Protein AF-0000000074764595 (afdb_homodimer)

pLDDT: mean 91.8, std 10.58, range [41.44, 98.88]

Solvent-accessible surface area (backbone atoms only — not comparable to full-atom values): 68930 Å² total; per-residue (Å²): 126,53,41,44,31,28,37,23,25,19,20,37,46,30,34,30,71,32,44,57,63,18,48,51,47,51,53,49,45,42,41,54,34,48,75,70,57,24,27,33,39,40,48,17,72,24,35,45,38,17,71,46,36,57,57,48,64,66,15,62,45,53,46,53,52,42,52,53,50,48,44,52,49,46,69,33,75,63,46,45,83,28,41,36,36,41,18,34,64,44,73,56,94,90,38,39,24,52,24,38,39,33,33,46,64,42,33,70,65,39,37,34,48,40,59,51,71,54,46,55,64,78,40,56,42,64,65,60,31,51,56,53,86,50,83,58,37,69,45,79,39,76,54,56,69,76,47,22,71,72,46,73,42,60,60,35,43,30,31,42,55,31,40,30,37,76,77,49,72,49,78,84,68,54,77,76,54,65,66,85,69,81,67,57,41,76,46,76,36,42,19,46,20,37,39,27,22,62,50,54,61,38,47,32,44,17,35,34,27,52,60,86,36,35,41,37,71,44,64,66,49,56,86,67,52,68,44,74,42,63,41,37,39,47,52,56,59,40,52,61,63,44,63,44,66,71,53,53,57,54,58,71,69,46,82,72,59,48,70,42,81,42,100,46,56,55,34,77,53,64,55,64,78,32,82,85,64,63,58,51,57,75,46,81,88,83,79,75,53,73,46,52,42,55,44,31,46,38,14,39,36,49,49,44,49,41,60,59,68,66,35,28,35,37,22,32,72,30,66,36,42,53,47,34,46,49,44,51,50,24,52,48,38,28,32,42,52,50,24,54,44,34,72,68,64,36,63,67,57,34,53,42,51,24,50,33,60,72,42,54,96,80,63,79,65,68,60,80,43,38,37,62,50,24,41,62,26,31,34,33,32,33,79,35,44,93,35,49,54,70,64,31,55,50,47,27,52,51,49,31,60,73,43,25,34,43,70,45,76,50,70,49,49,64,39,55,48,37,50,52,50,51,48,22,70,72,70,75,52,74,78,33,46,51,96,73,71,26,51,71,67,33,27,50,46,58,31,45,52,54,36,29,47,46,24,52,49,50,51,50,46,22,46,40,46,33,55,77,71,75,39,76,61,36,35,44,37,42,16,41,48,36,24,49,39,60,53,50,36,71,67,58,80,66,13,54,44,54,35,66,36,14,61,39,31,18,35,45,67,70,57,50,53,50,28,46,60,46,42,24,62,78,68,69,37,71,72,44,56,60,37,71,72,51,79,64,56,80,51,60,54,78,66,51,99,87,41,72,73,42,52,44,69,75,67,72,47,48,72,69,56,41,51,50,51,35,38,37,37,52,68,65,26,30,36,74,49,50,43,41,58,51,41,49,65,76,37,54,90,76,48,53,63,67,57,48,47,51,51,49,52,50,50,52,31,38,33,29,75,31,28,58,49,45,60,48,44,43,54,27,34,68,73,42,84,45,39,64,47,41,54,62,50,38,44,60,51,44,49,46,63,53,71,41,61,58,52,51,51,51,46,54,54,50,46,55,51,52,52,50,50,51,55,51,46,68,71,58,117,126,54,39,45,31,28,38,24,25,20,20,36,47,30,32,29,70,32,45,56,62,18,47,52,48,51,52,49,44,41,41,52,33,48,74,72,55,24,28,36,37,39,48,17,72,24,36,45,39,18,73,49,35,56,58,48,63,68,15,62,45,53,45,53,52,42,52,53,52,50,45,52,49,47,69,33,76,63,45,46,83,29,40,34,38,41,17,34,64,45,74,57,93,91,39,41,26,52,24,37,39,32,33,47,66,42,32,70,64,36,36,36,48,40,58,54,71,54,47,55,64,78,39,55,41,66,64,58,31,50,56,52,85,52,85,56,37,68,45,80,38,75,53,56,69,75,46,22,72,71,45,73,41,60,62,35,44,29,31,40,56,32,40,30,38,74,76,50,73,49,76,84,69,55,75,77,57,64,70,85,66,84,70,60,43,76,45,77,38,41,20,46,19,37,40,27,22,61,50,54,61,37,47,32,44,17,35,34,28,52,58,87,35,35,43,36,72,45,64,67,49,57,84,68,53,68,45,74,43,64,42,37,40,48,52,56,61,40,53,61,63,43,64,45,67,72,53,53,56,52,61,71,70,46,82,71,59,48,69,40,80,41,99,47,58,56,34,77,53,64,54,62,78,32,81,84,64,66,60,50,57,76,47,81,88,84,78,76,53,72,47,53,43,56,43,32,46,39,12,38,34,48,50,44,49,41,60,58,69,66,36,29,35,38,24,33,73,30,67,36,43,54,46,33,47,50,46,50,50,25,51,46,38,28,31,44,51,52,24,55,43,34,74,70,64,36,65,66,57,34,53,42,52,24,50,35,60,71,42,55,94,80,68,74,64,66,61,81,43,36,38,64,49,24,41,62,27,30,34,34,32,34,79,34,44,93,34,50,54,70,65,30,53,50,48,28,52,50,49,30,60,72,44,25,33,43,70,45,74,48,70,49,48,64,40,53,47,37,48,52,49,50,49,21,70,72,70,74,52,76,80,33,44,52,93,73,71,26,50,72,64,32,26,50,46,58,30,44,50,56,37,28,48,47,24,52,50,49,52,51,47,23,47,40,46,34,53,76,71,74,39,75,61,36,36,43,38,42,16,41,48,34,26,49,39,59,54,49,36,71,67,58,80,67,12,53,46,54,34,66,37,13,61,38,31,18,35,44,68,68,56,50,53,51,28,45,59,47,41,24,63,77,68,68,37,71,72,45,55,59,38,71,72,50,80,65,56,80,52,62,54,77,67,51,98,86,40,69,73,42,53,43,69,75,68,73,48,48,71,69,54,43,51,51,52,34,41,37,38,52,67,67,25,29,36,73,49,51,41,41,58,51,42,49,65,75,37,52,90,77,47,54,63,66,56,46,46,52,51,48,52,51,49,53,31,38,33,30,76,30,28,58,50,44,60,48,44,44,53,26,33,69,73,42,85,44,38,63,47,41,54,62,51,37,44,61,51,44,49,47,62,54,71,41,62,57,52,52,51,50,45,53,54,51,44,54,52,53,52,49,50,51,54,50,48,68,72,58,118

Organism: Mortierella alpina (NCBI:txid64518)

Nearest PDB structures (foldseek):
  6ofc-assembly1_A-2  TM=4.102E-01  e=1.455E-29  Mycobacterium tuberculosis CDC1551
  6ofc-assembly1_C-2  TM=3.995E-01  e=6.019E-30  Mycobacterium tuberculosis CDC1551
  3dla-assembly1_D  TM=4.030E-01  e=1.167E-29  Mycobacterium tuberculosis
  3seq-assembly1_D  TM=4.053E-01  e=5.177E-29  Mycobacterium tuberculosis
  3dla-assembly1_B  TM=4.111E-01  e=5.254E-28  Mycobacterium tuberculosis

Foldseek 3Di:
DFFKFKAKEKAFQAAAQPQVVLLVQVLVLLQVCVVVPHQEYEAAFQSRRFDPNPCCLVPPVQQVSSLVSVLVCLQDPSQARHWYWDWHWDAAPNFIFTWIWIDYNSATQETEGAADADPAFQGNCVVRHDHDPDELDWDWGADDPSSCVRHVDGIHIYYAAWEDEPQDIGHDHDDVRPPDCLQWDKDWAYHYAEDRPAQEGIQTFTFIDGRRFTLWTDGGQALDRMGMIMWMAGNVSRVVRNPPPVNVVVVVPDPDHHYGYDHHDSRPVPVVPPPVDDTGDTDDDDDDDLLVCLLRRLLSHVLRCLLVVLFQAAEEAQQLALLSLLVLSSVLSNLVSLLVCVVVVDPVSQQSLCSSLQHDPVNPDHDNDSLVSQQRHAEYEHEDELLGDPNSVVLRVLSCVVSNHHYYYDYCHVVLVVVQVVVCVVPVDGQDAVVVPGDPVSNVVLLLSQFQVLLVVRQVCQACVCVVVVGDGGHWYEARDAQLCVQLLVDHQNGNRQTQEYAHNQPAPVSSLVSLVVCVPVVVPVSSVSNSPDADAPSSHHDDPVDDHHSCVVLVHDSVVSVLVLCCCQVVVDDLQRSLVVCCVVCVPPDQSVVSLVVSLSSLLSSQQSLLSLVSRHRYNHDHRRGCNCPRGNPDDNHDPSPVVVRSVVSVVVSVVVVVVVVVVVVPD/DFFKFKAKEKAFQAAAQPQVVLLVQVLVLLQVCVVVPHQEYEAAFQSRRFDPNPCCLVPPVQQVSSLVSVLVLLQDPSQARHWYWDWHWDAAPNFIFTWIWIDYNSATQETEGAADADPAFQGNVVVRHDHDPDELDWDWGADDPSSCVRHVDGIHIYYAAWEDEPQDIGHDHDDVRPPDPPQWDKDWAYHYAEDRDAQEGIQTWTFIDGRRFTLWTDGGQALDRMGMIMWMAGNVSRVVRNPPPVNVVVVVPDPDHHYGYDHHDSRPVVVVPPPVDDTGDTDDDDDDDLLVCLLRRLLSHVLRCLLVVLFQAAEEAQQLALLSLLVLSSVLSNLVSLLVCVVVVPPVSQQSLCSSLQHDPPNPDHDNDSLVSQQRHAEYEHEDELLGDPNSVVLRVLSCVVSNHHYYYDYCHVVLVVVQVVVCVVPVDGQDAVVVPGDPVSNVVQLLSSFQVLLVVRQVCQACVCVVVVGDGGHWYEARDAQLCVQLLVDHQNGSRQTQEYAHNQPAPVSSLVSLVVCVPVVVPVSSVSNSPDADAPSSHHDDPPDDHHSCVVLVHDSVVSVLVLCCCQVVVDDLQRSLVVVCVVCVPPDQSVVSLVVSLSSLLSSQQSLLSLVSRHSYNHDHRRGCNCPRGNPDDNHDPSPVVVRSVVSVVVSVVVVVVVVVVVVPD

Sequence (1338 aa):
MGHLITVATCSLNQWALDFKGNLGRTLESIRIAKERGATLRIGPELEITGYGCADHFLEGDTYLHSWEVLGQILSSKEAEGMLLDVGMPVMHKNVKYNCRIIILNAKILLIRPKMFMANDGNYRELRWFTPWGKPRVTEEHYLPRMIQKITGQTTVPIGDAVISTHDSCIGVEMCEELFTPNSGGIYLYANQQGCDGDRLYYDGCALILVNGEIVAQGSQFSIGDVEVVTATIDLEDVRSFRSACSRGVQASTSASFRRIEANFGLSDGRMEDNPAIRPARTKAPFYHTPEEEISLGPACWLWDYLRRSKTSGFFLPLSGGIDSCATATIVASMCRLVVKSCAKNDEQTIADARQVAGETAESGYIPTDPREFASRIFHTCYMGTSNSSPETRGRAKELAEAIGSYHVDLNMDTVVSALQMLFTLVTGKTPAFRAHGGSNVENLALQNVQARLRMVLAYIFAQLLPWVRGRPGSLLVLGSANVDECLRGYFTKYDCSSADINPIGGISKTDLRRFIAYAQLAFGMPILERFLDATPTAELEPITETYVQADEVDMGMTYDELTEFGRLRKVYKCGPYSMFTKLVHLWSDKLEVADIAIKVKRFFFYYSINRHKMTTLTPAYHAESYSPDDNRFDLRPFLYNASWSWQFDKIDRTVLVIEKEQRESKKHPMGHLITVATCSLNQWALDFKGNLGRTLESIRIAKERGATLRIGPELEITGYGCADHFLEGDTYLHSWEVLGQILSSKEAEGMLLDVGMPVMHKNVKYNCRIIILNAKILLIRPKMFMANDGNYRELRWFTPWGKPRVTEEHYLPRMIQKITGQTTVPIGDAVISTHDSCIGVEMCEELFTPNSGGIYLYANQQGCDGDRLYYDGCALILVNGEIVAQGSQFSIGDVEVVTATIDLEDVRSFRSACSRGVQASTSASFRRIEANFGLSDGRMEDNPAIRPARTKAPFYHTPEEEISLGPACWLWDYLRRSKTSGFFLPLSGGIDSCATATIVASMCRLVVKSCAKNDEQTIADARQVAGETAESGYIPTDPREFASRIFHTCYMGTSNSSPETRGRAKELAEAIGSYHVDLNMDTVVSALQMLFTLVTGKTPAFRAHGGSNVENLALQNVQARLRMVLAYIFAQLLPWVRGRPGSLLVLGSANVDECLRGYFTKYDCSSADINPIGGISKTDLRRFIAYAQLAFGMPILERFLDATPTAELEPITETYVQADEVDMGMTYDELTEFGRLRKVYKCGPYSMFTKLVHLWSDKLEVADIAIKVKRFFFYYSINRHKMTTLTPAYHAESYSPDDNRFDLRPFLYNASWSWQFDKIDRTVLVIEKEQRESKKHP

Structure (mmCIF, N/CA/C/O backbone):
data_AF-0000000074764595-model_v1
#
loop_
_entity.id
_entity.type
_entity.pdbx_description
1 polymer 'Glutamine-dependent NAD(+) synthetase'
#
loop_
_atom_site.group_PDB
_atom_site.id
_atom_site.type_symbol
_atom_site.label_atom_id
_atom_site.label_alt_id
_atom_site.label_comp_id
_atom_site.label_asym_id
_atom_site.label_entity_id
_atom_site.label_seq_id
_atom_site.pdbx_PDB_ins_code
_atom_site.Cartn_x
_atom_site.Cartn_y
_atom_site.Cartn_z
_atom_site.occupancy
_atom_site.B_iso_or_equiv
_atom_site.auth_seq_id
_atom_site.auth_comp_id
_atom_site.auth_asym_id
_atom_site.auth_atom_id
_atom_site.pdbx_PDB_model_num
ATOM 1 N N . MET A 1 1 ? 39.25 -42.625 -1.092 1 45.94 1 MET A N 1
ATOM 2 C CA . MET A 1 1 ? 38.094 -41.875 -0.608 1 45.94 1 MET A CA 1
ATOM 3 C C . MET A 1 1 ? 37.281 -41.344 -1.772 1 45.94 1 MET A C 1
ATOM 5 O O . MET A 1 1 ? 37.812 -40.969 -2.811 1 45.94 1 MET A O 1
ATOM 9 N N . GLY A 1 2 ? 36.094 -41.75 -1.912 1 58.91 2 GLY A N 1
ATOM 10 C CA . GLY A 1 2 ? 35.219 -41.375 -3.02 1 58.91 2 GLY A CA 1
ATOM 11 C C . GLY A 1 2 ? 35.156 -39.875 -3.209 1 58.91 2 GLY A C 1
ATOM 12 O O . GLY A 1 2 ? 34.969 -39.125 -2.24 1 58.91 2 GLY A O 1
ATOM 13 N N . HIS A 1 3 ? 35.625 -39.375 -4.426 1 79 3 HIS A N 1
ATOM 14 C CA . HIS A 1 3 ? 35.844 -37.938 -4.582 1 79 3 HIS A CA 1
ATOM 15 C C . HIS A 1 3 ? 34.75 -37.312 -5.461 1 79 3 HIS A C 1
ATOM 17 O O . HIS A 1 3 ? 34.688 -36.062 -5.594 1 79 3 HIS A O 1
ATOM 23 N N . LEU A 1 4 ? 33.844 -38.25 -6.012 1 86.56 4 LEU A N 1
ATOM 24 C CA . LEU A 1 4 ? 32.812 -37.656 -6.844 1 86.56 4 LEU A CA 1
ATOM 25 C C . LEU A 1 4 ? 31.469 -37.625 -6.109 1 86.56 4 LEU A C 1
ATOM 27 O O . LEU A 1 4 ? 31.062 -38.625 -5.523 1 86.56 4 LEU A O 1
ATOM 31 N N . ILE A 1 5 ? 30.797 -36.531 -6.145 1 91.31 5 ILE A N 1
ATOM 32 C CA . ILE A 1 5 ? 29.484 -36.375 -5.543 1 91.31 5 ILE A CA 1
ATOM 33 C C . ILE A 1 5 ? 28.531 -35.719 -6.531 1 91.31 5 ILE A C 1
ATOM 35 O O . ILE A 1 5 ? 28.953 -34.938 -7.391 1 91.31 5 ILE A O 1
ATOM 39 N N . THR A 1 6 ? 27.312 -36.125 -6.504 1 94.31 6 THR A N 1
ATOM 40 C CA . THR A 1 6 ? 26.266 -35.406 -7.238 1 94.31 6 THR A CA 1
ATOM 41 C C . THR A 1 6 ? 25.391 -34.594 -6.281 1 94.31 6 THR A C 1
ATOM 43 O O . THR A 1 6 ? 24.875 -35.125 -5.305 1 94.31 6 THR A O 1
ATOM 46 N N . VAL A 1 7 ? 25.281 -33.312 -6.535 1 95.81 7 VAL A N 1
ATOM 47 C CA . VAL A 1 7 ? 24.484 -32.406 -5.699 1 95.81 7 VAL A CA 1
ATOM 48 C C . VAL A 1 7 ? 23.344 -31.828 -6.516 1 95.81 7 VAL A C 1
ATOM 50 O O . VAL A 1 7 ? 23.391 -31.812 -7.75 1 95.81 7 VAL A O 1
ATOM 53 N N . ALA A 1 8 ? 22.297 -31.484 -5.789 1 97.56 8 ALA A N 1
ATOM 54 C CA . ALA A 1 8 ? 21.125 -30.938 -6.453 1 97.56 8 ALA A CA 1
ATOM 55 C C . ALA A 1 8 ? 20.672 -29.641 -5.801 1 97.56 8 ALA A C 1
ATOM 57 O O . ALA A 1 8 ? 20.734 -29.5 -4.578 1 97.56 8 ALA A O 1
ATOM 58 N N . THR A 1 9 ? 20.297 -28.688 -6.613 1 97.38 9 THR A N 1
ATOM 59 C CA . THR A 1 9 ? 19.562 -27.5 -6.227 1 97.38 9 THR A CA 1
ATOM 60 C C . THR A 1 9 ? 18.297 -27.344 -7.066 1 97.38 9 THR A C 1
ATOM 62 O O . THR A 1 9 ? 18.047 -28.125 -7.984 1 97.38 9 THR A O 1
ATOM 65 N N . CYS A 1 10 ? 17.453 -26.453 -6.629 1 97.12 10 CYS A N 1
ATOM 66 C CA . CYS A 1 10 ? 16.203 -26.422 -7.359 1 97.12 10 CYS A CA 1
ATOM 67 C C . CYS A 1 10 ? 15.578 -25.031 -7.336 1 97.12 10 CYS A C 1
ATOM 69 O O . CYS A 1 10 ? 15.977 -24.188 -6.535 1 97.12 10 CYS A O 1
ATOM 71 N N . SER A 1 11 ? 14.734 -24.734 -8.266 1 96.94 11 SER A N 1
ATOM 72 C CA . SER A 1 11 ? 13.773 -23.625 -8.297 1 96.94 11 SER A CA 1
ATOM 73 C C . SER A 1 11 ? 12.336 -24.141 -8.211 1 96.94 11 SER A C 1
ATOM 75 O O . SER A 1 11 ? 11.914 -24.969 -9.031 1 96.94 11 SER A O 1
ATOM 77 N N . LEU A 1 12 ? 11.688 -23.688 -7.223 1 97.69 12 LEU A N 1
ATOM 78 C CA . LEU A 1 12 ? 10.328 -24.156 -6.996 1 97.69 12 LEU A CA 1
ATOM 79 C C . LEU A 1 12 ? 9.336 -23 -7.059 1 97.69 12 LEU A C 1
ATOM 81 O O . LEU A 1 12 ? 9.609 -21.906 -6.535 1 97.69 12 LEU A O 1
ATOM 85 N N . ASN A 1 13 ? 8.211 -23.172 -7.773 1 97 13 ASN A N 1
ATOM 86 C CA . ASN A 1 13 ? 7.152 -22.172 -7.844 1 97 13 ASN A CA 1
ATOM 87 C C . ASN A 1 13 ? 6.238 -22.234 -6.621 1 97 13 ASN A C 1
ATOM 89 O O . ASN A 1 13 ? 5.039 -22.484 -6.75 1 97 13 ASN A O 1
ATOM 93 N N . GLN A 1 14 ? 6.879 -21.984 -5.465 1 96.62 14 GLN A N 1
ATOM 94 C CA . GLN A 1 14 ? 6.152 -22 -4.195 1 96.62 14 GLN A CA 1
ATOM 95 C C . GLN A 1 14 ? 5.203 -20.812 -4.086 1 96.62 14 GLN A C 1
ATOM 97 O O . GLN A 1 14 ? 5.477 -19.75 -4.625 1 96.62 14 GLN A O 1
ATOM 102 N N . TRP A 1 15 ? 4.055 -21.078 -3.484 1 95.5 15 TRP A N 1
ATOM 103 C CA . TRP A 1 15 ? 2.99 -20.078 -3.35 1 95.5 15 TRP A CA 1
ATOM 104 C C . TRP A 1 15 ? 2.699 -19.797 -1.882 1 95.5 15 TRP A C 1
ATOM 106 O O . TRP A 1 15 ? 2.531 -20.719 -1.081 1 95.5 15 TRP A O 1
ATOM 116 N N . ALA A 1 16 ? 2.594 -18.562 -1.499 1 96.44 16 ALA A N 1
ATOM 117 C CA . ALA A 1 16 ? 2.41 -18.156 -0.107 1 96.44 16 ALA A CA 1
ATOM 118 C C . ALA A 1 16 ? 1.222 -18.875 0.52 1 96.44 16 ALA A C 1
ATOM 120 O O . ALA A 1 16 ? 0.106 -18.828 -0.003 1 96.44 16 ALA A O 1
ATOM 121 N N . LEU A 1 17 ? 1.437 -19.625 1.592 1 96.94 17 LEU A N 1
ATOM 122 C CA . LEU A 1 17 ? 0.463 -20.266 2.467 1 96.94 17 LEU A CA 1
ATOM 123 C C . LEU A 1 17 ? -0.167 -21.469 1.783 1 96.94 17 LEU A C 1
ATOM 125 O O . LEU A 1 17 ? -1.103 -22.078 2.316 1 96.94 17 LEU A O 1
ATOM 129 N N . ASP A 1 18 ? 0.275 -21.797 0.583 1 96.81 18 ASP A N 1
ATOM 130 C CA . ASP A 1 18 ? -0.221 -22.984 -0.104 1 96.81 18 ASP A CA 1
ATOM 131 C C . ASP A 1 18 ? 0.521 -24.234 0.36 1 96.81 18 ASP A C 1
ATOM 133 O O . ASP A 1 18 ? 1.188 -24.906 -0.437 1 96.81 18 ASP A O 1
ATOM 137 N N . PHE A 1 19 ? 0.267 -24.594 1.596 1 98.44 19 PHE A N 1
ATOM 138 C CA . PHE A 1 19 ? 1.038 -25.641 2.258 1 98.44 19 PHE A CA 1
ATOM 139 C C . PHE A 1 19 ? 0.932 -26.953 1.495 1 98.44 19 PHE A C 1
ATOM 141 O O . PHE A 1 19 ? 1.932 -27.641 1.305 1 98.44 19 PHE A O 1
ATOM 148 N N . LYS A 1 20 ? -0.231 -27.297 1.019 1 98.12 20 LYS A N 1
ATOM 149 C CA . LYS A 1 20 ? -0.423 -28.547 0.289 1 98.12 20 LYS A CA 1
ATOM 150 C C . LYS A 1 20 ? 0.357 -28.547 -1.022 1 98.12 20 LYS A C 1
ATOM 152 O O . LYS A 1 20 ? 1.081 -29.5 -1.323 1 98.12 20 LYS A O 1
ATOM 157 N N . GLY A 1 21 ? 0.148 -27.469 -1.832 1 97.06 21 GLY A N 1
ATOM 158 C CA . GLY A 1 21 ? 0.884 -27.359 -3.082 1 97.06 21 GLY A CA 1
ATOM 159 C C . GLY A 1 21 ? 2.387 -27.281 -2.887 1 97.06 21 GLY A C 1
ATOM 160 O O . GLY A 1 21 ? 3.146 -27.906 -3.639 1 97.06 21 GLY A O 1
ATOM 161 N N . ASN A 1 22 ? 2.861 -26.531 -1.879 1 97.94 22 ASN A N 1
ATOM 162 C CA . ASN A 1 22 ? 4.285 -26.391 -1.591 1 97.94 22 ASN A CA 1
ATOM 163 C C . ASN A 1 22 ? 4.914 -27.719 -1.21 1 97.94 22 ASN A C 1
ATOM 165 O O . ASN A 1 22 ? 6.027 -28.031 -1.629 1 97.94 22 ASN A O 1
ATOM 169 N N . LEU A 1 23 ? 4.172 -28.516 -0.412 1 98.5 23 LEU A N 1
ATOM 170 C CA . LEU A 1 23 ? 4.645 -29.844 -0.043 1 98.5 23 LEU A CA 1
ATOM 171 C C . LEU A 1 23 ? 4.824 -30.719 -1.279 1 98.5 23 LEU A C 1
ATOM 173 O O . LEU A 1 23 ? 5.867 -31.359 -1.446 1 98.5 23 LEU A O 1
ATOM 177 N N . GLY A 1 24 ? 3.787 -30.703 -2.111 1 97.94 24 GLY A N 1
ATOM 178 C CA . GLY A 1 24 ? 3.863 -31.516 -3.32 1 97.94 24 GLY A CA 1
ATOM 179 C C . GLY A 1 24 ? 5.062 -31.172 -4.184 1 97.94 24 GLY A C 1
ATOM 180 O O . GLY A 1 24 ? 5.77 -32.062 -4.648 1 97.94 24 GLY A O 1
ATOM 181 N N . ARG A 1 25 ? 5.336 -29.938 -4.43 1 97.75 25 ARG A N 1
ATOM 182 C CA . ARG A 1 25 ? 6.449 -29.5 -5.266 1 97.75 25 ARG A CA 1
ATOM 183 C C . ARG A 1 25 ? 7.789 -29.812 -4.605 1 97.75 25 ARG A C 1
ATOM 185 O O . ARG A 1 25 ? 8.758 -30.156 -5.281 1 97.75 25 ARG A O 1
ATOM 192 N N . THR A 1 26 ? 7.863 -29.625 -3.262 1 98.31 26 THR A N 1
ATOM 193 C CA . THR A 1 26 ? 9.078 -29.969 -2.527 1 98.31 26 THR A CA 1
ATOM 194 C C . THR A 1 26 ? 9.398 -31.453 -2.65 1 98.31 26 THR A C 1
ATOM 196 O O . THR A 1 26 ? 10.531 -31.828 -2.977 1 98.31 26 THR A O 1
ATOM 199 N N . LEU A 1 27 ? 8.422 -32.312 -2.449 1 98.38 27 LEU A N 1
ATOM 200 C CA . LEU A 1 27 ? 8.625 -33.781 -2.539 1 98.38 27 LEU A CA 1
ATOM 201 C C . LEU A 1 27 ? 9 -34.188 -3.961 1 98.38 27 LEU A C 1
ATOM 203 O O . LEU A 1 27 ? 9.836 -35.062 -4.156 1 98.38 27 LEU A O 1
ATOM 207 N N . GLU A 1 28 ? 8.359 -33.531 -4.902 1 97.75 28 GLU A N 1
ATOM 208 C CA . GLU A 1 28 ? 8.711 -33.781 -6.293 1 97.75 28 GLU A CA 1
ATOM 209 C C . GLU A 1 28 ? 10.164 -33.438 -6.574 1 97.75 28 GLU A C 1
ATOM 211 O O . GLU A 1 28 ? 10.867 -34.188 -7.273 1 97.75 28 GLU A O 1
ATOM 216 N N . SER A 1 29 ? 10.641 -32.344 -6.105 1 98.38 29 SER A N 1
ATOM 217 C CA . SER A 1 29 ? 12.031 -31.938 -6.309 1 98.38 29 SER A CA 1
ATOM 218 C C . SER A 1 29 ? 12.984 -32.938 -5.648 1 98.38 29 SER A C 1
ATOM 220 O O . SER A 1 29 ? 14.062 -33.219 -6.18 1 98.38 29 SER A O 1
ATOM 222 N N . ILE A 1 30 ? 12.641 -33.438 -4.492 1 98.12 30 ILE A N 1
ATOM 223 C CA . ILE A 1 30 ? 13.453 -34.438 -3.799 1 98.12 30 ILE A CA 1
ATOM 224 C C . ILE A 1 30 ? 13.5 -35.719 -4.617 1 98.12 30 ILE A C 1
ATOM 226 O O . ILE A 1 30 ? 14.57 -36.312 -4.797 1 98.12 30 ILE A O 1
ATOM 230 N N . ARG A 1 31 ? 12.367 -36.125 -5.105 1 97.94 31 ARG A N 1
ATOM 231 C CA . ARG A 1 31 ? 12.289 -37.344 -5.922 1 97.94 31 ARG A CA 1
ATOM 232 C C . ARG A 1 31 ? 13.188 -37.219 -7.148 1 97.94 31 ARG A C 1
ATOM 234 O O . ARG A 1 31 ? 13.961 -38.125 -7.445 1 97.94 31 ARG A O 1
ATOM 241 N N . ILE A 1 32 ? 13.078 -36.125 -7.887 1 97.62 32 ILE A N 1
ATOM 242 C CA . ILE A 1 32 ? 13.867 -35.906 -9.094 1 97.62 32 ILE A CA 1
ATOM 243 C C . ILE A 1 32 ? 15.352 -35.906 -8.75 1 97.62 32 ILE A C 1
ATOM 245 O O . ILE A 1 32 ? 16.156 -36.5 -9.469 1 97.62 32 ILE A O 1
ATOM 249 N N . ALA A 1 33 ? 15.734 -35.156 -7.695 1 97.75 33 ALA A N 1
ATOM 250 C CA . ALA A 1 33 ? 17.125 -35.125 -7.258 1 97.75 33 ALA A CA 1
ATOM 251 C C . ALA A 1 33 ? 17.656 -36.531 -6.988 1 97.75 33 ALA A C 1
ATOM 253 O O . ALA A 1 33 ? 18.766 -36.875 -7.398 1 97.75 33 ALA A O 1
ATOM 254 N N . LYS A 1 34 ? 16.922 -37.312 -6.312 1 95.62 34 LYS A N 1
ATOM 255 C CA . LYS A 1 34 ? 17.297 -38.688 -5.988 1 95.62 34 LYS A CA 1
ATOM 256 C C . LYS A 1 34 ? 17.453 -39.531 -7.254 1 95.62 34 LYS A C 1
ATOM 258 O O . LYS A 1 34 ? 18.422 -40.281 -7.391 1 95.62 34 LYS A O 1
ATOM 263 N N . GLU A 1 35 ? 16.5 -39.375 -8.117 1 96.31 35 GLU A N 1
ATOM 264 C CA . GLU A 1 35 ? 16.547 -40.125 -9.383 1 96.31 35 GLU A CA 1
ATOM 265 C C . GLU A 1 35 ? 17.797 -39.781 -10.18 1 96.31 35 GLU A C 1
ATOM 267 O O . GLU A 1 35 ? 18.328 -40.625 -10.906 1 96.31 35 GLU A O 1
ATOM 272 N N . ARG A 1 36 ? 18.297 -38.562 -10 1 95.75 36 ARG A N 1
ATOM 273 C CA . ARG A 1 36 ? 19.469 -38.125 -10.75 1 95.75 36 ARG A CA 1
ATOM 274 C C . ARG A 1 36 ? 20.75 -38.406 -9.977 1 95.75 36 ARG A C 1
ATOM 276 O O . ARG A 1 36 ? 21.828 -37.938 -10.359 1 95.75 36 ARG A O 1
ATOM 283 N N . GLY A 1 37 ? 20.578 -39.031 -8.844 1 93.19 37 GLY A N 1
ATOM 284 C CA . GLY A 1 37 ? 21.734 -39.562 -8.117 1 93.19 37 GLY A CA 1
ATOM 285 C C . GLY A 1 37 ? 22.297 -38.562 -7.109 1 93.19 37 GLY A C 1
ATOM 286 O O . GLY A 1 37 ? 23.406 -38.75 -6.598 1 93.19 37 GLY A O 1
ATOM 287 N N . ALA A 1 38 ? 21.578 -37.531 -6.809 1 95.62 38 ALA A N 1
ATOM 288 C CA . ALA A 1 38 ? 22.078 -36.531 -5.871 1 95.62 38 ALA A CA 1
ATOM 289 C C . ALA A 1 38 ? 22.062 -37.062 -4.438 1 95.62 38 ALA A C 1
ATOM 291 O O . ALA A 1 38 ? 21.141 -37.812 -4.059 1 95.62 38 ALA A O 1
ATOM 292 N N . THR A 1 39 ? 23.062 -36.656 -3.68 1 95.38 39 THR A N 1
ATOM 293 C CA . THR A 1 39 ? 23.125 -37.031 -2.271 1 95.38 39 THR A CA 1
ATOM 294 C C . THR A 1 39 ? 22.891 -35.812 -1.376 1 95.38 39 THR A C 1
ATOM 296 O O . THR A 1 39 ? 22.781 -35.938 -0.156 1 95.38 39 THR A O 1
ATOM 299 N N . LEU A 1 40 ? 22.797 -34.625 -1.931 1 96.25 40 LEU A N 1
ATOM 300 C CA . LEU A 1 40 ? 22.469 -33.375 -1.259 1 96.25 40 LEU A CA 1
ATOM 301 C C . LEU A 1 40 ? 21.484 -32.562 -2.096 1 96.25 40 LEU A C 1
ATOM 303 O O . LEU A 1 40 ? 21.719 -32.344 -3.293 1 96.25 40 LEU A O 1
ATOM 307 N N . ARG A 1 41 ? 20.453 -32.156 -1.487 1 97.56 41 ARG A N 1
ATOM 308 C CA . ARG A 1 41 ? 19.516 -31.25 -2.145 1 97.56 41 ARG A CA 1
ATOM 309 C C . ARG A 1 41 ? 19.266 -30.016 -1.289 1 97.56 41 ARG A C 1
ATOM 311 O O . ARG A 1 41 ? 18.906 -30.125 -0.113 1 97.56 41 ARG A O 1
ATOM 318 N N . ILE A 1 42 ? 19.422 -28.859 -1.84 1 97.25 42 ILE A N 1
ATOM 319 C CA . ILE A 1 42 ? 19.047 -27.641 -1.153 1 97.25 42 ILE A CA 1
ATOM 320 C C . ILE A 1 42 ? 17.812 -27.016 -1.816 1 97.25 42 ILE A C 1
ATOM 322 O O . ILE A 1 42 ? 17.688 -27.062 -3.041 1 97.25 42 ILE A O 1
ATOM 326 N N . GLY A 1 43 ? 16.875 -26.641 -1.017 1 97.38 43 GLY A N 1
ATOM 327 C CA . GLY A 1 43 ? 15.672 -26 -1.514 1 97.38 43 GLY A CA 1
ATOM 328 C C . GLY A 1 43 ? 15.656 -24.5 -1.259 1 97.38 43 GLY A C 1
ATOM 329 O O . GLY A 1 43 ? 16.578 -23.953 -0.652 1 97.38 43 GLY A O 1
ATOM 330 N N . PRO A 1 44 ? 14.625 -23.812 -1.749 1 96.31 44 PRO A N 1
ATOM 331 C CA . PRO A 1 44 ? 14.547 -22.359 -1.609 1 96.31 44 PRO A CA 1
ATOM 332 C C . PRO A 1 44 ? 14.281 -21.922 -0.172 1 96.31 44 PRO A C 1
ATOM 334 O O . PRO A 1 44 ? 13.82 -22.719 0.646 1 96.31 44 PRO A O 1
ATOM 337 N N . GLU A 1 45 ? 14.625 -20.625 0.043 1 95.81 45 GLU A N 1
ATOM 338 C CA . GLU A 1 45 ? 14.305 -19.984 1.315 1 95.81 45 GLU A CA 1
ATOM 339 C C . GLU A 1 45 ? 12.805 -20.016 1.583 1 95.81 45 GLU A C 1
ATOM 341 O O . GLU A 1 45 ? 12.008 -19.672 0.713 1 95.81 45 GLU A O 1
ATOM 346 N N . LEU A 1 46 ? 12.445 -20.562 2.766 1 97.56 46 LEU A N 1
ATOM 347 C CA . LEU A 1 46 ? 11.062 -20.594 3.217 1 97.56 46 LEU A CA 1
ATOM 348 C C . LEU A 1 46 ? 10.195 -21.391 2.24 1 97.56 46 LEU A C 1
ATOM 350 O O . LEU A 1 46 ? 9.039 -21.016 1.996 1 97.56 46 LEU A O 1
ATOM 354 N N . GLU A 1 47 ? 10.719 -22.422 1.667 1 97.5 47 GLU A N 1
ATOM 355 C CA . GLU A 1 47 ? 10.023 -23.172 0.626 1 97.5 47 GLU A CA 1
ATOM 356 C C . GLU A 1 47 ? 8.758 -23.828 1.175 1 97.5 47 GLU A C 1
ATOM 358 O O . GLU A 1 47 ? 7.824 -24.109 0.422 1 97.5 47 GLU A O 1
ATOM 363 N N . ILE A 1 48 ? 8.664 -24.031 2.523 1 98.38 48 ILE A N 1
ATOM 364 C CA . ILE A 1 48 ? 7.5 -24.703 3.088 1 98.38 48 ILE A CA 1
ATOM 365 C C . ILE A 1 48 ? 6.305 -23.75 3.082 1 98.38 48 ILE A C 1
ATOM 367 O O . ILE A 1 48 ? 5.188 -24.156 2.752 1 98.38 48 ILE A O 1
ATOM 371 N N . THR A 1 49 ? 6.492 -22.5 3.396 1 97.75 49 THR A N 1
ATOM 372 C CA . THR A 1 49 ? 5.395 -21.547 3.51 1 97.75 49 THR A CA 1
ATOM 373 C C . THR A 1 49 ? 5.273 -20.719 2.238 1 97.75 49 THR A C 1
ATOM 375 O O . THR A 1 49 ? 4.215 -20.141 1.964 1 97.75 49 THR A O 1
ATOM 378 N N . GLY A 1 50 ? 6.262 -20.656 1.416 1 96.56 50 GLY A N 1
ATOM 379 C CA . GLY A 1 50 ? 6.426 -19.547 0.477 1 96.56 50 GLY A CA 1
ATOM 380 C C . GLY A 1 50 ? 7.066 -18.328 1.101 1 96.56 50 GLY A C 1
ATOM 381 O O . GLY A 1 50 ? 6.855 -18.047 2.281 1 96.56 50 GLY A O 1
ATOM 382 N N . TYR A 1 51 ? 7.789 -17.594 0.352 1 95.62 51 TYR A N 1
ATOM 383 C CA . TYR A 1 51 ? 8.539 -16.469 0.87 1 95.62 51 TYR A CA 1
ATOM 384 C C . TYR A 1 51 ? 7.617 -15.297 1.182 1 95.62 51 TYR A C 1
ATOM 386 O O . TYR A 1 51 ? 7.824 -14.578 2.162 1 95.62 51 TYR A O 1
ATOM 394 N N . GLY A 1 52 ? 6.559 -15.094 0.366 1 94.62 52 GLY A N 1
ATOM 395 C CA . GLY A 1 52 ? 5.77 -13.867 0.39 1 94.62 52 GLY A CA 1
ATOM 396 C C . GLY A 1 52 ? 4.574 -13.945 1.319 1 94.62 52 GLY A C 1
ATOM 397 O O . GLY A 1 52 ? 3.486 -13.469 0.985 1 94.62 52 GLY A O 1
ATOM 398 N N . CYS A 1 53 ? 4.723 -14.516 2.543 1 96.5 53 CYS A N 1
ATOM 399 C CA . CYS A 1 53 ? 3.6 -14.664 3.463 1 96.5 53 CYS A CA 1
ATOM 400 C C . CYS A 1 53 ? 3.314 -13.352 4.188 1 96.5 53 CYS A C 1
ATOM 402 O O . CYS A 1 53 ? 2.23 -13.164 4.742 1 96.5 53 CYS A O 1
ATOM 404 N N . ALA A 1 54 ? 4.266 -12.469 4.227 1 94.25 54 ALA A N 1
ATOM 405 C CA . ALA A 1 54 ? 4.121 -11.148 4.836 1 94.25 54 ALA A CA 1
ATOM 406 C C . ALA A 1 54 ? 3.627 -11.258 6.273 1 94.25 54 ALA A C 1
ATOM 408 O O . ALA A 1 54 ? 4.195 -12 7.078 1 94.25 54 ALA A O 1
ATOM 409 N N . ASP A 1 55 ? 2.6 -10.539 6.727 1 94.56 55 ASP A N 1
ATOM 410 C CA . ASP A 1 55 ? 2.184 -10.469 8.125 1 94.56 55 ASP A CA 1
ATOM 411 C C . ASP A 1 55 ? 1.623 -11.805 8.594 1 94.56 55 ASP A C 1
ATOM 413 O O . ASP A 1 55 ? 1.404 -12.008 9.789 1 94.56 55 ASP A O 1
ATOM 417 N N . HIS A 1 56 ? 1.412 -12.742 7.75 1 97.06 56 HIS A N 1
ATOM 418 C CA . HIS A 1 56 ? 1.013 -14.07 8.188 1 97.06 56 HIS A CA 1
ATOM 419 C C . HIS A 1 56 ? 2.115 -14.734 9.008 1 97.06 56 HIS A C 1
ATOM 421 O O . HIS A 1 56 ? 1.86 -15.695 9.742 1 97.06 56 HIS A O 1
ATOM 427 N N . PHE A 1 57 ? 3.324 -14.281 8.891 1 97.44 57 PHE A N 1
ATOM 428 C CA . PHE A 1 57 ? 4.434 -14.805 9.68 1 97.44 57 PHE A CA 1
ATOM 429 C C . PHE A 1 57 ? 4.258 -14.461 11.156 1 97.44 57 PHE A C 1
ATOM 431 O O . PHE A 1 57 ? 4.945 -15.016 12.008 1 97.44 57 PHE A O 1
ATOM 438 N N . LEU A 1 58 ? 3.375 -13.555 11.445 1 95.31 58 LEU A N 1
ATOM 439 C CA . LEU A 1 58 ? 3.111 -13.195 12.836 1 95.31 58 LEU A CA 1
ATOM 440 C C . LEU A 1 58 ? 2.107 -14.156 13.461 1 95.31 58 LEU A C 1
ATOM 442 O O . LEU A 1 58 ? 1.907 -14.148 14.68 1 95.31 58 LEU A O 1
ATOM 446 N N . GLU A 1 59 ? 1.533 -15.016 12.672 1 96.44 59 GLU A N 1
ATOM 447 C CA . GLU A 1 59 ? 0.457 -15.891 13.125 1 96.44 59 GLU A CA 1
ATOM 448 C C . GLU A 1 59 ? 0.999 -17.25 13.562 1 96.44 59 GLU A C 1
ATOM 450 O O . GLU A 1 59 ? 1.817 -17.859 12.867 1 96.44 59 GLU A O 1
ATOM 455 N N . GLY A 1 60 ? 0.48 -17.75 14.641 1 94.94 60 GLY A N 1
ATOM 456 C CA . GLY A 1 60 ? 0.871 -19.062 15.117 1 94.94 60 GLY A CA 1
ATOM 457 C C . GLY A 1 60 ? 0.511 -20.188 14.148 1 94.94 60 GLY A C 1
ATOM 458 O O . GLY A 1 60 ? 1.219 -21.188 14.055 1 94.94 60 GLY A O 1
ATOM 459 N N . ASP A 1 61 ? -0.544 -20.047 13.367 1 97.69 61 ASP A N 1
ATOM 460 C CA . ASP A 1 61 ? -0.99 -21.016 12.375 1 97.69 61 ASP A CA 1
ATOM 461 C C . ASP A 1 61 ? 0.122 -21.328 11.375 1 97.69 61 ASP A C 1
ATOM 463 O O . ASP A 1 61 ? 0.318 -22.484 11.008 1 97.69 61 ASP A O 1
ATOM 467 N N . THR A 1 62 ? 0.792 -20.281 10.977 1 98.19 62 THR A N 1
ATOM 468 C CA . THR A 1 62 ? 1.827 -20.453 9.961 1 98.19 62 THR A CA 1
ATOM 469 C C . THR A 1 62 ? 2.93 -21.375 10.453 1 98.19 62 THR A C 1
ATOM 471 O O . THR A 1 62 ? 3.41 -22.234 9.711 1 98.19 62 THR A O 1
ATOM 474 N N . TYR A 1 63 ? 3.289 -21.281 11.719 1 97.94 63 TYR A N 1
ATOM 475 C CA . TYR A 1 63 ? 4.32 -22.125 12.312 1 97.94 63 TYR A CA 1
ATOM 476 C C . TYR A 1 63 ? 3.809 -23.547 12.539 1 97.94 63 TYR A C 1
ATOM 478 O O . TYR A 1 63 ? 4.516 -24.516 12.266 1 97.94 63 TYR A O 1
ATOM 486 N N . LEU A 1 64 ? 2.619 -23.609 12.977 1 97.94 64 LEU A N 1
ATOM 487 C CA . LEU A 1 64 ? 2.006 -24.922 13.18 1 97.94 64 LEU A CA 1
ATOM 488 C C . LEU A 1 64 ? 1.98 -25.719 11.883 1 97.94 64 LEU A C 1
ATOM 490 O O . LEU A 1 64 ? 2.439 -26.859 11.836 1 97.94 64 LEU A O 1
ATOM 494 N N . HIS A 1 65 ? 1.454 -25.141 10.828 1 98.69 65 HIS A N 1
ATOM 495 C CA . HIS A 1 65 ? 1.337 -25.812 9.547 1 98.69 65 HIS A CA 1
ATOM 496 C C . HIS A 1 65 ? 2.711 -26.125 8.961 1 98.69 65 HIS A C 1
ATOM 498 O O . HIS A 1 65 ? 2.883 -27.141 8.273 1 98.69 65 HIS A O 1
ATOM 504 N N . SER A 1 66 ? 3.682 -25.234 9.211 1 98.81 66 SER A N 1
ATOM 505 C CA . SER A 1 66 ? 5.043 -25.484 8.75 1 98.81 66 SER A CA 1
ATOM 506 C C . SER A 1 66 ? 5.602 -26.766 9.359 1 98.81 66 SER A C 1
ATOM 508 O O . SER A 1 66 ? 6.191 -27.594 8.656 1 98.81 66 SER A O 1
ATOM 510 N N . TRP A 1 67 ? 5.422 -26.922 10.648 1 98.69 67 TRP A N 1
ATOM 511 C CA . TRP A 1 67 ? 5.895 -28.125 11.32 1 98.69 67 TRP A CA 1
ATOM 512 C C . TRP A 1 67 ? 5.156 -29.359 10.805 1 98.69 67 TRP A C 1
ATOM 514 O O . TRP A 1 67 ? 5.75 -30.438 10.648 1 98.69 67 TRP A O 1
ATOM 524 N N . GLU A 1 68 ? 3.867 -29.234 10.555 1 98.56 68 GLU A N 1
ATOM 525 C CA . GLU A 1 68 ? 3.088 -30.344 10.023 1 98.56 68 GLU A CA 1
ATOM 526 C C . GLU A 1 68 ? 3.609 -30.781 8.656 1 98.56 68 GLU A C 1
ATOM 528 O O . GLU A 1 68 ? 3.732 -31.969 8.383 1 98.56 68 GLU A O 1
ATOM 533 N N . VAL A 1 69 ? 3.875 -29.797 7.828 1 98.75 69 VAL A N 1
ATOM 534 C CA . VAL A 1 69 ? 4.414 -30.094 6.5 1 98.75 69 VAL A CA 1
ATOM 535 C C . VAL A 1 69 ? 5.781 -30.75 6.629 1 98.75 69 VAL A C 1
ATOM 537 O O . VAL A 1 69 ? 6.07 -31.734 5.934 1 98.75 69 VAL A O 1
ATOM 540 N N . LEU A 1 70 ? 6.637 -30.172 7.508 1 98.75 70 LEU A N 1
ATOM 541 C CA . LEU A 1 70 ? 7.941 -30.797 7.723 1 98.75 70 LEU A CA 1
ATOM 542 C C . LEU A 1 70 ? 7.789 -32.25 8.164 1 98.75 70 LEU A C 1
ATOM 544 O O . LEU A 1 70 ? 8.57 -33.094 7.758 1 98.75 70 LEU A O 1
ATOM 548 N N . GLY A 1 71 ? 6.859 -32.5 9.078 1 98.62 71 GLY A N 1
ATOM 549 C CA . GLY A 1 71 ? 6.582 -33.844 9.5 1 98.62 71 GLY A CA 1
ATOM 550 C C . GLY A 1 71 ? 6.309 -34.812 8.344 1 98.62 71 GLY A C 1
ATOM 551 O O . GLY A 1 71 ? 6.789 -35.938 8.328 1 98.62 71 GLY A O 1
ATOM 552 N N . GLN A 1 72 ? 5.547 -34.312 7.383 1 98.31 72 GLN A N 1
ATOM 553 C CA . GLN A 1 72 ? 5.258 -35.125 6.203 1 98.31 72 GLN A CA 1
ATOM 554 C C . GLN A 1 72 ? 6.52 -35.375 5.387 1 98.31 72 GLN A C 1
ATOM 556 O O . GLN A 1 72 ? 6.715 -36.469 4.855 1 98.31 72 GLN A O 1
ATOM 561 N N . ILE A 1 73 ? 7.387 -34.375 5.246 1 98.38 73 ILE A N 1
ATOM 562 C CA . ILE A 1 73 ? 8.641 -34.531 4.512 1 98.38 73 ILE A CA 1
ATOM 563 C C . ILE A 1 73 ? 9.523 -35.562 5.219 1 98.38 73 ILE A C 1
ATOM 565 O O . ILE A 1 73 ? 10.062 -36.469 4.582 1 98.38 73 ILE A O 1
ATOM 569 N N . LEU A 1 74 ? 9.617 -35.438 6.547 1 98.06 74 LEU A N 1
ATOM 570 C CA . LEU A 1 74 ? 10.445 -36.344 7.355 1 98.06 74 LEU A CA 1
ATOM 571 C C . LEU A 1 74 ? 9.969 -37.781 7.219 1 98.06 74 LEU A C 1
ATOM 573 O O . LEU A 1 74 ? 10.781 -38.719 7.254 1 98.06 74 LEU A O 1
ATOM 577 N N . SER A 1 75 ? 8.695 -37.969 7.016 1 97.06 75 SER A N 1
ATOM 578 C CA . SER A 1 75 ? 8.102 -39.281 6.996 1 97.06 75 SER A CA 1
ATOM 579 C C . SER A 1 75 ? 8.078 -39.875 5.586 1 97.06 75 SER A C 1
ATOM 581 O O . SER A 1 75 ? 7.672 -41 5.383 1 97.06 75 SER A O 1
ATOM 583 N N . SER A 1 76 ? 8.492 -39.125 4.66 1 96.31 76 SER A N 1
ATOM 584 C CA . SER A 1 76 ? 8.406 -39.562 3.268 1 96.31 76 SER A CA 1
ATOM 585 C C . SER A 1 76 ? 9.562 -40.5 2.895 1 96.31 76 SER A C 1
ATOM 587 O O . SER A 1 76 ? 10.703 -40.25 3.297 1 96.31 76 SER A O 1
ATOM 589 N N . LYS A 1 77 ? 9.289 -41.438 2.051 1 94.06 77 LYS A N 1
ATOM 590 C CA . LYS A 1 77 ? 10.328 -42.344 1.556 1 94.06 77 LYS A CA 1
ATOM 591 C C . LYS A 1 77 ? 11.281 -41.625 0.612 1 94.06 77 LYS A C 1
ATOM 593 O O . LYS A 1 77 ? 12.469 -41.969 0.547 1 94.06 77 LYS A O 1
ATOM 598 N N . GLU A 1 78 ? 10.727 -40.656 -0.04 1 92 78 GLU A N 1
ATOM 599 C CA . GLU A 1 78 ? 11.523 -39.906 -0.988 1 92 78 GLU A CA 1
ATOM 600 C C . GLU A 1 78 ? 12.672 -39.188 -0.289 1 92 78 GLU A C 1
ATOM 602 O O . GLU A 1 78 ? 13.727 -38.938 -0.89 1 92 78 GLU A O 1
ATOM 607 N N . ALA A 1 79 ? 12.539 -38.906 0.963 1 92.38 79 ALA A N 1
ATOM 608 C CA . ALA A 1 79 ? 13.5 -38.062 1.683 1 92.38 79 ALA A CA 1
ATOM 609 C C . ALA A 1 79 ? 14.609 -38.906 2.297 1 92.38 79 ALA A C 1
ATOM 611 O O . ALA A 1 79 ? 15.555 -38.375 2.887 1 92.38 79 ALA A O 1
ATOM 612 N N . GLU A 1 80 ? 14.586 -40.156 2.059 1 93.38 80 GLU A N 1
ATOM 613 C CA . GLU A 1 80 ? 15.586 -41.031 2.648 1 93.38 80 GLU A CA 1
ATOM 614 C C . GLU A 1 80 ? 16.844 -41.094 1.795 1 93.38 80 GLU A C 1
ATOM 616 O O . GLU A 1 80 ? 16.781 -40.906 0.574 1 93.38 80 GLU A O 1
ATOM 621 N N . GLY A 1 81 ? 17.938 -41.25 2.455 1 93 81 GLY A N 1
ATOM 622 C CA . GLY A 1 81 ? 19.203 -41.5 1.774 1 93 81 GLY A CA 1
ATOM 623 C C . GLY A 1 81 ? 19.797 -40.25 1.16 1 93 81 GLY A C 1
ATOM 624 O O . GLY A 1 81 ? 20.609 -40.312 0.233 1 93 81 GLY A O 1
ATOM 625 N N . MET A 1 82 ? 19.406 -39.156 1.548 1 95.12 82 MET A N 1
ATOM 626 C CA . MET A 1 82 ? 19.875 -37.875 1.022 1 95.12 82 MET A CA 1
ATOM 627 C C . MET A 1 82 ? 19.859 -36.812 2.105 1 95.12 82 MET A C 1
ATOM 629 O O . MET A 1 82 ? 18.953 -36.781 2.939 1 95.12 82 MET A O 1
ATOM 633 N N . LEU A 1 83 ? 20.906 -35.969 2.137 1 96.38 83 LEU A N 1
ATOM 634 C CA . LEU A 1 83 ? 20.891 -34.812 2.992 1 96.38 83 LEU A CA 1
ATOM 635 C C . LEU A 1 83 ? 20.016 -33.688 2.398 1 96.38 83 LEU A C 1
ATOM 637 O O . LEU A 1 83 ? 20.188 -33.344 1.232 1 96.38 83 LEU A O 1
ATOM 641 N N . LEU A 1 84 ? 19.078 -33.25 3.195 1 97.62 84 LEU A N 1
ATOM 642 C CA . LEU A 1 84 ? 18.141 -32.25 2.695 1 97.62 84 LEU A CA 1
ATOM 643 C C . LEU A 1 84 ? 18.25 -30.953 3.475 1 97.62 84 LEU A C 1
ATOM 645 O O . LEU A 1 84 ? 18.375 -30.969 4.703 1 97.62 84 LEU A O 1
ATOM 649 N N . ASP A 1 85 ? 18.312 -29.859 2.781 1 97.62 85 ASP A N 1
ATOM 650 C CA . ASP A 1 85 ? 18.203 -28.5 3.303 1 97.62 85 ASP A CA 1
ATOM 651 C C . ASP A 1 85 ? 16.875 -27.859 2.926 1 97.62 85 ASP A C 1
ATOM 653 O O . ASP A 1 85 ? 16.641 -27.547 1.759 1 97.62 85 ASP A O 1
ATOM 657 N N . VAL A 1 86 ? 16 -27.719 3.908 1 97.88 86 VAL A N 1
ATOM 658 C CA . VAL A 1 86 ? 14.648 -27.203 3.674 1 97.88 86 VAL A CA 1
ATOM 659 C C . VAL A 1 86 ? 14.438 -25.922 4.477 1 97.88 86 VAL A C 1
ATOM 661 O O . VAL A 1 86 ? 15.023 -25.75 5.551 1 97.88 86 VAL A O 1
ATOM 664 N N . GLY A 1 87 ? 13.625 -25 3.904 1 97.81 87 GLY A N 1
ATOM 665 C CA . GLY A 1 87 ? 13.43 -23.719 4.566 1 97.81 87 GLY A CA 1
ATOM 666 C C . GLY A 1 87 ? 12.047 -23.578 5.18 1 97.81 87 GLY A C 1
ATOM 667 O O . GLY A 1 87 ? 11.047 -23.938 4.562 1 97.81 87 GLY A O 1
ATOM 668 N N . MET A 1 88 ? 12.008 -23 6.406 1 98.44 88 MET A N 1
ATOM 669 C CA . MET A 1 88 ? 10.742 -22.703 7.062 1 98.44 88 MET A CA 1
ATOM 670 C C . MET A 1 88 ? 10.945 -21.734 8.219 1 98.44 88 MET A C 1
ATOM 672 O O . MET A 1 88 ? 12.07 -21.547 8.68 1 98.44 88 MET A O 1
ATOM 676 N N . PRO A 1 89 ? 9.852 -21.062 8.719 1 98.31 89 PRO A N 1
ATOM 677 C CA . PRO A 1 89 ? 9.961 -20.25 9.938 1 98.31 89 PRO A CA 1
ATOM 678 C C . PRO A 1 89 ? 9.938 -21.094 11.203 1 98.31 89 PRO A C 1
ATOM 680 O O . PRO A 1 89 ? 9.25 -22.125 11.258 1 98.31 89 PRO A O 1
ATOM 683 N N . VAL A 1 90 ? 10.711 -20.656 12.172 1 98.56 90 VAL A N 1
ATOM 684 C CA . VAL A 1 90 ? 10.758 -21.359 13.453 1 98.56 90 VAL A CA 1
ATOM 685 C C . VAL A 1 90 ? 10.695 -20.344 14.594 1 98.56 90 VAL A C 1
ATOM 687 O O . VAL A 1 90 ? 11.328 -19.281 14.531 1 98.56 90 VAL A O 1
ATOM 690 N N . MET A 1 91 ? 9.875 -20.641 15.516 1 97.06 91 MET A N 1
ATOM 691 C CA . MET A 1 91 ? 9.844 -19.859 16.75 1 97.06 91 MET A CA 1
ATOM 692 C C . MET A 1 91 ? 10.688 -20.5 17.828 1 97.06 91 MET A C 1
ATOM 694 O O . MET A 1 91 ? 10.484 -21.672 18.172 1 97.06 91 MET A O 1
ATOM 698 N N . HIS A 1 92 ? 11.688 -19.812 18.312 1 96.25 92 HIS A N 1
ATOM 699 C CA . HIS A 1 92 ? 12.555 -20.266 19.391 1 96.25 92 HIS A CA 1
ATOM 700 C C . HIS A 1 92 ? 12.562 -19.281 20.562 1 96.25 92 HIS A C 1
ATOM 702 O O . HIS A 1 92 ? 12.93 -18.125 20.391 1 96.25 92 HIS A O 1
ATOM 708 N N . LYS A 1 93 ? 12.094 -19.672 21.719 1 93.62 93 LYS A N 1
ATOM 709 C CA . LYS A 1 93 ? 11.992 -18.828 22.906 1 93.62 93 LYS A CA 1
ATOM 710 C C . LYS A 1 93 ? 11.203 -17.547 22.609 1 93.62 93 LYS A C 1
ATOM 712 O O . LYS A 1 93 ? 11.672 -16.453 22.906 1 93.62 93 LYS A O 1
ATOM 717 N N . ASN A 1 94 ? 10.164 -17.719 21.922 1 89.69 94 ASN A N 1
ATOM 718 C CA . ASN A 1 94 ? 9.18 -16.688 21.609 1 89.69 94 ASN A CA 1
ATOM 719 C C . ASN A 1 94 ? 9.734 -15.664 20.625 1 89.69 94 ASN A C 1
ATOM 721 O O . ASN A 1 94 ? 9.219 -14.547 20.516 1 89.69 94 ASN A O 1
ATOM 725 N N . VAL A 1 95 ? 10.859 -16.047 19.938 1 93.81 95 VAL A N 1
ATOM 726 C CA . VAL A 1 95 ? 11.438 -15.227 18.891 1 93.81 95 VAL A CA 1
ATOM 727 C C . VAL A 1 95 ? 11.281 -15.922 17.531 1 93.81 95 VAL A C 1
ATOM 729 O O . VAL A 1 95 ? 11.508 -17.125 17.422 1 93.81 95 VAL A O 1
ATOM 732 N N . LYS A 1 96 ? 10.82 -15.227 16.578 1 96.94 96 LYS A N 1
ATOM 733 C CA . LYS A 1 96 ? 10.562 -15.781 15.258 1 96.94 96 LYS A CA 1
ATOM 734 C C . LYS A 1 96 ? 11.789 -15.656 14.359 1 96.94 96 LYS A C 1
ATOM 736 O O . LYS A 1 96 ? 12.359 -14.578 14.227 1 96.94 96 LYS A O 1
ATOM 741 N N . TYR A 1 97 ? 12.172 -16.766 13.742 1 97.62 97 TYR A N 1
ATOM 742 C CA . TYR A 1 97 ? 13.367 -16.797 12.898 1 97.62 97 TYR A CA 1
ATOM 743 C C . TYR A 1 97 ? 13.039 -17.359 11.516 1 97.62 97 TYR A C 1
ATOM 745 O O . TYR A 1 97 ? 12.156 -18.219 11.383 1 97.62 97 TYR A O 1
ATOM 753 N N . ASN A 1 98 ? 13.664 -16.828 10.484 1 97.25 98 ASN A N 1
ATOM 754 C CA . ASN A 1 98 ? 13.789 -17.469 9.172 1 97.25 98 ASN A CA 1
ATOM 755 C C . ASN A 1 98 ? 14.875 -18.531 9.18 1 97.25 98 ASN A C 1
ATOM 757 O O . ASN A 1 98 ? 16.062 -18.219 9.32 1 97.25 98 ASN A O 1
ATOM 761 N N . CYS A 1 99 ? 14.453 -19.781 8.945 1 97.94 99 CYS A N 1
ATOM 762 C CA . CYS A 1 99 ? 15.43 -20.812 9.25 1 97.94 99 CYS A CA 1
ATOM 763 C C . CYS A 1 99 ? 15.578 -21.781 8.086 1 97.94 99 CYS A C 1
ATOM 765 O O . CYS A 1 99 ? 14.688 -21.891 7.242 1 97.94 99 CYS A O 1
ATOM 767 N N . ARG A 1 100 ? 16.766 -22.406 8.078 1 97.62 100 ARG A N 1
ATOM 768 C CA . ARG A 1 100 ? 17 -23.641 7.336 1 97.62 100 ARG A CA 1
ATOM 769 C C . ARG A 1 100 ? 16.984 -24.844 8.258 1 97.62 100 ARG A C 1
ATOM 771 O O . ARG A 1 100 ? 17.5 -24.797 9.375 1 97.62 100 ARG A O 1
ATOM 778 N N . ILE A 1 101 ? 16.312 -25.875 7.812 1 98.25 101 ILE A N 1
ATOM 779 C CA . ILE A 1 101 ? 16.281 -27.141 8.539 1 98.25 101 ILE A CA 1
ATOM 780 C C . ILE A 1 101 ? 17.062 -28.203 7.777 1 98.25 101 ILE A C 1
ATOM 782 O O . ILE A 1 101 ? 16.688 -28.594 6.672 1 98.25 101 ILE A O 1
ATOM 786 N N . ILE A 1 102 ? 18.156 -28.703 8.367 1 97.94 102 ILE A N 1
ATOM 787 C CA . ILE A 1 102 ? 18.969 -29.75 7.754 1 97.94 102 ILE A CA 1
ATOM 788 C C . ILE A 1 102 ? 18.5 -31.109 8.266 1 97.94 102 ILE A C 1
ATOM 790 O O . ILE A 1 102 ? 18.547 -31.375 9.469 1 97.94 102 ILE A O 1
ATOM 794 N N . ILE A 1 103 ? 18.109 -31.969 7.359 1 97.62 103 ILE A N 1
ATOM 795 C CA . ILE A 1 103 ? 17.531 -33.25 7.766 1 97.62 103 ILE A CA 1
ATOM 796 C C . ILE A 1 103 ? 18.25 -34.375 7.062 1 97.62 103 ILE A C 1
ATOM 798 O O . ILE A 1 103 ? 18.781 -34.219 5.961 1 97.62 103 ILE A O 1
ATOM 802 N N . LEU A 1 104 ? 18.328 -35.531 7.676 1 97 104 LEU A N 1
ATOM 803 C CA . LEU A 1 104 ? 18.906 -36.75 7.141 1 97 104 LEU A CA 1
ATOM 804 C C . LEU A 1 104 ? 18.203 -37.969 7.723 1 97 104 LEU A C 1
ATOM 806 O O . LEU A 1 104 ? 18.203 -38.188 8.938 1 97 104 LEU A O 1
ATOM 810 N N . ASN A 1 105 ? 17.609 -38.719 6.91 1 95.12 105 ASN A N 1
ATOM 811 C CA . ASN A 1 105 ? 17 -40 7.285 1 95.12 105 ASN A CA 1
ATOM 812 C C . ASN A 1 105 ? 16.078 -39.844 8.484 1 95.12 105 ASN A C 1
ATOM 814 O O . ASN A 1 105 ? 16.234 -40.531 9.492 1 95.12 105 ASN A O 1
ATOM 818 N N . ALA A 1 106 ? 15.156 -38.938 8.383 1 95.19 106 ALA A N 1
ATOM 819 C CA . ALA A 1 106 ? 14.055 -38.719 9.305 1 95.19 106 ALA A CA 1
ATOM 820 C C . ALA A 1 106 ? 14.539 -38.094 10.602 1 95.19 106 ALA A C 1
ATOM 822 O O . ALA A 1 106 ? 13.844 -38.125 11.625 1 95.19 106 ALA A O 1
ATOM 823 N N . LYS A 1 107 ? 15.734 -37.562 10.602 1 97.25 107 LYS A N 1
ATOM 824 C CA . LYS A 1 107 ? 16.266 -36.844 11.734 1 97.25 107 LYS A CA 1
ATOM 825 C C . LYS A 1 107 ? 16.562 -35.375 11.359 1 97.25 107 LYS A C 1
ATOM 827 O O . LYS A 1 107 ? 16.969 -35.094 10.227 1 97.25 107 LYS A O 1
ATOM 832 N N . ILE A 1 108 ? 16.359 -34.531 12.266 1 98.31 108 ILE A N 1
ATOM 833 C CA . ILE A 1 108 ? 16.766 -33.125 12.117 1 98.31 108 ILE A CA 1
ATOM 834 C C . ILE A 1 108 ? 18.156 -32.938 12.727 1 98.31 108 ILE A C 1
ATOM 836 O O . ILE A 1 108 ? 18.359 -33.188 13.914 1 98.31 108 ILE A O 1
ATOM 840 N N . LEU A 1 109 ? 19.094 -32.469 11.906 1 97.81 109 LEU A N 1
ATOM 841 C CA . LEU A 1 109 ? 20.469 -32.344 12.367 1 97.81 109 LEU A CA 1
ATOM 842 C C . LEU A 1 109 ? 20.719 -30.938 12.922 1 97.81 109 LEU A C 1
ATOM 844 O O . LEU A 1 109 ? 21.469 -30.781 13.891 1 97.81 109 LEU A O 1
ATOM 848 N N . LEU A 1 110 ? 20.109 -29.969 12.297 1 97.81 110 LEU A N 1
ATOM 849 C CA . LEU A 1 110 ? 20.406 -28.578 12.633 1 97.81 110 LEU A CA 1
ATOM 850 C C . LEU A 1 110 ? 19.297 -27.656 12.164 1 97.81 110 LEU A C 1
ATOM 852 O O . LEU A 1 110 ? 18.766 -27.812 11.062 1 97.81 110 LEU A O 1
ATOM 856 N N . ILE A 1 111 ? 18.859 -26.781 13.062 1 98.25 111 ILE A N 1
ATOM 857 C CA . ILE A 1 111 ? 18.078 -25.609 12.688 1 98.25 111 ILE A CA 1
ATOM 858 C C . ILE A 1 111 ? 18.984 -24.391 12.578 1 98.25 111 ILE A C 1
ATOM 860 O O . ILE A 1 111 ? 19.547 -23.938 13.578 1 98.25 111 ILE A O 1
ATOM 864 N N . ARG A 1 112 ? 19.156 -23.859 11.422 1 97.44 112 ARG A N 1
ATOM 865 C CA . ARG A 1 112 ? 20.062 -22.734 11.172 1 97.44 112 ARG A CA 1
ATOM 866 C C . ARG A 1 112 ? 19.297 -21.453 10.875 1 97.44 112 ARG A C 1
ATOM 868 O O . ARG A 1 112 ? 18.875 -21.234 9.734 1 97.44 112 ARG A O 1
ATOM 875 N N . PRO A 1 113 ? 19.172 -20.547 11.875 1 96.56 113 PRO A N 1
ATOM 876 C CA . PRO A 1 113 ? 18.469 -19.281 11.641 1 96.56 113 PRO A CA 1
ATOM 877 C C . PRO A 1 113 ? 19.281 -18.297 10.812 1 96.56 113 PRO A C 1
ATOM 879 O O . PRO A 1 113 ? 20.5 -18.281 10.891 1 96.56 113 PRO A O 1
ATOM 882 N N . LYS A 1 114 ? 18.594 -17.531 10.023 1 93.31 114 LYS A N 1
ATOM 883 C CA . LYS A 1 114 ? 19.219 -16.469 9.219 1 93.31 114 LYS A CA 1
ATOM 884 C C . LYS A 1 114 ? 19.844 -15.406 10.102 1 93.31 114 LYS A C 1
ATOM 886 O O . LYS A 1 114 ? 19.266 -15 11.109 1 93.31 114 LYS A O 1
ATOM 891 N N . MET A 1 115 ? 20.953 -14.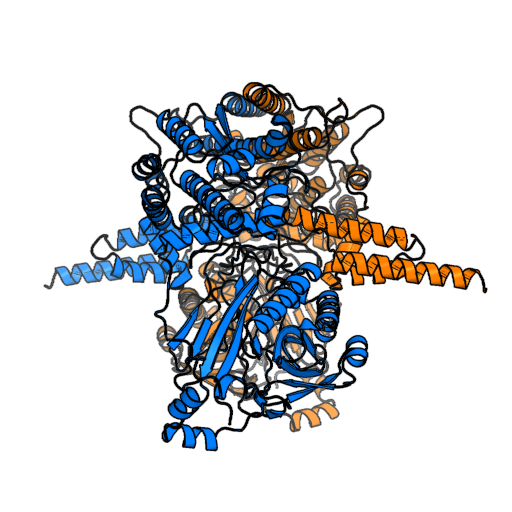844 9.672 1 91.25 115 MET A N 1
ATOM 892 C CA . MET A 1 115 ? 21.688 -13.906 10.516 1 91.25 115 MET A CA 1
ATOM 893 C C . MET A 1 115 ? 21.641 -12.492 9.938 1 91.25 115 MET A C 1
ATOM 895 O O . MET A 1 115 ? 21.859 -11.516 10.664 1 91.25 115 MET A O 1
ATOM 899 N N . PHE A 1 116 ? 21.406 -12.328 8.68 1 86.88 116 PHE A N 1
ATOM 900 C CA . PHE A 1 116 ? 21.281 -11.031 8.023 1 86.88 116 PHE A CA 1
ATOM 901 C C . PHE A 1 116 ? 19.969 -10.93 7.254 1 86.88 116 PHE A C 1
ATOM 903 O O . PHE A 1 116 ? 19.75 -11.664 6.289 1 86.88 116 PHE A O 1
ATOM 910 N N . MET A 1 117 ? 19.203 -9.969 7.621 1 89.31 117 MET A N 1
ATOM 911 C CA . MET A 1 117 ? 17.844 -9.883 7.086 1 89.31 117 MET A CA 1
ATOM 912 C C . MET A 1 117 ? 17.781 -8.906 5.918 1 89.31 117 MET A C 1
ATOM 914 O O . MET A 1 117 ? 18.438 -7.859 5.941 1 89.31 117 MET A O 1
ATOM 918 N N . ALA A 1 118 ? 17.078 -9.305 4.863 1 87.62 118 ALA A N 1
ATOM 919 C CA . ALA A 1 118 ? 16.766 -8.367 3.785 1 87.62 118 ALA A CA 1
ATOM 920 C C . ALA A 1 118 ? 15.703 -7.367 4.219 1 87.62 118 ALA A C 1
ATOM 922 O O . ALA A 1 118 ? 14.594 -7.758 4.605 1 87.62 118 ALA A O 1
ATOM 923 N N . ASN A 1 119 ? 15.961 -6.09 4.184 1 88 119 ASN A N 1
ATOM 924 C CA . ASN A 1 119 ? 15.023 -5.094 4.684 1 88 119 ASN A CA 1
ATOM 925 C C . ASN A 1 119 ? 15.047 -3.824 3.834 1 88 119 ASN A C 1
ATOM 927 O O . ASN A 1 119 ? 14.742 -2.736 4.328 1 88 119 ASN A O 1
ATOM 931 N N . ASP A 1 120 ? 15.352 -3.92 2.578 1 83.94 120 ASP A N 1
ATOM 932 C CA . ASP A 1 120 ? 15.359 -2.783 1.661 1 83.94 120 ASP A CA 1
ATOM 933 C C . ASP A 1 120 ? 14.477 -3.055 0.444 1 83.94 120 ASP A C 1
ATOM 935 O O . ASP A 1 120 ? 14.078 -4.195 0.206 1 83.94 120 ASP A O 1
ATOM 939 N N . GLY A 1 121 ? 14.148 -1.992 -0.216 1 87.12 121 GLY A N 1
ATOM 940 C CA . GLY A 1 121 ? 13.32 -2.15 -1.401 1 87.12 121 GLY A CA 1
ATOM 941 C C . GLY A 1 121 ? 11.977 -2.791 -1.109 1 87.12 121 GLY A C 1
ATOM 942 O O . GLY A 1 121 ? 11.203 -2.277 -0.305 1 87.12 121 GLY A O 1
ATOM 943 N N . ASN A 1 122 ? 11.828 -4.012 -1.664 1 88.25 122 ASN A N 1
ATOM 944 C CA . ASN A 1 122 ? 10.555 -4.715 -1.515 1 88.25 122 ASN A CA 1
ATOM 945 C C . ASN A 1 122 ? 10.57 -5.641 -0.303 1 88.25 122 ASN A C 1
ATOM 947 O O . ASN A 1 122 ? 9.539 -6.219 0.051 1 88.25 122 ASN A O 1
ATOM 951 N N . TYR A 1 123 ? 11.672 -5.758 0.385 1 88.81 123 TYR A N 1
ATOM 952 C CA . TYR A 1 123 ? 11.844 -6.762 1.433 1 88.81 123 TYR A CA 1
ATOM 953 C C . TYR A 1 123 ? 11.672 -6.137 2.812 1 88.81 123 TYR A C 1
ATOM 955 O O . TYR A 1 123 ? 12.039 -4.977 3.025 1 88.81 123 TYR A O 1
ATOM 963 N N . ARG A 1 124 ? 11.102 -6.848 3.742 1 91.44 124 ARG A N 1
ATOM 964 C CA . ARG A 1 124 ? 10.805 -6.371 5.09 1 91.44 124 ARG A CA 1
ATOM 965 C C . ARG A 1 124 ? 10.93 -7.5 6.109 1 91.44 124 ARG A C 1
ATOM 967 O O . ARG A 1 124 ? 10.086 -7.633 7 1 91.44 124 ARG A O 1
ATOM 974 N N . GLU A 1 125 ? 11.914 -8.25 6.027 1 93.25 125 GLU A N 1
ATOM 975 C CA . GLU A 1 125 ? 12.055 -9.438 6.875 1 93.25 125 GLU A CA 1
ATOM 976 C C . GLU A 1 125 ? 12.109 -9.055 8.352 1 93.25 125 GLU A C 1
ATOM 978 O O . GLU A 1 125 ? 11.625 -9.797 9.203 1 93.25 125 GLU A O 1
ATOM 983 N N . LEU A 1 126 ? 12.633 -7.832 8.664 1 92.5 126 LEU A N 1
ATOM 984 C CA . LEU A 1 126 ? 12.773 -7.418 10.055 1 92.5 126 LEU A CA 1
ATOM 985 C C . LEU A 1 126 ? 11.414 -7.125 10.68 1 92.5 126 LEU A C 1
ATOM 987 O O . LEU A 1 126 ? 11.297 -7.023 11.898 1 92.5 126 LEU A O 1
ATOM 991 N N . ARG A 1 127 ? 10.484 -6.973 9.891 1 92.06 127 ARG A N 1
ATOM 992 C CA . ARG A 1 127 ? 9.125 -6.785 10.398 1 92.06 127 ARG A CA 1
ATOM 993 C C . ARG A 1 127 ? 8.609 -8.055 11.07 1 92.06 127 ARG A C 1
ATOM 995 O O . ARG A 1 127 ? 7.84 -7.992 12.023 1 92.06 127 ARG A O 1
ATOM 1002 N N . TRP A 1 128 ? 9.102 -9.203 10.625 1 94.69 128 TRP A N 1
ATOM 1003 C CA . TRP A 1 128 ? 8.508 -10.461 11.07 1 94.69 128 TRP A CA 1
ATOM 1004 C C . TRP A 1 128 ? 9.531 -11.312 11.812 1 94.69 128 TRP A C 1
ATOM 1006 O O . TRP A 1 128 ? 9.18 -12.086 12.703 1 94.69 128 TRP A O 1
ATOM 1016 N N . PHE A 1 129 ? 10.789 -11.195 11.328 1 95.56 129 PHE A N 1
ATOM 1017 C CA . PHE A 1 129 ? 11.812 -12.094 11.852 1 95.56 129 PHE A CA 1
ATOM 1018 C C . PHE A 1 129 ? 12.898 -11.305 12.578 1 95.56 129 PHE A C 1
ATOM 1020 O O . PHE A 1 129 ? 13.055 -10.102 12.359 1 95.56 129 PHE A O 1
ATOM 1027 N N . THR A 1 130 ? 13.562 -11.969 13.414 1 92.88 130 THR A N 1
ATOM 1028 C CA . THR A 1 130 ? 14.734 -11.438 14.117 1 92.88 130 THR A CA 1
ATOM 1029 C C . THR A 1 130 ? 16 -12.164 13.68 1 92.88 130 THR A C 1
ATOM 1031 O O . THR A 1 130 ? 16 -13.391 13.539 1 92.88 130 THR A O 1
ATOM 1034 N N . PRO A 1 131 ? 17.047 -11.445 13.375 1 92.25 131 PRO A N 1
ATOM 1035 C CA . PRO A 1 131 ? 18.312 -12.117 13.055 1 92.25 131 PRO A CA 1
ATOM 1036 C C . PRO A 1 131 ? 18.906 -12.836 14.258 1 92.25 131 PRO A C 1
ATOM 1038 O O . PRO A 1 131 ? 18.828 -12.344 15.383 1 92.25 131 PRO A O 1
ATOM 1041 N N . TRP A 1 132 ? 19.453 -14.023 13.961 1 92.75 132 TRP A N 1
ATOM 1042 C CA . TRP A 1 132 ? 20.219 -14.688 15.016 1 92.75 132 TRP A CA 1
ATOM 1043 C C . TRP A 1 132 ? 21.453 -13.867 15.391 1 92.75 132 TRP A C 1
ATOM 1045 O O . TRP A 1 132 ? 22.359 -13.68 14.578 1 92.75 132 TRP A O 1
ATOM 1055 N N . GLY A 1 133 ? 21.516 -13.391 16.609 1 88.38 133 GLY A N 1
ATOM 1056 C CA . GLY A 1 133 ? 22.531 -12.43 17.016 1 88.38 133 GLY A CA 1
ATOM 1057 C C . GLY A 1 133 ? 23.703 -13.07 17.719 1 88.38 133 GLY A C 1
ATOM 1058 O O . GLY A 1 133 ? 24.578 -12.375 18.25 1 88.38 133 GLY A O 1
ATOM 1059 N N . LYS A 1 134 ? 23.781 -14.414 17.688 1 90.94 134 LYS A N 1
ATOM 1060 C CA . LYS A 1 134 ? 24.844 -15.117 18.375 1 90.94 134 LYS A CA 1
ATOM 1061 C C . LYS A 1 134 ? 25.719 -15.891 17.406 1 90.94 134 LYS A C 1
ATOM 1063 O O . LYS A 1 134 ? 25.578 -17.109 17.25 1 90.94 134 LYS A O 1
ATOM 1068 N N . PRO A 1 135 ? 26.75 -15.195 16.875 1 88.31 135 PRO A N 1
ATOM 1069 C CA . PRO A 1 135 ? 27.625 -15.875 15.914 1 88.31 135 PRO A CA 1
ATOM 1070 C C . PRO A 1 135 ? 28.344 -17.078 16.516 1 88.31 135 PRO A C 1
ATOM 1072 O O . PRO A 1 135 ? 28.844 -17 17.641 1 88.31 135 PRO A O 1
ATOM 1075 N N . ARG A 1 136 ? 28.344 -18.188 15.906 1 90.94 136 ARG A N 1
ATOM 1076 C CA . ARG A 1 136 ? 29.078 -19.406 16.219 1 90.94 136 ARG A CA 1
ATOM 1077 C C . ARG A 1 136 ? 28.547 -20.047 17.5 1 90.94 136 ARG A C 1
ATOM 1079 O O . ARG A 1 136 ? 29.266 -20.812 18.172 1 90.94 136 ARG A O 1
ATOM 1086 N N . VAL A 1 137 ? 27.328 -19.719 17.859 1 93.69 137 VAL A N 1
ATOM 1087 C CA . VAL A 1 137 ? 26.719 -20.25 19.062 1 93.69 137 VAL A CA 1
ATOM 1088 C C . VAL A 1 137 ? 25.453 -21.031 18.703 1 93.69 137 VAL A C 1
ATOM 1090 O O . VAL A 1 137 ? 24.688 -20.609 17.844 1 93.69 137 VAL A O 1
ATOM 1093 N N . THR A 1 138 ? 25.359 -22.219 19.281 1 95.25 138 THR A N 1
ATOM 1094 C CA . THR A 1 138 ? 24.141 -23 19.141 1 95.25 138 THR A CA 1
ATOM 1095 C C . THR A 1 138 ? 23.422 -23.141 20.484 1 95.25 138 THR A C 1
ATOM 1097 O O . THR A 1 138 ? 24.031 -23 21.531 1 95.25 138 THR A O 1
ATOM 1100 N N . GLU A 1 139 ? 22.172 -23.234 20.453 1 96.5 139 GLU A N 1
ATOM 1101 C CA . GLU A 1 139 ? 21.297 -23.562 21.578 1 96.5 139 GLU A CA 1
ATOM 1102 C C . GLU A 1 139 ? 20.469 -24.812 21.297 1 96.5 139 GLU A C 1
ATOM 1104 O O . GLU A 1 139 ? 20.516 -25.359 20.188 1 96.5 139 GLU A O 1
ATOM 1109 N N . GLU A 1 140 ? 19.844 -25.25 22.312 1 96.81 140 GLU A N 1
ATOM 1110 C CA . GLU A 1 140 ? 18.953 -26.391 22.141 1 96.81 140 GLU A CA 1
ATOM 1111 C C . GLU A 1 140 ? 17.516 -25.938 21.875 1 96.81 140 GLU A C 1
ATOM 1113 O O . GLU A 1 140 ? 17 -25.062 22.562 1 96.81 140 GLU A O 1
ATOM 1118 N N . HIS A 1 141 ? 16.969 -26.438 20.891 1 97.5 141 HIS A N 1
ATOM 1119 C CA . HIS A 1 141 ? 15.578 -26.172 20.547 1 97.5 141 HIS A CA 1
ATOM 1120 C C . HIS A 1 141 ? 14.703 -27.391 20.812 1 97.5 141 HIS A C 1
ATOM 1122 O O . HIS A 1 141 ? 14.969 -28.469 20.297 1 97.5 141 HIS A O 1
ATOM 1128 N N . TYR A 1 142 ? 13.688 -27.234 21.594 1 97.62 142 TYR A N 1
ATOM 1129 C CA . TYR A 1 142 ? 12.742 -28.312 21.859 1 97.62 142 TYR A CA 1
ATOM 1130 C C . TYR A 1 142 ? 11.773 -28.484 20.688 1 97.62 142 TYR A C 1
ATOM 1132 O O . TYR A 1 142 ? 11.086 -27.547 20.297 1 97.62 142 TYR A O 1
ATOM 1140 N N . LEU A 1 143 ? 11.734 -29.656 20.188 1 98.12 143 LEU A N 1
ATOM 1141 C CA . LEU A 1 143 ? 10.875 -29.953 19.047 1 98.12 143 LEU A CA 1
ATOM 1142 C C . LEU A 1 143 ? 9.43 -30.141 19.5 1 98.12 143 LEU A C 1
ATOM 1144 O O . LEU A 1 143 ? 9.172 -30.609 20.609 1 98.12 143 LEU A O 1
ATOM 1148 N N . PRO A 1 144 ? 8.453 -29.75 18.594 1 96.62 144 PRO A N 1
ATOM 1149 C CA . PRO A 1 144 ? 7.059 -30.078 18.906 1 96.62 144 PRO A CA 1
ATOM 1150 C C . PRO A 1 144 ? 6.816 -31.578 19.062 1 96.62 144 PRO A C 1
ATOM 1152 O O . PRO A 1 144 ? 7.504 -32.375 18.422 1 96.62 144 PRO A O 1
ATOM 1155 N N . ARG A 1 145 ? 5.773 -31.969 19.766 1 96.94 145 ARG A N 1
ATOM 1156 C CA . ARG A 1 145 ? 5.469 -33.375 20.062 1 96.94 145 ARG A CA 1
ATOM 1157 C C . ARG A 1 145 ? 5.281 -34.156 18.781 1 96.94 145 ARG A C 1
ATOM 1159 O O . ARG A 1 145 ? 5.723 -35.312 18.703 1 96.94 145 ARG A O 1
ATOM 1166 N N . MET A 1 146 ? 4.621 -33.594 17.828 1 97 146 MET A N 1
ATOM 1167 C CA . MET A 1 146 ? 4.352 -34.312 16.578 1 97 146 MET A CA 1
ATOM 1168 C C . MET A 1 146 ? 5.648 -34.656 15.859 1 97 146 MET A C 1
ATOM 1170 O O . MET A 1 146 ? 5.75 -35.719 15.219 1 97 146 MET A O 1
ATOM 1174 N N . ILE A 1 147 ? 6.652 -33.844 15.984 1 98.19 147 ILE A N 1
ATOM 1175 C CA . ILE A 1 147 ? 7.938 -34.094 15.328 1 98.19 147 ILE A CA 1
ATOM 1176 C C . ILE A 1 147 ? 8.758 -35.062 16.156 1 98.19 147 ILE A C 1
ATOM 1178 O O . ILE A 1 147 ? 9.469 -35.906 15.602 1 98.19 147 ILE A O 1
ATOM 1182 N N . GLN A 1 148 ? 8.656 -34.938 17.484 1 98.06 148 GLN A N 1
ATOM 1183 C CA . GLN A 1 148 ? 9.328 -35.906 18.359 1 98.06 148 GLN A CA 1
ATOM 1184 C C . GLN A 1 148 ? 8.883 -37.312 18.062 1 98.06 148 GLN A C 1
ATOM 1186 O O . GLN A 1 148 ? 9.703 -38.25 18.062 1 98.06 148 GLN A O 1
ATOM 1191 N N . LYS A 1 149 ? 7.648 -37.469 17.828 1 97.62 149 LYS A N 1
ATOM 1192 C CA . LYS A 1 149 ? 7.094 -38.781 17.531 1 97.62 149 LYS A CA 1
ATOM 1193 C C . LYS A 1 149 ? 7.688 -39.375 16.25 1 97.62 149 LYS A C 1
ATOM 1195 O O . LYS A 1 149 ? 7.887 -40.562 16.141 1 97.62 149 LYS A O 1
ATOM 1200 N N . ILE A 1 150 ? 7.957 -38.531 15.32 1 97.62 150 ILE A N 1
ATOM 1201 C CA . ILE A 1 150 ? 8.461 -38.969 14.023 1 97.62 150 ILE A CA 1
ATOM 1202 C C . ILE A 1 150 ? 9.961 -39.219 14.109 1 97.62 150 ILE A C 1
ATOM 1204 O O . ILE A 1 150 ? 10.445 -40.25 13.609 1 97.62 150 ILE A O 1
ATOM 1208 N N . THR A 1 151 ? 10.727 -38.406 14.789 1 97.12 151 THR A N 1
ATOM 1209 C CA . THR A 1 151 ? 12.188 -38.406 14.727 1 97.12 151 THR A CA 1
ATOM 1210 C C . THR A 1 151 ? 12.766 -39.156 15.922 1 97.12 151 THR A C 1
ATOM 1212 O O . THR A 1 151 ? 13.914 -39.625 15.875 1 97.12 151 THR A O 1
ATOM 1215 N N . GLY A 1 152 ? 12.031 -39.219 17.016 1 97.31 152 GLY A N 1
ATOM 1216 C CA . GLY A 1 152 ? 12.562 -39.75 18.266 1 97.31 152 GLY A CA 1
ATOM 1217 C C . GLY A 1 152 ? 13.484 -38.781 18.984 1 97.31 152 GLY A C 1
ATOM 1218 O O . GLY A 1 152 ? 14.133 -39.125 19.969 1 97.31 152 GLY A O 1
ATOM 1219 N N . GLN A 1 153 ? 13.586 -37.562 18.469 1 97.5 153 GLN A N 1
ATOM 1220 C CA . GLN A 1 153 ? 14.422 -36.531 19.047 1 97.5 153 GLN A CA 1
ATOM 1221 C C . GLN A 1 153 ? 13.594 -35.594 19.922 1 97.5 153 GLN A C 1
ATOM 1223 O O . GLN A 1 153 ? 12.461 -35.25 19.578 1 97.5 153 GLN A O 1
ATOM 1228 N N . THR A 1 154 ? 14.164 -35.219 21.016 1 97.62 154 THR A N 1
ATOM 1229 C CA . THR A 1 154 ? 13.5 -34.25 21.875 1 97.62 154 THR A CA 1
ATOM 1230 C C . THR A 1 154 ? 13.984 -32.844 21.578 1 97.62 154 THR A C 1
ATOM 1232 O O . THR A 1 154 ? 13.188 -31.906 21.531 1 97.62 154 THR A O 1
ATOM 1235 N N . THR A 1 155 ? 15.305 -32.75 21.375 1 97.94 155 THR A N 1
ATOM 1236 C CA . THR A 1 155 ? 15.914 -31.453 21.094 1 97.94 155 THR A CA 1
ATOM 1237 C C . THR A 1 155 ? 16.859 -31.562 19.891 1 97.94 155 THR A C 1
ATOM 1239 O O . THR A 1 155 ? 17.297 -32.656 19.531 1 97.94 155 THR A O 1
ATOM 1242 N N . VAL A 1 156 ? 17.062 -30.516 19.297 1 98 156 VAL A N 1
ATOM 1243 C CA . VAL A 1 156 ? 18.031 -30.375 18.219 1 98 156 VAL A CA 1
ATOM 1244 C C . VAL A 1 156 ? 18.766 -29.047 18.375 1 98 156 VAL A C 1
ATOM 1246 O O . VAL A 1 156 ? 18.25 -28.094 18.938 1 98 156 VAL A O 1
ATOM 1249 N N . PRO A 1 157 ? 19.984 -28.969 17.844 1 97.44 157 PRO A N 1
ATOM 1250 C CA . PRO A 1 157 ? 20.672 -27.672 17.906 1 97.44 157 PRO A CA 1
ATOM 1251 C C . PRO A 1 157 ? 20.078 -26.625 16.984 1 97.44 157 PRO A C 1
ATOM 1253 O O . PRO A 1 157 ? 19.719 -26.953 15.844 1 97.44 157 PRO A O 1
ATOM 1256 N N . ILE A 1 158 ? 19.922 -25.438 17.484 1 97.5 158 ILE A N 1
ATOM 1257 C CA . ILE A 1 158 ? 19.562 -24.266 16.688 1 97.5 158 ILE A CA 1
ATOM 1258 C C . ILE A 1 158 ? 20.672 -23.203 16.781 1 97.5 158 ILE A C 1
ATOM 1260 O O . ILE A 1 158 ? 21.203 -22.969 17.875 1 97.5 158 ILE A O 1
ATOM 1264 N N . GLY A 1 159 ? 21.062 -22.734 15.734 1 96.44 159 GLY A N 1
ATOM 1265 C CA . GLY A 1 159 ? 22.078 -21.688 15.781 1 96.44 159 GLY A CA 1
ATOM 1266 C C . GLY A 1 159 ? 23.031 -21.719 14.602 1 96.44 159 GLY A C 1
ATOM 1267 O O . GLY A 1 159 ? 22.703 -22.266 13.539 1 96.44 159 GLY A O 1
ATOM 1268 N N . ASP A 1 160 ? 24.156 -21.047 14.781 1 93.69 160 ASP A N 1
ATOM 1269 C CA . ASP A 1 160 ? 25.172 -20.906 13.75 1 93.69 160 ASP A CA 1
ATOM 1270 C C . ASP A 1 160 ? 26.203 -22.031 13.836 1 93.69 160 ASP A C 1
ATOM 1272 O O . ASP A 1 160 ? 27.172 -21.953 14.594 1 93.69 160 ASP A O 1
ATOM 1276 N N . ALA A 1 161 ? 25.922 -23.031 12.969 1 93.31 161 ALA A N 1
ATOM 1277 C CA . ALA A 1 161 ? 26.781 -24.219 12.93 1 93.31 161 ALA A CA 1
ATOM 1278 C C . ALA A 1 161 ? 26.875 -24.781 11.508 1 93.31 161 ALA A C 1
ATOM 1280 O O . ALA A 1 161 ? 26.219 -24.266 10.594 1 93.31 161 ALA A O 1
ATOM 1281 N N . VAL A 1 162 ? 27.812 -25.75 11.328 1 92.5 162 VAL A N 1
ATOM 1282 C CA . VAL A 1 162 ? 27.984 -26.406 10.031 1 92.5 162 VAL A CA 1
ATOM 1283 C C . VAL A 1 162 ? 27.75 -27.906 10.18 1 92.5 162 VAL A C 1
ATOM 1285 O O . VAL A 1 162 ? 27.734 -28.438 11.289 1 92.5 162 VAL A O 1
ATOM 1288 N N . ILE A 1 163 ? 27.469 -28.5 9.07 1 93.25 163 ILE A N 1
ATOM 1289 C CA . ILE A 1 163 ? 27.25 -29.953 9.047 1 93.25 163 ILE A CA 1
ATOM 1290 C C . ILE A 1 163 ? 28.516 -30.656 8.539 1 93.25 163 ILE A C 1
ATOM 1292 O O . ILE A 1 163 ? 29.031 -30.312 7.473 1 93.25 163 ILE A O 1
ATOM 1296 N N . SER A 1 164 ? 28.984 -31.641 9.273 1 92.25 164 SER A N 1
ATOM 1297 C CA . SER A 1 164 ? 30.125 -32.438 8.852 1 92.25 164 SER A CA 1
ATOM 1298 C C . SER A 1 164 ? 29.688 -33.812 8.383 1 92.25 164 SER A C 1
ATOM 1300 O O . SER A 1 164 ? 29.062 -34.562 9.133 1 92.25 164 SER A O 1
ATOM 1302 N N . THR A 1 165 ? 30.016 -34.094 7.152 1 90.94 165 THR A N 1
ATOM 1303 C CA . THR A 1 165 ? 29.844 -35.438 6.625 1 90.94 165 THR A CA 1
ATOM 1304 C C . THR A 1 165 ? 31.188 -36.188 6.605 1 90.94 165 THR A C 1
ATOM 1306 O O . THR A 1 165 ? 32.219 -35.625 6.98 1 90.94 165 THR A O 1
ATOM 1309 N N . HIS A 1 166 ? 31.188 -37.406 6.102 1 87.81 166 HIS A N 1
ATOM 1310 C CA . HIS A 1 166 ? 32.406 -38.188 6.09 1 87.81 166 HIS A CA 1
ATOM 1311 C C . HIS A 1 166 ? 33.438 -37.594 5.125 1 87.81 166 HIS A C 1
ATOM 1313 O O . HIS A 1 166 ? 34.656 -37.719 5.344 1 87.81 166 HIS A O 1
ATOM 1319 N N . ASP A 1 167 ? 32.938 -36.906 4.262 1 85.19 167 ASP A N 1
ATOM 1320 C CA . ASP A 1 167 ? 33.844 -36.5 3.186 1 85.19 167 ASP A CA 1
ATOM 1321 C C . ASP A 1 167 ? 33.781 -35 2.943 1 85.19 167 ASP A C 1
ATOM 1323 O O . ASP A 1 167 ? 34.5 -34.469 2.102 1 85.19 167 ASP A O 1
ATOM 1327 N N . SER A 1 168 ? 32.875 -34.25 3.689 1 85 168 SER A N 1
ATOM 1328 C CA . SER A 1 168 ? 32.75 -32.844 3.393 1 85 168 SER A CA 1
ATOM 1329 C C . SER A 1 168 ? 32.156 -32.094 4.582 1 85 168 SER A C 1
ATOM 1331 O O . SER A 1 168 ? 31.906 -32.688 5.633 1 85 168 SER A O 1
ATOM 1333 N N . CYS A 1 169 ? 32.156 -30.766 4.43 1 85.38 169 CYS A N 1
ATOM 1334 C CA . CYS A 1 169 ? 31.531 -29.859 5.383 1 85.38 169 CYS A CA 1
ATOM 1335 C C . CYS A 1 169 ? 30.594 -28.891 4.672 1 85.38 169 CYS A C 1
ATOM 1337 O O . CYS A 1 169 ? 30.969 -28.281 3.658 1 85.38 169 CYS A O 1
ATOM 1339 N N . ILE A 1 170 ? 29.406 -28.75 5.188 1 85.69 170 ILE A N 1
ATOM 1340 C CA . ILE A 1 170 ? 28.375 -27.969 4.516 1 85.69 170 ILE A CA 1
ATOM 1341 C C . ILE A 1 170 ? 27.984 -26.781 5.398 1 85.69 170 ILE A C 1
ATOM 1343 O O . ILE A 1 170 ? 27.656 -26.969 6.574 1 85.69 170 ILE A O 1
ATOM 1347 N N . GLY A 1 171 ? 28.141 -25.562 4.891 1 82.75 171 GLY A N 1
ATOM 1348 C CA . GLY A 1 171 ? 27.625 -24.359 5.516 1 82.75 171 GLY A CA 1
ATOM 1349 C C . GLY A 1 171 ? 26.438 -23.766 4.777 1 82.75 171 GLY A C 1
ATOM 1350 O O . GLY A 1 171 ? 26.219 -24.062 3.6 1 82.75 171 GLY A O 1
ATOM 1351 N N . VAL A 1 172 ? 25.609 -23.031 5.477 1 80.38 172 VAL A N 1
ATOM 1352 C CA . VAL A 1 172 ? 24.391 -22.453 4.906 1 80.38 172 VAL A CA 1
ATOM 1353 C C . VAL A 1 172 ? 24.484 -20.922 4.949 1 80.38 172 VAL A C 1
ATOM 1355 O O . VAL A 1 172 ? 24.938 -20.344 5.938 1 80.38 172 VAL A O 1
ATOM 1358 N N . GLU A 1 173 ? 24.312 -20.359 3.822 1 75.31 173 GLU A N 1
ATOM 1359 C CA . GLU A 1 173 ? 24.141 -18.906 3.715 1 75.31 173 GLU A CA 1
ATOM 1360 C C . GLU A 1 173 ? 22.797 -18.562 3.086 1 75.31 173 GLU A C 1
ATOM 1362 O O . GLU A 1 173 ? 22.312 -19.266 2.195 1 75.31 173 GLU A O 1
ATOM 1367 N N . MET A 1 174 ? 22.203 -17.609 3.633 1 71.31 174 MET A N 1
ATOM 1368 C CA . MET A 1 174 ? 20.906 -17.188 3.107 1 71.31 174 MET A CA 1
ATOM 1369 C C . MET A 1 174 ? 20.984 -15.758 2.592 1 71.31 174 MET A C 1
ATOM 1371 O O . MET A 1 174 ? 21.359 -14.844 3.33 1 71.31 174 MET A O 1
ATOM 1375 N N . CYS A 1 175 ? 20.688 -15.555 1.313 1 65.06 175 CYS A N 1
ATOM 1376 C CA . CYS A 1 175 ? 20.453 -14.266 0.673 1 65.06 175 CYS A CA 1
ATOM 1377 C C . CYS A 1 175 ? 21.594 -13.289 0.991 1 65.06 175 CYS A C 1
ATOM 1379 O O . CYS A 1 175 ? 22.703 -13.438 0.475 1 65.06 175 CYS A O 1
ATOM 1381 N N . GLU A 1 176 ? 21.281 -12.43 1.885 1 47.78 176 GLU A N 1
ATOM 1382 C CA . GLU A 1 176 ? 22.172 -11.305 2.199 1 47.78 176 GLU A CA 1
ATOM 1383 C C . GLU A 1 176 ? 23.484 -11.789 2.787 1 47.78 176 GLU A C 1
ATOM 1385 O O . GLU A 1 176 ? 24.469 -11.047 2.83 1 47.78 176 GLU A O 1
ATOM 1390 N N . GLU A 1 177 ? 23.641 -13.141 3.029 1 49.12 177 GLU A N 1
ATOM 1391 C CA . GLU A 1 177 ? 24.844 -13.711 3.635 1 49.12 177 GLU A CA 1
ATOM 1392 C C . GLU A 1 177 ? 25.859 -14.109 2.568 1 49.12 177 GLU A C 1
ATOM 1394 O O . GLU A 1 177 ? 27.016 -14.352 2.877 1 49.12 177 GLU A O 1
ATOM 1399 N N . LEU A 1 178 ? 25.359 -14.211 1.236 1 51.72 178 LEU A N 1
ATOM 1400 C CA . LEU A 1 178 ? 26.141 -14.805 0.156 1 51.72 178 LEU A CA 1
ATOM 1401 C C . LEU A 1 178 ? 27.328 -13.906 -0.206 1 51.72 178 LEU A C 1
ATOM 1403 O O . LEU A 1 178 ? 27.594 -13.68 -1.387 1 51.72 178 LEU A O 1
ATOM 1407 N N . PHE A 1 179 ? 28.016 -13.086 0.586 1 44.56 179 PHE A N 1
ATOM 1408 C CA . PHE A 1 179 ? 29.078 -12.266 0.03 1 44.56 179 PHE A CA 1
ATOM 1409 C C . PHE A 1 179 ? 30.188 -13.141 -0.535 1 44.56 179 PHE A C 1
ATOM 1411 O O . PHE A 1 179 ? 30.297 -14.32 -0.2 1 44.56 179 PHE A O 1
ATOM 1418 N N . THR A 1 180 ? 31.328 -12.539 -1.26 1 44.25 180 THR A N 1
ATOM 1419 C CA . THR A 1 180 ? 32.344 -12.891 -2.242 1 44.25 180 THR A CA 1
ATOM 1420 C C . THR A 1 180 ? 33.312 -13.945 -1.68 1 44.25 180 THR A C 1
ATOM 1422 O O . THR A 1 180 ? 34.062 -13.664 -0.761 1 44.25 180 THR A O 1
ATOM 1425 N N . PRO A 1 181 ? 32.938 -15.172 -1.864 1 44.69 181 PRO A N 1
ATOM 1426 C CA . PRO A 1 181 ? 33.906 -16.188 -1.484 1 44.69 181 PRO A CA 1
ATOM 1427 C C . PRO A 1 181 ? 35.219 -16.047 -2.234 1 44.69 181 PRO A C 1
ATOM 1429 O O . PRO A 1 181 ? 35.344 -16.438 -3.398 1 44.69 181 PRO A O 1
ATOM 1432 N N . ASN A 1 182 ? 35.906 -15.102 -2.148 1 46.28 182 ASN A N 1
ATOM 1433 C CA . ASN A 1 182 ? 37.156 -15.281 -2.834 1 46.28 182 ASN A CA 1
ATOM 1434 C C . ASN A 1 182 ? 37.875 -16.562 -2.404 1 46.28 182 ASN A C 1
ATOM 1436 O O . ASN A 1 182 ? 38.969 -16.844 -2.834 1 46.28 182 ASN A O 1
ATOM 1440 N N . SER A 1 183 ? 37.312 -17.328 -1.446 1 52.81 183 SER A N 1
ATOM 1441 C CA . SER A 1 183 ? 38.25 -18.312 -0.906 1 52.81 183 SER A CA 1
ATOM 1442 C C . SER A 1 183 ? 37.938 -19.703 -1.43 1 52.81 183 SER A C 1
ATOM 1444 O O . SER A 1 183 ? 38.406 -20.703 -0.868 1 52.81 183 SER A O 1
ATOM 1446 N N . GLY A 1 184 ? 37.344 -20.062 -2.674 1 66 184 GLY A N 1
ATOM 1447 C CA . GLY A 1 184 ? 37.188 -21.422 -3.201 1 66 184 GLY A CA 1
ATOM 1448 C C . GLY A 1 184 ? 36.062 -22.203 -2.52 1 66 184 GLY A C 1
ATOM 1449 O O . GLY A 1 184 ? 35.562 -21.797 -1.474 1 66 184 GLY A O 1
ATOM 1450 N N . GLY A 1 185 ? 35.375 -23.281 -3.227 1 81 185 GLY A N 1
ATOM 1451 C CA . GLY A 1 185 ? 34.312 -24.125 -2.701 1 81 185 GLY A CA 1
ATOM 1452 C C . GLY A 1 185 ? 33.188 -24.359 -3.693 1 81 185 GLY A C 1
ATOM 1453 O O . GLY A 1 185 ? 33.344 -24.078 -4.883 1 81 185 GLY A O 1
ATOM 1454 N N . ILE A 1 186 ? 32.219 -25.156 -3.186 1 86.75 186 ILE A N 1
ATOM 1455 C CA . ILE A 1 186 ? 31.031 -25.453 -3.973 1 86.75 186 ILE A CA 1
ATOM 1456 C C . ILE A 1 186 ? 29.859 -24.625 -3.459 1 86.75 186 ILE A C 1
ATOM 1458 O O . ILE A 1 186 ? 29.594 -24.594 -2.256 1 86.75 186 ILE A O 1
ATOM 1462 N N . TYR A 1 187 ? 29.312 -23.891 -4.363 1 89.5 187 TYR A N 1
ATOM 1463 C CA . TYR A 1 187 ? 28.141 -23.094 -4 1 89.5 187 TYR A CA 1
ATOM 1464 C C . TYR A 1 187 ? 26.891 -23.594 -4.707 1 89.5 187 TYR A C 1
ATOM 1466 O O . TYR A 1 187 ? 26.891 -23.75 -5.93 1 89.5 187 TYR A O 1
ATOM 1474 N N . LEU A 1 188 ? 25.953 -23.938 -3.934 1 93 188 LEU A N 1
ATOM 1475 C CA . LEU A 1 188 ? 24.625 -24.281 -4.441 1 93 188 LEU A CA 1
ATOM 1476 C C . LEU A 1 188 ? 23.641 -23.141 -4.176 1 93 188 LEU A C 1
ATOM 1478 O O . LEU A 1 188 ? 23.469 -22.734 -3.029 1 93 188 LEU A O 1
ATOM 1482 N N . TYR A 1 189 ? 23.062 -22.625 -5.242 1 92.81 189 TYR A N 1
ATOM 1483 C CA . TYR A 1 189 ? 22.078 -21.562 -5.137 1 92.81 189 TYR A CA 1
ATOM 1484 C C . TYR A 1 189 ? 20.688 -22.062 -5.5 1 92.81 189 TYR A C 1
ATOM 1486 O O . TYR A 1 189 ? 20.469 -22.578 -6.602 1 92.81 189 TYR A O 1
ATOM 1494 N N . ALA A 1 190 ? 19.797 -22.047 -4.535 1 95.31 190 ALA A N 1
ATOM 1495 C CA . ALA A 1 190 ? 18.391 -22.344 -4.77 1 95.31 190 ALA A CA 1
ATOM 1496 C C . ALA A 1 190 ? 17.547 -21.078 -4.719 1 95.31 190 ALA A C 1
ATOM 1498 O O . ALA A 1 190 ? 17.891 -20.125 -4.02 1 95.31 190 ALA A O 1
ATOM 1499 N N . ASN A 1 191 ? 16.453 -21.047 -5.461 1 93.31 191 ASN A N 1
ATOM 1500 C CA . ASN A 1 191 ? 15.586 -19.875 -5.512 1 93.31 191 ASN A CA 1
ATOM 1501 C C . ASN A 1 191 ? 14.125 -20.266 -5.699 1 93.31 191 ASN A C 1
ATOM 1503 O O . ASN A 1 191 ? 13.82 -21.422 -6.047 1 93.31 191 ASN A O 1
ATOM 1507 N N . GLN A 1 192 ? 13.32 -19.359 -5.34 1 94.31 192 GLN A N 1
ATOM 1508 C CA . GLN A 1 192 ? 11.922 -19.469 -5.734 1 94.31 192 GLN A CA 1
ATOM 1509 C C . GLN A 1 192 ? 11.727 -19.109 -7.203 1 94.31 192 GLN A C 1
ATOM 1511 O O . GLN A 1 192 ? 12.609 -18.5 -7.82 1 94.31 192 GLN A O 1
ATOM 1516 N N . GLN A 1 193 ? 10.656 -19.609 -7.707 1 94.56 193 GLN A N 1
ATOM 1517 C CA . GLN A 1 193 ? 10.211 -19.25 -9.047 1 94.56 193 GLN A CA 1
ATOM 1518 C C . GLN A 1 193 ? 8.734 -18.875 -9.055 1 94.56 193 GLN A C 1
ATOM 1520 O O . GLN A 1 193 ? 7.93 -19.516 -8.367 1 94.56 193 GLN A O 1
ATOM 1525 N N . GLY A 1 194 ? 8.453 -17.781 -9.859 1 94.62 194 GLY A N 1
ATOM 1526 C CA . GLY A 1 194 ? 7.039 -17.5 -10.047 1 94.62 194 GLY A CA 1
ATOM 1527 C C . GLY A 1 194 ? 6.551 -16.328 -9.211 1 94.62 194 GLY A C 1
ATOM 1528 O O . GLY A 1 194 ? 7.348 -15.641 -8.57 1 94.62 194 GLY A O 1
ATOM 1529 N N . CYS A 1 195 ? 5.199 -16.141 -9.352 1 91.31 195 CYS A N 1
ATOM 1530 C CA . CYS A 1 195 ? 4.492 -15.133 -8.555 1 91.31 195 CYS A CA 1
ATOM 1531 C C . CYS A 1 195 ? 4.195 -15.664 -7.16 1 91.31 195 CYS A C 1
ATOM 1533 O O . CYS A 1 195 ? 3.545 -16.703 -7.008 1 91.31 195 CYS A O 1
ATOM 1535 N N . ASP A 1 196 ? 4.727 -15.102 -6.223 1 79.62 196 ASP A N 1
ATOM 1536 C CA . ASP A 1 196 ? 4.52 -15.688 -4.898 1 79.62 196 ASP A CA 1
ATOM 1537 C C . ASP A 1 196 ? 3.279 -15.094 -4.227 1 79.62 196 ASP A C 1
ATOM 1539 O O . ASP A 1 196 ? 3.049 -15.32 -3.037 1 79.62 196 ASP A O 1
ATOM 1543 N N . GLY A 1 197 ? 2.455 -14.32 -4.953 1 87.38 197 GLY A N 1
ATOM 1544 C CA . GLY A 1 197 ? 1.207 -13.828 -4.395 1 87.38 197 GLY A CA 1
ATOM 1545 C C . GLY A 1 197 ? 1.092 -12.312 -4.438 1 87.38 197 GLY A C 1
ATOM 1546 O O . GLY A 1 197 ? 0.09 -11.75 -3.994 1 87.38 197 GLY A O 1
ATOM 1547 N N . ASP A 1 198 ? 2.059 -11.656 -5.023 1 91 198 ASP A N 1
ATOM 1548 C CA . ASP A 1 198 ? 2.096 -10.195 -5.008 1 91 198 ASP A CA 1
ATOM 1549 C C . ASP A 1 198 ? 2.752 -9.656 -6.277 1 91 198 ASP A C 1
ATOM 1551 O O . ASP A 1 198 ? 2.533 -10.18 -7.371 1 91 198 ASP A O 1
ATOM 1555 N N . ARG A 1 199 ? 3.412 -8.5 -6.195 1 92.12 199 ARG A N 1
ATOM 1556 C CA . ARG A 1 199 ? 3.977 -7.777 -7.332 1 92.12 199 ARG A CA 1
ATOM 1557 C C . ARG A 1 199 ? 5.305 -8.391 -7.766 1 92.12 199 ARG A C 1
ATOM 1559 O O . ARG A 1 199 ? 5.758 -8.164 -8.891 1 92.12 199 ARG A O 1
ATOM 1566 N N . LEU A 1 200 ? 5.898 -9.258 -6.973 1 91.44 200 LEU A N 1
ATOM 1567 C CA . LEU A 1 200 ? 7.227 -9.797 -7.242 1 91.44 200 LEU A CA 1
ATOM 1568 C C . LEU A 1 200 ? 7.133 -11.102 -8.023 1 91.44 200 LEU A C 1
ATOM 1570 O O . LEU A 1 200 ? 6.23 -11.914 -7.785 1 91.44 200 LEU A O 1
ATOM 1574 N N . TYR A 1 201 ? 8.016 -11.234 -8.945 1 94.19 201 TYR A N 1
ATOM 1575 C CA . TYR A 1 201 ? 8.258 -12.492 -9.641 1 94.19 201 TYR A CA 1
ATOM 1576 C C . TYR A 1 201 ? 9.695 -12.969 -9.43 1 94.19 201 TYR A C 1
ATOM 1578 O O . TYR A 1 201 ? 10.641 -12.242 -9.734 1 94.19 201 TYR A O 1
ATOM 1586 N N . TYR A 1 202 ? 9.883 -14.172 -8.867 1 94.19 202 TYR A N 1
ATOM 1587 C CA . TYR A 1 202 ? 11.203 -14.773 -8.727 1 94.19 202 TYR A CA 1
ATOM 1588 C C . TYR A 1 202 ? 11.617 -15.492 -10.008 1 94.19 202 TYR A C 1
ATOM 1590 O O . TYR A 1 202 ? 10.898 -16.359 -10.5 1 94.19 202 TYR A O 1
ATOM 1598 N N . ASP A 1 203 ? 12.766 -15.219 -10.461 1 93.5 203 ASP A N 1
ATOM 1599 C CA . ASP A 1 203 ? 13.141 -15.633 -11.812 1 93.5 203 ASP A CA 1
ATOM 1600 C C . ASP A 1 203 ? 13.711 -17.047 -11.812 1 93.5 203 ASP A C 1
ATOM 1602 O O . ASP A 1 203 ? 13.984 -17.625 -12.867 1 93.5 203 ASP A O 1
ATOM 1606 N N . GLY A 1 204 ? 13.883 -17.672 -10.609 1 94.12 204 GLY A N 1
ATOM 1607 C CA . GLY A 1 204 ? 14.523 -18.969 -10.539 1 94.12 204 GLY A CA 1
ATOM 1608 C C . GLY A 1 204 ? 16.016 -18.906 -10.758 1 94.12 204 GLY A C 1
ATOM 1609 O O . GLY A 1 204 ? 16.719 -18.156 -10.086 1 94.12 204 GLY A O 1
ATOM 1610 N N . CYS A 1 205 ? 16.453 -19.594 -11.711 1 93.5 205 CYS A N 1
ATOM 1611 C CA . CYS A 1 205 ? 17.859 -19.562 -12.102 1 93.5 205 CYS A CA 1
ATOM 1612 C C . CYS A 1 205 ? 18.75 -20.172 -11.023 1 93.5 205 CYS A C 1
ATOM 1614 O O . CYS A 1 205 ? 19.719 -19.547 -10.578 1 93.5 205 CYS A O 1
ATOM 1616 N N . ALA A 1 206 ? 18.391 -21.359 -10.539 1 93.94 206 ALA A N 1
ATOM 1617 C CA . ALA A 1 206 ? 19.25 -22.109 -9.625 1 93.94 206 ALA A CA 1
ATOM 1618 C C . ALA A 1 206 ? 20.625 -22.359 -10.242 1 93.94 206 ALA A C 1
ATOM 1620 O O . ALA A 1 206 ? 20.734 -22.516 -11.461 1 93.94 206 ALA A O 1
ATOM 1621 N N . LEU A 1 207 ? 21.688 -22.344 -9.336 1 94.25 207 LEU A N 1
ATOM 1622 C CA . LEU A 1 207 ? 23.047 -22.359 -9.852 1 94.25 207 LEU A CA 1
ATOM 1623 C C . LEU A 1 207 ? 23.938 -23.25 -8.992 1 94.25 207 LEU A C 1
ATOM 1625 O O . LEU A 1 207 ? 23.766 -23.312 -7.773 1 94.25 207 LEU A O 1
ATOM 1629 N N . ILE A 1 208 ? 24.875 -23.953 -9.633 1 93.94 208 ILE A N 1
ATOM 1630 C CA . ILE A 1 208 ? 25.953 -24.688 -8.961 1 93.94 208 ILE A CA 1
ATOM 1631 C C . ILE A 1 208 ? 27.297 -24.172 -9.445 1 93.94 208 ILE A C 1
ATOM 1633 O O . ILE A 1 208 ? 27.578 -24.172 -10.648 1 93.94 208 ILE A O 1
ATOM 1637 N N . LEU A 1 209 ? 28.094 -23.688 -8.516 1 91.75 209 LEU A N 1
ATOM 1638 C CA . LEU A 1 209 ? 29.422 -23.156 -8.82 1 91.75 209 LEU A CA 1
ATOM 1639 C C . LEU A 1 209 ? 30.516 -23.969 -8.117 1 91.75 209 LEU A C 1
ATOM 1641 O O . LEU A 1 209 ? 30.328 -24.375 -6.965 1 91.75 209 LEU A O 1
ATOM 1645 N N . VAL A 1 210 ? 31.578 -24.234 -8.828 1 89.31 210 VAL A N 1
ATOM 1646 C CA . VAL A 1 210 ? 32.75 -24.875 -8.266 1 89.31 210 VAL A CA 1
ATOM 1647 C C . VAL A 1 210 ? 33.969 -23.953 -8.43 1 89.31 210 VAL A C 1
ATOM 1649 O O . VAL A 1 210 ? 34.344 -23.625 -9.555 1 89.31 210 VAL A O 1
ATOM 1652 N N . ASN A 1 211 ? 34.438 -23.547 -7.305 1 85.81 211 ASN A N 1
ATOM 1653 C CA . ASN A 1 211 ? 35.625 -22.688 -7.293 1 85.81 211 ASN A CA 1
ATOM 1654 C C . ASN A 1 211 ? 35.406 -21.453 -8.172 1 85.81 211 ASN A C 1
ATOM 1656 O O . ASN A 1 211 ? 36.281 -21.094 -8.953 1 85.81 211 ASN A O 1
ATOM 1660 N N . GLY A 1 212 ? 34.188 -20.906 -8.141 1 83.25 212 GLY A N 1
ATOM 1661 C CA . GLY A 1 212 ? 33.875 -19.656 -8.82 1 83.25 212 GLY A CA 1
ATOM 1662 C C . GLY A 1 212 ? 33.375 -19.859 -10.234 1 83.25 212 GLY A C 1
ATOM 1663 O O . GLY A 1 212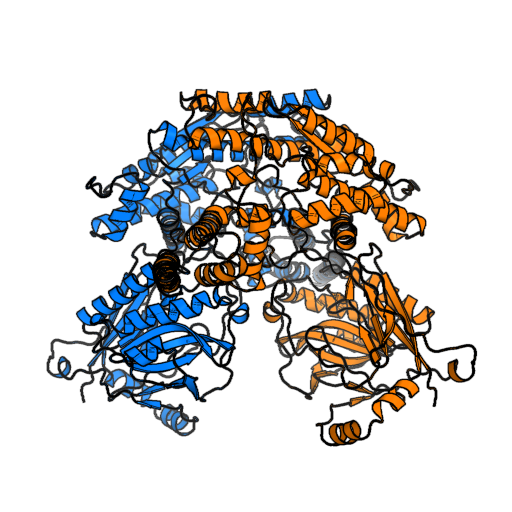 ? 32.938 -18.891 -10.891 1 83.25 212 GLY A O 1
ATOM 1664 N N . GLU A 1 213 ? 33.375 -21.062 -10.695 1 88.25 213 GLU A N 1
ATOM 1665 C CA . GLU A 1 213 ? 32.938 -21.344 -12.055 1 88.25 213 GLU A CA 1
ATOM 1666 C C . GLU A 1 213 ? 31.562 -22.047 -12.039 1 88.25 213 GLU A C 1
ATOM 1668 O O . GLU A 1 213 ? 31.328 -22.922 -11.219 1 88.25 213 GLU A O 1
ATOM 1673 N N . ILE A 1 214 ? 30.766 -21.656 -12.969 1 93.12 214 ILE A N 1
ATOM 1674 C CA . ILE A 1 214 ? 29.438 -22.266 -13.07 1 93.12 214 ILE A CA 1
ATOM 1675 C C . ILE A 1 214 ? 29.531 -23.641 -13.719 1 93.12 214 ILE A C 1
ATOM 1677 O O . ILE A 1 214 ? 30.141 -23.781 -14.781 1 93.12 214 ILE A O 1
ATOM 1681 N N . VAL A 1 215 ? 28.969 -24.625 -13.109 1 94.75 215 VAL A N 1
ATOM 1682 C CA . VAL A 1 215 ? 28.969 -25.969 -13.695 1 94.75 215 VAL A CA 1
ATOM 1683 C C . VAL A 1 215 ? 27.547 -26.375 -14.062 1 94.75 215 VAL A C 1
ATOM 1685 O O . VAL A 1 215 ? 27.359 -27.297 -14.859 1 94.75 215 VAL A O 1
ATOM 1688 N N . ALA A 1 216 ? 26.562 -25.703 -13.547 1 95.38 216 ALA A N 1
ATOM 1689 C CA . ALA A 1 216 ? 25.156 -25.938 -13.891 1 95.38 216 ALA A CA 1
ATOM 1690 C C . ALA A 1 216 ? 24.312 -24.703 -13.609 1 95.38 216 ALA A C 1
ATOM 1692 O O . ALA A 1 216 ? 24.531 -24 -12.617 1 95.38 216 ALA A O 1
ATOM 1693 N N . GLN A 1 217 ? 23.375 -24.391 -14.477 1 94.81 217 GLN A N 1
ATOM 1694 C CA . GLN A 1 217 ? 22.5 -23.219 -14.352 1 94.81 217 GLN A CA 1
ATOM 1695 C C . GLN A 1 217 ? 21.078 -23.562 -14.797 1 94.81 217 GLN A C 1
ATOM 1697 O O . GLN A 1 217 ? 20.875 -24.141 -15.867 1 94.81 217 GLN A O 1
ATOM 1702 N N . GLY A 1 218 ? 20.156 -23.266 -13.953 1 94.31 218 GLY A N 1
ATOM 1703 C CA . GLY A 1 218 ? 18.766 -23.469 -14.297 1 94.31 218 GLY A CA 1
ATOM 1704 C C . GLY A 1 218 ? 18.203 -22.375 -15.188 1 94.31 218 GLY A C 1
ATOM 1705 O O . GLY A 1 218 ? 18.906 -21.438 -15.562 1 94.31 218 GLY A O 1
ATOM 1706 N N . SER A 1 219 ? 16.953 -22.516 -15.57 1 92.94 219 SER A N 1
ATOM 1707 C CA . SER A 1 219 ? 16.266 -21.547 -16.438 1 92.94 219 SER A CA 1
ATOM 1708 C C . SER A 1 219 ? 15.883 -20.297 -15.664 1 92.94 219 SER A C 1
ATOM 1710 O O . SER A 1 219 ? 15.672 -20.344 -14.453 1 92.94 219 SER A O 1
ATOM 1712 N N . GLN A 1 220 ? 15.852 -19.172 -16.453 1 93 220 GLN A N 1
ATOM 1713 C CA . GLN A 1 220 ? 15.273 -17.938 -15.961 1 93 220 GLN A CA 1
ATOM 1714 C C . GLN A 1 220 ? 13.875 -17.719 -16.531 1 93 220 GLN A C 1
ATOM 1716 O O . GLN A 1 220 ? 13.641 -17.922 -17.719 1 93 220 GLN A O 1
ATOM 1721 N N . PHE A 1 221 ? 12.914 -17.312 -15.695 1 92.62 221 PHE A N 1
ATOM 1722 C CA . PHE A 1 221 ? 11.562 -16.969 -16.125 1 92.62 221 PHE A CA 1
ATOM 1723 C C . PHE A 1 221 ? 10.891 -18.172 -16.781 1 92.62 221 PHE A C 1
ATOM 1725 O O . PHE A 1 221 ? 10.508 -18.094 -17.953 1 92.62 221 PHE A O 1
ATOM 1732 N N . SER A 1 222 ? 10.633 -19.188 -16.094 1 91.56 222 SER A N 1
ATOM 1733 C CA . SER A 1 222 ? 9.969 -20.391 -16.578 1 91.56 222 SER A CA 1
ATOM 1734 C C . SER A 1 222 ? 8.578 -20.547 -15.977 1 91.56 222 SER A C 1
ATOM 1736 O O . SER A 1 222 ? 8.328 -20.078 -14.859 1 91.56 222 SER A O 1
ATOM 1738 N N . ILE A 1 223 ? 7.672 -21.109 -16.766 1 93.56 223 ILE A N 1
ATOM 1739 C CA . ILE A 1 223 ? 6.332 -21.312 -16.219 1 93.56 223 ILE A CA 1
ATOM 1740 C C . ILE A 1 223 ? 6.234 -22.672 -15.555 1 93.56 223 ILE A C 1
ATOM 1742 O O . ILE A 1 223 ? 5.191 -23.031 -14.992 1 93.56 223 ILE A O 1
ATOM 1746 N N . GLY A 1 224 ? 7.367 -23.469 -15.57 1 92.75 224 GLY A N 1
ATOM 1747 C CA . GLY A 1 224 ? 7.379 -24.75 -14.875 1 92.75 224 GLY A CA 1
ATOM 1748 C C . GLY A 1 224 ? 7.387 -24.609 -13.359 1 92.75 224 GLY A C 1
ATOM 1749 O O . GLY A 1 224 ? 8.023 -23.688 -12.82 1 92.75 224 GLY A O 1
ATOM 1750 N N . ASP A 1 225 ? 6.793 -25.594 -12.695 1 95.44 225 ASP A N 1
ATOM 1751 C CA . ASP A 1 225 ? 6.625 -25.469 -11.25 1 95.44 225 ASP A CA 1
ATOM 1752 C C . ASP A 1 225 ? 7.844 -26.016 -10.508 1 95.44 225 ASP A C 1
ATOM 1754 O O . ASP A 1 225 ? 8.117 -25.609 -9.383 1 95.44 225 ASP A O 1
ATOM 1758 N N . VAL A 1 226 ? 8.516 -27.031 -11.062 1 97.19 226 VAL A N 1
ATOM 1759 C CA . VAL A 1 226 ? 9.648 -27.688 -10.406 1 97.19 226 VAL A CA 1
ATOM 1760 C C . VAL A 1 226 ? 10.82 -27.797 -11.383 1 97.19 226 VAL A C 1
ATOM 1762 O O . VAL A 1 226 ? 10.688 -28.375 -12.469 1 97.19 226 VAL A O 1
ATOM 1765 N N . GLU A 1 227 ? 11.867 -27.156 -11.062 1 97 227 GLU A N 1
ATOM 1766 C CA . GLU A 1 227 ? 13.102 -27.328 -11.82 1 97 227 GLU A CA 1
ATOM 1767 C C . GLU A 1 227 ? 14.25 -27.766 -10.914 1 97 227 GLU A C 1
ATOM 1769 O O . GLU A 1 227 ? 14.594 -27.062 -9.961 1 97 227 GLU A O 1
ATOM 1774 N N . VAL A 1 228 ? 14.836 -28.906 -11.172 1 97.94 228 VAL A N 1
ATOM 1775 C CA . VAL A 1 228 ? 15.969 -29.422 -10.406 1 97.94 228 VAL A CA 1
ATOM 1776 C C . VAL A 1 228 ? 17.234 -29.391 -11.258 1 97.94 228 VAL A C 1
ATOM 1778 O O . VAL A 1 228 ? 17.234 -29.844 -12.398 1 97.94 228 VAL A O 1
ATOM 1781 N N . VAL A 1 229 ? 18.234 -28.75 -10.727 1 97.12 229 VAL A N 1
ATOM 1782 C CA . VAL A 1 229 ? 19.547 -28.656 -11.367 1 97.12 229 VAL A CA 1
ATOM 1783 C C . VAL A 1 229 ? 20.547 -29.531 -10.609 1 97.12 229 VAL A C 1
ATOM 1785 O O . VAL A 1 229 ? 20.688 -29.406 -9.391 1 97.12 229 VAL A O 1
ATOM 1788 N N . THR A 1 230 ? 21.281 -30.438 -11.305 1 96.69 230 THR A N 1
ATOM 1789 C CA . THR A 1 230 ? 22.25 -31.328 -10.672 1 96.69 230 THR A CA 1
ATOM 1790 C C . THR A 1 230 ? 23.609 -31.188 -11.328 1 96.69 230 THR A C 1
ATOM 1792 O O . THR A 1 230 ? 23.719 -30.734 -12.469 1 96.69 230 THR A O 1
ATOM 1795 N N . ALA A 1 231 ? 24.609 -31.484 -10.602 1 95.56 231 ALA A N 1
ATOM 1796 C CA . ALA A 1 231 ? 25.969 -31.562 -11.133 1 95.56 231 ALA A CA 1
ATOM 1797 C C . ALA A 1 231 ? 26.797 -32.594 -10.359 1 95.56 231 ALA A C 1
ATOM 1799 O O . ALA A 1 231 ? 26.688 -32.688 -9.141 1 95.56 231 ALA A O 1
ATOM 1800 N N . THR A 1 232 ? 27.5 -33.344 -11.086 1 93.62 232 THR A N 1
ATOM 1801 C CA . THR A 1 232 ? 28.516 -34.188 -10.469 1 93.62 232 THR A CA 1
ATOM 1802 C C . THR A 1 232 ? 29.844 -33.438 -10.344 1 93.62 232 THR A C 1
ATOM 1804 O O . THR A 1 232 ? 30.375 -32.906 -11.32 1 93.62 232 THR A O 1
ATOM 1807 N N . ILE A 1 233 ? 30.312 -33.406 -9.125 1 91.5 233 ILE A N 1
ATOM 1808 C CA . ILE A 1 233 ? 31.484 -32.594 -8.828 1 91.5 233 ILE A CA 1
ATOM 1809 C C . ILE A 1 233 ? 32.562 -33.469 -8.172 1 91.5 233 ILE A C 1
ATOM 1811 O O . ILE A 1 233 ? 32.25 -34.438 -7.504 1 91.5 233 ILE A O 1
ATOM 1815 N N . ASP A 1 234 ? 33.781 -33.031 -8.406 1 86.88 234 ASP A N 1
ATOM 1816 C CA . ASP A 1 234 ? 34.938 -33.688 -7.781 1 86.88 234 ASP A CA 1
ATOM 1817 C C . ASP A 1 234 ? 35.406 -32.906 -6.551 1 86.88 234 ASP A C 1
ATOM 1819 O O . ASP A 1 234 ? 35.938 -31.797 -6.672 1 86.88 234 ASP A O 1
ATOM 1823 N N . LEU A 1 235 ? 35.281 -33.531 -5.426 1 87.19 235 LEU A N 1
ATOM 1824 C CA . LEU A 1 235 ? 35.688 -32.875 -4.18 1 87.19 235 LEU A CA 1
ATOM 1825 C C . LEU A 1 235 ? 37.156 -32.562 -4.168 1 87.19 235 LEU A C 1
ATOM 1827 O O . LEU A 1 235 ? 37.625 -31.641 -3.494 1 87.19 235 LEU A O 1
ATOM 1831 N N . GLU A 1 236 ? 37.875 -33.312 -4.902 1 81.62 236 GLU A N 1
ATOM 1832 C CA . GLU A 1 236 ? 39.312 -33.125 -4.949 1 81.62 236 GLU A CA 1
ATOM 1833 C C . GLU A 1 236 ? 39.656 -31.797 -5.629 1 81.62 236 GLU A C 1
ATOM 1835 O O . GLU A 1 236 ? 40.688 -31.172 -5.293 1 81.62 236 GLU A O 1
ATOM 1840 N N . ASP A 1 237 ? 38.875 -31.469 -6.527 1 80.88 237 ASP A N 1
ATOM 1841 C CA . ASP A 1 237 ? 39.094 -30.188 -7.18 1 80.88 237 ASP A CA 1
ATOM 1842 C C . ASP A 1 237 ? 38.969 -29.031 -6.18 1 80.88 237 ASP A C 1
ATOM 1844 O O . ASP A 1 237 ? 39.719 -28.047 -6.293 1 80.88 237 ASP A O 1
ATOM 1848 N N . VAL A 1 238 ? 38.125 -29.188 -5.234 1 81.06 238 VAL A N 1
ATOM 1849 C CA . VAL A 1 238 ? 37.906 -28.156 -4.219 1 81.06 238 VAL A CA 1
ATOM 1850 C C . VAL A 1 238 ? 39.094 -28.156 -3.236 1 81.06 238 VAL A C 1
ATOM 1852 O O . VAL A 1 238 ? 39.594 -27.094 -2.869 1 81.06 238 VAL A O 1
ATOM 1855 N N . ARG A 1 239 ? 39.469 -29.312 -2.881 1 75.88 239 ARG A N 1
ATOM 1856 C CA . ARG A 1 239 ? 40.562 -29.453 -1.929 1 75.88 239 ARG A CA 1
ATOM 1857 C C . ARG A 1 239 ? 41.875 -28.891 -2.508 1 75.88 239 ARG A C 1
ATOM 1859 O O . ARG A 1 239 ? 42.625 -28.234 -1.806 1 75.88 239 ARG A O 1
ATOM 1866 N N . SER A 1 240 ? 42.031 -29.172 -3.719 1 70.94 240 SER A N 1
ATOM 1867 C CA . SER A 1 240 ? 43.25 -28.703 -4.391 1 70.94 240 SER A CA 1
ATOM 1868 C C . SER A 1 240 ? 43.25 -27.172 -4.52 1 70.94 240 SER A C 1
ATOM 1870 O O . SER A 1 240 ? 44.281 -26.531 -4.383 1 70.94 240 SER A O 1
ATOM 1872 N N . PHE A 1 241 ? 42.156 -26.688 -4.777 1 71.12 241 PHE A N 1
ATOM 1873 C CA . PHE A 1 241 ? 42 -25.234 -4.949 1 71.12 241 PHE A CA 1
ATOM 1874 C C . PHE A 1 241 ? 42.219 -24.516 -3.621 1 71.12 241 PHE A C 1
ATOM 1876 O O . PHE A 1 241 ? 42.812 -23.438 -3.584 1 71.12 241 PHE A O 1
ATOM 1883 N N . ARG A 1 242 ? 41.719 -24.969 -2.553 1 65.44 242 ARG A N 1
ATOM 1884 C CA . ARG A 1 242 ? 41.781 -24.344 -1.237 1 65.44 242 ARG A CA 1
ATOM 1885 C C . ARG A 1 242 ? 43.156 -24.531 -0.601 1 65.44 242 ARG A C 1
ATOM 1887 O O . ARG A 1 242 ? 43.5 -23.875 0.386 1 65.44 242 ARG A O 1
ATOM 1894 N N . SER A 1 243 ? 43.875 -25.484 -1.003 1 56.44 243 SER A N 1
ATOM 1895 C CA . SER A 1 243 ? 45.188 -25.812 -0.405 1 56.44 243 SER A CA 1
ATOM 1896 C C . SER A 1 243 ? 46.188 -24.688 -0.632 1 56.44 243 SER A C 1
ATOM 1898 O O . SER A 1 243 ? 47.375 -24.844 -0.303 1 56.44 243 SER A O 1
ATOM 1900 N N . ALA A 1 244 ? 45.594 -23.516 -0.948 1 50.19 244 ALA A N 1
ATOM 1901 C CA . ALA A 1 244 ? 46.594 -22.453 -0.988 1 50.19 244 ALA A CA 1
ATOM 1902 C C . ALA A 1 244 ? 47.062 -22.094 0.417 1 50.19 244 ALA A C 1
ATOM 1904 O O . ALA A 1 244 ? 46.281 -22.062 1.361 1 50.19 244 ALA A O 1
ATOM 1905 N N . CYS A 1 245 ? 48.312 -22.047 0.735 1 46.97 245 CYS A N 1
ATOM 1906 C CA . CYS A 1 245 ? 49.062 -21.938 1.993 1 46.97 245 CYS A CA 1
ATOM 1907 C C . CYS A 1 245 ? 48.469 -20.844 2.877 1 46.97 245 CYS A C 1
ATOM 1909 O O . CYS A 1 245 ? 48.344 -21.016 4.09 1 46.97 245 CYS A O 1
ATOM 1911 N N . SER A 1 246 ? 48.25 -19.719 2.295 1 42.03 246 SER A N 1
ATOM 1912 C CA . SER A 1 246 ? 47.875 -18.578 3.109 1 42.03 246 SER A CA 1
ATOM 1913 C C . SER A 1 246 ? 46.5 -18.797 3.76 1 42.03 246 SER A C 1
ATOM 1915 O O . SER A 1 246 ? 46.281 -18.406 4.906 1 42.03 246 SER A O 1
ATOM 1917 N N . ARG A 1 247 ? 45.656 -19.5 3.125 1 46.44 247 ARG A N 1
ATOM 1918 C CA . ARG A 1 247 ? 44.312 -19.766 3.654 1 46.44 247 ARG A CA 1
ATOM 1919 C C . ARG A 1 247 ? 44.375 -20.75 4.82 1 46.44 247 ARG A C 1
ATOM 1921 O O . ARG A 1 247 ? 43.594 -20.641 5.766 1 46.44 247 ARG A O 1
ATOM 1928 N N . GLY A 1 248 ? 45.25 -21.641 4.738 1 42.75 248 GLY A N 1
ATOM 1929 C CA . GLY A 1 248 ? 45.469 -22.578 5.832 1 42.75 248 GLY A CA 1
ATOM 1930 C C . GLY A 1 248 ? 45.781 -21.906 7.152 1 42.75 248 GLY A C 1
ATOM 1931 O O . GLY A 1 248 ? 45.25 -22.297 8.195 1 42.75 248 GLY A O 1
ATOM 1932 N N . VAL A 1 249 ? 46.562 -20.922 7.008 1 42.75 249 VAL A N 1
ATOM 1933 C CA . VAL A 1 249 ? 46.938 -20.219 8.227 1 42.75 249 VAL A CA 1
ATOM 1934 C C . VAL A 1 249 ? 45.75 -19.469 8.789 1 42.75 249 VAL A C 1
ATOM 1936 O O . VAL A 1 249 ? 45.5 -19.484 10.008 1 42.75 249 VAL A O 1
ATOM 1939 N N . GLN A 1 250 ? 45 -18.859 7.969 1 43.31 250 GLN A N 1
ATOM 1940 C CA . GLN A 1 250 ? 43.844 -18.094 8.422 1 43.31 250 GLN A CA 1
ATOM 1941 C C . GLN A 1 250 ? 42.75 -19.016 9.008 1 43.31 250 GLN A C 1
ATOM 1943 O O . GLN A 1 250 ? 42.125 -18.688 10.016 1 43.31 250 GLN A O 1
ATOM 1948 N N . ALA A 1 251 ? 42.656 -20.172 8.484 1 48.78 251 ALA A N 1
ATOM 1949 C CA . ALA A 1 251 ? 41.688 -21.156 8.945 1 48.78 251 ALA A CA 1
ATOM 1950 C C . ALA A 1 251 ? 42.062 -21.688 10.328 1 48.78 251 ALA A C 1
ATOM 1952 O O . ALA A 1 251 ? 41.188 -22.047 11.125 1 48.78 251 ALA A O 1
ATOM 1953 N N . SER A 1 252 ? 43.344 -21.703 10.594 1 46.22 252 SER A N 1
ATOM 1954 C CA . SER A 1 252 ? 43.812 -22.234 11.875 1 46.22 252 SER A CA 1
ATOM 1955 C C . SER A 1 252 ? 43.469 -21.297 13.023 1 46.22 252 SER A C 1
ATOM 1957 O O . SER A 1 252 ? 43.406 -21.703 14.18 1 46.22 252 SER A O 1
ATOM 1959 N N . THR A 1 253 ? 43.312 -19.984 12.734 1 45.28 253 THR A N 1
ATOM 1960 C CA . THR A 1 253 ? 43.094 -19.016 13.805 1 45.28 253 THR A CA 1
ATOM 1961 C C . THR A 1 253 ? 41.625 -18.641 13.914 1 45.28 253 THR A C 1
ATOM 1963 O O . THR A 1 253 ? 41.219 -17.953 14.859 1 45.28 253 THR A O 1
ATOM 1966 N N . SER A 1 254 ? 40.875 -19.031 12.984 1 52 254 SER A N 1
ATOM 1967 C CA . SER A 1 254 ? 39.469 -18.609 13.023 1 52 254 SER A CA 1
ATOM 1968 C C . SER A 1 254 ? 38.656 -19.469 14 1 52 254 SER A C 1
ATOM 1970 O O . SER A 1 254 ? 38.969 -20.641 14.18 1 52 254 SER A O 1
ATOM 1972 N N . ALA A 1 255 ? 38.031 -18.844 14.969 1 61.5 255 ALA A N 1
ATOM 1973 C CA . ALA A 1 255 ? 37.156 -19.578 15.883 1 61.5 255 ALA A CA 1
ATOM 1974 C C . ALA A 1 255 ? 36.312 -20.578 15.125 1 61.5 255 ALA A C 1
ATOM 1976 O O . ALA A 1 255 ? 35.781 -20.281 14.055 1 61.5 255 ALA A O 1
ATOM 1977 N N . SER A 1 256 ? 36.469 -21.75 15.57 1 68.25 256 SER A N 1
ATOM 1978 C CA . SER A 1 256 ? 35.875 -22.875 14.883 1 68.25 256 SER A CA 1
ATOM 1979 C C . SER A 1 256 ? 34.344 -22.875 15.07 1 68.25 256 SER A C 1
ATOM 1981 O O . SER A 1 256 ? 33.844 -22.438 16.109 1 68.25 256 SER A O 1
ATOM 1983 N N . PHE A 1 257 ? 33.625 -23.094 13.961 1 75.44 257 PHE A N 1
ATOM 1984 C CA . PHE A 1 257 ? 32.219 -23.344 14.039 1 75.44 257 PHE A CA 1
ATOM 1985 C C . PHE A 1 257 ? 31.922 -24.672 14.727 1 75.44 257 PHE A C 1
ATOM 1987 O O . PHE A 1 257 ? 32.719 -25.609 14.625 1 75.44 257 PHE A O 1
ATOM 1994 N N . ARG A 1 258 ? 30.906 -24.672 15.492 1 82.06 258 ARG A N 1
ATOM 1995 C CA . ARG A 1 258 ? 30.406 -25.953 15.953 1 82.06 258 ARG A CA 1
ATOM 1996 C C . ARG A 1 258 ? 30.016 -26.844 14.773 1 82.06 258 ARG A C 1
ATOM 1998 O O . ARG A 1 258 ? 29.312 -26.406 13.867 1 82.06 258 ARG A O 1
ATOM 2005 N N . ARG A 1 259 ? 30.562 -28.047 14.758 1 85.06 259 ARG A N 1
ATOM 2006 C CA . ARG A 1 259 ? 30.266 -29 13.703 1 85.06 259 ARG A CA 1
ATOM 2007 C C . ARG A 1 259 ? 29.266 -30.062 14.172 1 85.06 259 ARG A C 1
ATOM 2009 O O . ARG A 1 259 ? 29.484 -30.703 15.195 1 85.06 259 ARG A O 1
ATOM 2016 N N . ILE A 1 260 ? 28.203 -30.109 13.469 1 90.75 260 ILE A N 1
ATOM 2017 C CA . ILE A 1 260 ? 27.234 -31.156 13.711 1 90.75 260 ILE A CA 1
ATOM 2018 C C . ILE A 1 260 ? 27.531 -32.344 12.812 1 90.75 260 ILE A C 1
ATOM 2020 O O . ILE A 1 260 ? 27.562 -32.219 11.586 1 90.75 260 ILE A O 1
ATOM 2024 N N . GLU A 1 261 ? 27.672 -33.5 13.414 1 89.19 261 GLU A N 1
ATOM 2025 C CA . GLU A 1 261 ? 28.094 -34.688 12.648 1 89.19 261 GLU A CA 1
ATOM 2026 C C . GLU A 1 261 ? 26.906 -35.375 11.984 1 89.19 261 GLU A C 1
ATOM 2028 O O . GLU A 1 261 ? 25.906 -35.656 12.648 1 89.19 261 GLU A O 1
ATOM 2033 N N . ALA A 1 262 ? 27.047 -35.5 10.688 1 91.31 262 ALA A N 1
ATOM 2034 C CA . ALA A 1 262 ? 26.141 -36.344 9.922 1 91.31 262 ALA A CA 1
ATOM 2035 C C . ALA A 1 262 ? 26.797 -37.688 9.562 1 91.31 262 ALA A C 1
ATOM 2037 O O . ALA A 1 262 ? 27.828 -37.719 8.891 1 91.31 262 ALA A O 1
ATOM 2038 N N . ASN A 1 263 ? 26.328 -38.719 10.094 1 88.62 263 ASN A N 1
ATOM 2039 C CA . ASN A 1 263 ? 26.875 -40.031 9.742 1 88.62 263 ASN A CA 1
ATOM 2040 C C . ASN A 1 263 ? 26.484 -40.438 8.328 1 88.62 263 ASN A C 1
ATOM 2042 O O . ASN A 1 263 ? 25.75 -41.406 8.141 1 88.62 263 ASN A O 1
ATOM 2046 N N . PHE A 1 264 ? 27.031 -39.688 7.375 1 89.38 264 PHE A N 1
ATOM 2047 C CA . PHE A 1 264 ? 26.656 -39.812 5.977 1 89.38 264 PHE A CA 1
ATOM 2048 C C . PHE A 1 264 ? 27.75 -39.312 5.059 1 89.38 264 PHE A C 1
ATOM 2050 O O . PHE A 1 264 ? 28.406 -38.312 5.375 1 89.38 264 PHE A O 1
ATOM 2057 N N . GLY A 1 265 ? 28.062 -40.062 4.035 1 88.25 265 GLY A N 1
ATOM 2058 C CA . GLY A 1 265 ? 28.953 -39.562 2.988 1 88.25 265 GLY A CA 1
ATOM 2059 C C . GLY A 1 265 ? 28.219 -39.125 1.746 1 88.25 265 GLY A C 1
ATOM 2060 O O . GLY A 1 265 ? 27.281 -39.781 1.288 1 88.25 265 GLY A O 1
ATOM 2061 N N . LEU A 1 266 ? 28.688 -38.031 1.269 1 89.25 266 LEU A N 1
ATOM 2062 C CA . LEU A 1 266 ? 28.078 -37.562 0.033 1 89.25 266 LEU A CA 1
ATOM 2063 C C . LEU A 1 266 ? 28.531 -38.375 -1.158 1 89.25 266 LEU A C 1
ATOM 2065 O O . LEU A 1 266 ? 27.844 -38.469 -2.176 1 89.25 266 LEU A O 1
ATOM 2069 N N . SER A 1 267 ? 29.703 -38.938 -0.97 1 85.75 267 SER A N 1
ATOM 2070 C CA . SER A 1 267 ? 30.234 -39.812 -2.012 1 85.75 267 SER A CA 1
ATOM 2071 C C . SER A 1 267 ? 29.859 -41.281 -1.762 1 85.75 267 SER A C 1
ATOM 2073 O O . SER A 1 267 ? 29.906 -41.75 -0.625 1 85.75 267 SER A O 1
ATOM 2075 N N . ASP A 1 268 ? 29.109 -41.906 -2.688 1 70.19 268 ASP A N 1
ATOM 2076 C CA . ASP A 1 268 ? 28.641 -43.25 -2.457 1 70.19 268 ASP A CA 1
ATOM 2077 C C . ASP A 1 268 ? 29.672 -44.281 -2.926 1 70.19 268 ASP A C 1
ATOM 2079 O O . ASP A 1 268 ? 29.422 -45.5 -2.895 1 70.19 268 ASP A O 1
ATOM 2083 N N . GLY A 1 269 ? 30.844 -43.938 -3.146 1 62.94 269 GLY A N 1
ATOM 2084 C CA . GLY A 1 269 ? 31.906 -44.844 -3.547 1 62.94 269 GLY A CA 1
ATOM 2085 C C . GLY A 1 269 ? 31.641 -45.5 -4.895 1 62.94 269 GLY A C 1
ATOM 2086 O O . GLY A 1 269 ? 32.562 -46.062 -5.488 1 62.94 269 GLY A O 1
ATOM 2087 N N . ARG A 1 270 ? 30.406 -45.5 -5.359 1 63.16 270 ARG A N 1
ATOM 2088 C CA . ARG A 1 270 ? 30.062 -46.219 -6.582 1 63.16 270 ARG A CA 1
ATOM 2089 C C . ARG A 1 270 ? 30.547 -45.438 -7.816 1 63.16 270 ARG A C 1
ATOM 2091 O O . ARG A 1 270 ? 30.828 -46.062 -8.852 1 63.16 270 ARG A O 1
ATOM 2098 N N . MET A 1 271 ? 30.672 -44.156 -7.652 1 68 271 MET A N 1
ATOM 2099 C CA . MET A 1 271 ? 31.016 -43.344 -8.828 1 68 271 MET A CA 1
ATOM 2100 C C . MET A 1 271 ? 32.5 -43.406 -9.125 1 68 271 MET A C 1
ATOM 2102 O O . MET A 1 271 ? 32.938 -43.219 -10.266 1 68 271 MET A O 1
ATOM 2106 N N . GLU A 1 272 ? 33.25 -43.719 -8.125 1 60.53 272 GLU A N 1
ATOM 2107 C CA . GLU A 1 272 ? 34.719 -43.656 -8.281 1 60.53 272 GLU A CA 1
ATOM 2108 C C . GLU A 1 272 ? 35.188 -44.75 -9.258 1 60.53 272 GLU A C 1
ATOM 2110 O O . GLU A 1 272 ? 36.188 -44.562 -9.969 1 60.53 272 GLU A O 1
ATOM 2115 N N . ASP A 1 273 ? 34.438 -45.844 -9.25 1 59.69 273 ASP A N 1
ATOM 2116 C CA . ASP A 1 273 ? 34.938 -46.969 -10.039 1 59.69 273 ASP A CA 1
ATOM 2117 C C . ASP A 1 273 ? 34.375 -46.906 -11.469 1 59.69 273 ASP A C 1
ATOM 2119 O O . ASP A 1 273 ? 34.656 -47.812 -12.273 1 59.69 273 ASP A O 1
ATOM 2123 N N . ASN A 1 274 ? 33.625 -45.812 -11.625 1 66.31 274 ASN A N 1
ATOM 2124 C CA . ASN A 1 274 ? 33.094 -45.719 -12.977 1 66.31 274 ASN A CA 1
ATOM 2125 C C . ASN A 1 274 ? 33.688 -44.594 -13.766 1 66.31 274 ASN A C 1
ATOM 2127 O O . ASN A 1 274 ? 33.344 -43.406 -13.578 1 66.31 274 ASN A O 1
ATOM 2131 N N . PRO A 1 275 ? 34.688 -44.906 -14.523 1 64.12 275 PRO A N 1
ATOM 2132 C CA . PRO A 1 275 ? 35.375 -43.875 -15.289 1 64.12 275 PRO A CA 1
ATOM 2133 C C . PRO A 1 275 ? 34.406 -43.094 -16.203 1 64.12 275 PRO A C 1
ATOM 2135 O O . PRO A 1 275 ? 34.781 -42.031 -16.688 1 64.12 275 PRO A O 1
ATOM 2138 N N . ALA A 1 276 ? 33.25 -43.625 -16.406 1 69.62 276 ALA A N 1
ATOM 2139 C CA . ALA A 1 276 ? 32.312 -43 -17.312 1 69.62 276 ALA A CA 1
ATOM 2140 C C . ALA A 1 276 ? 31.672 -41.781 -16.656 1 69.62 276 ALA A C 1
ATOM 2142 O O . ALA A 1 276 ? 31.141 -40.906 -17.344 1 69.62 276 ALA A O 1
ATOM 2143 N N . ILE A 1 277 ? 31.938 -41.688 -15.352 1 75.44 277 ILE A N 1
ATOM 2144 C CA . ILE A 1 277 ? 31.312 -40.562 -14.664 1 75.44 277 ILE A CA 1
ATOM 2145 C C . ILE A 1 277 ? 32.312 -39.406 -14.586 1 75.44 277 ILE A C 1
ATOM 2147 O O . ILE A 1 277 ? 33.406 -39.562 -14.016 1 75.44 277 ILE A O 1
ATOM 2151 N N . ARG A 1 278 ? 32.062 -38.312 -15.336 1 77.81 278 ARG A N 1
ATOM 2152 C CA . ARG A 1 278 ? 32.938 -37.156 -15.359 1 77.81 278 ARG A CA 1
ATOM 2153 C C . ARG A 1 278 ? 32.281 -35.969 -14.633 1 77.81 278 ARG A C 1
ATOM 2155 O O . ARG A 1 278 ? 31.062 -35.812 -14.664 1 77.81 278 ARG A O 1
ATOM 2162 N N . PRO A 1 279 ? 33.188 -35.219 -13.953 1 84.12 279 PRO A N 1
ATOM 2163 C CA . PRO A 1 279 ? 32.656 -33.969 -13.359 1 84.12 279 PRO A CA 1
ATOM 2164 C C . PRO A 1 279 ? 32.062 -33.031 -14.391 1 84.12 279 PRO A C 1
ATOM 2166 O O . PRO A 1 279 ? 32.469 -33.031 -15.555 1 84.12 279 PRO A O 1
ATOM 2169 N N . ALA A 1 280 ? 31.109 -32.375 -13.906 1 86.5 280 ALA A N 1
ATOM 2170 C CA . ALA A 1 280 ? 30.422 -31.438 -14.773 1 86.5 280 ALA A CA 1
ATOM 2171 C C . ALA A 1 280 ? 31.406 -30.406 -15.32 1 86.5 280 ALA A C 1
ATOM 2173 O O . ALA A 1 280 ? 32.312 -29.953 -14.617 1 86.5 280 ALA A O 1
ATOM 2174 N N . ARG A 1 281 ? 31.203 -30.016 -16.578 1 85.88 281 ARG A N 1
ATOM 2175 C CA . ARG A 1 281 ? 32.062 -29.047 -17.219 1 85.88 281 ARG A CA 1
ATOM 2176 C C . ARG A 1 281 ? 31.625 -27.625 -16.891 1 85.88 281 ARG A C 1
ATOM 2178 O O . ARG A 1 281 ? 30.438 -27.375 -16.672 1 85.88 281 ARG A O 1
ATOM 2185 N N . THR A 1 282 ? 32.594 -26.75 -16.859 1 87.88 282 THR A N 1
ATOM 2186 C CA . THR A 1 282 ? 32.281 -25.328 -16.625 1 87.88 282 THR A CA 1
ATOM 2187 C C . THR A 1 282 ? 31.5 -24.75 -17.781 1 87.88 282 THR A C 1
ATOM 2189 O O . THR A 1 282 ? 31.688 -25.141 -18.938 1 87.88 282 THR A O 1
ATOM 2192 N N . LYS A 1 283 ? 30.578 -23.938 -17.469 1 90.69 283 LYS A N 1
ATOM 2193 C CA . LYS A 1 283 ? 29.766 -23.25 -18.469 1 90.69 283 LYS A CA 1
ATOM 2194 C C . LYS A 1 283 ? 29.812 -21.734 -18.266 1 90.69 283 LYS A C 1
ATOM 2196 O O . LYS A 1 283 ? 30.016 -21.266 -17.141 1 90.69 283 LYS A O 1
ATOM 2201 N N . ALA A 1 284 ? 29.797 -20.984 -19.391 1 88.75 284 ALA A N 1
ATOM 2202 C CA . ALA A 1 284 ? 29.672 -19.531 -19.297 1 88.75 284 ALA A CA 1
ATOM 2203 C C . ALA A 1 284 ? 28.312 -19.141 -18.734 1 88.75 284 ALA A C 1
ATOM 2205 O O . ALA A 1 284 ? 27.297 -19.781 -19.031 1 88.75 284 ALA A O 1
ATOM 2206 N N . PRO A 1 285 ? 28.312 -18.062 -17.906 1 88.62 285 PRO A N 1
ATOM 2207 C CA . PRO A 1 285 ? 27.016 -17.609 -17.406 1 88.62 285 PRO A CA 1
ATOM 2208 C C . PRO A 1 285 ? 26.078 -17.141 -18.516 1 88.62 285 PRO A C 1
ATOM 2210 O O . PRO A 1 285 ? 26.531 -16.547 -19.5 1 88.62 285 PRO A O 1
ATOM 2213 N N . PHE A 1 286 ? 24.844 -17.422 -18.375 1 89.44 286 PHE A N 1
ATOM 2214 C CA . PHE A 1 286 ? 23.844 -16.984 -19.344 1 89.44 286 PHE A CA 1
ATOM 2215 C C . PHE A 1 286 ? 22.922 -15.945 -18.719 1 89.44 286 PHE A C 1
ATOM 2217 O O . PHE A 1 286 ? 22.438 -16.125 -17.594 1 89.44 286 PHE A O 1
ATOM 2224 N N . TYR A 1 287 ? 22.75 -14.805 -19.5 1 87.25 287 TYR A N 1
ATOM 2225 C CA . TYR A 1 287 ? 21.797 -13.773 -19.094 1 87.25 287 TYR A CA 1
ATOM 2226 C C . TYR A 1 287 ? 20.891 -13.367 -20.25 1 87.25 287 TYR A C 1
ATOM 2228 O O . TYR A 1 287 ? 21.359 -13.273 -21.391 1 87.25 287 TYR A O 1
ATOM 2236 N N . HIS A 1 288 ? 19.656 -13.148 -19.938 1 93.06 288 HIS A N 1
ATOM 2237 C CA . HIS A 1 288 ? 18.766 -12.562 -20.922 1 93.06 288 HIS A CA 1
ATOM 2238 C C . HIS A 1 288 ? 19.047 -11.07 -21.125 1 93.06 288 HIS A C 1
ATOM 2240 O O . HIS A 1 288 ? 19.469 -10.391 -20.188 1 93.06 288 HIS A O 1
ATOM 2246 N N . THR A 1 289 ? 18.828 -10.625 -22.359 1 94.25 289 THR A N 1
ATOM 2247 C CA . THR A 1 289 ? 18.828 -9.18 -22.578 1 94.25 289 THR A CA 1
ATOM 2248 C C . THR A 1 289 ? 17.625 -8.539 -21.891 1 94.25 289 THR A C 1
ATOM 2250 O O . THR A 1 289 ? 16.656 -9.219 -21.547 1 94.25 289 THR A O 1
ATOM 2253 N N . PRO A 1 290 ? 17.656 -7.227 -21.688 1 93.38 290 PRO A N 1
ATOM 2254 C CA . PRO A 1 290 ? 16.516 -6.559 -21.062 1 93.38 290 PRO A CA 1
ATOM 2255 C C . PRO A 1 290 ? 15.219 -6.766 -21.828 1 93.38 290 PRO A C 1
ATOM 2257 O O . PRO A 1 290 ? 14.164 -6.953 -21.219 1 93.38 290 PRO A O 1
ATOM 2260 N N . GLU A 1 291 ? 15.312 -6.715 -23.156 1 96.88 291 GLU A N 1
ATOM 2261 C CA . GLU A 1 291 ? 14.133 -6.91 -23.984 1 96.88 291 GLU A CA 1
ATOM 2262 C C . GLU A 1 291 ? 13.562 -8.32 -23.812 1 96.88 291 GLU A C 1
ATOM 2264 O O . GLU A 1 291 ? 12.344 -8.492 -23.75 1 96.88 291 GLU A O 1
ATOM 2269 N N . GLU A 1 292 ? 14.477 -9.242 -23.703 1 96.62 292 GLU A N 1
ATOM 2270 C CA . GLU A 1 292 ? 14.055 -10.617 -23.469 1 96.62 292 GLU A CA 1
ATOM 2271 C C . GLU A 1 292 ? 13.398 -10.773 -22.094 1 96.62 292 GLU A C 1
ATOM 2273 O O . GLU A 1 292 ? 12.383 -11.461 -21.953 1 96.62 292 GLU A O 1
ATOM 2278 N N . GLU A 1 293 ? 14.008 -10.164 -21.156 1 95.69 293 GLU A N 1
ATOM 2279 C CA . GLU A 1 293 ? 13.453 -10.227 -19.797 1 95.69 293 GLU A CA 1
ATOM 2280 C C . GLU A 1 293 ? 12.047 -9.648 -19.75 1 95.69 293 GLU A C 1
ATOM 2282 O O . GLU A 1 293 ? 11.172 -10.188 -19.062 1 95.69 293 GLU A O 1
ATOM 2287 N N . ILE A 1 294 ? 11.82 -8.547 -20.469 1 96.81 294 ILE A N 1
ATOM 2288 C CA . ILE A 1 294 ? 10.5 -7.926 -20.5 1 96.81 294 ILE A CA 1
ATOM 2289 C C . ILE A 1 294 ? 9.508 -8.859 -21.188 1 96.81 294 ILE A C 1
ATOM 2291 O O . ILE A 1 294 ? 8.344 -8.93 -20.797 1 96.81 294 ILE A O 1
ATOM 2295 N N . SER A 1 295 ? 10.016 -9.594 -22.156 1 97.38 295 SER A N 1
ATOM 2296 C CA . SER A 1 295 ? 9.141 -10.523 -22.875 1 97.38 295 SER A CA 1
ATOM 2297 C C . SER A 1 295 ? 8.789 -11.727 -22.016 1 97.38 295 SER A C 1
ATOM 2299 O O . SER A 1 295 ? 7.754 -12.367 -22.219 1 97.38 295 SER A O 1
ATOM 2301 N N . LEU A 1 296 ? 9.609 -12.062 -21.031 1 97.5 296 LEU A N 1
ATOM 2302 C CA . LEU A 1 296 ? 9.445 -13.312 -20.281 1 97.5 296 LEU A CA 1
ATOM 2303 C C . LEU A 1 296 ? 8.883 -13.047 -18.891 1 97.5 296 LEU A C 1
ATOM 2305 O O . LEU A 1 296 ? 7.871 -13.633 -18.516 1 97.5 296 LEU A O 1
ATOM 2309 N N . GLY A 1 297 ? 9.508 -12.125 -18.109 1 96.31 297 GLY A N 1
ATOM 2310 C CA . GLY A 1 297 ? 9.148 -11.883 -16.719 1 96.31 297 GLY A CA 1
ATOM 2311 C C . GLY A 1 297 ? 7.676 -11.578 -16.531 1 96.31 297 GLY A C 1
ATOM 2312 O O . GLY A 1 297 ? 6.957 -12.336 -15.883 1 96.31 297 GLY A O 1
ATOM 2313 N N . PRO A 1 298 ? 7.215 -10.484 -17.125 1 97.19 298 PRO A N 1
ATOM 2314 C CA . PRO A 1 298 ? 5.805 -10.133 -16.953 1 97.19 298 PRO A CA 1
ATOM 2315 C C . PRO A 1 298 ? 4.863 -11.195 -17.516 1 97.19 298 PRO A C 1
ATOM 2317 O O . PRO A 1 298 ? 3.762 -11.391 -17 1 97.19 298 PRO A O 1
ATOM 2320 N N . ALA A 1 299 ? 5.266 -11.891 -18.547 1 98.31 299 ALA A N 1
ATOM 2321 C CA . ALA A 1 299 ? 4.453 -12.953 -19.141 1 98.31 299 ALA A CA 1
ATOM 2322 C C . ALA A 1 299 ? 4.266 -14.109 -18.156 1 98.31 299 ALA A C 1
ATOM 2324 O O . ALA A 1 299 ? 3.152 -14.609 -17.984 1 98.31 299 ALA A O 1
ATOM 2325 N N . CYS A 1 300 ? 5.34 -14.516 -17.578 1 97.94 300 CYS A N 1
ATOM 2326 C CA . CYS A 1 300 ? 5.281 -15.586 -16.594 1 97.94 300 CYS A CA 1
ATOM 2327 C C . CYS A 1 300 ? 4.465 -15.156 -15.375 1 97.94 300 CYS A C 1
ATOM 2329 O O . CYS A 1 300 ? 3.705 -15.953 -14.82 1 97.94 300 CYS A O 1
ATOM 2331 N N . TRP A 1 301 ? 4.621 -13.891 -14.984 1 97.56 301 TRP A N 1
ATOM 2332 C CA . TRP A 1 301 ? 3.875 -13.328 -13.859 1 97.56 301 TRP A CA 1
ATOM 2333 C C . TRP A 1 301 ? 2.375 -13.344 -14.141 1 97.56 301 TRP A C 1
ATOM 2335 O O . TRP A 1 301 ? 1.58 -13.734 -13.281 1 97.56 301 TRP A O 1
ATOM 2345 N N . LEU A 1 302 ? 1.995 -13 -15.312 1 98.06 302 LEU A N 1
ATOM 2346 C CA . LEU A 1 302 ? 0.597 -12.992 -15.734 1 98.06 302 LEU A CA 1
ATOM 2347 C C . LEU A 1 302 ? 0.024 -14.406 -15.727 1 98.06 302 LEU A C 1
ATOM 2349 O O . LEU A 1 302 ? -1.108 -14.617 -15.289 1 98.06 302 LEU A O 1
ATOM 2353 N N . TRP A 1 303 ? 0.783 -15.328 -16.219 1 98.12 303 TRP A N 1
ATOM 2354 C CA . TRP A 1 303 ? 0.31 -16.719 -16.25 1 98.12 303 TRP A CA 1
ATOM 2355 C C . TRP A 1 303 ? 0.035 -17.234 -14.844 1 98.12 303 TRP A C 1
ATOM 2357 O O . TRP A 1 303 ? -1.009 -17.844 -14.594 1 98.12 303 TRP A O 1
ATOM 2367 N N . ASP A 1 304 ? 1.016 -17 -13.984 1 97.31 304 ASP A N 1
ATOM 2368 C CA . ASP A 1 304 ? 0.837 -17.438 -12.602 1 97.31 304 ASP A CA 1
ATOM 2369 C C . ASP A 1 304 ? -0.419 -16.812 -11.992 1 97.31 304 ASP A C 1
ATOM 2371 O O . ASP A 1 304 ? -1.191 -17.5 -11.32 1 97.31 304 ASP A O 1
ATOM 2375 N N . TYR A 1 305 ? -0.612 -15.547 -12.227 1 96.94 305 TYR A N 1
ATOM 2376 C CA . TYR A 1 305 ? -1.78 -14.883 -11.664 1 96.94 305 TYR A CA 1
ATOM 2377 C C . TYR A 1 305 ? -3.068 -15.469 -12.227 1 96.94 305 TYR A C 1
ATOM 2379 O O . TYR A 1 305 ? -4.016 -15.734 -11.477 1 96.94 305 TYR A O 1
ATOM 2387 N N . LEU A 1 306 ? -3.072 -15.672 -13.5 1 97.25 306 LEU A N 1
ATOM 2388 C CA . LEU A 1 306 ? -4.266 -16.172 -14.18 1 97.25 306 LEU A CA 1
ATOM 2389 C C . LEU A 1 306 ? -4.652 -17.547 -13.656 1 97.25 306 LEU A C 1
ATOM 2391 O O . LEU A 1 306 ? -5.785 -17.75 -13.203 1 97.25 306 LEU A O 1
ATOM 2395 N N . ARG A 1 307 ? -3.742 -18.469 -13.672 1 96.12 307 ARG A N 1
ATOM 2396 C CA . ARG A 1 307 ? -4.047 -19.844 -13.297 1 96.12 307 ARG A CA 1
ATOM 2397 C C . ARG A 1 307 ? -4.387 -19.938 -11.812 1 96.12 307 ARG A C 1
ATOM 2399 O O . ARG A 1 307 ? -5.203 -20.766 -11.406 1 96.12 307 ARG A O 1
ATOM 2406 N N . ARG A 1 308 ? -3.799 -19.078 -11.023 1 94.94 308 ARG A N 1
ATOM 2407 C CA . ARG A 1 308 ? -3.982 -19.156 -9.578 1 94.94 308 ARG A CA 1
ATOM 2408 C C . ARG A 1 308 ? -5.258 -18.438 -9.148 1 94.94 308 ARG A C 1
ATOM 2410 O O . ARG A 1 308 ? -5.902 -18.844 -8.18 1 94.94 308 ARG A O 1
ATOM 2417 N N . SER A 1 309 ? -5.656 -17.375 -9.812 1 94.94 309 SER A N 1
ATOM 2418 C CA . SER A 1 309 ? -6.887 -16.656 -9.5 1 94.94 309 SER A CA 1
ATOM 2419 C C . SER A 1 309 ? -8.117 -17.422 -9.969 1 94.94 309 SER A C 1
ATOM 2421 O O . SER A 1 309 ? -9.234 -17.109 -9.57 1 94.94 309 SER A O 1
ATOM 2423 N N . LYS A 1 310 ? -7.926 -18.328 -10.922 1 92.31 310 LYS A N 1
ATOM 2424 C CA . LYS A 1 310 ? -8.969 -19.172 -11.492 1 92.31 310 LYS A CA 1
ATOM 2425 C C . LYS A 1 310 ? -9.938 -18.359 -12.344 1 92.31 310 LYS A C 1
ATOM 2427 O O . LYS A 1 310 ? -11.094 -18.75 -12.531 1 92.31 310 LYS A O 1
ATOM 2432 N N . THR A 1 311 ? -9.516 -17.188 -12.758 1 94.62 311 THR A N 1
ATOM 2433 C CA . THR A 1 311 ? -10.305 -16.406 -13.711 1 94.62 311 THR A CA 1
ATOM 2434 C C . THR A 1 311 ? -10.164 -16.969 -15.117 1 94.62 311 THR A C 1
ATOM 2436 O O . THR A 1 311 ? -9.359 -17.875 -15.352 1 94.62 311 THR A O 1
ATOM 2439 N N . SER A 1 312 ? -10.984 -16.469 -16.047 1 95.75 312 SER A N 1
ATOM 2440 C CA . SER A 1 312 ? -11.125 -17.141 -17.328 1 95.75 312 SER A CA 1
ATOM 2441 C C . SER A 1 312 ? -10.297 -16.453 -18.406 1 95.75 312 SER A C 1
ATOM 2443 O O . SER A 1 312 ? -10.391 -16.812 -19.578 1 95.75 312 SER A O 1
ATOM 2445 N N . GLY A 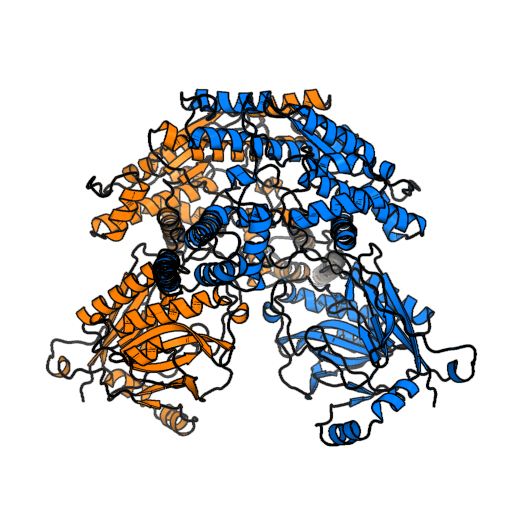1 313 ? -9.547 -15.5 -18.078 1 98.06 313 GLY A N 1
ATOM 2446 C CA . GLY A 1 313 ? -8.719 -14.836 -19.078 1 98.06 313 GLY A CA 1
ATOM 2447 C C . GLY A 1 313 ? -8.469 -13.375 -18.766 1 98.06 313 GLY A C 1
ATOM 2448 O O . GLY A 1 313 ? -8.508 -12.969 -17.594 1 98.06 313 GLY A O 1
ATOM 2449 N N . PHE A 1 314 ? -8.117 -12.633 -19.859 1 98.69 314 PHE A N 1
ATOM 2450 C CA . PHE A 1 314 ? -7.746 -11.234 -19.719 1 98.69 314 PHE A CA 1
ATOM 2451 C C . PHE A 1 314 ? -8.633 -10.344 -20.578 1 98.69 314 PHE A C 1
ATOM 2453 O O . PHE A 1 314 ? -9.133 -10.773 -21.609 1 98.69 314 PHE A O 1
ATOM 2460 N N . PHE A 1 315 ? -8.875 -9.109 -20.094 1 98.69 315 PHE A N 1
ATOM 2461 C CA . PHE A 1 315 ? -9.477 -8.023 -20.859 1 98.69 315 PHE A CA 1
ATOM 2462 C C . PHE A 1 315 ? -8.547 -6.82 -20.906 1 98.69 315 PHE A C 1
ATOM 2464 O O . PHE A 1 315 ? -8.016 -6.395 -19.875 1 98.69 315 PHE A O 1
ATOM 2471 N N . LEU A 1 316 ? -8.281 -6.285 -22.094 1 98.56 316 LEU A N 1
ATOM 2472 C CA . LEU A 1 316 ? -7.391 -5.145 -22.25 1 98.56 316 LEU A CA 1
ATOM 2473 C C . LEU A 1 316 ? -8.023 -4.066 -23.109 1 98.56 316 LEU A C 1
ATOM 2475 O O . LEU A 1 316 ? -8.375 -4.324 -24.266 1 98.56 316 LEU A O 1
ATOM 2479 N N . PRO A 1 317 ? -8.258 -2.838 -22.547 1 97.69 317 PRO A N 1
ATOM 2480 C CA . PRO A 1 317 ? -8.508 -1.719 -23.469 1 97.69 317 PRO A CA 1
ATOM 2481 C C . PRO A 1 317 ? -7.332 -1.454 -24.406 1 97.69 317 PRO A C 1
ATOM 2483 O O . PRO A 1 317 ? -6.25 -1.069 -23.953 1 97.69 317 PRO A O 1
ATOM 2486 N N . LEU A 1 318 ? -7.508 -1.711 -25.625 1 97.12 318 LEU A N 1
ATOM 2487 C CA . LEU A 1 318 ? -6.465 -1.553 -26.641 1 97.12 318 LEU A CA 1
ATOM 2488 C C . LEU A 1 318 ? -6.641 -0.245 -27.406 1 97.12 318 LEU A C 1
ATOM 2490 O O . LEU A 1 318 ? -7.422 -0.177 -28.359 1 97.12 318 LEU A O 1
ATOM 2494 N N . SER A 1 319 ? -5.844 0.766 -27.125 1 93.25 319 SER A N 1
ATOM 2495 C CA . SER A 1 319 ? -6.059 2.139 -27.578 1 93.25 319 SER A CA 1
ATOM 2496 C C . SER A 1 319 ? -5.418 2.379 -28.938 1 93.25 319 SER A C 1
ATOM 2498 O O . SER A 1 319 ? -5.754 3.344 -29.625 1 93.25 319 SER A O 1
ATOM 2500 N N . GLY A 1 320 ? -4.461 1.557 -29.297 1 93.12 320 GLY A N 1
ATOM 2501 C CA . GLY A 1 320 ? -3.686 1.814 -30.5 1 93.12 320 GLY A CA 1
ATOM 2502 C C . GLY A 1 320 ? -2.381 2.541 -30.219 1 93.12 320 GLY A C 1
ATOM 2503 O O . GLY A 1 320 ? -1.62 2.834 -31.156 1 93.12 320 GLY A O 1
ATOM 2504 N N . GLY A 1 321 ? -2.154 2.789 -28.969 1 93.88 321 GLY A N 1
ATOM 2505 C CA . GLY A 1 321 ? -0.886 3.369 -28.562 1 93.88 321 GLY A CA 1
ATOM 2506 C C . GLY A 1 321 ? 0.128 2.332 -28.109 1 93.88 321 GLY A C 1
ATOM 2507 O O . GLY A 1 321 ? -0.204 1.153 -27.969 1 93.88 321 GLY A O 1
ATOM 2508 N N . ILE A 1 322 ? 1.287 2.797 -27.844 1 95.62 322 ILE A N 1
ATOM 2509 C CA . ILE A 1 322 ? 2.418 1.896 -27.641 1 95.62 322 ILE A CA 1
ATOM 2510 C C . ILE A 1 322 ? 2.283 1.188 -26.297 1 95.62 322 ILE A C 1
ATOM 2512 O O . ILE A 1 322 ? 2.707 0.041 -26.141 1 95.62 322 ILE A O 1
ATOM 2516 N N . ASP A 1 323 ? 1.7 1.802 -25.312 1 95.88 323 ASP A N 1
ATOM 2517 C CA . ASP A 1 323 ? 1.61 1.198 -24 1 95.88 323 ASP A CA 1
ATOM 2518 C C . ASP A 1 323 ? 0.669 -0.003 -24 1 95.88 323 ASP A C 1
ATOM 2520 O O . ASP A 1 323 ? 1.032 -1.086 -23.531 1 95.88 323 ASP A O 1
ATOM 2524 N N . SER A 1 324 ? -0.558 0.179 -24.5 1 97.12 324 SER A N 1
ATOM 2525 C CA . SER A 1 324 ? -1.476 -0.952 -24.594 1 97.12 324 SER A CA 1
ATOM 2526 C C . SER A 1 324 ? -0.948 -2.018 -25.547 1 97.12 324 SER A C 1
ATOM 2528 O O . SER A 1 324 ? -1.191 -3.211 -25.344 1 97.12 324 SER A O 1
ATOM 2530 N N . CYS A 1 325 ? -0.197 -1.585 -26.531 1 98.06 325 CYS A N 1
ATOM 2531 C CA . CYS A 1 325 ? 0.474 -2.514 -27.438 1 98.06 325 CYS A CA 1
ATOM 2532 C C . CYS A 1 325 ? 1.457 -3.396 -26.672 1 98.06 325 CYS A C 1
ATOM 2534 O O . CYS A 1 325 ? 1.491 -4.613 -26.875 1 98.06 325 CYS A O 1
ATOM 2536 N N . ALA A 1 326 ? 2.201 -2.783 -25.812 1 98.25 326 ALA A N 1
ATOM 2537 C CA . ALA A 1 326 ? 3.176 -3.539 -25.031 1 98.25 326 ALA A CA 1
ATOM 2538 C C . ALA A 1 326 ? 2.484 -4.566 -24.141 1 98.25 326 ALA A C 1
ATOM 2540 O O . ALA A 1 326 ? 2.922 -5.719 -24.047 1 98.25 326 ALA A O 1
ATOM 2541 N N . THR A 1 327 ? 1.449 -4.203 -23.5 1 98.5 327 THR A N 1
ATOM 2542 C CA . THR A 1 327 ? 0.688 -5.117 -22.656 1 98.5 327 THR A CA 1
ATOM 2543 C C . THR A 1 327 ? 0.148 -6.285 -23.484 1 98.5 327 THR A C 1
ATOM 2545 O O . THR A 1 327 ? 0.264 -7.445 -23.078 1 98.5 327 THR A O 1
ATOM 2548 N N . ALA A 1 328 ? -0.398 -5.969 -24.609 1 98.81 328 ALA A N 1
ATOM 2549 C CA . ALA A 1 328 ? -0.933 -7.008 -25.484 1 98.81 328 ALA A CA 1
ATOM 2550 C C . ALA A 1 328 ? 0.168 -7.961 -25.938 1 98.81 328 ALA A C 1
ATOM 2552 O O . ALA A 1 328 ? -0.037 -9.172 -26 1 98.81 328 ALA A O 1
ATOM 2553 N N . THR A 1 329 ? 1.271 -7.402 -26.266 1 98.81 329 THR A N 1
ATOM 2554 C CA . THR A 1 329 ? 2.4 -8.188 -26.75 1 98.81 329 THR A CA 1
ATOM 2555 C C . THR A 1 329 ? 2.924 -9.109 -25.656 1 98.81 329 THR A C 1
ATOM 2557 O O . THR A 1 329 ? 3.352 -10.234 -25.922 1 98.81 329 THR A O 1
ATOM 2560 N N . ILE A 1 330 ? 2.881 -8.672 -24.438 1 98.75 330 ILE A N 1
ATOM 2561 C CA . ILE A 1 330 ? 3.279 -9.492 -23.297 1 98.75 330 ILE A CA 1
ATOM 2562 C C . ILE A 1 330 ? 2.322 -10.68 -23.156 1 98.75 330 ILE A C 1
ATOM 2564 O O . ILE A 1 330 ? 2.75 -11.805 -22.891 1 98.75 330 ILE A O 1
ATOM 2568 N N . VAL A 1 331 ? 1.056 -10.438 -23.359 1 98.88 331 VAL A N 1
ATOM 2569 C CA . VAL A 1 331 ? 0.089 -11.531 -23.312 1 98.88 331 VAL A CA 1
ATOM 2570 C C . VAL A 1 331 ? 0.378 -12.523 -24.438 1 98.88 331 VAL A C 1
ATOM 2572 O O . VAL A 1 331 ? 0.27 -13.734 -24.25 1 98.88 331 VAL A O 1
ATOM 2575 N N . ALA A 1 332 ? 0.725 -11.984 -25.609 1 98.81 332 ALA A N 1
ATOM 2576 C CA . ALA A 1 332 ? 1.116 -12.852 -26.719 1 98.81 332 ALA A CA 1
ATOM 2577 C C . ALA A 1 332 ? 2.301 -13.734 -26.328 1 98.81 332 ALA A C 1
ATOM 2579 O O . ALA A 1 332 ? 2.322 -14.93 -26.641 1 98.81 332 ALA A O 1
ATOM 2580 N N . SER A 1 333 ? 3.256 -13.125 -25.719 1 98.75 333 SER A N 1
ATOM 2581 C CA . SER A 1 333 ? 4.406 -13.883 -25.234 1 98.75 333 SER A CA 1
ATOM 2582 C C . SER A 1 333 ? 3.979 -14.984 -24.266 1 98.75 333 SER A C 1
ATOM 2584 O O . SER A 1 333 ? 4.461 -16.109 -24.344 1 98.75 333 SER A O 1
ATOM 2586 N N . MET A 1 334 ? 3.115 -14.672 -23.359 1 98.75 334 MET A N 1
ATOM 2587 C CA . MET A 1 334 ? 2.605 -15.633 -22.375 1 98.75 334 MET A CA 1
ATOM 2588 C C . MET A 1 334 ? 1.987 -16.844 -23.078 1 98.75 334 MET A C 1
ATOM 2590 O O . MET A 1 334 ? 2.271 -17.984 -22.734 1 98.75 334 MET A O 1
ATOM 2594 N N . CYS A 1 335 ? 1.141 -16.578 -24.062 1 98.81 335 CYS A N 1
ATOM 2595 C CA . CYS A 1 335 ? 0.487 -17.656 -24.797 1 98.81 335 CYS A CA 1
ATOM 2596 C C . CYS A 1 335 ? 1.514 -18.547 -25.484 1 98.81 335 CYS A C 1
ATOM 2598 O O . CYS A 1 335 ? 1.353 -19.766 -25.516 1 98.81 335 CYS A O 1
ATOM 2600 N N . ARG A 1 336 ? 2.531 -17.938 -26.031 1 98.44 336 ARG A N 1
ATOM 2601 C CA . ARG A 1 336 ? 3.598 -18.703 -26.672 1 98.44 336 ARG A CA 1
ATOM 2602 C C . ARG A 1 336 ? 4.309 -19.609 -25.656 1 98.44 336 ARG A C 1
ATOM 2604 O O . ARG A 1 336 ? 4.613 -20.766 -25.969 1 98.44 336 ARG A O 1
ATOM 2611 N N . LEU A 1 337 ? 4.582 -19.094 -24.484 1 98.25 337 LEU A N 1
ATOM 2612 C CA . LEU A 1 337 ? 5.238 -19.859 -23.438 1 98.25 337 LEU A CA 1
ATOM 2613 C C . LEU A 1 337 ? 4.371 -21.031 -23 1 98.25 337 LEU A C 1
ATOM 2615 O O . LEU A 1 337 ? 4.879 -22.141 -22.781 1 98.25 337 LEU A O 1
ATOM 2619 N N . VAL A 1 338 ? 3.09 -20.828 -22.859 1 98.5 338 VAL A N 1
ATOM 2620 C CA . VAL A 1 338 ? 2.164 -21.875 -22.438 1 98.5 338 VAL A CA 1
ATOM 2621 C C . VAL A 1 338 ? 2.131 -23 -23.484 1 98.5 338 VAL A C 1
ATOM 2623 O O . VAL A 1 338 ? 2.238 -24.172 -23.125 1 98.5 338 VAL A O 1
ATOM 2626 N N . VAL A 1 339 ? 2.008 -22.625 -24.734 1 98.31 339 VAL A N 1
ATOM 2627 C CA . VAL A 1 339 ? 1.947 -23.609 -25.812 1 98.31 339 VAL A CA 1
ATOM 2628 C C . VAL A 1 339 ? 3.25 -24.406 -25.859 1 98.31 339 VAL A C 1
ATOM 2630 O O . VAL A 1 339 ? 3.234 -25.625 -26.031 1 98.31 339 VAL A O 1
ATOM 2633 N N . LYS A 1 340 ? 4.363 -23.703 -25.719 1 97.62 340 LYS A N 1
ATOM 2634 C CA . LYS A 1 340 ? 5.664 -24.375 -25.703 1 97.62 340 LYS A CA 1
ATOM 2635 C C . LYS A 1 340 ? 5.758 -25.375 -24.562 1 97.62 340 LYS A C 1
ATOM 2637 O O . LYS A 1 340 ? 6.273 -26.484 -24.734 1 97.62 340 LYS A O 1
ATOM 2642 N N . SER A 1 341 ? 5.324 -25.016 -23.375 1 97.31 341 SER A N 1
ATOM 2643 C CA . SER A 1 341 ? 5.344 -25.906 -22.219 1 97.31 341 SER A CA 1
ATOM 2644 C C . SER A 1 341 ? 4.43 -27.109 -22.422 1 97.31 341 SER A C 1
ATOM 2646 O O . SER A 1 341 ? 4.773 -28.234 -22.047 1 97.31 341 SER A O 1
ATOM 2648 N N . CYS A 1 342 ? 3.287 -26.891 -23.016 1 97.31 342 CYS A N 1
ATOM 2649 C CA . CYS A 1 342 ? 2.355 -27.969 -23.312 1 97.31 342 CYS A CA 1
ATOM 2650 C C . CYS A 1 342 ? 2.957 -28.953 -24.312 1 97.31 342 CYS A C 1
ATOM 2652 O O . CYS A 1 342 ? 2.77 -30.156 -24.188 1 97.31 342 CYS A O 1
ATOM 2654 N N . ALA A 1 343 ? 3.66 -28.391 -25.266 1 97.12 343 ALA A N 1
ATOM 2655 C CA . ALA A 1 343 ? 4.309 -29.234 -26.266 1 97.12 343 ALA A CA 1
ATOM 2656 C C . ALA A 1 343 ? 5.344 -30.156 -25.625 1 97.12 343 ALA A C 1
ATOM 2658 O O . ALA A 1 343 ? 5.613 -31.25 -26.141 1 97.12 343 ALA A O 1
ATOM 2659 N N . LYS A 1 344 ? 5.863 -29.812 -24.516 1 95.56 344 LYS A N 1
ATOM 2660 C CA . LYS A 1 344 ? 6.82 -30.609 -23.766 1 95.56 344 LYS A CA 1
ATOM 2661 C C . LYS A 1 344 ? 6.113 -31.562 -22.812 1 95.56 344 LYS A C 1
ATOM 2663 O O . LYS A 1 344 ? 6.75 -32.156 -21.938 1 95.56 344 LYS A O 1
ATOM 2668 N N . ASN A 1 345 ? 4.863 -31.594 -22.828 1 95.31 345 ASN A N 1
ATOM 2669 C CA . ASN A 1 345 ? 4 -32.469 -22.062 1 95.31 345 ASN A CA 1
ATOM 2670 C C . ASN A 1 345 ? 4.07 -32.188 -20.562 1 95.31 345 ASN A C 1
ATOM 2672 O O . ASN A 1 345 ? 4.121 -33.094 -19.734 1 95.31 345 ASN A O 1
ATOM 2676 N N . ASP A 1 346 ? 4.176 -30.938 -20.281 1 95.25 346 ASP A N 1
ATOM 2677 C CA . ASP A 1 346 ? 4.059 -30.531 -18.875 1 95.25 346 ASP A CA 1
ATOM 2678 C C . ASP A 1 346 ? 2.623 -30.688 -18.391 1 95.25 346 ASP A C 1
ATOM 2680 O O . ASP A 1 346 ? 1.749 -29.891 -18.719 1 95.25 346 ASP A O 1
ATOM 2684 N N . GLU A 1 347 ? 2.418 -31.609 -17.469 1 94.44 347 GLU A N 1
ATOM 2685 C CA . GLU A 1 347 ? 1.073 -32 -17.078 1 94.44 347 GLU A CA 1
ATOM 2686 C C . GLU A 1 347 ? 0.364 -30.875 -16.328 1 94.44 347 GLU A C 1
ATOM 2688 O O . GLU A 1 347 ? -0.835 -30.656 -16.531 1 94.44 347 GLU A O 1
ATOM 2693 N N . GLN A 1 348 ? 1.09 -30.219 -15.5 1 94.81 348 GLN A N 1
ATOM 2694 C CA . GLN A 1 348 ? 0.48 -29.125 -14.742 1 94.81 348 GLN A CA 1
ATOM 2695 C C . GLN A 1 348 ? 0.07 -27.984 -15.656 1 94.81 348 GLN A C 1
ATOM 2697 O O . GLN A 1 348 ? -1.019 -27.422 -15.508 1 94.81 348 GLN A O 1
ATOM 2702 N N . THR A 1 349 ? 0.911 -27.578 -16.578 1 96.75 349 THR A N 1
ATOM 2703 C CA . THR A 1 349 ? 0.593 -26.516 -17.531 1 96.75 349 THR A CA 1
ATOM 2704 C C . THR A 1 349 ? -0.632 -26.875 -18.359 1 96.75 349 THR A C 1
ATOM 2706 O O . THR A 1 349 ? -1.495 -26.031 -18.609 1 96.75 349 THR A O 1
ATOM 2709 N N . ILE A 1 350 ? -0.695 -28.156 -18.797 1 97.12 350 ILE A N 1
ATOM 2710 C CA . ILE A 1 350 ? -1.817 -28.625 -19.594 1 97.12 350 ILE A CA 1
ATOM 2711 C C . ILE A 1 350 ? -3.109 -28.516 -18.781 1 97.12 350 ILE A C 1
ATOM 2713 O O . ILE A 1 350 ? -4.121 -28.016 -19.281 1 97.12 350 ILE A O 1
ATOM 2717 N N . ALA A 1 351 ? -3.039 -28.953 -17.562 1 96 351 ALA A N 1
ATOM 2718 C CA . ALA A 1 351 ? -4.219 -28.906 -16.688 1 96 351 ALA A CA 1
ATOM 2719 C C . ALA A 1 351 ? -4.676 -27.469 -16.484 1 96 351 ALA A C 1
ATOM 2721 O O . ALA A 1 351 ? -5.875 -27.172 -16.531 1 96 351 ALA A O 1
ATOM 2722 N N . ASP A 1 352 ? -3.75 -26.562 -16.234 1 96.44 352 ASP A N 1
ATOM 2723 C CA . ASP A 1 352 ? -4.066 -25.156 -16 1 96.44 352 ASP A CA 1
ATOM 2724 C C . ASP A 1 352 ? -4.637 -24.516 -17.266 1 96.44 352 ASP A C 1
ATOM 2726 O O . ASP A 1 352 ? -5.582 -23.734 -17.188 1 96.44 352 ASP A O 1
ATOM 2730 N N . ALA A 1 353 ? -4 -24.812 -18.375 1 97.25 353 ALA A N 1
ATOM 2731 C CA . ALA A 1 353 ? -4.469 -24.25 -19.641 1 97.25 353 ALA A CA 1
ATOM 2732 C C . ALA A 1 353 ? -5.906 -24.688 -19.922 1 97.25 353 ALA A C 1
ATOM 2734 O O . ALA A 1 353 ? -6.711 -23.891 -20.422 1 97.25 353 ALA A O 1
ATOM 2735 N N . ARG A 1 354 ? -6.227 -25.969 -19.625 1 95.62 354 ARG A N 1
ATOM 2736 C CA . ARG A 1 354 ? -7.586 -26.469 -19.781 1 95.62 354 ARG A CA 1
ATOM 2737 C C . ARG A 1 354 ? -8.562 -25.719 -18.906 1 95.62 354 ARG A C 1
ATOM 2739 O O . ARG A 1 354 ? -9.641 -25.312 -19.359 1 95.62 354 ARG A O 1
ATOM 2746 N N . GLN A 1 355 ? -8.141 -25.5 -17.734 1 93.94 355 GLN A N 1
ATOM 2747 C CA . GLN A 1 355 ? -9 -24.812 -16.781 1 93.94 355 GLN A CA 1
ATOM 2748 C C . GLN A 1 355 ? -9.266 -23.375 -17.219 1 93.94 355 GLN A C 1
ATOM 2750 O O . GLN A 1 355 ? -10.414 -22.922 -17.219 1 93.94 355 GLN A O 1
ATOM 2755 N N . VAL A 1 356 ? -8.297 -22.656 -17.625 1 95.25 356 VAL A N 1
ATOM 2756 C CA . VAL A 1 356 ? -8.422 -21.25 -17.984 1 95.25 356 VAL A CA 1
ATOM 2757 C C . VAL A 1 356 ? -9.234 -21.109 -19.266 1 95.25 356 VAL A C 1
ATOM 2759 O O . VAL A 1 356 ? -9.977 -20.141 -19.438 1 95.25 356 VAL A O 1
ATOM 2762 N N . ALA A 1 357 ? -9.117 -22.125 -20.094 1 94.88 357 ALA A N 1
ATOM 2763 C CA . ALA A 1 357 ? -9.82 -22.094 -21.375 1 94.88 357 ALA A CA 1
ATOM 2764 C C . ALA A 1 357 ? -11.266 -22.562 -21.219 1 94.88 357 ALA A C 1
ATOM 2766 O O . ALA A 1 357 ? -12.016 -22.609 -22.188 1 94.88 357 ALA A O 1
ATOM 2767 N N . GLY A 1 358 ? -11.695 -22.906 -20.047 1 92.06 358 GLY A N 1
ATOM 2768 C CA . GLY A 1 358 ? -13.07 -23.297 -19.781 1 92.06 358 GLY A CA 1
ATOM 2769 C C . GLY A 1 358 ? -13.359 -24.734 -20.156 1 92.06 358 GLY A C 1
ATOM 2770 O O . GLY A 1 358 ? -14.516 -25.109 -20.375 1 92.06 358 GLY A O 1
ATOM 2771 N N . GLU A 1 359 ? -12.328 -25.5 -20.266 1 92.56 359 GLU A N 1
ATOM 2772 C CA . GLU A 1 359 ? -12.477 -26.906 -20.609 1 92.56 359 GLU A CA 1
ATOM 2773 C C . GLU A 1 359 ? -12.516 -27.781 -19.359 1 92.56 359 GLU A C 1
ATOM 2775 O O . GLU A 1 359 ? -11.961 -27.422 -18.328 1 92.56 359 GLU A O 1
ATOM 2780 N N . THR A 1 360 ? -13.188 -28.906 -19.516 1 90.25 360 THR A N 1
ATOM 2781 C CA . THR A 1 360 ? -13.219 -29.859 -18.422 1 90.25 360 THR A CA 1
ATOM 2782 C C . THR A 1 360 ? -11.93 -30.672 -18.375 1 90.25 360 THR A C 1
ATOM 2784 O O . THR A 1 360 ? -11.195 -30.734 -19.359 1 90.25 360 THR A O 1
ATOM 2787 N N . ALA A 1 361 ? -11.688 -31.25 -17.25 1 87.75 361 ALA A N 1
ATOM 2788 C CA . ALA A 1 361 ? -10.492 -32.062 -17.078 1 87.75 361 ALA A CA 1
ATOM 2789 C C . ALA A 1 361 ? -10.484 -33.219 -18.062 1 87.75 361 ALA A C 1
ATOM 2791 O O . ALA A 1 361 ? -9.414 -33.688 -18.469 1 87.75 361 ALA A O 1
ATOM 2792 N N . GLU A 1 362 ? -11.68 -33.531 -18.656 1 90.38 362 GLU A N 1
ATOM 2793 C CA . GLU A 1 362 ? -11.82 -34.719 -19.516 1 90.38 362 GLU A CA 1
ATOM 2794 C C . GLU A 1 362 ? -11.781 -34.344 -20.984 1 90.38 362 GLU A C 1
ATOM 2796 O O . GLU A 1 362 ? -11.75 -35.188 -21.859 1 90.38 362 GLU A O 1
ATOM 2801 N N . SER A 1 363 ? -11.812 -32.969 -21.422 1 88.88 363 SER A N 1
ATOM 2802 C CA . SER A 1 363 ? -11.969 -32.469 -22.781 1 88.88 363 SER A CA 1
ATOM 2803 C C . SER A 1 363 ? -10.742 -32.781 -23.625 1 88.88 363 SER A C 1
ATOM 2805 O O . SER A 1 363 ? -10.727 -32.531 -24.828 1 88.88 363 SER A O 1
ATOM 2807 N N . GLY A 1 364 ? -9.641 -33.531 -23.188 1 91.12 364 GLY A N 1
ATOM 2808 C CA . GLY A 1 364 ? -8.406 -33.812 -23.906 1 91.12 364 GLY A CA 1
ATOM 2809 C C . GLY A 1 364 ? -7.801 -32.562 -24.547 1 91.12 364 GLY A C 1
ATOM 2810 O O . GLY A 1 364 ? -6.816 -32.688 -25.281 1 91.12 364 GLY A O 1
ATOM 2811 N N . TYR A 1 365 ? -8.281 -31.359 -24.375 1 95.44 365 TYR A N 1
ATOM 2812 C CA . TYR A 1 365 ? -7.797 -30.125 -25 1 95.44 365 TYR A CA 1
ATOM 2813 C C . TYR A 1 365 ? -6.363 -29.828 -24.578 1 95.44 365 TYR A C 1
ATOM 2815 O O . TYR A 1 365 ? -6.043 -29.859 -23.391 1 95.44 365 TYR A O 1
ATOM 2823 N N . ILE A 1 366 ? -5.492 -29.578 -25.484 1 96.88 366 ILE A N 1
ATOM 2824 C CA . ILE A 1 366 ? -4.117 -29.109 -25.312 1 96.88 366 ILE A CA 1
ATOM 2825 C C . ILE A 1 366 ? -3.832 -27.969 -26.297 1 96.88 366 ILE A C 1
ATOM 2827 O O . ILE A 1 366 ? -3.908 -28.156 -27.516 1 96.88 366 ILE A O 1
ATOM 2831 N N . PRO A 1 367 ? -3.557 -26.812 -25.812 1 96.94 367 PRO A N 1
ATOM 2832 C CA . PRO A 1 367 ? -3.246 -25.75 -26.75 1 96.94 367 PRO A CA 1
ATOM 2833 C C . PRO A 1 367 ? -2 -26.031 -27.594 1 96.94 367 PRO A C 1
ATOM 2835 O O . PRO A 1 367 ? -0.956 -26.391 -27.031 1 96.94 367 PRO A O 1
ATOM 2838 N N . THR A 1 368 ? -2.078 -25.875 -28.906 1 97.5 368 THR A N 1
ATOM 2839 C CA . THR A 1 368 ? -0.96 -26.156 -29.797 1 97.5 368 THR A CA 1
ATOM 2840 C C . THR A 1 368 ? -0.594 -24.906 -30.609 1 97.5 368 THR A C 1
ATOM 2842 O O . THR A 1 368 ? 0.481 -24.844 -31.203 1 97.5 368 THR A O 1
ATOM 2845 N N . ASP A 1 369 ? -1.484 -23.938 -30.625 1 98.12 369 ASP A N 1
ATOM 2846 C CA . ASP A 1 369 ? -1.288 -22.672 -31.344 1 98.12 369 ASP A CA 1
ATOM 2847 C C . ASP A 1 369 ? -1.501 -21.484 -30.438 1 98.12 369 ASP A C 1
ATOM 2849 O O . ASP A 1 369 ? -2.598 -21.281 -29.906 1 98.12 369 ASP A O 1
ATOM 2853 N N . PRO A 1 370 ? -0.449 -20.641 -30.328 1 98.31 370 PRO A N 1
ATOM 2854 C CA . PRO A 1 370 ? -0.574 -19.5 -29.422 1 98.31 370 PRO A CA 1
ATOM 2855 C C . PRO A 1 370 ? -1.741 -18.594 -29.797 1 98.31 370 PRO A C 1
ATOM 2857 O O . PRO A 1 370 ? -2.395 -18.031 -28.906 1 98.31 370 PRO A O 1
ATOM 2860 N N . ARG A 1 371 ? -2.033 -18.391 -31.031 1 98.31 371 ARG A N 1
ATOM 2861 C CA . ARG A 1 371 ? -3.119 -17.531 -31.469 1 98.31 371 ARG A CA 1
ATOM 2862 C C . ARG A 1 371 ? -4.477 -18.109 -31.094 1 98.31 371 ARG A C 1
ATOM 2864 O O . ARG A 1 371 ? -5.379 -17.391 -30.672 1 98.31 371 ARG A O 1
ATOM 2871 N N . GLU A 1 372 ? -4.59 -19.391 -31.312 1 98.19 372 GLU A N 1
ATOM 2872 C CA . GLU A 1 372 ? -5.828 -20.047 -30.922 1 98.19 372 GLU A CA 1
ATOM 2873 C C . GLU A 1 372 ? -6.051 -19.969 -29.422 1 98.19 372 GLU A C 1
ATOM 2875 O O . GLU A 1 372 ? -7.168 -19.703 -28.969 1 98.19 372 GLU A O 1
ATOM 2880 N N . PHE A 1 373 ? -5.008 -20.266 -28.656 1 98.44 373 PHE A N 1
ATOM 2881 C CA . PHE A 1 373 ? -5.102 -20.156 -27.203 1 98.44 373 PHE A CA 1
ATOM 2882 C C . PHE A 1 373 ? -5.465 -18.734 -26.781 1 98.44 373 PHE A C 1
ATOM 2884 O O . PHE A 1 373 ? -6.316 -18.531 -25.922 1 98.44 373 PHE A O 1
ATOM 2891 N N . ALA A 1 374 ? -4.844 -17.734 -27.422 1 98.69 374 ALA A N 1
ATOM 2892 C CA . ALA A 1 374 ? -5.148 -16.328 -27.141 1 98.69 374 ALA A CA 1
ATOM 2893 C C . ALA A 1 374 ? -6.613 -16.016 -27.438 1 98.69 374 ALA A C 1
ATOM 2895 O O . ALA A 1 374 ? -7.254 -15.273 -26.688 1 98.69 374 ALA A O 1
ATOM 2896 N N . SER A 1 375 ? -7.164 -16.547 -28.469 1 97.94 375 SER A N 1
ATOM 2897 C CA . SER A 1 375 ? -8.547 -16.281 -28.844 1 97.94 375 SER A CA 1
ATOM 2898 C C . SER A 1 375 ? -9.516 -16.734 -27.75 1 97.94 375 SER A C 1
ATOM 2900 O O . SER A 1 375 ? -10.617 -16.203 -27.641 1 97.94 375 SER A O 1
ATOM 2902 N N . ARG A 1 376 ? -9.094 -17.641 -26.984 1 96.56 376 ARG A N 1
ATOM 2903 C CA . ARG A 1 376 ? -9.938 -18.188 -25.922 1 96.56 376 ARG A CA 1
ATOM 2904 C C . ARG A 1 376 ? -9.82 -17.359 -24.656 1 96.56 376 ARG A C 1
ATOM 2906 O O . ARG A 1 376 ? -10.812 -17.172 -23.938 1 96.56 376 ARG A O 1
ATOM 2913 N N . ILE A 1 377 ? -8.656 -16.844 -24.391 1 98.06 377 ILE A N 1
ATOM 2914 C CA . ILE A 1 377 ? -8.469 -16.344 -23.031 1 98.06 377 ILE A CA 1
ATOM 2915 C C . ILE A 1 377 ? -8.172 -14.852 -23.047 1 98.06 377 ILE A C 1
ATOM 2917 O O . ILE A 1 377 ? -8.156 -14.195 -22.016 1 98.06 377 ILE A O 1
ATOM 2921 N N . PHE A 1 378 ? -7.941 -14.219 -24.219 1 98.75 378 PHE A N 1
ATOM 2922 C CA . PHE A 1 378 ? -7.543 -12.82 -24.328 1 98.75 378 PHE A CA 1
ATOM 2923 C C . PHE A 1 378 ? -8.594 -12.016 -25.078 1 98.75 378 PHE A C 1
ATOM 2925 O O . PHE A 1 378 ? -8.883 -12.305 -26.234 1 98.75 378 PHE A O 1
ATOM 2932 N N . HIS A 1 379 ? -9.188 -11.008 -24.391 1 98.75 379 HIS A N 1
ATOM 2933 C CA . HIS A 1 379 ? -10.195 -10.117 -24.953 1 98.75 379 HIS A CA 1
ATOM 2934 C C . HIS A 1 379 ? -9.688 -8.68 -25.016 1 98.75 379 HIS A C 1
ATOM 2936 O O . HIS A 1 379 ? -9.055 -8.203 -24.062 1 98.75 379 HIS A O 1
ATOM 2942 N N . THR A 1 380 ? -9.82 -8.023 -26.094 1 98.5 380 THR A N 1
ATOM 2943 C CA . THR A 1 380 ? -9.406 -6.633 -26.25 1 98.5 380 THR A CA 1
ATOM 2944 C C . THR A 1 380 ? -10.562 -5.777 -26.75 1 98.5 380 THR A C 1
ATOM 2946 O O . THR A 1 380 ? -11.539 -6.301 -27.297 1 98.5 380 THR A O 1
ATOM 2949 N N . CYS A 1 381 ? -10.5 -4.492 -26.469 1 98.06 381 CYS A N 1
ATOM 2950 C CA . CYS A 1 381 ? -11.57 -3.586 -26.859 1 98.06 381 CYS A CA 1
ATOM 2951 C C . CYS A 1 381 ? -11.023 -2.209 -27.219 1 98.06 381 CYS A C 1
ATOM 2953 O O . CYS A 1 381 ? -10.242 -1.631 -26.453 1 98.06 381 CYS A O 1
ATOM 2955 N N . TYR A 1 382 ? -11.336 -1.74 -28.422 1 97.88 382 TYR A N 1
ATOM 2956 C CA . TYR A 1 382 ? -11.109 -0.339 -28.75 1 97.88 382 TYR A CA 1
ATOM 2957 C C . TYR A 1 382 ? -12.32 0.513 -28.391 1 97.88 382 TYR A C 1
ATOM 2959 O O . TYR A 1 382 ? -13.422 0.287 -28.906 1 97.88 382 TYR A O 1
ATOM 2967 N N . MET A 1 383 ? -12.125 1.489 -27.484 1 96.5 383 MET A N 1
ATOM 2968 C CA . MET A 1 383 ? -13.211 2.332 -27 1 96.5 383 MET A CA 1
ATOM 2969 C C . MET A 1 383 ? -13.094 3.75 -27.547 1 96.5 383 MET A C 1
ATOM 2971 O O . MET A 1 383 ? -12.664 4.66 -26.844 1 96.5 383 MET A O 1
ATOM 2975 N N . GLY A 1 384 ? -13.586 3.914 -28.734 1 93.5 384 GLY A N 1
ATOM 2976 C CA . GLY A 1 384 ? -13.406 5.164 -29.453 1 93.5 384 GLY A CA 1
ATOM 2977 C C . GLY A 1 384 ? -14.43 6.223 -29.094 1 93.5 384 GLY A C 1
ATOM 2978 O O . GLY A 1 384 ? -15.477 5.906 -28.516 1 93.5 384 GLY A O 1
ATOM 2979 N N . THR A 1 385 ? -14.055 7.473 -29.266 1 92.56 385 THR A N 1
ATOM 2980 C CA . THR A 1 385 ? -14.922 8.641 -29.25 1 92.56 385 THR A CA 1
ATOM 2981 C C . THR A 1 385 ? -14.711 9.5 -30.484 1 92.56 385 THR A C 1
ATOM 2983 O O . THR A 1 385 ? -13.961 9.125 -31.391 1 92.56 385 THR A O 1
ATOM 2986 N N . SER A 1 386 ? -15.422 10.664 -30.531 1 89.44 386 SER A N 1
ATOM 2987 C CA . SER A 1 386 ? -15.234 11.633 -31.609 1 89.44 386 SER A CA 1
ATOM 2988 C C . SER A 1 386 ? -13.82 12.203 -31.609 1 89.44 386 SER A C 1
ATOM 2990 O O . SER A 1 386 ? -13.375 12.773 -32.594 1 89.44 386 SER A O 1
ATOM 2992 N N . ASN A 1 387 ? -13.117 11.984 -30.547 1 86 387 ASN A N 1
ATOM 2993 C CA . ASN A 1 387 ? -11.766 12.516 -30.422 1 86 387 ASN A CA 1
ATOM 2994 C C . ASN A 1 387 ? -10.719 11.492 -30.844 1 86 387 ASN A C 1
ATOM 2996 O O . ASN A 1 387 ? -9.523 11.781 -30.828 1 86 387 ASN A O 1
ATOM 3000 N N . SER A 1 388 ? -11.164 10.258 -31.266 1 88.25 388 SER A N 1
ATOM 3001 C CA . SER A 1 388 ? -10.242 9.18 -31.656 1 88.25 388 SER A CA 1
ATOM 3002 C C . SER A 1 388 ? -9.977 9.195 -33.156 1 88.25 388 SER A C 1
ATOM 3004 O O . SER A 1 388 ? -10.836 9.586 -33.938 1 88.25 388 SER A O 1
ATOM 3006 N N . SER A 1 389 ? -8.805 8.695 -33.594 1 88.5 389 SER A N 1
ATOM 3007 C CA . SER A 1 389 ? -8.398 8.703 -35 1 88.5 389 SER A CA 1
ATOM 3008 C C . SER A 1 389 ? -8.586 7.336 -35.625 1 88.5 389 SER A C 1
ATOM 3010 O O . SER A 1 389 ? -8.523 6.312 -34.969 1 88.5 389 SER A O 1
ATOM 3012 N N . PRO A 1 390 ? -8.797 7.355 -36.938 1 91.06 390 PRO A N 1
ATOM 3013 C CA . PRO A 1 390 ? -8.859 6.074 -37.656 1 91.06 390 PRO A CA 1
ATOM 3014 C C . PRO A 1 390 ? -7.551 5.289 -37.562 1 91.06 390 PRO A C 1
ATOM 3016 O O . PRO A 1 390 ? -7.566 4.059 -37.562 1 91.06 390 PRO A O 1
ATOM 3019 N N . GLU A 1 391 ? -6.496 5.996 -37.438 1 91.44 391 GLU A N 1
ATOM 3020 C CA . GLU A 1 391 ? -5.188 5.348 -37.375 1 91.44 391 GLU A CA 1
ATOM 3021 C C . GLU A 1 391 ? -5.047 4.488 -36.125 1 91.44 391 GLU A C 1
ATOM 3023 O O . GLU A 1 391 ? -4.609 3.338 -36.219 1 91.44 391 GLU A O 1
ATOM 3028 N N . THR A 1 392 ? -5.379 5.066 -35.062 1 93.12 392 THR A N 1
ATOM 3029 C CA . THR A 1 392 ? -5.266 4.316 -33.812 1 93.12 392 THR A CA 1
ATOM 3030 C C . THR A 1 392 ? -6.242 3.145 -33.781 1 93.12 392 THR A C 1
ATOM 3032 O O . THR A 1 392 ? -5.914 2.062 -33.281 1 93.12 392 THR A O 1
ATOM 3035 N N . ARG A 1 393 ? -7.43 3.34 -34.312 1 95.75 393 ARG A N 1
ATOM 3036 C CA . ARG A 1 393 ? -8.438 2.285 -34.406 1 95.75 393 ARG A CA 1
ATOM 3037 C C . ARG A 1 393 ? -7.941 1.13 -35.25 1 95.75 393 ARG A C 1
ATOM 3039 O O . ARG A 1 393 ? -8.086 -0.036 -34.875 1 95.75 393 ARG A O 1
ATOM 3046 N N . GLY A 1 394 ? -7.375 1.468 -36.375 1 96.25 394 GLY A N 1
ATOM 3047 C CA . GLY A 1 394 ? -6.84 0.458 -37.281 1 96.25 394 GLY A CA 1
ATOM 3048 C C . GLY A 1 394 ? -5.691 -0.33 -36.688 1 96.25 394 GLY A C 1
ATOM 3049 O O . GLY A 1 394 ? -5.625 -1.553 -36.812 1 96.25 394 GLY A O 1
ATOM 3050 N N . ARG A 1 395 ? -4.766 0.323 -36.031 1 96.62 395 ARG A N 1
ATOM 3051 C CA . ARG A 1 395 ? -3.635 -0.341 -35.375 1 96.62 395 ARG A CA 1
ATOM 3052 C C . ARG A 1 395 ? -4.109 -1.319 -34.312 1 96.62 395 ARG A C 1
ATOM 3054 O O . ARG A 1 395 ? -3.582 -2.428 -34.188 1 96.62 395 ARG A O 1
ATOM 3061 N N . ALA A 1 396 ? -5.094 -0.885 -33.562 1 97.56 396 ALA A N 1
ATOM 3062 C CA . ALA A 1 396 ? -5.629 -1.743 -32.5 1 97.56 396 ALA A CA 1
ATOM 3063 C C . ALA A 1 396 ? -6.238 -3.016 -33.094 1 97.56 396 ALA A C 1
ATOM 3065 O O . ALA A 1 396 ? -5.984 -4.117 -32.594 1 97.56 396 ALA A O 1
ATOM 3066 N N . LYS A 1 397 ? -7.027 -2.875 -34.094 1 98.12 397 LYS A N 1
ATOM 3067 C CA . LYS A 1 397 ? -7.684 -4.008 -34.75 1 98.12 397 LYS A CA 1
ATOM 3068 C C . LYS A 1 397 ? -6.664 -4.969 -35.344 1 98.12 397 LYS A C 1
ATOM 3070 O O . LYS A 1 397 ? -6.758 -6.184 -35.156 1 98.12 397 LYS A O 1
ATOM 3075 N N . GLU A 1 398 ? -5.695 -4.457 -36 1 98.25 398 GLU A N 1
ATOM 3076 C CA . GLU A 1 398 ? -4.684 -5.281 -36.656 1 98.25 398 GLU A CA 1
ATOM 3077 C C . GLU A 1 398 ? -3.84 -6.035 -35.656 1 98.25 398 GLU A C 1
ATOM 3079 O O . GLU A 1 398 ? -3.475 -7.191 -35.875 1 98.25 398 GLU A O 1
ATOM 3084 N N . LEU A 1 399 ? -3.467 -5.336 -34.594 1 98.56 399 LEU A N 1
ATOM 3085 C CA . LEU A 1 399 ? -2.701 -6.008 -33.562 1 98.56 399 LEU A CA 1
ATOM 3086 C C . LEU A 1 399 ? -3.51 -7.141 -32.938 1 98.56 399 LEU A C 1
ATOM 3088 O O . LEU A 1 399 ? -2.979 -8.227 -32.688 1 98.56 399 LEU A O 1
ATOM 3092 N N . ALA A 1 400 ? -4.785 -6.887 -32.625 1 98.69 400 ALA A N 1
ATOM 3093 C CA . ALA A 1 400 ? -5.664 -7.914 -32.062 1 98.69 400 ALA A CA 1
ATOM 3094 C C . ALA A 1 400 ? -5.711 -9.141 -32.969 1 98.69 400 ALA A C 1
ATOM 3096 O O . ALA A 1 400 ? -5.656 -10.273 -32.5 1 98.69 400 ALA A O 1
ATOM 3097 N N . GLU A 1 401 ? -5.785 -8.883 -34.25 1 98.38 401 GLU A N 1
ATOM 3098 C CA . GLU A 1 401 ? -5.809 -9.961 -35.25 1 98.38 401 GLU A CA 1
ATOM 3099 C C . GLU A 1 401 ? -4.488 -10.734 -35.25 1 98.38 401 GLU A C 1
ATOM 3101 O O . GLU A 1 401 ? -4.484 -11.961 -35.312 1 98.38 401 GLU A O 1
ATOM 3106 N N . ALA A 1 402 ? -3.404 -10 -35.188 1 98.38 402 ALA A N 1
ATOM 3107 C CA . ALA A 1 402 ? -2.084 -10.633 -35.188 1 98.38 402 ALA A CA 1
ATOM 3108 C C . ALA A 1 402 ? -1.897 -11.539 -33.969 1 98.38 402 ALA A C 1
ATOM 3110 O O . ALA A 1 402 ? -1.277 -12.602 -34.094 1 98.38 402 ALA A O 1
ATOM 3111 N N . ILE A 1 403 ? -2.402 -11.203 -32.875 1 98.56 403 ILE A N 1
ATOM 3112 C CA . ILE A 1 403 ? -2.24 -11.945 -31.609 1 98.56 403 ILE A CA 1
ATOM 3113 C C . ILE A 1 403 ? -3.297 -13.047 -31.531 1 98.56 403 ILE A C 1
ATOM 3115 O O . ILE A 1 403 ? -3.049 -14.109 -30.953 1 98.56 403 ILE A O 1
ATOM 3119 N N . GLY A 1 404 ? -4.453 -12.812 -32.125 1 98.38 404 GLY A N 1
ATOM 3120 C CA . GLY A 1 404 ? -5.574 -13.734 -32.062 1 98.38 404 GLY A CA 1
ATOM 3121 C C . GLY A 1 404 ? -6.539 -13.438 -30.938 1 98.38 404 GLY A C 1
ATOM 3122 O O . GLY A 1 404 ? -7.285 -14.32 -30.5 1 98.38 404 GLY A O 1
ATOM 3123 N N . SER A 1 405 ? -6.559 -12.25 -30.359 1 98.31 405 SER A N 1
ATOM 3124 C CA . SER A 1 405 ? -7.469 -11.906 -29.281 1 98.31 405 SER A CA 1
ATOM 3125 C C . SER A 1 405 ? -8.898 -11.727 -29.797 1 98.31 405 SER A C 1
ATOM 3127 O O . SER A 1 405 ? -9.109 -11.422 -30.969 1 98.31 405 SER A O 1
ATOM 3129 N N . TYR A 1 406 ? -9.875 -12.023 -28.953 1 98.25 406 TYR A N 1
ATOM 3130 C CA . TYR A 1 406 ? -11.25 -11.641 -29.25 1 98.25 406 TYR A CA 1
ATOM 3131 C C . TYR A 1 406 ? -11.438 -10.133 -29.109 1 98.25 406 TYR A C 1
ATOM 3133 O O . TYR A 1 406 ? -11.43 -9.594 -28 1 98.25 406 TYR A O 1
ATOM 3141 N N . HIS A 1 407 ? -11.664 -9.438 -30.25 1 98.31 407 HIS A N 1
ATOM 3142 C CA . HIS A 1 407 ? -11.594 -7.977 -30.266 1 98.31 407 HIS A CA 1
ATOM 3143 C C . HIS A 1 407 ? -12.977 -7.359 -30.469 1 98.31 407 HIS A C 1
ATOM 3145 O O . HIS A 1 407 ? -13.695 -7.746 -31.391 1 98.31 407 HIS A O 1
ATOM 3151 N N . VAL A 1 408 ? -13.305 -6.457 -29.516 1 97.69 408 VAL A N 1
ATOM 3152 C CA . VAL A 1 408 ? -14.539 -5.68 -29.609 1 97.69 408 VAL A CA 1
ATOM 3153 C C . VAL A 1 408 ? -14.211 -4.227 -29.969 1 97.69 408 VAL A C 1
ATOM 3155 O O . VAL A 1 408 ? -13.219 -3.676 -29.469 1 97.69 408 VAL A O 1
ATOM 3158 N N . ASP A 1 409 ? -14.977 -3.688 -30.828 1 97.12 409 ASP A N 1
ATOM 3159 C CA . ASP A 1 409 ? -14.828 -2.299 -31.25 1 97.12 409 ASP A CA 1
ATOM 3160 C C . ASP A 1 409 ? -16.094 -1.497 -30.938 1 97.12 409 ASP A C 1
ATOM 3162 O O . ASP A 1 409 ? -17.188 -1.873 -31.359 1 97.12 409 ASP A O 1
ATOM 3166 N N . LEU A 1 410 ? -15.953 -0.381 -30.188 1 97 410 LEU A N 1
ATOM 3167 C CA . LEU A 1 410 ? -17.141 0.398 -29.859 1 97 410 LEU A CA 1
ATOM 3168 C C . LEU A 1 410 ? -16.828 1.89 -29.828 1 97 410 LEU A C 1
ATOM 3170 O O . LEU A 1 410 ? -15.656 2.279 -29.812 1 97 410 LEU A O 1
ATOM 3174 N N . ASN A 1 411 ? -17.875 2.721 -29.984 1 96 411 ASN A N 1
ATOM 3175 C CA . ASN A 1 411 ? -17.859 4.16 -29.734 1 96 411 ASN A CA 1
ATOM 3176 C C . ASN A 1 411 ? -18.734 4.535 -28.531 1 96 411 ASN A C 1
ATOM 3178 O O . ASN A 1 411 ? -19.906 4.164 -28.484 1 96 411 ASN A O 1
ATOM 3182 N N . MET A 1 412 ? -18.109 5.305 -27.641 1 96 412 MET A N 1
ATOM 3183 C CA . MET A 1 412 ? -18.844 5.531 -26.406 1 96 412 MET A CA 1
ATOM 3184 C C . MET A 1 412 ? -19.391 6.953 -26.344 1 96 412 MET A C 1
ATOM 3186 O O . MET A 1 412 ? -19.688 7.469 -25.266 1 96 412 MET A O 1
ATOM 3190 N N . ASP A 1 413 ? -19.547 7.652 -27.438 1 95.88 413 ASP A N 1
ATOM 3191 C CA . ASP A 1 413 ? -20.016 9.031 -27.5 1 95.88 413 ASP A CA 1
ATOM 3192 C C . ASP A 1 413 ? -21.375 9.18 -26.828 1 95.88 413 ASP A C 1
ATOM 3194 O O . ASP A 1 413 ? -21.656 10.18 -26.156 1 95.88 413 ASP A O 1
ATOM 3198 N N . THR A 1 414 ? -22.219 8.258 -27.031 1 95.75 414 THR A N 1
ATOM 3199 C CA . THR A 1 414 ? -23.578 8.328 -26.469 1 95.75 414 THR A CA 1
ATOM 3200 C C . THR A 1 414 ? -23.531 8.344 -24.953 1 95.75 414 THR A C 1
ATOM 3202 O O . THR A 1 414 ? -24.328 9.039 -24.312 1 95.75 414 THR A O 1
ATOM 3205 N N . VAL A 1 415 ? -22.703 7.551 -24.391 1 97 415 VAL A N 1
ATOM 3206 C CA . VAL A 1 415 ? -22.578 7.492 -22.938 1 97 415 VAL A CA 1
ATOM 3207 C C . VAL A 1 415 ? -21.984 8.797 -22.406 1 97 415 VAL A C 1
ATOM 3209 O O . VAL A 1 415 ? -22.453 9.344 -21.406 1 97 415 VAL A O 1
ATOM 3212 N N . VAL A 1 416 ? -20.969 9.312 -23.094 1 96.5 416 VAL A N 1
ATOM 3213 C CA . VAL A 1 416 ? -20.359 10.586 -22.719 1 96.5 416 VAL A CA 1
ATOM 3214 C C . VAL A 1 416 ? -21.406 11.695 -22.766 1 96.5 416 VAL A C 1
ATOM 3216 O O . VAL A 1 416 ? -21.516 12.492 -21.828 1 96.5 416 VAL A O 1
ATOM 3219 N N . SER A 1 417 ? -22.156 11.703 -23.797 1 96.38 417 SER A N 1
ATOM 3220 C CA . SER A 1 417 ? -23.188 12.719 -23.984 1 96.38 417 SER A CA 1
ATOM 3221 C C . SER A 1 417 ? -24.25 12.617 -22.906 1 96.38 417 SER A C 1
ATOM 3223 O O . SER A 1 417 ? -24.75 13.641 -22.422 1 96.38 417 SER A O 1
ATOM 3225 N N . ALA A 1 418 ? -24.641 11.438 -22.562 1 97.19 418 ALA A N 1
ATOM 3226 C CA . ALA A 1 418 ? -25.641 11.234 -21.516 1 97.19 418 ALA A CA 1
ATOM 3227 C C . ALA A 1 418 ? -25.172 11.82 -20.188 1 97.19 418 ALA A C 1
ATOM 3229 O O . ALA A 1 418 ? -25.969 12.422 -19.453 1 97.19 418 ALA A O 1
ATOM 3230 N N . LEU A 1 419 ? -23.984 11.641 -19.891 1 96.94 419 LEU A N 1
ATOM 3231 C CA . LEU A 1 419 ? -23.422 12.164 -18.641 1 96.94 419 LEU A CA 1
ATOM 3232 C C . LEU A 1 419 ? -23.391 13.688 -18.656 1 96.94 419 LEU A C 1
ATOM 3234 O O . LEU A 1 419 ? -23.703 14.328 -17.656 1 96.94 419 LEU A O 1
ATOM 3238 N N . GLN A 1 420 ? -22.953 14.234 -19.75 1 96.06 420 GLN A N 1
ATOM 3239 C CA . GLN A 1 420 ? -22.875 15.688 -19.891 1 96.06 420 GLN A CA 1
ATOM 3240 C C . GLN A 1 420 ? -24.266 16.312 -19.797 1 96.06 420 GLN A C 1
ATOM 3242 O O . GLN A 1 420 ? -24.453 17.359 -19.188 1 96.06 420 GLN A O 1
ATOM 3247 N N . MET A 1 421 ? -25.219 15.672 -20.406 1 96.62 421 MET A N 1
ATOM 3248 C CA . MET A 1 421 ? -26.594 16.156 -20.375 1 96.62 421 MET A CA 1
ATOM 3249 C C . MET A 1 421 ? -27.141 16.125 -18.953 1 96.62 421 MET A C 1
ATOM 3251 O O . MET A 1 421 ? -27.844 17.047 -18.531 1 96.62 421 MET A O 1
ATOM 3255 N N . LEU A 1 422 ? -26.844 15.078 -18.266 1 97.19 422 LEU A N 1
ATOM 3256 C CA . LEU A 1 422 ? -27.281 14.984 -16.875 1 97.19 422 LEU A CA 1
ATOM 3257 C C . LEU A 1 422 ? -26.688 16.125 -16.047 1 97.19 422 LEU A C 1
ATOM 3259 O O . LEU A 1 422 ? -27.391 16.734 -15.25 1 97.19 422 LEU A O 1
ATOM 3263 N N . PHE A 1 423 ? -25.438 16.391 -16.219 1 97.75 423 PHE A N 1
ATOM 3264 C CA . PHE A 1 423 ? -24.766 17.469 -15.492 1 97.75 423 PHE A CA 1
ATOM 3265 C C . PHE A 1 423 ? -25.422 18.812 -15.789 1 97.75 423 PHE A C 1
ATOM 3267 O O . PHE A 1 423 ? -25.688 19.594 -14.883 1 97.75 423 PHE A O 1
ATOM 3274 N N . THR A 1 424 ? -25.703 18.984 -17.062 1 97.31 424 THR A N 1
ATOM 3275 C CA . THR A 1 424 ? -26.328 20.234 -17.5 1 97.31 424 THR A CA 1
ATOM 3276 C C . THR A 1 424 ? -27.719 20.375 -16.922 1 97.31 424 THR A C 1
ATOM 3278 O O . THR A 1 424 ? -28.109 21.469 -16.484 1 97.31 424 THR A O 1
ATOM 3281 N N . LEU A 1 425 ? -28.438 19.328 -16.938 1 96.69 425 LEU A N 1
ATOM 3282 C CA . LEU A 1 425 ? -29.797 19.344 -16.406 1 96.69 425 LEU A CA 1
ATOM 3283 C C . LEU A 1 425 ? -29.797 19.688 -14.922 1 96.69 425 LEU A C 1
ATOM 3285 O O . LEU A 1 425 ? -30.656 20.438 -14.461 1 96.69 425 LEU A O 1
ATOM 3289 N N . VAL A 1 426 ? -28.859 19.188 -14.164 1 97.06 426 VAL A N 1
ATOM 3290 C CA . VAL A 1 426 ? -28.812 19.312 -12.703 1 97.06 426 VAL A CA 1
ATOM 3291 C C . VAL A 1 426 ? -28.281 20.688 -12.312 1 97.06 426 VAL A C 1
ATOM 3293 O O . VAL A 1 426 ? -28.766 21.281 -11.344 1 97.06 426 VAL A O 1
ATOM 3296 N N . THR A 1 427 ? -27.359 21.297 -13.062 1 97.25 427 THR A N 1
ATOM 3297 C CA . THR A 1 427 ? -26.641 22.484 -12.602 1 97.25 427 THR A CA 1
ATOM 3298 C C . THR A 1 427 ? -27.047 23.703 -13.43 1 97.25 427 THR A C 1
ATOM 3300 O O . THR A 1 427 ? -26.797 24.844 -13.031 1 97.25 427 THR A O 1
ATOM 3303 N N . GLY A 1 428 ? -27.562 23.469 -14.656 1 96.5 428 GLY A N 1
ATOM 3304 C CA . GLY A 1 428 ? -27.891 24.547 -15.57 1 96.5 428 GLY A CA 1
ATOM 3305 C C . GLY A 1 428 ? -26.688 25.062 -16.344 1 96.5 428 GLY A C 1
ATOM 3306 O O . GLY A 1 428 ? -26.812 26 -17.141 1 96.5 428 GLY A O 1
ATOM 3307 N N . LYS A 1 429 ? -25.516 24.453 -16.203 1 97.12 429 LYS A N 1
ATOM 3308 C CA . LYS A 1 429 ? -24.297 24.844 -16.906 1 97.12 429 LYS A CA 1
ATOM 3309 C C . LYS A 1 429 ? -23.75 23.688 -17.75 1 97.12 429 LYS A C 1
ATOM 3311 O O . LYS A 1 429 ? -23.812 22.531 -17.328 1 97.12 429 LYS A O 1
ATOM 3316 N N . THR A 1 430 ? -23.203 24 -18.922 1 97.38 430 THR A N 1
ATOM 3317 C CA . THR A 1 430 ? -22.625 23 -19.828 1 97.38 430 THR A CA 1
ATOM 3318 C C . THR A 1 430 ? -21.125 23.25 -20.016 1 97.38 430 THR A C 1
ATOM 3320 O O . THR A 1 430 ? -20.719 24.25 -20.609 1 97.38 430 THR A O 1
ATOM 3323 N N . PRO A 1 431 ? -20.328 22.375 -19.516 1 96.81 431 PRO A N 1
ATOM 3324 C CA . PRO A 1 431 ? -18.891 22.547 -19.703 1 96.81 431 PRO A CA 1
ATOM 3325 C C . PRO A 1 431 ? -18.469 22.406 -21.172 1 96.81 431 PRO A C 1
ATOM 3327 O O . PRO A 1 431 ? -19.094 21.672 -21.922 1 96.81 431 PRO A O 1
ATOM 3330 N N . ALA A 1 432 ? -17.391 23.078 -21.531 1 96.5 432 ALA A N 1
ATOM 3331 C CA . ALA A 1 432 ? -16.859 23.047 -22.906 1 96.5 432 ALA A CA 1
ATOM 3332 C C . ALA A 1 432 ? -15.359 22.812 -22.906 1 96.5 432 ALA A C 1
ATOM 3334 O O . ALA A 1 432 ? -14.664 23.141 -21.953 1 96.5 432 ALA A O 1
ATOM 3335 N N . PHE A 1 433 ? -14.844 22.141 -24 1 94.75 433 PHE A N 1
ATOM 3336 C CA . PHE A 1 433 ? -13.406 21.984 -24.203 1 94.75 433 PHE A CA 1
ATOM 3337 C C . PHE A 1 433 ? -12.727 23.328 -24.422 1 94.75 433 PHE A C 1
ATOM 3339 O O . PHE A 1 433 ? -13.375 24.281 -24.859 1 94.75 433 PHE A O 1
ATOM 3346 N N . ARG A 1 434 ? -11.492 23.312 -24.156 1 93.06 434 ARG A N 1
ATOM 3347 C CA . ARG A 1 434 ? -10.703 24.516 -24.406 1 93.06 434 ARG A CA 1
ATOM 3348 C C . ARG A 1 434 ? -10.797 24.938 -25.875 1 93.06 434 ARG A C 1
ATOM 3350 O O . ARG A 1 434 ? -10.891 26.125 -26.172 1 93.06 434 ARG A O 1
ATOM 3357 N N . ALA A 1 435 ? -10.773 24 -26.812 1 90.44 435 ALA A N 1
ATOM 3358 C CA . ALA A 1 435 ? -10.875 24.25 -28.25 1 90.44 435 ALA A CA 1
ATOM 3359 C C . ALA A 1 435 ? -12.18 24.969 -28.594 1 90.44 435 ALA A C 1
ATOM 3361 O O . ALA A 1 435 ? -12.273 25.625 -29.625 1 90.44 435 ALA A O 1
ATOM 3362 N N . HIS A 1 436 ? -13.164 24.891 -27.719 1 92.81 436 HIS A N 1
ATOM 3363 C CA . HIS A 1 436 ? -14.469 25.484 -27.953 1 92.81 436 HIS A CA 1
ATOM 3364 C C . HIS A 1 436 ? -14.734 26.625 -26.984 1 92.81 436 HIS A C 1
ATOM 3366 O O . HIS A 1 436 ? -15.891 26.984 -26.734 1 92.81 436 HIS A O 1
ATOM 3372 N N . GLY A 1 437 ? -13.711 27.078 -26.266 1 93.75 437 GLY A N 1
ATOM 3373 C CA . GLY A 1 437 ? -13.82 28.266 -25.438 1 93.75 437 GLY A CA 1
ATOM 3374 C C . GLY A 1 437 ? -13.977 27.953 -23.953 1 93.75 437 GLY A C 1
ATOM 3375 O O . GLY A 1 437 ? -14.219 28.844 -23.156 1 93.75 437 GLY A O 1
ATOM 3376 N N . GLY A 1 438 ? -13.891 26.734 -23.562 1 94.94 438 GLY A N 1
ATOM 3377 C CA . GLY A 1 438 ? -14.031 26.375 -22.156 1 94.94 438 GLY A CA 1
ATOM 3378 C C . GLY A 1 438 ? -12.797 26.688 -21.344 1 94.94 438 GLY A C 1
ATOM 3379 O O . GLY A 1 438 ? -11.711 26.891 -21.891 1 94.94 438 GLY A O 1
ATOM 3380 N N . SER A 1 439 ? -12.992 26.875 -20.047 1 95.38 439 SER A N 1
ATOM 3381 C CA . SER A 1 439 ? -11.898 27.094 -19.125 1 95.38 439 SER A CA 1
ATOM 3382 C C . SER A 1 439 ? -11.062 25.828 -18.953 1 95.38 439 SER A C 1
ATOM 3384 O O . SER A 1 439 ? -11.422 24.766 -19.453 1 95.38 439 SER A O 1
ATOM 3386 N N . ASN A 1 440 ? -9.922 25.953 -18.219 1 93.69 440 ASN A N 1
ATOM 3387 C CA . ASN A 1 440 ? -9.039 24.828 -17.969 1 93.69 440 ASN A CA 1
ATOM 3388 C C . ASN A 1 440 ? -9.734 23.75 -17.141 1 93.69 440 ASN A C 1
ATOM 3390 O O . ASN A 1 440 ? -9.547 22.547 -17.391 1 93.69 440 ASN A O 1
ATOM 3394 N N . VAL A 1 441 ? -10.5 24.172 -16.219 1 95.06 441 VAL A N 1
ATOM 3395 C CA . VAL A 1 441 ? -11.172 23.219 -15.344 1 95.06 441 VAL A CA 1
ATOM 3396 C C . VAL A 1 441 ? -12.219 22.453 -16.125 1 95.06 441 VAL A C 1
ATOM 3398 O O . VAL A 1 441 ? -12.375 21.234 -15.953 1 95.06 441 VAL A O 1
ATOM 3401 N N . GLU A 1 442 ? -12.961 23.125 -17.047 1 96.12 442 GLU A N 1
ATOM 3402 C CA . GLU A 1 442 ? -13.945 22.469 -17.906 1 96.12 442 GLU A CA 1
ATOM 3403 C C . GLU A 1 442 ? -13.273 21.469 -18.828 1 96.12 442 GLU A C 1
ATOM 3405 O O . GLU A 1 442 ? -13.727 20.328 -18.953 1 96.12 442 GLU A O 1
ATOM 3410 N N . ASN A 1 443 ? -12.188 21.969 -19.422 1 95.56 443 ASN A N 1
ATOM 3411 C CA . ASN A 1 443 ? -11.445 21.125 -20.359 1 95.56 443 ASN A CA 1
ATOM 3412 C C . ASN A 1 443 ? -10.961 19.844 -19.688 1 95.56 443 ASN A C 1
ATOM 3414 O O . ASN A 1 443 ? -11.117 18.75 -20.234 1 95.56 443 ASN A O 1
ATOM 3418 N N . LEU A 1 444 ? -10.398 19.984 -18.531 1 95 444 LEU A N 1
ATOM 3419 C CA . LEU A 1 444 ? -9.867 18.844 -17.797 1 95 444 LEU A CA 1
ATOM 3420 C C . LEU A 1 444 ? -10.984 17.906 -17.375 1 95 444 LEU A C 1
ATOM 3422 O O . LEU A 1 444 ? -10.82 16.672 -17.406 1 95 444 LEU A O 1
ATOM 3426 N N . ALA A 1 445 ? -12.078 18.422 -16.938 1 96.44 445 ALA A N 1
ATOM 3427 C CA . ALA A 1 445 ? -13.211 17.609 -16.516 1 96.44 445 ALA A CA 1
ATOM 3428 C C . ALA A 1 445 ? -13.734 16.75 -17.656 1 96.44 445 ALA A C 1
ATOM 3430 O O . ALA A 1 445 ? -14.047 15.578 -17.469 1 96.44 445 ALA A O 1
ATOM 3431 N N . LEU A 1 446 ? -13.859 17.359 -18.828 1 96 446 LEU A N 1
ATOM 3432 C CA . LEU A 1 446 ? -14.375 16.641 -19.984 1 96 446 LEU A CA 1
ATOM 3433 C C . LEU A 1 446 ? -13.422 15.523 -20.406 1 96 446 LEU A C 1
ATOM 3435 O O . LEU A 1 446 ? -13.859 14.453 -20.844 1 96 446 LEU A O 1
ATOM 3439 N N . GLN A 1 447 ? -12.117 15.781 -20.281 1 95 447 GLN A N 1
ATOM 3440 C CA . GLN A 1 447 ? -11.133 14.734 -20.516 1 95 447 GLN A CA 1
ATOM 3441 C C . GLN A 1 447 ? -11.266 13.602 -19.516 1 95 447 GLN A C 1
ATOM 3443 O O . GLN A 1 447 ? -11.273 12.43 -19.875 1 95 447 GLN A O 1
ATOM 3448 N N . ASN A 1 448 ? -11.43 13.953 -18.281 1 95.81 448 ASN A N 1
ATOM 3449 C CA . ASN A 1 448 ? -11.492 12.984 -17.188 1 95.81 448 ASN A CA 1
ATOM 3450 C C . ASN A 1 448 ? -12.734 12.102 -17.297 1 95.81 448 ASN A C 1
ATOM 3452 O O . ASN A 1 448 ? -12.703 10.93 -16.922 1 95.81 448 ASN A O 1
ATOM 3456 N N . VAL A 1 449 ? -13.805 12.656 -17.766 1 95.62 449 VAL A N 1
ATOM 3457 C CA . VAL A 1 449 ? -15.039 11.898 -17.938 1 95.62 449 VAL A CA 1
ATOM 3458 C C . VAL A 1 449 ? -14.828 10.766 -18.938 1 95.62 449 VAL A C 1
ATOM 3460 O O . VAL A 1 449 ? -15.234 9.633 -18.688 1 95.62 449 VAL A O 1
ATOM 3463 N N . GLN A 1 450 ? -14.211 11.086 -20.031 1 95.44 450 GLN A N 1
ATOM 3464 C CA . GLN A 1 450 ? -13.93 10.07 -21.047 1 95.44 450 GLN A CA 1
ATOM 3465 C C . GLN A 1 450 ? -13.039 8.969 -20.5 1 95.44 450 GLN A C 1
ATOM 3467 O O . GLN A 1 450 ? -13.32 7.781 -20.688 1 95.44 450 GLN A O 1
ATOM 3472 N N . ALA A 1 451 ? -12.008 9.383 -19.828 1 95.75 451 ALA A N 1
ATOM 3473 C CA . ALA A 1 451 ? -11.047 8.43 -19.281 1 95.75 451 ALA A CA 1
ATOM 3474 C C . ALA A 1 451 ? -11.711 7.504 -18.266 1 95.75 451 ALA A C 1
ATOM 3476 O O . ALA A 1 451 ? -11.484 6.293 -18.281 1 95.75 451 ALA A O 1
ATOM 3477 N N . ARG A 1 452 ? -12.539 7.996 -17.406 1 97.25 452 ARG A N 1
ATOM 3478 C CA . ARG A 1 452 ? -13.18 7.211 -16.359 1 97.25 452 ARG A CA 1
ATOM 3479 C C . ARG A 1 452 ? -14.273 6.312 -16.922 1 97.25 452 ARG A C 1
ATOM 3481 O O . ARG A 1 452 ? -14.484 5.199 -16.438 1 97.25 452 ARG A O 1
ATOM 3488 N N . LEU A 1 453 ? -14.984 6.785 -17.938 1 97.5 453 LEU A N 1
ATOM 3489 C CA . LEU A 1 453 ? -16 5.953 -18.562 1 97.5 453 LEU A CA 1
ATOM 3490 C C . LEU A 1 453 ? -15.383 4.734 -19.234 1 97.5 453 LEU A C 1
ATOM 3492 O O . LEU A 1 453 ? -15.984 3.66 -19.25 1 97.5 453 LEU A O 1
ATOM 3496 N N . ARG A 1 454 ? -14.188 4.895 -19.781 1 97.25 454 ARG A N 1
ATOM 3497 C CA . ARG A 1 454 ? -13.492 3.754 -20.359 1 97.25 454 ARG A CA 1
ATOM 3498 C C . ARG A 1 454 ? -13.219 2.682 -19.312 1 97.25 454 ARG A C 1
ATOM 3500 O O . ARG A 1 454 ? -13.25 1.487 -19.609 1 97.25 454 ARG A O 1
ATOM 3507 N N . MET A 1 455 ? -12.906 3.102 -18.094 1 97.25 455 MET A N 1
ATOM 3508 C CA . MET A 1 455 ? -12.727 2.146 -17 1 97.25 455 MET A CA 1
ATOM 3509 C C . MET A 1 455 ? -14.031 1.414 -16.703 1 97.25 455 MET A C 1
ATOM 3511 O O . MET A 1 455 ? -14.039 0.193 -16.547 1 97.25 455 MET A O 1
ATOM 3515 N N . VAL A 1 456 ? -15.148 2.121 -16.672 1 97.69 456 VAL A N 1
ATOM 3516 C CA . VAL A 1 456 ? -16.453 1.514 -16.391 1 97.69 456 VAL A CA 1
ATOM 3517 C C . VAL A 1 456 ? -16.781 0.488 -17.484 1 97.69 456 VAL A C 1
ATOM 3519 O O . VAL A 1 456 ? -17.172 -0.638 -17.172 1 97.69 456 VAL A O 1
ATOM 3522 N N . LEU A 1 457 ? -16.547 0.884 -18.672 1 97.75 457 LEU A N 1
ATOM 3523 C CA . LEU A 1 457 ? -16.828 0.003 -19.812 1 97.75 457 LEU A CA 1
ATOM 3524 C C . LEU A 1 457 ? -15.906 -1.213 -19.781 1 97.75 457 LEU A C 1
ATOM 3526 O O . LEU A 1 457 ? -16.328 -2.328 -20.078 1 97.75 457 LEU A O 1
ATOM 3530 N N . ALA A 1 458 ? -14.648 -0.995 -19.453 1 97.75 458 ALA A N 1
ATOM 3531 C CA . ALA A 1 458 ? -13.711 -2.111 -19.359 1 97.75 458 ALA A CA 1
ATOM 3532 C C . ALA A 1 458 ? -14.219 -3.182 -18.406 1 97.75 458 ALA A C 1
ATOM 3534 O O . ALA A 1 458 ? -14.195 -4.371 -18.719 1 97.75 458 ALA A O 1
ATOM 3535 N N . TYR A 1 459 ? -14.734 -2.822 -17.328 1 97.5 459 TYR A N 1
ATOM 3536 C CA . TYR A 1 459 ? -15.141 -3.789 -16.312 1 97.5 459 TYR A CA 1
ATOM 3537 C C . TYR A 1 459 ? -16.453 -4.457 -16.688 1 97.5 459 TYR A C 1
ATOM 3539 O O . TYR A 1 459 ? -16.672 -5.633 -16.375 1 97.5 459 TYR A O 1
ATOM 3547 N N . ILE A 1 460 ? -17.375 -3.727 -17.359 1 97 460 ILE A N 1
ATOM 3548 C CA . ILE A 1 460 ? -18.625 -4.359 -17.781 1 97 460 ILE A CA 1
ATOM 3549 C C . ILE A 1 460 ? -18.344 -5.426 -18.828 1 97 460 ILE A C 1
ATOM 3551 O O . ILE A 1 460 ? -18.875 -6.539 -18.766 1 97 460 ILE A O 1
ATOM 3555 N N . PHE A 1 461 ? -17.5 -5.086 -19.766 1 97.88 461 PHE A N 1
ATOM 3556 C CA . PHE A 1 461 ? -17.172 -6.047 -20.797 1 97.88 461 PHE A CA 1
ATOM 3557 C C . PHE A 1 461 ? -16.359 -7.203 -20.234 1 97.88 461 PHE A C 1
ATOM 3559 O O . PHE A 1 461 ? -16.562 -8.359 -20.594 1 97.88 461 PHE A O 1
ATOM 3566 N N . ALA A 1 462 ? -15.422 -6.934 -19.344 1 97.69 462 ALA A N 1
ATOM 3567 C CA . ALA A 1 462 ? -14.633 -7.996 -18.734 1 97.69 462 ALA A CA 1
ATOM 3568 C C . ALA A 1 462 ? -15.523 -8.969 -17.969 1 97.69 462 ALA A C 1
ATOM 3570 O O . ALA A 1 462 ? -15.25 -10.172 -17.938 1 97.69 462 ALA A O 1
ATOM 3571 N N . GLN A 1 463 ? -16.531 -8.453 -17.391 1 96.75 463 GLN A N 1
ATOM 3572 C CA . GLN A 1 463 ? -17.422 -9.266 -16.562 1 96.75 463 GLN A CA 1
ATOM 3573 C C . GLN A 1 463 ? -18.391 -10.07 -17.422 1 96.75 463 GLN A C 1
ATOM 3575 O O . GLN A 1 463 ? -18.781 -11.18 -17.062 1 96.75 463 GLN A O 1
ATOM 3580 N N . LEU A 1 464 ? -18.781 -9.539 -18.625 1 97.75 464 LEU A N 1
ATOM 3581 C CA . LEU A 1 464 ? -19.938 -10.117 -19.297 1 97.75 464 LEU A CA 1
ATOM 3582 C C . LEU A 1 464 ? -19.516 -10.766 -20.625 1 97.75 464 LEU A C 1
ATOM 3584 O O . LEU A 1 464 ? -20.297 -11.523 -21.219 1 97.75 464 LEU A O 1
ATOM 3588 N N . LEU A 1 465 ? -18.312 -10.516 -21.125 1 97.56 465 LEU A N 1
ATOM 3589 C CA . LEU A 1 465 ? -17.938 -11.078 -22.406 1 97.56 465 LEU A CA 1
ATOM 3590 C C . LEU A 1 465 ? -17.922 -12.609 -22.359 1 97.56 465 LEU A C 1
ATOM 3592 O O . LEU A 1 465 ? -18.344 -13.266 -23.297 1 97.56 465 LEU A O 1
ATOM 3596 N N . PRO A 1 466 ? -17.344 -13.227 -21.25 1 96.38 466 PRO A N 1
ATOM 3597 C CA . PRO A 1 466 ? -17.469 -14.688 -21.188 1 96.38 466 PRO A CA 1
ATOM 3598 C C . PRO A 1 466 ? -18.906 -15.156 -21.281 1 96.38 466 PRO A C 1
ATOM 3600 O O . PRO A 1 466 ? -19.203 -16.125 -21.969 1 96.38 466 PRO A O 1
ATOM 3603 N N . TRP A 1 467 ? -19.844 -14.43 -20.578 1 96.38 467 TRP A N 1
ATOM 3604 C CA . TRP A 1 467 ? -21.266 -14.734 -20.656 1 96.38 467 TRP A CA 1
ATOM 3605 C C . TRP A 1 467 ? -21.781 -14.609 -22.078 1 96.38 467 TRP A C 1
ATOM 3607 O O . TRP A 1 467 ? -22.547 -15.453 -22.547 1 96.38 467 TRP A O 1
ATOM 3617 N N . VAL A 1 468 ? -21.391 -13.602 -22.844 1 97.12 468 VAL A N 1
ATOM 3618 C CA . VAL A 1 468 ? -21.781 -13.367 -24.234 1 97.12 468 VAL A CA 1
ATOM 3619 C C . VAL A 1 468 ? -21.297 -14.531 -25.094 1 97.12 468 VAL A C 1
ATOM 3621 O O . VAL A 1 468 ? -21.984 -14.938 -26.031 1 97.12 468 VAL A O 1
ATOM 3624 N N . ARG A 1 469 ? -20.172 -15.102 -24.734 1 95.81 469 ARG A N 1
ATOM 3625 C CA . ARG A 1 469 ? -19.547 -16.156 -25.516 1 95.81 469 ARG A CA 1
ATOM 3626 C C . ARG A 1 469 ? -19.953 -17.531 -25.016 1 95.81 469 ARG A C 1
ATOM 3628 O O . ARG A 1 469 ? -19.422 -18.562 -25.453 1 95.81 469 ARG A O 1
ATOM 3635 N N . GLY A 1 470 ? -20.859 -17.609 -24.047 1 93.94 470 GLY A N 1
ATOM 3636 C CA . GLY A 1 470 ? -21.375 -18.859 -23.531 1 93.94 470 GLY A CA 1
ATOM 3637 C C . GLY A 1 470 ? -20.391 -19.594 -22.625 1 93.94 470 GLY A C 1
ATOM 3638 O O . GLY A 1 470 ? -20.391 -20.828 -22.562 1 93.94 470 GLY A O 1
ATOM 3639 N N . ARG A 1 471 ? -19.516 -18.906 -22.062 1 92.44 471 ARG A N 1
ATOM 3640 C CA . ARG A 1 471 ? -18.5 -19.469 -21.172 1 92.44 471 ARG A CA 1
ATOM 3641 C C . ARG A 1 471 ? -18.672 -18.938 -19.75 1 92.44 471 ARG A C 1
ATOM 3643 O O . ARG A 1 471 ? -19.203 -17.844 -19.547 1 92.44 471 ARG A O 1
ATOM 3650 N N . PRO A 1 472 ? -18.234 -19.703 -18.797 1 90.19 472 PRO A N 1
ATOM 3651 C CA . PRO A 1 472 ? -18.312 -19.234 -17.406 1 90.19 472 PRO A CA 1
ATOM 3652 C C . PRO A 1 472 ? -17.109 -18.359 -17.031 1 90.19 472 PRO A C 1
ATOM 3654 O O . PRO A 1 472 ? -16.109 -18.312 -17.75 1 90.19 472 PRO A O 1
ATOM 3657 N N . GLY A 1 473 ? -17.344 -17.688 -15.898 1 91.44 473 GLY A N 1
ATOM 3658 C CA . GLY A 1 473 ? -16.234 -16.953 -15.297 1 91.44 473 GLY A CA 1
ATOM 3659 C C . GLY A 1 473 ? -16.203 -15.484 -15.664 1 91.44 473 GLY A C 1
ATOM 3660 O O . GLY A 1 473 ? -17.203 -14.953 -16.141 1 91.44 473 GLY A O 1
ATOM 3661 N N . SER A 1 474 ? -15.078 -14.773 -15.266 1 94.38 474 SER A N 1
ATOM 3662 C CA . SER A 1 474 ? -14.828 -13.359 -15.523 1 94.38 474 SER A CA 1
ATOM 3663 C C . SER A 1 474 ? -13.383 -13.125 -15.938 1 94.38 474 SER A C 1
ATOM 3665 O O . SER A 1 474 ? -12.531 -14.008 -15.789 1 94.38 474 SER A O 1
ATOM 3667 N N . LEU A 1 475 ? -13.18 -12.016 -16.562 1 97.94 475 LEU A N 1
ATOM 3668 C CA . LEU A 1 475 ? -11.852 -11.703 -17.078 1 97.94 475 LEU A CA 1
ATOM 3669 C C . LEU A 1 475 ? -11.117 -10.742 -16.141 1 97.94 475 LEU A C 1
ATOM 3671 O O . LEU A 1 475 ? -11.742 -9.93 -15.469 1 97.94 475 LEU A O 1
ATOM 3675 N N . LEU A 1 476 ? -9.812 -10.867 -16.094 1 97.81 476 LEU A N 1
ATOM 3676 C CA . LEU A 1 476 ? -8.945 -9.898 -15.414 1 97.81 476 LEU A CA 1
ATOM 3677 C C . LEU A 1 476 ? -8.688 -8.688 -16.312 1 97.81 476 LEU A C 1
ATOM 3679 O O . LEU A 1 476 ? -8.195 -8.836 -17.438 1 97.81 476 LEU A O 1
ATOM 3683 N N . VAL A 1 477 ? -8.992 -7.52 -15.805 1 98.25 477 VAL A N 1
ATOM 3684 C CA . VAL A 1 477 ? -8.703 -6.297 -16.547 1 98.25 477 VAL A CA 1
ATOM 3685 C C . VAL A 1 477 ? -7.219 -5.949 -16.422 1 98.25 477 VAL A C 1
ATOM 3687 O O . VAL A 1 477 ? -6.691 -5.867 -15.305 1 98.25 477 VAL A O 1
ATOM 3690 N N . LEU A 1 478 ? -6.543 -5.777 -17.547 1 98.44 478 LEU A N 1
ATOM 3691 C CA . LEU A 1 478 ? -5.121 -5.441 -17.562 1 98.44 478 LEU A CA 1
ATOM 3692 C C . LEU A 1 478 ? -4.922 -3.941 -17.734 1 98.44 478 LEU A C 1
ATOM 3694 O O . LEU A 1 478 ? -5.645 -3.295 -18.5 1 98.44 478 LEU A O 1
ATOM 3698 N N . GLY A 1 479 ? -3.971 -3.4 -16.984 1 96.62 479 GLY A N 1
ATOM 3699 C CA . GLY A 1 479 ? -3.592 -2.006 -17.141 1 96.62 479 GLY A CA 1
ATOM 3700 C C . GLY A 1 479 ? -2.453 -1.806 -18.125 1 96.62 479 GLY A C 1
ATOM 3701 O O . GLY A 1 479 ? -1.794 -2.768 -18.531 1 96.62 479 GLY A O 1
ATOM 3702 N N . SER A 1 480 ? -2.223 -0.531 -18.516 1 95 480 SER A N 1
ATOM 3703 C CA . SER A 1 480 ? -1.182 -0.22 -19.484 1 95 480 SER A CA 1
ATOM 3704 C C . SER A 1 480 ? -0.504 1.108 -19.172 1 95 480 SER A C 1
ATOM 3706 O O . SER A 1 480 ? -0.051 1.813 -20.078 1 95 480 SER A O 1
ATOM 3708 N N . ALA A 1 481 ? -0.518 1.475 -17.906 1 93.88 481 ALA A N 1
ATOM 3709 C CA . ALA A 1 481 ? 0.229 2.662 -17.5 1 93.88 481 ALA A CA 1
ATOM 3710 C C . ALA A 1 481 ? 1.69 2.322 -17.219 1 93.88 481 ALA A C 1
ATOM 3712 O O . ALA A 1 481 ? 1.986 1.356 -16.516 1 93.88 481 ALA A O 1
ATOM 3713 N N . ASN A 1 482 ? 2.623 3.107 -17.812 1 93.81 482 ASN A N 1
ATOM 3714 C CA . ASN A 1 482 ? 4.043 2.84 -17.594 1 93.81 482 ASN A CA 1
ATOM 3715 C C . ASN A 1 482 ? 4.578 3.617 -16.391 1 93.81 482 ASN A C 1
ATOM 3717 O O . ASN A 1 482 ? 3.863 4.422 -15.797 1 93.81 482 ASN A O 1
ATOM 3721 N N . VAL A 1 483 ? 5.816 3.373 -16.094 1 94.12 483 VAL A N 1
ATOM 3722 C CA . VAL A 1 483 ? 6.398 3.869 -14.852 1 94.12 483 VAL A CA 1
ATOM 3723 C C . VAL A 1 483 ? 6.586 5.383 -14.938 1 94.12 483 VAL A C 1
ATOM 3725 O O . VAL A 1 483 ? 6.418 6.094 -13.945 1 94.12 483 VAL A O 1
ATOM 3728 N N . ASP A 1 484 ? 6.906 5.926 -16.078 1 93.94 484 ASP A N 1
ATOM 3729 C CA . ASP A 1 484 ? 7.188 7.352 -16.234 1 93.94 484 ASP A CA 1
ATOM 3730 C C . ASP A 1 484 ? 5.922 8.188 -16.062 1 93.94 484 ASP A C 1
ATOM 3732 O O . ASP A 1 484 ? 5.957 9.25 -15.445 1 93.94 484 ASP A O 1
ATOM 3736 N N . GLU A 1 485 ? 4.836 7.66 -16.547 1 92 485 GLU A N 1
ATOM 3737 C CA . GLU A 1 485 ? 3.549 8.328 -16.375 1 92 485 GLU A CA 1
ATOM 3738 C C . GLU A 1 485 ? 3.146 8.367 -14.906 1 92 485 GLU A C 1
ATOM 3740 O O . GLU A 1 485 ? 2.578 9.352 -14.438 1 92 485 GLU A O 1
ATOM 3745 N N . CYS A 1 486 ? 3.461 7.352 -14.234 1 92.12 486 CYS A N 1
ATOM 3746 C CA . CYS A 1 486 ? 3.158 7.277 -12.812 1 92.12 486 CYS A CA 1
ATOM 3747 C C . CYS A 1 486 ? 4.027 8.242 -12.023 1 92.12 486 CYS A C 1
ATOM 3749 O O . CYS A 1 486 ? 3.555 8.875 -11.07 1 92.12 486 CYS A O 1
ATOM 3751 N N . LEU A 1 487 ? 5.273 8.391 -12.414 1 92.88 487 LEU A N 1
ATOM 3752 C CA . LEU A 1 487 ? 6.191 9.297 -11.734 1 92.88 487 LEU A CA 1
ATOM 3753 C C . LEU A 1 487 ? 5.688 10.734 -11.812 1 92.88 487 LEU A C 1
ATOM 3755 O O . LEU A 1 487 ? 5.703 11.453 -10.812 1 92.88 487 LEU A O 1
ATOM 3759 N N . ARG A 1 488 ? 5.25 11.078 -12.992 1 93 488 ARG A N 1
ATOM 3760 C CA . ARG A 1 488 ? 4.75 12.43 -13.234 1 93 488 ARG A CA 1
ATOM 3761 C C . ARG A 1 488 ? 3.305 12.57 -12.766 1 93 488 ARG A C 1
ATOM 3763 O O . ARG A 1 488 ? 2.83 13.688 -12.523 1 93 488 ARG A O 1
ATOM 3770 N N . GLY A 1 489 ? 2.643 11.523 -12.641 1 91.88 489 GLY A N 1
ATOM 3771 C CA . GLY A 1 489 ? 1.213 11.539 -12.375 1 91.88 489 GLY A CA 1
ATOM 3772 C C . GLY A 1 489 ? 0.388 11.977 -13.57 1 91.88 489 GLY A C 1
ATOM 3773 O O . GLY A 1 489 ? -0.625 12.656 -13.414 1 91.88 489 GLY A O 1
ATOM 3774 N N . TYR A 1 490 ? 0.852 11.602 -14.734 1 91.62 490 TYR A N 1
ATOM 3775 C CA . TYR A 1 490 ? 0.185 12.008 -15.969 1 91.62 490 TYR A CA 1
ATOM 3776 C C . TYR A 1 490 ? -0.874 10.992 -16.375 1 91.62 490 TYR A C 1
ATOM 3778 O O . TYR A 1 490 ? -0.733 10.312 -17.391 1 91.62 490 TYR A O 1
ATOM 3786 N N . PHE A 1 491 ? -1.899 10.867 -15.586 1 90.81 491 PHE A N 1
ATOM 3787 C CA . PHE A 1 491 ? -3.096 10.07 -15.828 1 90.81 491 PHE A CA 1
ATOM 3788 C C . PHE A 1 491 ? -4.25 10.547 -14.953 1 90.81 491 PHE A C 1
ATOM 3790 O O . PHE A 1 491 ? -4.047 11.328 -14.016 1 90.81 491 PHE A O 1
ATOM 3797 N N . THR A 1 492 ? -5.438 10.188 -15.328 1 93.62 492 THR A N 1
ATOM 3798 C CA . THR A 1 492 ? -6.605 10.484 -14.508 1 93.62 492 THR A CA 1
ATOM 3799 C C . THR A 1 492 ? -6.766 9.445 -13.398 1 93.62 492 THR A C 1
ATOM 3801 O O . THR A 1 492 ? -6.625 8.242 -13.648 1 93.62 492 THR A O 1
ATOM 3804 N N . LYS A 1 493 ? -6.988 9.93 -12.219 1 94.62 493 LYS A N 1
ATOM 3805 C CA . LYS A 1 493 ? -7.285 8.984 -11.141 1 94.62 493 LYS A CA 1
ATOM 3806 C C . LYS A 1 493 ? -8.539 8.172 -11.453 1 94.62 493 LYS A C 1
ATOM 3808 O O . LYS A 1 493 ? -9.578 8.727 -11.789 1 94.62 493 LYS A O 1
ATOM 3813 N N . TYR A 1 494 ? -8.5 6.855 -11.422 1 95.06 494 TYR A N 1
ATOM 3814 C CA . TYR A 1 494 ? -9.555 5.902 -11.727 1 95.06 494 TYR A CA 1
ATOM 3815 C C . TYR A 1 494 ? -9.906 5.941 -13.211 1 95.06 494 TYR A C 1
ATOM 3817 O O . TYR A 1 494 ? -11.086 5.906 -13.578 1 95.06 494 TYR A O 1
ATOM 3825 N N . ASP A 1 495 ? -8.875 6.117 -14.039 1 93.38 495 ASP A N 1
ATOM 3826 C CA . ASP A 1 495 ? -9.07 6.121 -15.484 1 93.38 495 ASP A CA 1
ATOM 3827 C C . ASP A 1 495 ? -8.977 4.707 -16.062 1 93.38 495 ASP A C 1
ATOM 3829 O O . ASP A 1 495 ? -9.172 3.725 -15.336 1 93.38 495 ASP A O 1
ATOM 3833 N N . CYS A 1 496 ? -8.75 4.645 -17.312 1 87.19 496 CYS A N 1
ATOM 3834 C CA . CYS A 1 496 ? -8.742 3.383 -18.047 1 87.19 496 CYS A CA 1
ATOM 3835 C C . CYS A 1 496 ? -7.555 2.52 -17.641 1 87.19 496 CYS A C 1
ATOM 3837 O O . CYS A 1 496 ? -7.531 1.32 -17.922 1 87.19 496 CYS A O 1
ATOM 3839 N N . SER A 1 497 ? -6.645 3.098 -16.984 1 85.81 497 SER A N 1
ATOM 3840 C CA . SER A 1 497 ? -5.496 2.32 -16.531 1 85.81 497 SER A CA 1
ATOM 3841 C C . SER A 1 497 ? -5.754 1.688 -15.172 1 85.81 497 SER A C 1
ATOM 3843 O O . SER A 1 497 ? -4.945 0.895 -14.688 1 85.81 497 SER A O 1
ATOM 3845 N N . SER A 1 498 ? -6.879 2.051 -14.516 1 94.75 498 SER A N 1
ATOM 3846 C CA . SER A 1 498 ? -7.312 1.344 -13.32 1 94.75 498 SER A CA 1
ATOM 3847 C C . SER A 1 498 ? -7.77 -0.074 -13.648 1 94.75 498 SER A C 1
ATOM 3849 O O . SER A 1 498 ? -8.797 -0.263 -14.297 1 94.75 498 SER A O 1
ATOM 3851 N N . ALA A 1 499 ? -6.988 -1.028 -13.25 1 97.06 499 ALA A N 1
ATOM 3852 C CA . ALA A 1 499 ? -7.141 -2.422 -13.656 1 97.06 499 ALA A CA 1
ATOM 3853 C C . ALA A 1 499 ? -6.945 -3.365 -12.477 1 97.06 499 ALA A C 1
ATOM 3855 O O . ALA A 1 499 ? -6.898 -2.928 -11.328 1 97.06 499 ALA A O 1
ATOM 3856 N N . ASP A 1 500 ? -7.051 -4.621 -12.797 1 96.75 500 ASP A N 1
ATOM 3857 C CA . ASP A 1 500 ? -6.77 -5.633 -11.781 1 96.75 500 ASP A CA 1
ATOM 3858 C C . ASP A 1 500 ? -5.266 -5.812 -11.594 1 96.75 500 ASP A C 1
ATOM 3860 O O . ASP A 1 500 ? -4.781 -5.875 -10.461 1 96.75 500 ASP A O 1
ATOM 3864 N N . ILE A 1 501 ? -4.527 -5.879 -12.617 1 96.62 501 ILE A N 1
ATOM 3865 C CA . ILE A 1 501 ? -3.072 -5.984 -12.586 1 96.62 501 ILE A CA 1
ATOM 3866 C C . ILE A 1 501 ? -2.479 -5.277 -13.797 1 96.62 501 ILE A C 1
ATOM 3868 O O . ILE A 1 501 ? -3.154 -5.102 -14.812 1 96.62 501 ILE A O 1
ATOM 3872 N N . ASN A 1 502 ? -1.263 -4.766 -13.703 1 97.12 502 ASN A N 1
ATOM 3873 C CA . ASN A 1 502 ? -0.56 -4.016 -14.734 1 97.12 502 ASN A CA 1
ATOM 3874 C C . ASN A 1 502 ? 0.823 -4.602 -15.016 1 97.12 502 ASN A C 1
ATOM 3876 O O . ASN A 1 502 ? 1.754 -4.398 -14.234 1 97.12 502 ASN A O 1
ATOM 3880 N N . PRO A 1 503 ? 1.043 -5.305 -16.172 1 97 503 PRO A N 1
ATOM 3881 C CA . PRO A 1 503 ? 2.324 -5.965 -16.422 1 97 503 PRO A CA 1
ATOM 3882 C C . PRO A 1 503 ? 3.434 -4.98 -16.781 1 97 503 PRO A C 1
ATOM 3884 O O . PRO A 1 503 ? 4.617 -5.328 -16.734 1 97 503 PRO A O 1
ATOM 3887 N N . ILE A 1 504 ? 3.086 -3.711 -17.109 1 96.88 504 ILE A N 1
ATOM 3888 C CA . ILE A 1 504 ? 4.137 -2.828 -17.609 1 96.88 504 ILE A CA 1
ATOM 3889 C C . ILE A 1 504 ? 4.316 -1.654 -16.641 1 96.88 504 ILE A C 1
ATOM 3891 O O . ILE A 1 504 ? 5.016 -0.689 -16.953 1 96.88 504 ILE A O 1
ATOM 3895 N N . GLY A 1 505 ? 3.643 -1.691 -15.531 1 94.56 505 GLY A N 1
ATOM 3896 C CA . GLY A 1 505 ? 3.668 -0.583 -14.586 1 94.56 505 GLY A CA 1
ATOM 3897 C C . GLY A 1 505 ? 5.051 -0.3 -14.039 1 94.56 505 GLY A C 1
ATOM 3898 O O . GLY A 1 505 ? 5.309 0.789 -13.523 1 94.56 505 GLY A O 1
ATOM 3899 N N . GLY A 1 506 ? 5.945 -1.22 -14.102 1 93.88 506 GLY A N 1
ATOM 3900 C CA . GLY A 1 506 ? 7.309 -1.037 -13.625 1 93.88 506 GLY A CA 1
ATOM 3901 C C . GLY A 1 506 ? 8.312 -0.879 -14.75 1 93.88 506 GLY A C 1
ATOM 3902 O O . GLY A 1 506 ? 9.516 -1.046 -14.547 1 93.88 506 GLY A O 1
ATOM 3903 N N . ILE A 1 507 ? 7.871 -0.551 -15.93 1 95.81 507 ILE A N 1
ATOM 3904 C CA . ILE A 1 507 ? 8.75 -0.485 -17.094 1 95.81 507 ILE A CA 1
ATOM 3905 C C . ILE A 1 507 ? 8.703 0.917 -17.703 1 95.81 507 ILE A C 1
ATOM 3907 O O . ILE A 1 507 ? 7.625 1.479 -17.891 1 95.81 507 ILE A O 1
ATOM 3911 N N . SER A 1 508 ? 9.867 1.464 -18.016 1 94.62 508 SER A N 1
ATOM 3912 C CA . SER A 1 508 ? 9.938 2.803 -18.578 1 94.62 508 SER A CA 1
ATOM 3913 C C . SER A 1 508 ? 9.461 2.807 -20.031 1 94.62 508 SER A C 1
ATOM 3915 O O . SER A 1 508 ? 9.461 1.768 -20.703 1 94.62 508 SER A O 1
ATOM 3917 N N . LYS A 1 509 ? 9.07 4.016 -20.5 1 94.38 509 LYS A N 1
ATOM 3918 C CA . LYS A 1 509 ? 8.641 4.168 -21.891 1 94.38 509 LYS A CA 1
ATOM 3919 C C . LYS A 1 509 ? 9.75 3.783 -22.859 1 94.38 509 LYS A C 1
ATOM 3921 O O . LYS A 1 509 ? 9.5 3.162 -23.891 1 94.38 509 LYS A O 1
ATOM 3926 N N . THR A 1 510 ? 10.961 4.086 -22.516 1 93.5 510 THR A N 1
ATOM 3927 C CA . THR A 1 510 ? 12.109 3.771 -23.344 1 93.5 510 THR A CA 1
ATOM 3928 C C . THR A 1 510 ? 12.297 2.262 -23.469 1 93.5 510 THR A C 1
ATOM 3930 O O . THR A 1 510 ? 12.5 1.741 -24.562 1 93.5 510 THR A O 1
ATOM 3933 N N . ASP A 1 511 ? 12.227 1.584 -22.422 1 95 511 ASP A N 1
ATOM 3934 C CA . ASP A 1 511 ? 12.398 0.135 -22.422 1 95 511 ASP A CA 1
ATOM 3935 C C . ASP A 1 511 ? 11.227 -0.555 -23.125 1 95 511 ASP A C 1
ATOM 3937 O O . ASP A 1 511 ? 11.406 -1.595 -23.766 1 95 511 ASP A O 1
ATOM 3941 N N . LEU A 1 512 ? 10.047 0.011 -23.031 1 96.38 512 LEU A N 1
ATOM 3942 C CA . LEU A 1 512 ? 8.891 -0.55 -23.719 1 96.38 512 LEU A CA 1
ATOM 3943 C C . LEU A 1 512 ? 9.07 -0.476 -25.234 1 96.38 512 LEU A C 1
ATOM 3945 O O . LEU A 1 512 ? 8.719 -1.414 -25.953 1 96.38 512 LEU A O 1
ATOM 3949 N N . ARG A 1 513 ? 9.609 0.664 -25.688 1 96.69 513 ARG A N 1
ATOM 3950 C CA . ARG A 1 513 ? 9.867 0.812 -27.109 1 96.69 513 ARG A CA 1
ATOM 3951 C C . ARG A 1 513 ? 10.898 -0.206 -27.594 1 96.69 513 ARG A C 1
ATOM 3953 O O . ARG A 1 513 ? 10.734 -0.819 -28.641 1 96.69 513 ARG A O 1
ATOM 3960 N N . ARG A 1 514 ? 11.914 -0.403 -26.781 1 97.25 514 ARG A N 1
ATOM 3961 C CA . ARG A 1 514 ? 12.93 -1.396 -27.109 1 97.25 514 ARG A CA 1
ATOM 3962 C C . ARG A 1 514 ? 12.328 -2.797 -27.156 1 97.25 514 ARG A C 1
ATOM 3964 O O . ARG A 1 514 ? 12.68 -3.596 -28.031 1 97.25 514 ARG A O 1
ATOM 3971 N N . PHE A 1 515 ? 11.516 -3.064 -26.266 1 98 515 PHE A N 1
ATOM 3972 C CA . PHE A 1 515 ? 10.844 -4.359 -26.219 1 98 515 PHE A CA 1
ATOM 3973 C C . PHE A 1 515 ? 10 -4.586 -27.453 1 98 515 PHE A C 1
ATOM 3975 O O . PHE A 1 515 ? 10.039 -5.664 -28.047 1 98 515 PHE A O 1
ATOM 3982 N N . ILE A 1 516 ? 9.211 -3.59 -27.828 1 98.38 516 ILE A N 1
ATOM 3983 C CA . ILE A 1 516 ? 8.336 -3.723 -29 1 98.38 516 ILE A CA 1
ATOM 3984 C C . ILE A 1 516 ? 9.18 -3.934 -30.25 1 98.38 516 ILE A C 1
ATOM 3986 O O . ILE A 1 516 ? 8.828 -4.742 -31.109 1 98.38 516 ILE A O 1
ATOM 3990 N N . ALA A 1 517 ? 10.281 -3.219 -30.344 1 98.19 517 ALA A N 1
ATOM 3991 C CA . ALA A 1 517 ? 11.195 -3.414 -31.453 1 98.19 517 ALA A CA 1
ATOM 3992 C C . ALA A 1 517 ? 11.734 -4.844 -31.5 1 98.19 517 ALA A C 1
ATOM 3994 O O . ALA A 1 517 ? 11.812 -5.457 -32.562 1 98.19 517 ALA A O 1
ATOM 3995 N N . TYR A 1 518 ? 12.086 -5.328 -30.375 1 98.25 518 TYR A N 1
ATOM 3996 C CA . TYR A 1 518 ? 12.555 -6.703 -30.234 1 98.25 518 TYR A CA 1
ATOM 3997 C C . TYR A 1 518 ? 11.469 -7.691 -30.641 1 98.25 518 TYR A C 1
ATOM 3999 O O . TYR A 1 518 ? 11.711 -8.617 -31.422 1 98.25 518 TYR A O 1
ATOM 4007 N N . ALA A 1 519 ? 10.305 -7.543 -30.141 1 98.38 519 ALA A N 1
ATOM 4008 C CA . ALA A 1 519 ? 9.195 -8.477 -30.328 1 98.38 519 ALA A CA 1
ATOM 4009 C C . ALA A 1 519 ? 8.766 -8.516 -31.797 1 98.38 519 ALA A C 1
ATOM 4011 O O . ALA A 1 519 ? 8.32 -9.555 -32.281 1 98.38 519 ALA A O 1
ATOM 4012 N N . GLN A 1 520 ? 8.891 -7.34 -32.438 1 98 520 GLN A N 1
ATOM 4013 C CA . GLN A 1 520 ? 8.57 -7.273 -33.844 1 98 520 GLN A CA 1
ATOM 4014 C C . GLN A 1 520 ? 9.266 -8.391 -34.625 1 98 520 GLN A C 1
ATOM 4016 O O . GLN A 1 520 ? 8.641 -9.07 -35.438 1 98 520 GLN A O 1
ATOM 4021 N N . LEU A 1 521 ? 10.477 -8.578 -34.281 1 97.5 521 LEU A N 1
ATOM 4022 C CA . LEU A 1 521 ? 11.289 -9.57 -35 1 97.5 521 LEU A CA 1
ATOM 4023 C C . LEU A 1 521 ? 11.164 -10.938 -34.344 1 97.5 521 LEU A C 1
ATOM 4025 O O . LEU A 1 521 ? 10.891 -11.93 -35.031 1 97.5 521 LEU A O 1
ATOM 4029 N N . ALA A 1 522 ? 11.281 -10.977 -33.062 1 97.5 522 ALA A N 1
ATOM 4030 C CA . ALA A 1 522 ? 11.328 -12.234 -32.312 1 97.5 522 ALA A CA 1
ATOM 4031 C C . ALA A 1 522 ? 10.016 -12.992 -32.438 1 97.5 522 ALA A C 1
ATOM 4033 O O . ALA A 1 522 ? 10 -14.227 -32.438 1 97.5 522 ALA A O 1
ATOM 4034 N N . PHE A 1 523 ? 8.891 -12.234 -32.5 1 97.56 523 PHE A N 1
ATOM 4035 C CA . PHE A 1 523 ? 7.578 -12.867 -32.531 1 97.56 523 PHE A CA 1
ATOM 4036 C C . PHE A 1 523 ? 7.031 -12.922 -33.969 1 97.56 523 PHE A C 1
ATOM 4038 O O . PHE A 1 523 ? 5.969 -13.5 -34.188 1 97.56 523 PHE A O 1
ATOM 4045 N N . GLY A 1 524 ? 7.742 -12.32 -34.938 1 96.88 524 GLY A N 1
ATOM 4046 C CA . GLY A 1 524 ? 7.238 -12.258 -36.281 1 96.88 524 GLY A CA 1
ATOM 4047 C C . GLY A 1 524 ? 5.953 -11.453 -36.406 1 96.88 524 GLY A C 1
ATOM 4048 O O . GLY A 1 524 ? 4.98 -11.922 -37 1 96.88 524 GLY A O 1
ATOM 4049 N N . MET A 1 525 ? 5.887 -10.297 -35.812 1 97.69 525 MET A N 1
ATOM 4050 C CA . MET A 1 525 ? 4.711 -9.422 -35.844 1 97.69 525 MET A CA 1
ATOM 4051 C C . MET A 1 525 ? 5.051 -8.07 -36.438 1 97.69 525 MET A C 1
ATOM 4053 O O . MET A 1 525 ? 5.203 -7.078 -35.75 1 97.69 525 MET A O 1
ATOM 4057 N N . PRO A 1 526 ? 4.977 -7.918 -37.719 1 97.19 526 PRO A N 1
ATOM 4058 C CA . PRO A 1 526 ? 5.375 -6.691 -38.406 1 97.19 526 PRO A CA 1
ATOM 4059 C C . PRO A 1 526 ? 4.512 -5.492 -38.031 1 97.19 526 PRO A C 1
ATOM 4061 O O . PRO A 1 526 ? 4.977 -4.348 -38.062 1 97.19 526 PRO A O 1
ATOM 4064 N N . ILE A 1 527 ? 3.312 -5.703 -37.594 1 97.5 527 ILE A N 1
ATOM 4065 C CA . ILE A 1 527 ? 2.387 -4.629 -37.25 1 97.5 527 ILE A CA 1
ATOM 4066 C C . ILE A 1 527 ? 2.971 -3.783 -36.125 1 97.5 527 ILE A C 1
ATOM 4068 O O . ILE A 1 527 ? 2.645 -2.602 -36 1 97.5 527 ILE A O 1
ATOM 4072 N N . LEU A 1 528 ? 3.875 -4.328 -35.312 1 98.19 528 LEU A N 1
ATOM 4073 C CA . LEU A 1 528 ? 4.422 -3.645 -34.156 1 98.19 528 LEU A CA 1
ATOM 4074 C C . LEU A 1 528 ? 5.246 -2.43 -34.594 1 98.19 528 LEU A C 1
ATOM 4076 O O . LEU A 1 528 ? 5.395 -1.479 -33.812 1 98.19 528 LEU A O 1
ATOM 4080 N N . GLU A 1 529 ? 5.77 -2.406 -35.781 1 97.12 529 GLU A N 1
ATOM 4081 C CA . GLU A 1 529 ? 6.539 -1.278 -36.312 1 97.12 529 GLU A CA 1
ATOM 4082 C C . GLU A 1 529 ? 5.703 -0.003 -36.312 1 97.12 529 GLU A C 1
ATOM 4084 O O . GLU A 1 529 ? 6.215 1.087 -36.062 1 97.12 529 GLU A O 1
ATOM 4089 N N . ARG A 1 530 ? 4.438 -0.128 -36.625 1 96.25 530 ARG A N 1
ATOM 4090 C CA . ARG A 1 530 ? 3.549 1.026 -36.719 1 96.25 530 ARG A CA 1
ATOM 4091 C C . ARG A 1 530 ? 3.342 1.686 -35.375 1 96.25 530 ARG A C 1
ATOM 4093 O O . ARG A 1 530 ? 3.066 2.885 -35.281 1 96.25 530 ARG A O 1
ATOM 4100 N N . PHE A 1 531 ? 3.416 0.914 -34.375 1 96.69 531 PHE A N 1
ATOM 4101 C CA . PHE A 1 531 ? 3.287 1.468 -33.031 1 96.69 531 PHE A CA 1
ATOM 4102 C C . PHE A 1 531 ? 4.539 2.242 -32.625 1 96.69 531 PHE A C 1
ATOM 4104 O O . PHE A 1 531 ? 4.465 3.223 -31.891 1 96.69 531 PHE A O 1
ATOM 4111 N N . LEU A 1 532 ? 5.707 1.822 -33.094 1 95.56 532 LEU A N 1
ATOM 4112 C CA . LEU A 1 532 ? 6.977 2.477 -32.781 1 95.56 532 LEU A CA 1
ATOM 4113 C C . LEU A 1 532 ? 7.043 3.855 -33.438 1 95.56 532 LEU A C 1
ATOM 4115 O O . LEU A 1 532 ? 7.609 4.789 -32.844 1 95.56 532 LEU A O 1
ATOM 4119 N N . ASP A 1 533 ? 6.445 4.008 -34.5 1 91.31 533 ASP A N 1
ATOM 4120 C CA . ASP A 1 533 ? 6.535 5.238 -35.281 1 91.31 533 ASP A CA 1
ATOM 4121 C C . ASP A 1 533 ? 5.469 6.242 -34.875 1 91.31 533 ASP A C 1
ATOM 4123 O O . ASP A 1 533 ? 5.582 7.434 -35.156 1 91.31 533 ASP A O 1
ATOM 4127 N N . ALA A 1 534 ? 4.473 5.785 -34.188 1 89.38 534 ALA A N 1
ATOM 4128 C CA . ALA A 1 534 ? 3.34 6.633 -33.812 1 89.38 534 ALA A CA 1
ATOM 4129 C C . ALA A 1 534 ? 3.695 7.559 -32.656 1 89.38 534 ALA A C 1
ATOM 4131 O O . ALA A 1 534 ? 4.406 7.156 -31.734 1 89.38 534 ALA A O 1
ATOM 4132 N N . THR A 1 535 ? 3.178 8.789 -32.719 1 85.12 535 THR A N 1
ATOM 4133 C CA . THR A 1 535 ? 3.346 9.734 -31.609 1 85.12 535 THR A CA 1
ATOM 4134 C C . THR A 1 535 ? 2.398 9.406 -30.469 1 85.12 535 THR A C 1
ATOM 4136 O O . THR A 1 535 ? 1.193 9.242 -30.672 1 85.12 535 THR A O 1
ATOM 4139 N N . PRO A 1 536 ? 2.922 9.375 -29.266 1 84.69 536 PRO A N 1
ATOM 4140 C CA . PRO A 1 536 ? 2.055 9.094 -28.109 1 84.69 536 PRO A CA 1
ATOM 4141 C C . PRO A 1 536 ? 1.015 10.188 -27.875 1 84.69 536 PRO A C 1
ATOM 4143 O O . PRO A 1 536 ? 1.342 11.375 -27.922 1 84.69 536 PRO A O 1
ATOM 4146 N N . THR A 1 537 ? -0.244 9.781 -27.656 1 83.56 537 THR A N 1
ATOM 4147 C CA . THR A 1 537 ? -1.351 10.711 -27.453 1 83.56 537 THR A CA 1
ATOM 4148 C C . THR A 1 537 ? -2.428 10.07 -26.578 1 83.56 537 THR A C 1
ATOM 4150 O O . THR A 1 537 ? -2.701 8.875 -26.688 1 83.56 537 THR A O 1
ATOM 4153 N N . ALA A 1 538 ? -3.059 10.906 -25.766 1 79.44 538 ALA A N 1
ATOM 4154 C CA . ALA A 1 538 ? -4.172 10.422 -24.953 1 79.44 538 ALA A CA 1
ATOM 4155 C C . ALA A 1 538 ? -5.488 10.508 -25.719 1 79.44 538 ALA A C 1
ATOM 4157 O O . ALA A 1 538 ? -6.461 9.836 -25.359 1 79.44 538 ALA A O 1
ATOM 4158 N N . GLU A 1 539 ? -5.637 11.211 -26.703 1 83.62 539 GLU A N 1
ATOM 4159 C CA . GLU A 1 539 ? -6.801 11.406 -27.562 1 83.62 539 GLU A CA 1
ATOM 4160 C C . GLU A 1 539 ? -8.039 11.75 -26.75 1 83.62 539 GLU A C 1
ATOM 4162 O O . GLU A 1 539 ? -9.094 11.125 -26.922 1 83.62 539 GLU A O 1
ATOM 4167 N N . LEU A 1 540 ? -7.875 12.703 -25.812 1 86.25 540 LEU A N 1
ATOM 4168 C CA . LEU A 1 540 ? -8.992 13.086 -24.953 1 86.25 540 LEU A CA 1
ATOM 4169 C C . LEU A 1 540 ? -9.492 14.484 -25.297 1 86.25 540 LEU A C 1
ATOM 4171 O O . LEU A 1 540 ? -10.523 14.922 -24.781 1 86.25 540 LEU A O 1
ATOM 4175 N N . GLU A 1 541 ? -8.758 15.172 -26.141 1 88.5 541 GLU A N 1
ATOM 4176 C CA . GLU A 1 541 ? -9.172 16.484 -26.625 1 88.5 541 GLU A CA 1
ATOM 4177 C C . GLU A 1 541 ? -9.516 16.453 -28.109 1 88.5 541 GLU A C 1
ATOM 4179 O O . GLU A 1 541 ? -8.977 15.625 -28.859 1 88.5 541 GLU A O 1
ATOM 4184 N N . PRO A 1 542 ? -10.383 17.375 -28.562 1 88.12 542 PRO A N 1
ATOM 4185 C CA . PRO A 1 542 ? -10.742 17.391 -29.984 1 88.12 542 PRO A CA 1
ATOM 4186 C C . PRO A 1 542 ? -9.539 17.641 -30.891 1 88.12 542 PRO A C 1
ATOM 4188 O O . PRO A 1 542 ? -8.688 18.484 -30.578 1 88.12 542 PRO A O 1
ATOM 4191 N N . ILE A 1 543 ? -9.492 16.812 -31.922 1 83.94 543 ILE A N 1
ATOM 4192 C CA . ILE A 1 543 ? -8.484 17.016 -32.938 1 83.94 543 ILE A CA 1
ATOM 4193 C C . ILE A 1 543 ? -8.914 18.172 -33.875 1 83.94 543 ILE A C 1
ATOM 4195 O O . ILE A 1 543 ? -10.07 18.219 -34.312 1 83.94 543 ILE A O 1
ATOM 4199 N N . THR A 1 544 ? -8.078 19.125 -34.062 1 82.25 544 THR A N 1
ATOM 4200 C CA . THR A 1 544 ? -8.344 20.188 -35 1 82.25 544 THR A CA 1
ATOM 4201 C C . THR A 1 544 ? -7.301 20.188 -36.125 1 82.25 544 THR A C 1
ATOM 4203 O O . THR A 1 544 ? -6.402 19.344 -36.125 1 82.25 544 THR A O 1
ATOM 4206 N N . GLU A 1 545 ? -7.469 21.062 -37.031 1 76.31 545 GLU A N 1
ATOM 4207 C CA . GLU A 1 545 ? -6.547 21.156 -38.156 1 76.31 545 GLU A CA 1
ATOM 4208 C C . GLU A 1 545 ? -5.129 21.453 -37.688 1 76.31 545 GLU A C 1
ATOM 4210 O O . GLU A 1 545 ? -4.156 21 -38.312 1 76.31 545 GLU A O 1
ATOM 4215 N N . THR A 1 546 ? -5.047 22.062 -36.625 1 78.38 546 THR A N 1
ATOM 4216 C CA . THR A 1 546 ? -3.732 22.547 -36.219 1 78.38 546 THR A CA 1
ATOM 4217 C C . THR A 1 546 ? -3.328 21.938 -34.875 1 78.38 546 THR A C 1
ATOM 4219 O O . THR A 1 546 ? -2.297 22.312 -34.281 1 78.38 546 THR A O 1
ATOM 4222 N N . TYR A 1 547 ? -4.219 21.031 -34.406 1 81.44 547 TYR A N 1
ATOM 4223 C CA . TYR A 1 547 ? -3.895 20.594 -33.062 1 81.44 547 TYR A CA 1
ATOM 4224 C C . TYR A 1 547 ? -4.168 19.109 -32.875 1 81.44 547 TYR A C 1
ATOM 4226 O O . TYR A 1 547 ? -5.254 18.625 -33.188 1 81.44 547 TYR A O 1
ATOM 4234 N N . VAL A 1 548 ? -3.074 18.453 -32.406 1 80 548 VAL A N 1
ATOM 4235 C CA . VAL A 1 548 ? -3.186 17.078 -31.938 1 80 548 VAL A CA 1
ATOM 4236 C C . VAL A 1 548 ? -2.514 16.953 -30.562 1 80 548 VAL A C 1
ATOM 4238 O O . VAL A 1 548 ? -1.374 17.391 -30.391 1 80 548 VAL A O 1
ATOM 4241 N N . GLN A 1 549 ? -3.238 16.5 -29.656 1 83.81 549 GLN A N 1
ATOM 4242 C CA . GLN A 1 549 ? -2.717 16.359 -28.312 1 83.81 549 GLN A CA 1
ATOM 4243 C C . GLN A 1 549 ? -1.471 15.477 -28.281 1 83.81 549 GLN A C 1
ATOM 4245 O O . GLN A 1 549 ? -1.45 14.406 -28.906 1 83.81 549 GLN A O 1
ATOM 4250 N N . ALA A 1 550 ? -0.397 15.984 -27.641 1 83.88 550 ALA A N 1
ATOM 4251 C CA . ALA A 1 550 ? 0.839 15.234 -27.453 1 83.88 550 ALA A CA 1
ATOM 4252 C C . ALA A 1 550 ? 1.236 15.188 -25.984 1 83.88 550 ALA A C 1
ATOM 4254 O O . ALA A 1 550 ? 1.303 16.219 -25.312 1 83.88 550 ALA A O 1
ATOM 4255 N N . ASP A 1 551 ? 1.622 14.023 -25.5 1 87.06 551 ASP A N 1
ATOM 4256 C CA . ASP A 1 551 ? 1.873 13.805 -24.078 1 87.06 551 ASP A CA 1
ATOM 4257 C C . ASP A 1 551 ? 3.021 14.68 -23.578 1 87.06 551 ASP A C 1
ATOM 4259 O O . ASP A 1 551 ? 2.896 15.352 -22.562 1 87.06 551 ASP A O 1
ATOM 4263 N N . GLU A 1 552 ? 4.129 14.672 -24.25 1 88.88 552 GLU A N 1
ATOM 4264 C CA . GLU A 1 552 ? 5.34 15.352 -23.797 1 88.88 552 GLU A CA 1
ATOM 4265 C C . GLU A 1 552 ? 5.137 16.859 -23.75 1 88.88 552 GLU A C 1
ATOM 4267 O O . GLU A 1 552 ? 5.699 17.547 -22.891 1 88.88 552 GLU A O 1
ATOM 4272 N N . VAL A 1 553 ? 4.305 17.406 -24.656 1 86.38 553 VAL A N 1
ATOM 4273 C CA . VAL A 1 553 ? 3.971 18.828 -24.656 1 86.38 553 VAL A CA 1
ATOM 4274 C C . VAL A 1 553 ? 3.09 19.141 -23.453 1 86.38 553 VAL A C 1
ATOM 4276 O O . VAL A 1 553 ? 3.332 20.125 -22.75 1 86.38 553 VAL A O 1
ATOM 4279 N N . ASP A 1 554 ? 2.182 18.328 -23.203 1 86.94 554 ASP A N 1
ATOM 4280 C CA . ASP A 1 554 ? 1.296 18.5 -22.062 1 86.94 554 ASP A CA 1
ATOM 4281 C C . ASP A 1 554 ? 2.08 18.469 -20.75 1 86.94 554 ASP A C 1
ATOM 4283 O O . ASP A 1 554 ? 1.812 19.266 -19.844 1 86.94 554 ASP A O 1
ATOM 4287 N N . MET A 1 555 ? 3.07 17.625 -20.688 1 89 555 MET A N 1
ATOM 4288 C CA . MET A 1 555 ? 3.82 17.422 -19.453 1 89 555 MET A CA 1
ATOM 4289 C C . MET A 1 555 ? 4.895 18.484 -19.281 1 89 555 MET A C 1
ATOM 4291 O O . MET A 1 555 ? 5.312 18.781 -18.156 1 89 555 MET A O 1
ATOM 4295 N N . GLY A 1 556 ? 5.367 19.047 -20.422 1 88.62 556 GLY A N 1
ATOM 4296 C CA . GLY A 1 556 ? 6.469 19.984 -20.406 1 88.62 556 GLY A CA 1
ATOM 4297 C C . GLY A 1 556 ? 7.82 19.328 -20.203 1 88.62 556 GLY A C 1
ATOM 4298 O O . GLY A 1 556 ? 8.766 19.984 -19.75 1 88.62 556 GLY A O 1
ATOM 4299 N N . MET A 1 557 ? 7.859 18.031 -20.312 1 92.12 557 MET A N 1
ATOM 4300 C CA . MET A 1 557 ? 9.086 17.234 -20.203 1 92.12 557 MET A CA 1
ATOM 4301 C C . MET A 1 557 ? 9 15.984 -21.062 1 92.12 557 MET A C 1
ATOM 4303 O O . MET A 1 557 ? 7.902 15.508 -21.375 1 92.12 557 MET A O 1
ATOM 4307 N N . THR A 1 558 ? 10.148 15.492 -21.453 1 93.62 558 THR A N 1
ATOM 4308 C CA . THR A 1 558 ? 10.195 14.305 -22.297 1 93.62 558 THR A CA 1
ATOM 4309 C C . THR A 1 558 ? 10.25 13.039 -21.438 1 93.62 558 THR A C 1
ATOM 4311 O O . THR A 1 558 ? 10.562 13.094 -20.25 1 93.62 558 THR A O 1
ATOM 4314 N N . TYR A 1 559 ? 9.961 11.922 -22.094 1 93.5 559 TYR A N 1
ATOM 4315 C CA . TYR A 1 559 ? 10.047 10.641 -21.406 1 93.5 559 TYR A CA 1
ATOM 4316 C C . TYR A 1 559 ? 11.492 10.32 -21.031 1 93.5 559 TYR A C 1
ATOM 4318 O O . TYR A 1 559 ? 11.75 9.703 -19.984 1 93.5 559 TYR A O 1
ATOM 4326 N N . ASP A 1 560 ? 12.422 10.742 -21.797 1 93.62 560 ASP A N 1
ATOM 4327 C CA . ASP A 1 560 ? 13.828 10.57 -21.453 1 93.62 560 ASP A CA 1
ATOM 4328 C C . ASP A 1 560 ? 14.188 11.336 -20.188 1 93.62 560 ASP A C 1
ATOM 4330 O O . ASP A 1 560 ? 14.93 10.836 -19.344 1 93.62 560 ASP A O 1
ATOM 4334 N N . GLU A 1 561 ? 13.75 12.555 -20.141 1 95.12 561 GLU A N 1
ATOM 4335 C CA . GLU A 1 561 ? 13.977 13.352 -18.938 1 95.12 561 GLU A CA 1
ATOM 4336 C C . GLU A 1 561 ? 13.344 12.695 -17.719 1 95.12 561 GLU A C 1
ATOM 4338 O O . GLU A 1 561 ? 13.938 12.68 -16.641 1 95.12 561 GLU A O 1
ATOM 4343 N N . LEU A 1 562 ? 12.133 12.156 -17.891 1 95.25 562 LEU A N 1
ATOM 4344 C CA . LEU A 1 562 ? 11.445 11.508 -16.781 1 95.25 562 LEU A CA 1
ATOM 4345 C C . LEU A 1 562 ? 12.234 10.305 -16.281 1 95.25 562 LEU A C 1
ATOM 4347 O O . LEU A 1 562 ? 12.297 10.055 -15.07 1 95.25 562 LEU A O 1
ATOM 4351 N N . THR A 1 563 ? 12.812 9.57 -17.203 1 93.94 563 THR A N 1
ATOM 4352 C CA . THR A 1 563 ? 13.656 8.438 -16.828 1 93.94 563 THR A CA 1
ATOM 4353 C C . THR A 1 563 ? 14.844 8.906 -15.977 1 93.94 563 THR A C 1
ATOM 4355 O O . THR A 1 563 ? 15.172 8.289 -14.969 1 93.94 563 THR A O 1
ATOM 4358 N N . GLU A 1 564 ? 15.406 9.969 -16.406 1 94.81 564 GLU A N 1
ATOM 4359 C CA . GLU A 1 564 ? 16.531 10.516 -15.664 1 94.81 564 GLU A CA 1
ATOM 4360 C C . GLU A 1 564 ? 16.109 11.008 -14.281 1 94.81 564 GLU A C 1
ATOM 4362 O O . GLU A 1 564 ? 16.797 10.758 -13.289 1 94.81 564 GLU A O 1
ATOM 4367 N N . PHE A 1 565 ? 15.016 11.742 -14.25 1 96.94 565 PHE A N 1
ATOM 4368 C CA . PHE A 1 565 ? 14.484 12.195 -12.969 1 96.94 565 PHE A CA 1
ATOM 4369 C C . PHE A 1 565 ? 14.211 11.016 -12.047 1 96.94 565 PHE A C 1
ATOM 4371 O O . PHE A 1 565 ? 14.531 11.07 -10.859 1 96.94 565 PHE A O 1
ATOM 4378 N N . GLY A 1 566 ? 13.602 9.961 -12.602 1 95.31 566 GLY A N 1
ATOM 4379 C CA . GLY A 1 566 ? 13.289 8.781 -11.812 1 95.31 566 GLY A CA 1
ATOM 4380 C C . GLY A 1 566 ? 14.516 8.117 -11.219 1 95.31 566 GLY A C 1
ATOM 4381 O O . GLY A 1 566 ? 14.516 7.742 -10.047 1 95.31 566 GLY A O 1
ATOM 4382 N N . ARG A 1 567 ? 15.547 7.996 -11.977 1 94.88 567 ARG A N 1
ATOM 4383 C CA . ARG A 1 567 ? 16.781 7.363 -11.531 1 94.88 567 ARG A CA 1
ATOM 4384 C C . ARG A 1 567 ? 17.469 8.195 -10.461 1 94.88 567 ARG A C 1
ATOM 4386 O O . ARG A 1 567 ? 17.906 7.668 -9.438 1 94.88 567 ARG A O 1
ATOM 4393 N N . LEU A 1 568 ? 17.562 9.469 -10.711 1 96.06 568 LEU A N 1
ATOM 4394 C CA . LEU A 1 568 ? 18.203 10.352 -9.75 1 96.06 568 LEU A CA 1
ATOM 4395 C C . LEU A 1 568 ? 17.453 10.367 -8.422 1 96.06 568 LEU A C 1
ATOM 4397 O O . LEU A 1 568 ? 18.062 10.328 -7.355 1 96.06 568 LEU A O 1
ATOM 4401 N N . ARG A 1 569 ? 16.172 10.406 -8.5 1 95.81 569 ARG A N 1
ATOM 4402 C CA . ARG A 1 569 ? 15.328 10.492 -7.309 1 95.81 569 ARG A CA 1
ATOM 4403 C C . ARG A 1 569 ? 15.43 9.219 -6.477 1 95.81 569 ARG A C 1
ATOM 4405 O O . ARG A 1 569 ? 15.625 9.273 -5.262 1 95.81 569 ARG A O 1
ATOM 4412 N N . LYS A 1 570 ? 15.328 8.062 -7.117 1 94.94 570 LYS A N 1
ATOM 4413 C CA . LYS A 1 570 ? 15.156 6.816 -6.375 1 94.94 570 LYS A CA 1
ATOM 4414 C C . LYS A 1 570 ? 16.484 6.09 -6.219 1 94.94 570 LYS A C 1
ATOM 4416 O O . LYS A 1 570 ? 16.859 5.691 -5.109 1 94.94 570 LYS A O 1
ATOM 4421 N N . VAL A 1 571 ? 17.219 5.914 -7.285 1 92.19 571 VAL A N 1
ATOM 4422 C CA . VAL A 1 571 ? 18.453 5.133 -7.266 1 92.19 571 VAL A CA 1
ATOM 4423 C C . VAL A 1 571 ? 19.562 5.938 -6.602 1 92.19 571 VAL A C 1
ATOM 4425 O O . VAL A 1 571 ? 20.25 5.441 -5.703 1 92.19 571 VAL A O 1
ATOM 4428 N N . TYR A 1 572 ? 19.625 7.168 -6.988 1 93.5 572 TYR A N 1
ATOM 4429 C CA . TYR A 1 572 ? 20.703 7.988 -6.449 1 93.5 572 TYR A CA 1
ATOM 4430 C C . TYR A 1 572 ? 20.25 8.75 -5.211 1 93.5 572 TYR A C 1
ATOM 4432 O O . TYR A 1 572 ? 21.016 9.508 -4.621 1 93.5 572 TYR A O 1
ATOM 4440 N N . LYS A 1 573 ? 18.984 8.617 -4.828 1 95.12 573 LYS A N 1
ATOM 4441 C CA . LYS A 1 573 ? 18.438 9.141 -3.58 1 95.12 573 LYS A CA 1
ATOM 4442 C C . LYS A 1 573 ? 18.578 10.656 -3.502 1 95.12 573 LYS A C 1
ATOM 4444 O O . LYS A 1 573 ? 19.016 11.195 -2.477 1 95.12 573 LYS A O 1
ATOM 4449 N N . CYS A 1 574 ? 18.203 11.281 -4.547 1 96.5 574 CYS A N 1
ATOM 4450 C CA . CYS A 1 574 ? 18.281 12.742 -4.609 1 96.5 574 CYS A CA 1
ATOM 4451 C C . CYS A 1 574 ? 16.953 13.383 -4.262 1 96.5 574 CYS A C 1
ATOM 4453 O O . CYS A 1 574 ? 15.906 12.969 -4.766 1 96.5 574 CYS A O 1
ATOM 4455 N N . GLY A 1 575 ? 17.031 14.367 -3.344 1 97.19 575 GLY A N 1
ATOM 4456 C CA . GLY A 1 575 ? 15.945 15.328 -3.277 1 97.19 575 GLY A CA 1
ATOM 4457 C C . GLY A 1 575 ? 16.031 16.422 -4.336 1 97.19 575 GLY A C 1
ATOM 4458 O O . GLY A 1 575 ? 16.859 16.328 -5.242 1 97.19 575 GLY A O 1
ATOM 4459 N N . PRO A 1 576 ? 15.211 17.438 -4.246 1 98.31 576 PRO A N 1
ATOM 4460 C CA . PRO A 1 576 ? 15.188 18.469 -5.281 1 98.31 576 PRO A CA 1
ATOM 4461 C C . PRO A 1 576 ? 16.547 19.141 -5.484 1 98.31 576 PRO A C 1
ATOM 4463 O O . PRO A 1 576 ? 16.984 19.312 -6.625 1 98.31 576 PRO A O 1
ATOM 4466 N N . TYR A 1 577 ? 17.219 19.5 -4.461 1 98.44 577 TYR A N 1
ATOM 4467 C CA . TYR A 1 577 ? 18.453 20.25 -4.574 1 98.44 577 TYR A CA 1
ATOM 4468 C C . TYR A 1 577 ? 19.562 19.375 -5.16 1 98.44 577 TYR A C 1
ATOM 4470 O O . TYR A 1 577 ? 20.281 19.812 -6.066 1 98.44 577 TYR A O 1
ATOM 4478 N N . SER A 1 578 ? 19.688 18.172 -4.641 1 97.69 578 SER A N 1
ATOM 4479 C CA . SER A 1 578 ? 20.719 17.266 -5.137 1 97.69 578 SER A CA 1
ATOM 4480 C C . SER A 1 578 ? 20.484 16.906 -6.598 1 97.69 578 SER A C 1
ATOM 4482 O O . SER A 1 578 ? 21.422 16.797 -7.379 1 97.69 578 SER A O 1
ATOM 4484 N N . MET A 1 579 ? 19.203 16.672 -6.934 1 97.94 579 MET A N 1
ATOM 4485 C CA . MET A 1 579 ? 18.891 16.406 -8.336 1 97.94 579 MET A CA 1
ATOM 4486 C C . MET A 1 579 ? 19.312 17.562 -9.227 1 97.94 579 MET A C 1
ATOM 4488 O O . MET A 1 579 ? 19.938 17.359 -10.266 1 97.94 579 MET A O 1
ATOM 4492 N N . PHE A 1 580 ? 19.078 18.875 -8.875 1 98.25 580 PHE A N 1
ATOM 4493 C CA . PHE A 1 580 ? 19.438 20.078 -9.625 1 98.25 580 PHE A CA 1
ATOM 4494 C C . PHE A 1 580 ? 20.953 20.156 -9.805 1 98.25 580 PHE A C 1
ATOM 4496 O O . PHE A 1 580 ? 21.438 20.328 -10.922 1 98.25 580 PHE A O 1
ATOM 4503 N N . THR A 1 581 ? 21.625 19.906 -8.727 1 97.5 581 THR A N 1
ATOM 4504 C CA . THR A 1 581 ? 23.078 20.062 -8.789 1 97.5 581 THR A CA 1
ATOM 4505 C C . THR A 1 581 ? 23.703 18.984 -9.672 1 97.5 581 THR A C 1
ATOM 4507 O O . THR A 1 581 ? 24.641 19.266 -10.414 1 97.5 581 THR A O 1
ATOM 4510 N N . LYS A 1 582 ? 23.172 17.797 -9.594 1 97 582 LYS A N 1
ATOM 4511 C CA . LYS A 1 582 ? 23.703 16.734 -10.438 1 97 582 LYS A CA 1
ATOM 4512 C C . LYS A 1 582 ? 23.375 16.984 -11.906 1 97 582 LYS A C 1
ATOM 4514 O O . LYS A 1 582 ? 24.203 16.719 -12.781 1 97 582 LYS A O 1
ATOM 4519 N N . LEU A 1 583 ? 22.203 17.469 -12.156 1 97.25 583 LEU A N 1
ATOM 4520 C CA . LEU A 1 583 ? 21.781 17.703 -13.531 1 97.25 583 LEU A CA 1
ATOM 4521 C C . LEU A 1 583 ? 22.516 18.875 -14.148 1 97.25 583 LEU A C 1
ATOM 4523 O O . LEU A 1 583 ? 22.734 18.922 -15.367 1 97.25 583 LEU A O 1
ATOM 4527 N N . VAL A 1 584 ? 22.875 19.859 -13.359 1 96.38 584 VAL A N 1
ATOM 4528 C CA . VAL A 1 584 ? 23.688 20.984 -13.859 1 96.38 584 VAL A CA 1
ATOM 4529 C C . VAL A 1 584 ? 24.953 20.453 -14.531 1 96.38 584 VAL A C 1
ATOM 4531 O O . VAL A 1 584 ? 25.375 20.969 -15.562 1 96.38 584 VAL A O 1
ATOM 4534 N N . HIS A 1 585 ? 25.484 19.391 -13.969 1 94.56 585 HIS A N 1
ATOM 4535 C CA . HIS A 1 585 ? 26.688 18.797 -14.547 1 94.56 585 HIS A CA 1
ATOM 4536 C C . HIS A 1 585 ? 26.344 17.922 -15.75 1 94.56 585 HIS A C 1
ATOM 4538 O O . HIS A 1 585 ? 27.016 18 -16.781 1 94.56 585 HIS A O 1
ATOM 4544 N N . LEU A 1 586 ? 25.312 17.141 -15.625 1 93.94 586 LEU A N 1
ATOM 4545 C CA . LEU A 1 586 ? 24.953 16.156 -16.641 1 93.94 586 LEU A CA 1
ATOM 4546 C C . LEU A 1 586 ? 24.406 16.828 -17.891 1 93.94 586 LEU A C 1
ATOM 4548 O O . LEU A 1 586 ? 24.578 16.328 -19 1 93.94 586 LEU A O 1
ATOM 4552 N N . TRP A 1 587 ? 23.672 17.953 -17.625 1 95.06 587 TRP A N 1
ATOM 4553 C CA . TRP A 1 587 ? 22.984 18.594 -18.734 1 95.06 587 TRP A CA 1
ATOM 4554 C C . TRP A 1 587 ? 23.672 19.891 -19.141 1 95.06 587 TRP A C 1
ATOM 4556 O O . TRP A 1 587 ? 23.062 20.734 -19.812 1 95.06 587 TRP A O 1
ATOM 4566 N N . SER A 1 588 ? 24.906 20.109 -18.797 1 90.44 588 SER A N 1
ATOM 4567 C CA . SER A 1 588 ? 25.641 21.359 -18.984 1 90.44 588 SER A CA 1
ATOM 4568 C C . SER A 1 588 ? 25.75 21.719 -20.469 1 90.44 588 SER A C 1
ATOM 4570 O O . SER A 1 588 ? 25.812 22.891 -20.828 1 90.44 588 SER A O 1
ATOM 4572 N N . ASP A 1 589 ? 25.766 20.766 -21.297 1 91.25 589 ASP A N 1
ATOM 4573 C CA . ASP A 1 589 ? 25.938 20.984 -22.719 1 91.25 589 ASP A CA 1
ATOM 4574 C C . ASP A 1 589 ? 24.594 21.172 -23.406 1 91.25 589 ASP A C 1
ATOM 4576 O O . ASP A 1 589 ? 24.531 21.578 -24.578 1 91.25 589 ASP A O 1
ATOM 4580 N N . LYS A 1 590 ? 23.516 20.984 -22.734 1 92 590 LYS A N 1
ATOM 4581 C CA . LYS A 1 590 ? 22.219 20.938 -23.375 1 92 590 LYS A CA 1
ATOM 4582 C C . LYS A 1 590 ? 21.328 22.109 -22.922 1 92 590 LYS A C 1
ATOM 4584 O O . LYS A 1 590 ? 20.5 22.594 -23.688 1 92 590 LYS A O 1
ATOM 4589 N N . LEU A 1 591 ? 21.469 22.516 -21.641 1 94.56 591 LEU A N 1
ATOM 4590 C CA . LEU A 1 591 ? 20.547 23.5 -21.078 1 94.56 591 LEU A CA 1
ATOM 4591 C C . LEU A 1 591 ? 21.297 24.5 -20.203 1 94.56 591 LEU A C 1
ATOM 4593 O O . LEU A 1 591 ? 22.312 24.156 -19.609 1 94.56 591 LEU A O 1
ATOM 4597 N N . GLU A 1 592 ? 20.688 25.672 -20.125 1 95.75 592 GLU A N 1
ATOM 4598 C CA . GLU A 1 592 ? 21.156 26.656 -19.156 1 95.75 592 GLU A CA 1
ATOM 4599 C C . GLU A 1 592 ? 20.75 26.266 -17.734 1 95.75 592 GLU A C 1
ATOM 4601 O O . GLU A 1 592 ? 19.75 25.578 -17.547 1 95.75 592 GLU A O 1
ATOM 4606 N N . VAL A 1 593 ? 21.531 26.75 -16.844 1 96.75 593 VAL A N 1
ATOM 4607 C CA . VAL A 1 593 ? 21.344 26.391 -1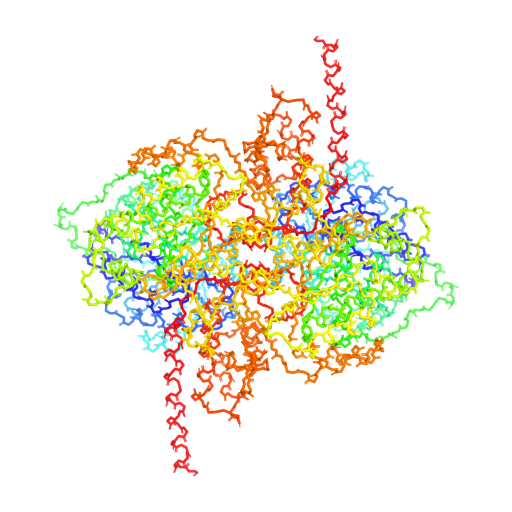5.453 1 96.75 593 VAL A CA 1
ATOM 4608 C C . VAL A 1 593 ? 19.938 26.797 -14.992 1 96.75 593 VAL A C 1
ATOM 4610 O O . VAL A 1 593 ? 19.281 26.047 -14.273 1 96.75 593 VAL A O 1
ATOM 4613 N N . ALA A 1 594 ? 19.5 27.953 -15.398 1 97.25 594 ALA A N 1
ATOM 4614 C CA . ALA A 1 594 ? 18.172 28.438 -15.016 1 97.25 594 ALA A CA 1
ATOM 4615 C C . ALA A 1 594 ? 17.078 27.516 -15.555 1 97.25 594 ALA A C 1
ATOM 4617 O O . ALA A 1 594 ? 16.078 27.281 -14.891 1 97.25 594 ALA A O 1
ATOM 4618 N N . ASP A 1 595 ? 17.297 27.031 -16.75 1 97 595 ASP A N 1
ATOM 4619 C CA . ASP A 1 595 ? 16.312 26.141 -17.375 1 97 595 ASP A CA 1
ATOM 4620 C C . ASP A 1 595 ? 16.266 24.781 -16.656 1 97 595 ASP A C 1
ATOM 4622 O O . ASP A 1 595 ? 15.203 24.188 -16.531 1 97 595 ASP A O 1
ATOM 4626 N N . ILE A 1 596 ? 17.438 24.312 -16.25 1 97.56 596 ILE A N 1
ATOM 4627 C CA . ILE A 1 596 ? 17.5 23.062 -15.492 1 97.56 596 ILE A CA 1
ATOM 4628 C C . ILE A 1 596 ? 16.719 23.203 -14.188 1 97.56 596 ILE A C 1
ATOM 4630 O O . ILE A 1 596 ? 15.969 22.297 -13.812 1 97.56 596 ILE A O 1
ATOM 4634 N N . ALA A 1 597 ? 16.922 24.344 -13.539 1 98.38 597 ALA A N 1
ATOM 4635 C CA . ALA A 1 597 ? 16.203 24.625 -12.297 1 98.38 597 ALA A CA 1
ATOM 4636 C C . ALA A 1 597 ? 14.695 24.578 -12.516 1 98.38 597 ALA A C 1
ATOM 4638 O O . ALA A 1 597 ? 13.953 24 -11.719 1 98.38 597 ALA A O 1
ATOM 4639 N N . ILE A 1 598 ? 14.266 25.203 -13.57 1 97.81 598 ILE A N 1
ATOM 4640 C CA . ILE A 1 598 ? 12.844 25.266 -13.891 1 97.81 598 ILE A CA 1
ATOM 4641 C C . ILE A 1 598 ? 12.305 23.844 -14.102 1 97.81 598 ILE A C 1
ATOM 4643 O O . ILE A 1 598 ? 11.234 23.5 -13.594 1 97.81 598 ILE A O 1
ATOM 4647 N N . LYS A 1 599 ? 13.008 23 -14.773 1 97.44 599 LYS A N 1
ATOM 4648 C CA . LYS A 1 599 ? 12.57 21.641 -15.062 1 97.44 599 LYS A CA 1
ATOM 4649 C C . LYS A 1 599 ? 12.523 20.797 -13.797 1 97.44 599 LYS A C 1
ATOM 4651 O O . LYS A 1 599 ? 11.594 20 -13.602 1 97.44 599 LYS A O 1
ATOM 4656 N N . VAL A 1 600 ? 13.523 20.938 -12.953 1 98.31 600 VAL A N 1
ATOM 4657 C CA . VAL A 1 600 ? 13.578 20.172 -11.703 1 98.31 600 VAL A CA 1
ATOM 4658 C C . VAL A 1 600 ? 12.406 20.578 -10.805 1 98.31 600 VAL A C 1
ATOM 4660 O O . VAL A 1 600 ? 11.711 19.719 -10.258 1 98.31 600 VAL A O 1
ATOM 4663 N N . LYS A 1 601 ? 12.234 21.891 -10.672 1 98.44 601 LYS A N 1
ATOM 4664 C CA . LYS A 1 601 ? 11.141 22.391 -9.836 1 98.44 601 LYS A CA 1
ATOM 4665 C C . LYS A 1 601 ? 9.789 21.938 -10.375 1 98.44 601 LYS A C 1
ATOM 4667 O O . LYS A 1 601 ? 8.898 21.562 -9.609 1 98.44 601 LYS A O 1
ATOM 4672 N N . ARG A 1 602 ? 9.672 21.969 -11.648 1 97.44 602 ARG A N 1
ATOM 4673 C CA . ARG A 1 602 ? 8.438 21.516 -12.281 1 97.44 602 ARG A CA 1
ATOM 4674 C C . ARG A 1 602 ? 8.188 20.047 -12.023 1 97.44 602 ARG A C 1
ATOM 4676 O O . ARG A 1 602 ? 7.055 19.641 -11.75 1 97.44 602 ARG A O 1
ATOM 4683 N N . PHE A 1 603 ? 9.242 19.25 -12.164 1 97.12 603 PHE A N 1
ATOM 4684 C CA . PHE A 1 603 ? 9.109 17.812 -11.906 1 97.12 603 PHE A CA 1
ATOM 4685 C C . PHE A 1 603 ? 8.609 17.562 -10.484 1 97.12 603 PHE A C 1
ATOM 4687 O O . PHE A 1 603 ? 7.629 16.844 -10.289 1 97.12 603 PHE A O 1
ATOM 4694 N N . PHE A 1 604 ? 9.203 18.203 -9.469 1 98.06 604 PHE A N 1
ATOM 4695 C CA . PHE A 1 604 ? 8.852 17.938 -8.086 1 98.06 604 PHE A CA 1
ATOM 4696 C C . PHE A 1 604 ? 7.488 18.531 -7.746 1 98.06 604 PHE A C 1
ATOM 4698 O O . PHE A 1 604 ? 6.762 17.984 -6.902 1 98.06 604 PHE A O 1
ATOM 4705 N N . PHE A 1 605 ? 7.148 19.625 -8.414 1 97.44 605 PHE A N 1
ATOM 4706 C CA . PHE A 1 605 ? 5.816 20.188 -8.227 1 97.44 605 PHE A CA 1
ATOM 4707 C C . PHE A 1 605 ? 4.742 19.188 -8.617 1 97.44 605 PHE A C 1
ATOM 4709 O O . PHE A 1 605 ? 3.861 18.859 -7.82 1 97.44 605 PHE A O 1
ATOM 4716 N N . TYR A 1 606 ? 4.84 18.625 -9.789 1 96.56 606 TYR A N 1
ATOM 4717 C CA . TYR A 1 606 ? 3.822 17.703 -10.273 1 96.56 606 TYR A CA 1
ATOM 4718 C C . TYR A 1 606 ? 3.926 16.359 -9.562 1 96.56 606 TYR A C 1
ATOM 4720 O O . TYR A 1 606 ? 2.916 15.688 -9.328 1 96.56 606 TYR A O 1
ATOM 4728 N N . TYR A 1 607 ? 5.219 15.984 -9.266 1 95.56 607 TYR A N 1
ATOM 4729 C CA . TYR A 1 607 ? 5.406 14.789 -8.453 1 95.56 607 TYR A CA 1
ATOM 4730 C C . TYR A 1 607 ? 4.613 14.891 -7.152 1 95.56 607 TYR A C 1
ATOM 4732 O O . TYR A 1 607 ? 3.963 13.922 -6.742 1 95.56 607 TYR A O 1
ATOM 4740 N N . SER A 1 608 ? 4.574 16.062 -6.57 1 96.06 608 SER A N 1
ATOM 4741 C CA . SER A 1 608 ? 3.973 16.266 -5.258 1 96.06 608 SER A CA 1
ATOM 4742 C C . SER A 1 608 ? 2.453 16.375 -5.355 1 96.06 608 SER A C 1
ATOM 4744 O O . SER A 1 608 ? 1.732 15.68 -4.633 1 96.06 608 SER A O 1
ATOM 4746 N N . ILE A 1 609 ? 1.886 17.141 -6.258 1 95.25 609 ILE A N 1
ATOM 4747 C CA . ILE A 1 609 ? 0.452 17.406 -6.285 1 95.25 609 ILE A CA 1
ATOM 4748 C C . ILE A 1 609 ? -0.291 16.172 -6.812 1 95.25 609 ILE A C 1
ATOM 4750 O O . ILE A 1 609 ? -1.498 16.031 -6.605 1 95.25 609 ILE A O 1
ATOM 4754 N N . ASN A 1 610 ? 0.453 15.273 -7.504 1 94.75 610 ASN A N 1
ATOM 4755 C CA . ASN A 1 610 ? -0.198 14.109 -8.086 1 94.75 610 ASN A CA 1
ATOM 4756 C C . ASN A 1 610 ? 0.067 12.844 -7.27 1 94.75 610 ASN A C 1
ATOM 4758 O O . ASN A 1 610 ? -0.341 11.75 -7.656 1 94.75 610 ASN A O 1
ATOM 4762 N N . ARG A 1 611 ? 0.708 12.969 -6.113 1 93.31 611 ARG A N 1
ATOM 4763 C CA . ARG A 1 611 ? 1.075 11.812 -5.309 1 93.31 611 ARG A CA 1
ATOM 4764 C C . ARG A 1 611 ? -0.163 11.047 -4.855 1 93.31 611 ARG A C 1
ATOM 4766 O O . ARG A 1 611 ? -0.117 9.828 -4.688 1 93.31 611 ARG A O 1
ATOM 4773 N N . HIS A 1 612 ? -1.262 11.742 -4.691 1 92.25 612 HIS A N 1
ATOM 4774 C CA . HIS A 1 612 ? -2.5 11.109 -4.254 1 92.25 612 HIS A CA 1
ATOM 4775 C C . HIS A 1 612 ? -2.959 10.047 -5.246 1 92.25 612 HIS A C 1
ATOM 4777 O O . HIS A 1 612 ? -3.629 9.078 -4.867 1 92.25 612 HIS A O 1
ATOM 4783 N N . LYS A 1 613 ? -2.535 10.164 -6.5 1 93.56 613 LYS A N 1
ATOM 4784 C CA . LYS A 1 613 ? -2.896 9.195 -7.531 1 93.56 613 LYS A CA 1
ATOM 4785 C C . LYS A 1 613 ? -2.154 7.875 -7.328 1 93.56 613 LYS A C 1
ATOM 4787 O O . LYS A 1 613 ? -2.656 6.812 -7.699 1 93.56 613 LYS A O 1
ATOM 4792 N N . MET A 1 614 ? -0.987 7.91 -6.715 1 92.5 614 MET A N 1
ATOM 4793 C CA . MET A 1 614 ? -0.15 6.727 -6.539 1 92.5 614 MET A CA 1
ATOM 4794 C C . MET A 1 614 ? -0.688 5.84 -5.422 1 92.5 614 MET A C 1
ATOM 4796 O O . MET A 1 614 ? -0.341 4.66 -5.34 1 92.5 614 MET A O 1
ATOM 4800 N N . THR A 1 615 ? -1.559 6.379 -4.582 1 91.44 615 THR A N 1
ATOM 4801 C CA . THR A 1 615 ? -2.098 5.609 -3.465 1 91.44 615 THR A CA 1
ATOM 4802 C C . THR A 1 615 ? -3.07 4.543 -3.961 1 91.44 615 THR A C 1
ATOM 4804 O O . THR A 1 615 ? -3.398 3.605 -3.23 1 91.44 615 THR A O 1
ATOM 4807 N N . THR A 1 616 ? -3.531 4.664 -5.184 1 92 616 THR A N 1
ATOM 4808 C CA . THR A 1 616 ? -4.488 3.719 -5.746 1 92 616 THR A CA 1
ATOM 4809 C C . THR A 1 616 ? -3.969 3.137 -7.059 1 92 616 THR A C 1
ATOM 4811 O O . THR A 1 616 ? -4.754 2.789 -7.941 1 92 616 THR A O 1
ATOM 4814 N N . LEU A 1 617 ? -2.697 3.105 -7.184 1 91.81 617 LEU A N 1
ATOM 4815 C CA . LEU A 1 617 ? -2.088 2.568 -8.398 1 91.81 617 LEU A CA 1
ATOM 4816 C C . LEU A 1 617 ? -2.387 1.08 -8.539 1 91.81 617 LEU A C 1
ATOM 4818 O O . LEU A 1 617 ? -2.307 0.328 -7.566 1 91.81 617 LEU A O 1
ATOM 4822 N N . THR A 1 618 ? -2.764 0.643 -9.758 1 94.62 618 THR A N 1
ATOM 4823 C CA . THR A 1 618 ? -2.939 -0.773 -10.062 1 94.62 618 THR A CA 1
ATOM 4824 C C . THR A 1 618 ? -1.671 -1.558 -9.742 1 94.62 618 THR A C 1
ATOM 4826 O O . THR A 1 618 ? -0.568 -1.136 -10.102 1 94.62 618 THR A O 1
ATOM 4829 N N . PRO A 1 619 ? -1.812 -2.723 -9 1 94.06 619 PRO A N 1
ATOM 4830 C CA . PRO A 1 619 ? -0.618 -3.539 -8.773 1 94.06 619 PRO A CA 1
ATOM 4831 C C . PRO A 1 619 ? 0.103 -3.904 -10.07 1 94.06 619 PRO A C 1
ATOM 4833 O O . PRO A 1 619 ? -0.531 -4.355 -11.023 1 94.06 619 PRO A O 1
ATOM 4836 N N . ALA A 1 620 ? 1.395 -3.682 -10.055 1 94.88 620 ALA A N 1
ATOM 4837 C CA . ALA A 1 620 ? 2.158 -3.871 -11.281 1 94.88 620 ALA A CA 1
ATOM 4838 C C . ALA A 1 620 ? 3.336 -4.816 -11.055 1 94.88 620 ALA A C 1
ATOM 4840 O O . ALA A 1 620 ? 3.84 -4.934 -9.938 1 94.88 620 ALA A O 1
ATOM 4841 N N . TYR A 1 621 ? 3.74 -5.5 -12.164 1 94.75 621 TYR A N 1
ATOM 4842 C CA . TYR A 1 621 ? 4.977 -6.273 -12.164 1 94.75 621 TYR A CA 1
ATOM 4843 C C . TYR A 1 621 ? 6.172 -5.395 -11.805 1 94.75 621 TYR A C 1
ATOM 4845 O O . TYR A 1 621 ? 6.383 -4.344 -12.414 1 94.75 621 TYR A O 1
ATOM 4853 N N . HIS A 1 622 ? 6.871 -5.832 -10.82 1 90.69 622 HIS A N 1
ATOM 4854 C CA . HIS A 1 622 ? 8.031 -5.043 -10.406 1 90.69 622 HIS A CA 1
ATOM 4855 C C . HIS A 1 622 ? 9.219 -5.293 -11.32 1 90.69 622 HIS A C 1
ATOM 4857 O O . HIS A 1 622 ? 9.727 -6.414 -11.398 1 90.69 622 HIS A O 1
ATOM 4863 N N . ALA A 1 623 ? 9.766 -4.316 -12.008 1 85.19 623 ALA A N 1
ATOM 4864 C CA . ALA A 1 623 ? 10.883 -4.48 -12.938 1 85.19 623 ALA A CA 1
ATOM 4865 C C . ALA A 1 623 ? 11.953 -3.414 -12.711 1 85.19 623 ALA A C 1
ATOM 4867 O O . ALA A 1 623 ? 13.148 -3.693 -12.812 1 85.19 623 ALA A O 1
ATOM 4868 N N . GLU A 1 624 ? 11.492 -2.193 -12.477 1 75.62 624 GLU A N 1
ATOM 4869 C CA . GLU A 1 624 ? 12.422 -1.063 -12.477 1 75.62 624 GLU A CA 1
ATOM 4870 C C . GLU A 1 624 ? 12.859 -0.708 -11.055 1 75.62 624 GLU A C 1
ATOM 4872 O O . GLU A 1 624 ? 12.078 -0.833 -10.109 1 75.62 624 GLU A O 1
ATOM 4877 N N . SER A 1 625 ? 14.086 -0.129 -11.117 1 83.38 625 SER A N 1
ATOM 4878 C CA . SER A 1 625 ? 14.688 0.228 -9.836 1 83.38 625 SER A CA 1
ATOM 4879 C C . SER A 1 625 ? 14.172 1.57 -9.336 1 83.38 625 SER A C 1
ATOM 4881 O O . SER A 1 625 ? 14.398 1.938 -8.18 1 83.38 625 SER A O 1
ATOM 4883 N N . TYR A 1 626 ? 13.414 2.264 -10.188 1 88.31 626 TYR A N 1
ATOM 4884 C CA . TYR A 1 626 ? 12.898 3.537 -9.695 1 88.31 626 TYR A CA 1
ATOM 4885 C C . TYR A 1 626 ? 11.375 3.57 -9.758 1 88.31 626 TYR A C 1
ATOM 4887 O O . TYR A 1 626 ? 10.781 4.637 -9.922 1 88.31 626 TYR A O 1
ATOM 4895 N N . SER A 1 627 ? 10.781 2.389 -9.688 1 87.44 627 SER A N 1
ATOM 4896 C CA . SER A 1 627 ? 9.32 2.27 -9.641 1 87.44 627 SER A CA 1
ATOM 4897 C C . SER A 1 627 ? 8.734 3.111 -8.516 1 87.44 627 SER A C 1
ATOM 4899 O O . SER A 1 627 ? 9.266 3.133 -7.406 1 87.44 627 SER A O 1
ATOM 4901 N N . PRO A 1 628 ? 7.695 3.9 -8.805 1 86.56 628 PRO A N 1
ATOM 4902 C CA . PRO A 1 628 ? 7.066 4.723 -7.766 1 86.56 628 PRO A CA 1
ATOM 4903 C C . PRO A 1 628 ? 5.988 3.967 -6.988 1 86.56 628 PRO A C 1
ATOM 4905 O O . PRO A 1 628 ? 5.102 4.586 -6.395 1 86.56 628 PRO A O 1
ATOM 4908 N N . ASP A 1 629 ? 6.02 2.635 -7.035 1 87.12 629 ASP A N 1
ATOM 4909 C CA . ASP A 1 629 ? 5.062 1.846 -6.266 1 87.12 629 ASP A CA 1
ATOM 4910 C C . ASP A 1 629 ? 5.07 2.256 -4.793 1 87.12 629 ASP A C 1
ATOM 4912 O O . ASP A 1 629 ? 5.996 1.919 -4.055 1 87.12 629 ASP A O 1
ATOM 4916 N N . ASP A 1 630 ? 3.979 2.824 -4.387 1 86.19 630 ASP A N 1
ATOM 4917 C CA . ASP A 1 630 ? 3.865 3.4 -3.051 1 86.19 630 ASP A CA 1
ATOM 4918 C C . ASP A 1 630 ? 3.494 2.332 -2.023 1 86.19 630 ASP A C 1
ATOM 4920 O O . ASP A 1 630 ? 3.574 2.57 -0.817 1 86.19 630 ASP A O 1
ATOM 4924 N N . ASN A 1 631 ? 3.115 1.24 -2.453 1 86.69 631 ASN A N 1
ATOM 4925 C CA . ASN A 1 631 ? 2.604 0.212 -1.554 1 86.69 631 ASN A CA 1
ATOM 4926 C C . ASN A 1 631 ? 3.734 -0.561 -0.883 1 86.69 631 ASN A C 1
ATOM 4928 O O . ASN A 1 631 ? 3.738 -0.731 0.338 1 86.69 631 ASN A O 1
ATOM 4932 N N . ARG A 1 632 ? 4.699 -0.981 -1.736 1 86.56 632 ARG A N 1
ATOM 4933 C CA . ARG A 1 632 ? 5.691 -1.894 -1.175 1 86.56 632 ARG A CA 1
ATOM 4934 C C . ARG A 1 632 ? 7.105 -1.367 -1.394 1 86.56 632 ARG A C 1
ATOM 4936 O O . ARG A 1 632 ? 8.031 -1.737 -0.667 1 86.56 632 ARG A O 1
ATOM 4943 N N . PHE A 1 633 ? 7.371 -0.474 -2.309 1 91 633 PHE A N 1
ATOM 4944 C CA . PHE A 1 633 ? 8.734 -0.253 -2.787 1 91 633 PHE A CA 1
ATOM 4945 C C . PHE A 1 633 ? 9.188 1.167 -2.479 1 91 633 PHE A C 1
ATOM 4947 O O . PHE A 1 633 ? 10.242 1.367 -1.871 1 91 633 PHE A O 1
ATOM 4954 N N . ASP A 1 634 ? 8.477 2.133 -2.85 1 92.25 634 ASP A N 1
ATOM 4955 C CA . ASP A 1 634 ? 8.82 3.545 -2.697 1 92.25 634 ASP A CA 1
ATOM 4956 C C . ASP A 1 634 ? 7.863 4.242 -1.732 1 92.25 634 ASP A C 1
ATOM 4958 O O . ASP A 1 634 ? 6.969 4.973 -2.158 1 92.25 634 ASP A O 1
ATOM 4962 N N . LEU A 1 635 ? 8.094 4.117 -0.481 1 91.94 635 LEU A N 1
ATOM 4963 C CA . LEU A 1 635 ? 7.191 4.645 0.538 1 91.94 635 LEU A CA 1
ATOM 4964 C C . LEU A 1 635 ? 7.371 6.152 0.693 1 91.94 635 LEU A C 1
ATOM 4966 O O . LEU A 1 635 ? 8.438 6.617 1.095 1 91.94 635 LEU A O 1
ATOM 4970 N N . ARG A 1 636 ? 6.359 6.895 0.347 1 94.5 636 ARG A N 1
ATOM 4971 C CA . ARG A 1 636 ? 6.379 8.352 0.375 1 94.5 636 ARG A CA 1
ATOM 4972 C C . ARG A 1 636 ? 5.098 8.906 0.986 1 94.5 636 ARG A C 1
ATOM 4974 O O . ARG A 1 636 ? 4.066 8.227 1 1 94.5 636 ARG A O 1
ATOM 4981 N N . PRO A 1 637 ? 5.156 10.141 1.55 1 94.44 637 PRO A N 1
ATOM 4982 C CA . PRO A 1 637 ? 3.891 10.805 1.872 1 94.44 637 PRO A CA 1
ATOM 4983 C C . PRO A 1 637 ? 3.014 11.031 0.643 1 94.44 637 PRO A C 1
ATOM 4985 O O . PRO A 1 637 ? 3.521 11.094 -0.479 1 94.44 637 PRO A O 1
ATOM 4988 N N . PHE A 1 638 ? 1.712 11.047 0.826 1 94.06 638 PHE A N 1
ATOM 4989 C CA . PHE A 1 638 ? 0.886 11.352 -0.337 1 94.06 638 PHE A CA 1
ATOM 4990 C C . PHE A 1 638 ? 0.326 12.766 -0.252 1 94.06 638 PHE A C 1
ATOM 4992 O O . PHE A 1 638 ? -0.403 13.203 -1.144 1 94.06 638 PHE A O 1
ATOM 4999 N N . LEU A 1 639 ? 0.616 13.469 0.844 1 95.81 639 LEU A N 1
ATOM 5000 C CA . LEU A 1 639 ? 0.325 14.891 0.995 1 95.81 639 LEU A CA 1
ATOM 5001 C C . LEU A 1 639 ? 1.604 15.688 1.234 1 95.81 639 LEU A C 1
ATOM 5003 O O . LEU A 1 639 ? 2.223 15.57 2.295 1 95.81 639 LEU A O 1
ATOM 5007 N N . TYR A 1 640 ? 2.035 16.5 0.238 1 95.31 640 TYR A N 1
ATOM 5008 C CA . TYR A 1 640 ? 3.26 17.297 0.284 1 95.31 640 TYR A CA 1
ATOM 5009 C C . TYR A 1 640 ? 2.941 18.781 0.368 1 95.31 640 TYR A C 1
ATOM 5011 O O . TYR A 1 640 ? 1.861 19.219 -0.041 1 95.31 640 TYR A O 1
ATOM 5019 N N . ASN A 1 641 ? 3.85 19.5 0.974 1 95.06 641 ASN A N 1
ATOM 5020 C CA . ASN A 1 641 ? 3.906 20.906 0.629 1 95.06 641 ASN A CA 1
ATOM 5021 C C . ASN A 1 641 ? 4.492 21.125 -0.764 1 95.06 641 ASN A C 1
ATOM 5023 O O . ASN A 1 641 ? 5.711 21.156 -0.932 1 95.06 641 ASN A O 1
ATOM 5027 N N . ALA A 1 642 ? 3.646 21.359 -1.705 1 95.5 642 ALA A N 1
ATOM 5028 C CA . ALA A 1 642 ? 4.055 21.344 -3.107 1 95.5 642 ALA A CA 1
ATOM 5029 C C . ALA A 1 642 ? 4.871 22.594 -3.451 1 95.5 642 ALA A C 1
ATOM 5031 O O . ALA A 1 642 ? 5.492 22.656 -4.516 1 95.5 642 ALA A O 1
ATOM 5032 N N . SER A 1 643 ? 4.906 23.547 -2.551 1 95.69 643 SER A N 1
ATOM 5033 C CA . SER A 1 643 ? 5.723 24.734 -2.793 1 95.69 643 SER A CA 1
ATOM 5034 C C . SER A 1 643 ? 7.207 24.438 -2.6 1 95.69 643 SER A C 1
ATOM 5036 O O . SER A 1 643 ? 8.062 25.156 -3.113 1 95.69 643 SER A O 1
ATOM 5038 N N . TRP A 1 644 ? 7.508 23.391 -1.88 1 97.38 644 TRP A N 1
ATOM 5039 C CA . TRP A 1 644 ? 8.891 23.047 -1.576 1 97.38 644 TRP A CA 1
ATOM 5040 C C . TRP A 1 644 ? 9.711 24.297 -1.264 1 97.38 644 TRP A C 1
ATOM 5042 O O . TRP A 1 644 ? 10.805 24.469 -1.799 1 97.38 644 TRP A O 1
ATOM 5052 N N . SER A 1 645 ? 9.211 25.125 -0.39 1 96.81 645 SER A N 1
ATOM 5053 C CA . SER A 1 645 ? 9.703 26.5 -0.249 1 96.81 645 SER A CA 1
ATOM 5054 C C . SER A 1 645 ? 11.18 26.516 0.134 1 96.81 645 SER A C 1
ATOM 5056 O O . SER A 1 645 ? 11.961 27.266 -0.443 1 96.81 645 SER A O 1
ATOM 5058 N N . TRP A 1 646 ? 11.617 25.719 1.06 1 98.19 646 TRP A N 1
ATOM 5059 C CA . TRP A 1 646 ? 13 25.688 1.507 1 98.19 646 TRP A CA 1
ATOM 5060 C C . TRP A 1 646 ? 13.922 25.188 0.399 1 98.19 646 TRP A C 1
ATOM 5062 O O . TRP A 1 646 ? 14.961 25.781 0.122 1 98.19 646 TRP A O 1
ATOM 5072 N N . GLN A 1 647 ? 13.594 24.109 -0.257 1 98.19 647 GLN A N 1
ATOM 5073 C CA . GLN A 1 647 ? 14.406 23.422 -1.261 1 98.19 647 GLN A CA 1
ATOM 5074 C C . GLN A 1 647 ? 14.516 24.25 -2.537 1 98.19 647 GLN A C 1
ATOM 5076 O O . GLN A 1 647 ? 15.609 24.391 -3.092 1 98.19 647 GLN A O 1
ATOM 5081 N N . PHE A 1 648 ? 13.375 24.844 -3.01 1 98.44 648 PHE A N 1
ATOM 5082 C CA . PHE A 1 648 ? 13.375 25.625 -4.242 1 98.44 648 PHE A CA 1
ATOM 5083 C C . PHE A 1 648 ? 14.102 26.953 -4.043 1 98.44 648 PHE A C 1
ATOM 5085 O O . PHE A 1 648 ? 14.766 27.438 -4.957 1 98.44 648 PHE A O 1
ATOM 5092 N N . ASP A 1 649 ? 13.93 27.547 -2.838 1 98.19 649 ASP A N 1
ATOM 5093 C CA . ASP A 1 649 ? 14.68 28.766 -2.537 1 98.19 649 ASP A CA 1
ATOM 5094 C C . ASP A 1 649 ? 16.188 28.516 -2.623 1 98.19 649 ASP A C 1
ATOM 5096 O O . ASP A 1 649 ? 16.938 29.359 -3.123 1 98.19 649 ASP A O 1
ATOM 5100 N N . LYS A 1 650 ? 16.609 27.422 -2.084 1 97.81 650 LYS A N 1
ATOM 5101 C CA . LYS A 1 650 ? 18.031 27.094 -2.15 1 97.81 650 LYS A CA 1
ATOM 5102 C C . LYS A 1 650 ? 18.484 26.922 -3.598 1 97.81 650 LYS A C 1
ATOM 5104 O O . LYS A 1 650 ? 19.578 27.359 -3.963 1 97.81 650 LYS A O 1
ATOM 5109 N N . ILE A 1 651 ? 17.672 26.203 -4.398 1 98.38 651 ILE A N 1
ATOM 5110 C CA . ILE A 1 651 ? 17.984 26.047 -5.816 1 98.38 651 ILE A CA 1
ATOM 5111 C C . ILE A 1 651 ? 18.125 27.422 -6.473 1 98.38 651 ILE A C 1
ATOM 5113 O O . ILE A 1 651 ? 19.109 27.672 -7.191 1 98.38 651 ILE A O 1
ATOM 5117 N N . ASP A 1 652 ? 17.219 28.359 -6.23 1 98.25 652 ASP A N 1
ATOM 5118 C CA . ASP A 1 652 ? 17.234 29.688 -6.836 1 98.25 652 ASP A CA 1
ATOM 5119 C C . ASP A 1 652 ? 18.5 30.453 -6.449 1 98.25 652 ASP A C 1
ATOM 5121 O O . ASP A 1 652 ? 19.109 31.125 -7.285 1 98.25 652 ASP A O 1
ATOM 5125 N N . ARG A 1 653 ? 18.875 30.375 -5.203 1 97.69 653 ARG A N 1
ATOM 5126 C CA . ARG A 1 653 ? 20.094 31.047 -4.746 1 97.69 653 ARG A CA 1
ATOM 5127 C C . ARG A 1 653 ? 21.328 30.484 -5.434 1 97.69 653 ARG A C 1
ATOM 5129 O O . ARG A 1 653 ? 22.25 31.219 -5.789 1 97.69 653 ARG A O 1
ATOM 5136 N N . THR A 1 654 ? 21.328 29.172 -5.57 1 96.94 654 THR A N 1
ATOM 5137 C CA . THR A 1 654 ? 22.469 28.516 -6.203 1 96.94 654 THR A CA 1
ATOM 5138 C C . THR A 1 654 ? 22.562 28.906 -7.676 1 96.94 654 THR A C 1
ATOM 5140 O O . THR A 1 654 ? 23.672 29.047 -8.211 1 96.94 654 THR A O 1
ATOM 5143 N N . VAL A 1 655 ? 21.391 29.016 -8.344 1 97.56 655 VAL A N 1
ATOM 5144 C CA . VAL A 1 655 ? 21.375 29.453 -9.742 1 97.56 655 VAL A CA 1
ATOM 5145 C C . VAL A 1 655 ? 22.047 30.812 -9.867 1 97.56 655 VAL A C 1
ATOM 5147 O O . VAL A 1 655 ? 22.875 31.031 -10.758 1 97.56 655 VAL A O 1
ATOM 5150 N N . LEU A 1 656 ? 21.719 31.75 -8.977 1 96.94 656 LEU A N 1
ATOM 5151 C CA . LEU A 1 656 ? 22.266 33.094 -9 1 96.94 656 LEU A CA 1
ATOM 5152 C C . LEU A 1 656 ? 23.781 33.062 -8.82 1 96.94 656 LEU A C 1
ATOM 5154 O O . LEU A 1 656 ? 24.516 33.812 -9.492 1 96.94 656 LEU A O 1
ATOM 5158 N N . VAL A 1 657 ? 24.281 32.219 -7.984 1 96 657 VAL A N 1
ATOM 5159 C CA . VAL A 1 657 ? 25.703 32.094 -7.715 1 96 657 VAL A CA 1
ATOM 5160 C C . VAL A 1 657 ? 26.422 31.578 -8.953 1 96 657 VAL A C 1
ATOM 5162 O O . VAL A 1 657 ? 27.469 32.094 -9.344 1 96 657 VAL A O 1
ATOM 5165 N N . ILE A 1 658 ? 25.859 30.531 -9.547 1 94.38 658 ILE A N 1
ATOM 5166 C CA . ILE A 1 658 ? 26.484 29.891 -10.711 1 94.38 658 ILE A CA 1
ATOM 5167 C C . ILE A 1 658 ? 26.5 30.875 -11.883 1 94.38 658 ILE A C 1
ATOM 5169 O O . ILE A 1 658 ? 27.516 30.984 -12.586 1 94.38 658 ILE A O 1
ATOM 5173 N N . GLU A 1 659 ? 25.391 31.562 -12.07 1 93.75 659 GLU A N 1
ATOM 5174 C CA . GLU A 1 659 ? 25.312 32.531 -13.172 1 93.75 659 GLU A CA 1
ATOM 5175 C C . GLU A 1 659 ? 26.312 33.656 -12.977 1 93.75 659 GLU A C 1
ATOM 5177 O O . GLU A 1 659 ? 26.906 34.156 -13.945 1 93.75 659 GLU A O 1
ATOM 5182 N N . LYS A 1 660 ? 26.469 34.062 -11.805 1 93.31 660 LYS A N 1
ATOM 5183 C CA . LYS A 1 660 ? 27.438 35.125 -11.508 1 93.31 660 LYS A CA 1
ATOM 5184 C C . LYS A 1 660 ? 28.859 34.656 -11.805 1 93.31 660 LYS A C 1
ATOM 5186 O O . LYS A 1 660 ? 29.656 35.375 -12.375 1 93.31 660 LYS A O 1
ATOM 5191 N N . GLU A 1 661 ? 29.109 33.469 -11.43 1 91.25 661 GLU A N 1
ATOM 5192 C CA . GLU A 1 661 ? 30.438 32.938 -11.68 1 91.25 661 GLU A CA 1
ATOM 5193 C C . GLU A 1 661 ? 30.688 32.75 -13.172 1 91.25 661 GLU A C 1
ATOM 5195 O O . GLU A 1 661 ? 31.797 32.969 -13.656 1 91.25 661 GLU A O 1
ATOM 5200 N N . GLN A 1 662 ? 29.734 32.312 -13.852 1 88.81 662 GLN A N 1
ATOM 5201 C CA . GLN A 1 662 ? 29.844 32.125 -15.297 1 88.81 662 GLN A CA 1
ATOM 5202 C C . GLN A 1 662 ? 30.062 33.469 -16 1 88.81 662 GLN A C 1
ATOM 5204 O O . GLN A 1 662 ? 30.828 33.531 -16.969 1 88.81 662 GLN A O 1
ATOM 5209 N N . ARG A 1 663 ? 29.406 34.438 -15.555 1 88.19 663 ARG A N 1
ATOM 5210 C CA . ARG A 1 663 ? 29.578 35.781 -16.125 1 88.19 663 ARG A CA 1
ATOM 5211 C C . ARG A 1 663 ? 30.984 36.312 -15.844 1 88.19 663 ARG A C 1
ATOM 5213 O O . ARG A 1 663 ? 31.594 36.969 -16.703 1 88.19 663 ARG A O 1
ATOM 5220 N N . GLU A 1 664 ? 31.406 36.031 -14.773 1 89.12 664 GLU A N 1
ATOM 5221 C CA . GLU A 1 664 ? 32.75 36.5 -14.406 1 89.12 664 GLU A CA 1
ATOM 5222 C C . GLU A 1 664 ? 33.812 35.719 -15.172 1 89.12 664 GLU A C 1
ATOM 5224 O O . GLU A 1 664 ? 34.844 36.281 -15.547 1 89.12 664 GLU A O 1
ATOM 5229 N N . SER A 1 665 ? 33.625 34.469 -15.375 1 83.5 665 SER A N 1
ATOM 5230 C CA . SER A 1 665 ? 34.594 33.656 -16.109 1 83.5 665 SER A CA 1
ATOM 5231 C C . SER A 1 665 ? 34.625 34.031 -17.594 1 83.5 665 SER A C 1
ATOM 5233 O O . SER A 1 665 ? 35.625 33.781 -18.281 1 83.5 665 SER A O 1
ATOM 5235 N N . LYS A 1 666 ? 33.531 34.344 -18.078 1 76.81 666 LYS A N 1
ATOM 5236 C CA . LYS A 1 666 ? 33.5 34.75 -19.484 1 76.81 666 LYS A CA 1
ATOM 5237 C C . LYS A 1 666 ? 34.219 36.094 -19.672 1 76.81 666 LYS A C 1
ATOM 5239 O O . LYS A 1 666 ? 34.75 36.375 -20.75 1 76.81 666 LYS A O 1
ATOM 5244 N N . LYS A 1 667 ? 34.281 36.938 -18.594 1 72.44 667 LYS A N 1
ATOM 5245 C CA . LYS A 1 667 ? 34.906 38.25 -18.672 1 72.44 667 LYS A CA 1
ATOM 5246 C C . LYS A 1 667 ? 36.438 38.125 -18.578 1 72.44 667 LYS A C 1
ATOM 5248 O O . LYS A 1 667 ? 37.156 39 -19.078 1 72.44 667 LYS A O 1
ATOM 5253 N N . HIS A 1 668 ? 36.844 37.188 -17.828 1 75.88 668 HIS A N 1
ATOM 5254 C CA . HIS A 1 668 ? 38.281 36.969 -17.75 1 75.88 668 HIS A CA 1
ATOM 5255 C C . HIS A 1 668 ? 38.688 35.625 -18.391 1 75.88 668 HIS A C 1
ATOM 5257 O O . HIS A 1 668 ? 38.844 34.625 -17.688 1 75.88 668 HIS A O 1
ATOM 5263 N N . PRO A 1 669 ? 38.875 35.562 -19.672 1 55.28 669 PRO A N 1
ATOM 5264 C CA . PRO A 1 669 ? 39.188 34.25 -20.281 1 55.28 669 PRO A CA 1
ATOM 5265 C C . PRO A 1 669 ? 40.625 33.812 -20 1 55.28 669 PRO A C 1
ATOM 5267 O O . PRO A 1 669 ? 41.5 34.625 -19.859 1 55.28 669 PRO A O 1
ATOM 5270 N N . MET B 1 1 ? 19.781 26.156 47.656 1 46.03 1 MET B N 1
ATOM 5271 C CA . MET B 1 1 ? 19.812 25.75 46.281 1 46.03 1 MET B CA 1
ATOM 5272 C C . MET B 1 1 ? 18.438 25.859 45.625 1 46.03 1 MET B C 1
ATOM 5274 O O . MET B 1 1 ? 17.422 25.625 46.281 1 46.03 1 MET B O 1
ATOM 5278 N N . GLY B 1 2 ? 18.312 26.672 44.688 1 57.78 2 GLY B N 1
ATOM 5279 C CA . GLY B 1 2 ? 17.016 26.922 44.062 1 57.78 2 GLY B CA 1
ATOM 5280 C C . GLY B 1 2 ? 16.328 25.641 43.625 1 57.78 2 GLY B C 1
ATOM 5281 O O . GLY B 1 2 ? 16.953 24.781 43 1 57.78 2 GLY B O 1
ATOM 5282 N N . HIS B 1 3 ? 15.094 25.359 44.219 1 78.5 3 HIS B N 1
ATOM 5283 C CA . HIS B 1 3 ? 14.508 24.031 44.094 1 78.5 3 HIS B CA 1
ATOM 5284 C C . HIS B 1 3 ? 13.32 24.047 43.125 1 78.5 3 HIS B C 1
ATOM 5286 O O . HIS B 1 3 ? 12.781 23 42.781 1 78.5 3 HIS B O 1
ATOM 5292 N N . LEU B 1 4 ? 13 25.359 42.656 1 86.25 4 LEU B N 1
ATOM 5293 C CA . LEU B 1 4 ? 11.867 25.391 41.719 1 86.25 4 LEU B CA 1
ATOM 5294 C C . LEU B 1 4 ? 12.344 25.625 40.312 1 86.25 4 LEU B C 1
ATOM 5296 O O . LEU B 1 4 ? 13.164 26.5 40.062 1 86.25 4 LEU B O 1
ATOM 5300 N N . ILE B 1 5 ? 11.836 24.859 39.375 1 91.19 5 ILE B N 1
ATOM 5301 C CA . ILE B 1 5 ? 12.148 25.016 37.969 1 91.19 5 ILE B CA 1
ATOM 5302 C C . ILE B 1 5 ? 10.859 24.984 37.156 1 91.19 5 ILE B C 1
ATOM 5304 O O . ILE B 1 5 ? 9.867 24.391 37.562 1 91.19 5 ILE B O 1
ATOM 5308 N N . THR B 1 6 ? 10.828 25.75 36.125 1 94.19 6 THR B N 1
ATOM 5309 C CA . THR B 1 6 ? 9.75 25.641 35.125 1 94.19 6 THR B CA 1
ATOM 5310 C C . THR B 1 6 ? 10.234 24.953 33.875 1 94.19 6 THR B C 1
ATOM 5312 O O . THR B 1 6 ? 11.25 25.344 33.281 1 94.19 6 THR B O 1
ATOM 5315 N N . VAL B 1 7 ? 9.547 23.891 33.5 1 95.69 7 VAL B N 1
ATOM 5316 C CA . VAL B 1 7 ? 9.906 23.141 32.312 1 95.69 7 VAL B CA 1
ATOM 5317 C C . VAL B 1 7 ? 8.773 23.219 31.281 1 95.69 7 VAL B C 1
ATOM 5319 O O . VAL B 1 7 ? 7.629 23.516 31.625 1 95.69 7 VAL B O 1
ATOM 5322 N N . ALA B 1 8 ? 9.18 23.047 30.031 1 97.5 8 ALA B N 1
ATOM 5323 C CA . ALA B 1 8 ? 8.195 23.125 28.969 1 97.5 8 ALA B CA 1
ATOM 5324 C C . ALA B 1 8 ? 8.297 21.922 28.031 1 97.5 8 ALA B C 1
ATOM 5326 O O . ALA B 1 8 ? 9.391 21.438 27.75 1 97.5 8 ALA B O 1
ATOM 5327 N N . THR B 1 9 ? 7.168 21.422 27.625 1 97.31 9 THR B N 1
ATOM 5328 C CA . THR B 1 9 ? 7.012 20.469 26.531 1 97.31 9 THR B CA 1
ATOM 5329 C C . THR B 1 9 ? 5.977 20.984 25.531 1 97.31 9 THR B C 1
ATOM 5331 O O . THR B 1 9 ? 5.348 22.016 25.75 1 97.31 9 THR B O 1
ATOM 5334 N N . CYS B 1 10 ? 5.961 20.344 24.391 1 97.06 10 CYS B N 1
ATOM 5335 C CA . CYS B 1 10 ? 5.078 20.938 23.391 1 97.06 10 CYS B CA 1
ATOM 5336 C C . CYS B 1 10 ? 4.539 19.875 22.438 1 97.06 10 CYS B C 1
ATOM 5338 O O . CYS B 1 10 ? 5.07 18.766 22.375 1 97.06 10 CYS B O 1
ATOM 5340 N N . SER B 1 11 ? 3.436 20.125 21.812 1 96.88 11 SER B N 1
ATOM 5341 C CA . SER B 1 11 ? 2.891 19.453 20.625 1 96.88 11 SER B CA 1
ATOM 5342 C C . SER B 1 11 ? 2.924 20.375 19.422 1 96.88 11 SER B C 1
ATOM 5344 O O . SER B 1 11 ? 2.367 21.469 19.453 1 96.88 11 SER B O 1
ATOM 5346 N N . LEU B 1 12 ? 3.586 19.906 18.422 1 97.81 12 LEU B N 1
ATOM 5347 C CA . LEU B 1 12 ? 3.738 20.734 17.234 1 97.81 12 LEU B CA 1
ATOM 5348 C C . LEU B 1 12 ? 3.141 20.031 16.016 1 97.81 12 LEU B C 1
ATOM 5350 O O . LEU B 1 12 ? 3.307 18.812 15.852 1 97.81 12 LEU B O 1
ATOM 5354 N N . ASN B 1 13 ? 2.352 20.734 15.188 1 97.06 13 ASN B N 1
ATOM 5355 C CA . ASN B 1 13 ? 1.798 20.219 13.945 1 97.06 13 ASN B CA 1
ATOM 5356 C C . ASN B 1 13 ? 2.818 20.25 12.812 1 97.06 13 ASN B C 1
ATOM 5358 O O . ASN B 1 13 ? 2.604 20.922 11.805 1 97.06 13 ASN B O 1
ATOM 5362 N N . GLN B 1 14 ? 3.914 19.484 13.047 1 96.81 14 GLN B N 1
ATOM 5363 C CA . GLN B 1 14 ? 4.992 19.422 12.062 1 96.81 14 GLN B CA 1
ATOM 5364 C C . GLN B 1 14 ? 4.559 18.625 10.828 1 96.81 14 GLN B C 1
ATOM 5366 O O . GLN B 1 14 ? 3.768 17.688 10.938 1 96.81 14 GLN B O 1
ATOM 5371 N N . TRP B 1 15 ? 5.023 19.109 9.703 1 95.25 15 TRP B N 1
ATOM 5372 C CA . TRP B 1 15 ? 4.66 18.516 8.422 1 95.25 15 TRP B CA 1
ATOM 5373 C C . TRP B 1 15 ? 5.891 17.953 7.711 1 95.25 15 TRP B C 1
ATOM 5375 O O . TRP B 1 15 ? 6.938 18.609 7.664 1 95.25 15 TRP B O 1
ATOM 5385 N N . ALA B 1 16 ? 5.805 16.781 7.129 1 96.31 16 ALA B N 1
ATOM 5386 C CA . ALA B 1 16 ? 6.934 16.109 6.496 1 96.31 16 ALA B CA 1
ATOM 5387 C C . ALA B 1 16 ? 7.582 17 5.434 1 96.31 16 ALA B C 1
ATOM 5389 O O . ALA B 1 16 ? 6.906 17.469 4.516 1 96.31 16 ALA B O 1
ATOM 5390 N N . LEU B 1 17 ? 8.844 17.297 5.562 1 97 17 LEU B N 1
ATOM 5391 C CA . LEU B 1 17 ? 9.719 17.984 4.613 1 97 17 LEU B CA 1
ATOM 5392 C C . LEU B 1 17 ? 9.375 19.469 4.523 1 97 17 LEU B C 1
ATOM 5394 O O . LEU B 1 17 ? 9.906 20.172 3.662 1 97 17 LEU B O 1
ATOM 5398 N N . ASP B 1 18 ? 8.461 19.922 5.344 1 96.94 18 ASP B N 1
ATOM 5399 C CA . ASP B 1 18 ? 8.133 21.344 5.379 1 96.94 18 ASP B CA 1
ATOM 5400 C C . ASP B 1 18 ? 9.094 22.109 6.285 1 96.94 18 ASP B C 1
ATOM 5402 O O . ASP B 1 18 ? 8.68 22.703 7.285 1 96.94 18 ASP B O 1
ATOM 5406 N N . PHE B 1 19 ? 10.312 22.172 5.832 1 98.44 19 PHE B N 1
ATOM 5407 C CA . PHE B 1 19 ? 11.398 22.688 6.66 1 98.44 19 PHE B CA 1
ATOM 5408 C C . PHE B 1 19 ? 11.109 24.125 7.102 1 98.44 19 PHE B C 1
ATOM 5410 O O . PHE B 1 19 ? 11.32 24.469 8.266 1 98.44 19 PHE B O 1
ATOM 5417 N N . LYS B 1 20 ? 10.594 24.953 6.234 1 98.06 20 LYS B N 1
ATOM 5418 C CA . LYS B 1 20 ? 10.297 26.328 6.57 1 98.06 20 LYS B CA 1
ATOM 5419 C C . LYS B 1 20 ? 9.203 26.422 7.629 1 98.06 20 LYS B C 1
ATOM 5421 O O . LYS B 1 20 ? 9.359 27.125 8.633 1 98.06 20 LYS B O 1
ATOM 5426 N N . GLY B 1 21 ? 8.062 25.734 7.355 1 97.06 21 GLY B N 1
ATOM 5427 C CA . GLY B 1 21 ? 6.984 25.734 8.328 1 97.06 21 GLY B CA 1
ATOM 5428 C C . GLY B 1 21 ? 7.371 25.109 9.648 1 97.06 21 GLY B C 1
ATOM 5429 O O . GLY B 1 21 ? 6.992 25.609 10.711 1 97.06 21 GLY B O 1
ATOM 5430 N N . ASN B 1 22 ? 8.133 24 9.641 1 98.12 22 ASN B N 1
ATOM 5431 C CA . ASN B 1 22 ? 8.57 23.312 10.859 1 98.12 22 ASN B CA 1
ATOM 5432 C C . ASN B 1 22 ? 9.469 24.219 11.703 1 98.12 22 ASN B C 1
ATOM 5434 O O . ASN B 1 22 ? 9.359 24.234 12.93 1 98.12 22 ASN B O 1
ATOM 5438 N N . LEU B 1 23 ? 10.367 24.969 11.023 1 98.5 23 LEU B N 1
ATOM 5439 C CA . LEU B 1 23 ? 11.227 25.906 11.719 1 98.5 23 LEU B CA 1
ATOM 5440 C C . LEU B 1 23 ? 10.391 26.969 12.438 1 98.5 23 LEU B C 1
ATOM 5442 O O . LEU B 1 23 ? 10.609 27.25 13.617 1 98.5 23 LEU B O 1
ATOM 5446 N N . GLY B 1 24 ? 9.453 27.531 11.68 1 97.88 24 GLY B N 1
ATOM 5447 C CA . GLY B 1 24 ? 8.602 28.562 12.266 1 97.88 24 GLY B CA 1
ATOM 5448 C C . GLY B 1 24 ? 7.875 28.078 13.508 1 97.88 24 GLY B C 1
ATOM 5449 O O . GLY B 1 24 ? 7.852 28.781 14.523 1 97.88 24 GLY B O 1
ATOM 5450 N N . ARG B 1 25 ? 7.273 26.938 13.5 1 97.75 25 ARG B N 1
ATOM 5451 C CA . ARG B 1 25 ? 6.523 26.391 14.625 1 97.75 25 ARG B CA 1
ATOM 5452 C C . ARG B 1 25 ? 7.453 26.047 15.789 1 97.75 25 ARG B C 1
ATOM 5454 O O . ARG B 1 25 ? 7.086 26.219 16.953 1 97.75 25 ARG B O 1
ATOM 5461 N N . THR B 1 26 ? 8.648 25.5 15.469 1 98.31 26 THR B N 1
ATOM 5462 C CA . THR B 1 26 ? 9.633 25.203 16.5 1 98.31 26 THR B CA 1
ATOM 5463 C C . THR B 1 26 ? 10.062 26.469 17.234 1 98.31 26 THR B C 1
ATOM 5465 O O . THR B 1 26 ? 10.062 26.516 18.453 1 98.31 26 THR B O 1
ATOM 5468 N N . LEU B 1 27 ? 10.391 27.531 16.5 1 98.38 27 LEU B N 1
ATOM 5469 C CA . LEU B 1 27 ? 10.82 28.797 17.109 1 98.38 27 LEU B CA 1
ATOM 5470 C C . LEU B 1 27 ? 9.688 29.422 17.922 1 98.38 27 LEU B C 1
ATOM 5472 O O . LEU B 1 27 ? 9.93 30 18.984 1 98.38 27 LEU B O 1
ATOM 5476 N N . GLU B 1 28 ? 8.492 29.281 17.391 1 97.69 28 GLU B N 1
ATOM 5477 C CA . GLU B 1 28 ? 7.344 29.781 18.125 1 97.69 28 GLU B CA 1
ATOM 5478 C C . GLU B 1 28 ? 7.195 29.062 19.469 1 97.69 28 GLU B C 1
ATOM 5480 O O . GLU B 1 28 ? 6.906 29.688 20.484 1 97.69 28 GLU B O 1
ATOM 5485 N N . SER B 1 29 ? 7.344 27.781 19.5 1 98.31 29 SER B N 1
ATOM 5486 C CA . SER B 1 29 ? 7.242 27.016 20.734 1 98.31 29 SER B CA 1
ATOM 5487 C C . SER B 1 29 ? 8.336 27.422 21.719 1 98.31 29 SER B C 1
ATOM 5489 O O . SER B 1 29 ? 8.102 27.453 22.938 1 98.31 29 SER B O 1
ATOM 5491 N N . ILE B 1 30 ? 9.531 27.703 21.25 1 98.12 30 ILE B N 1
ATOM 5492 C CA . ILE B 1 30 ? 10.633 28.141 22.094 1 98.12 30 ILE B CA 1
ATOM 5493 C C . ILE B 1 30 ? 10.312 29.516 22.688 1 98.12 30 ILE B C 1
ATOM 5495 O O . ILE B 1 30 ? 10.508 29.734 23.891 1 98.12 30 ILE B O 1
ATOM 5499 N N . ARG B 1 31 ? 9.812 30.375 21.875 1 97.88 31 ARG B N 1
ATOM 5500 C CA . ARG B 1 31 ? 9.438 31.703 22.328 1 97.88 31 ARG B CA 1
ATOM 5501 C C . ARG B 1 31 ? 8.406 31.641 23.438 1 97.88 31 ARG B C 1
ATOM 5503 O O . ARG B 1 31 ? 8.555 32.281 24.484 1 97.88 31 ARG B O 1
ATOM 5510 N N . ILE B 1 32 ? 7.332 30.875 23.234 1 97.56 32 ILE B N 1
ATOM 5511 C CA . ILE B 1 32 ? 6.258 30.734 24.203 1 97.56 32 ILE B CA 1
ATOM 5512 C C . ILE B 1 32 ? 6.809 30.141 25.5 1 97.56 32 ILE B C 1
ATOM 5514 O O . ILE B 1 32 ? 6.473 30.594 26.594 1 97.56 32 ILE B O 1
ATOM 5518 N N . ALA B 1 33 ? 7.609 29.078 25.391 1 97.75 33 ALA B N 1
ATOM 5519 C CA . ALA B 1 33 ? 8.219 28.453 26.562 1 97.75 33 ALA B CA 1
ATOM 5520 C C . ALA B 1 33 ? 9.023 29.469 27.375 1 97.75 33 ALA B C 1
ATOM 5522 O O . ALA B 1 33 ? 8.938 29.516 28.594 1 97.75 33 ALA B O 1
ATOM 5523 N N . LYS B 1 34 ? 9.805 30.25 26.719 1 95.62 34 LYS B N 1
ATOM 5524 C CA . LYS B 1 34 ? 10.625 31.281 27.359 1 95.62 34 LYS B CA 1
ATOM 5525 C C . LYS B 1 34 ? 9.75 32.344 28.047 1 95.62 34 LYS B C 1
ATOM 5527 O O . LYS B 1 34 ? 10.031 32.719 29.188 1 95.62 34 LYS B O 1
ATOM 5532 N N . GLU B 1 35 ? 8.75 32.75 27.359 1 96.25 35 GLU B N 1
ATOM 5533 C CA . GLU B 1 35 ? 7.828 33.719 27.906 1 96.25 35 GLU B CA 1
ATOM 5534 C C . GLU B 1 35 ? 7.168 33.219 29.188 1 96.25 35 GLU B C 1
ATOM 5536 O O . GLU B 1 35 ? 6.859 34 30.094 1 96.25 35 GLU B O 1
ATOM 5541 N N . ARG B 1 36 ? 7.004 31.906 29.281 1 95.81 36 ARG B N 1
ATOM 5542 C CA . ARG B 1 36 ? 6.34 31.312 30.438 1 95.81 36 ARG B CA 1
ATOM 5543 C C . ARG B 1 36 ? 7.352 30.938 31.516 1 95.81 36 ARG B C 1
ATOM 5545 O O . ARG B 1 36 ? 7.008 30.266 32.5 1 95.81 36 ARG B O 1
ATOM 5552 N N . GLY B 1 37 ? 8.586 31.25 31.25 1 93.31 37 GLY B N 1
ATOM 5553 C CA . GLY B 1 37 ? 9.617 31.141 32.281 1 93.31 37 GLY B CA 1
ATOM 5554 C C . GLY B 1 37 ? 10.312 29.797 32.281 1 93.31 37 GLY B C 1
ATOM 5555 O O . GLY B 1 37 ? 11.031 29.469 33.219 1 93.31 37 GLY B O 1
ATOM 5556 N N . ALA B 1 38 ? 10.133 29.031 31.25 1 95.56 38 ALA B N 1
ATOM 5557 C CA . ALA B 1 38 ? 10.75 27.703 31.219 1 95.56 38 ALA B CA 1
ATOM 5558 C C . ALA B 1 38 ? 12.258 27.812 30.969 1 95.56 38 ALA B C 1
ATOM 5560 O O . ALA B 1 38 ? 12.711 28.672 30.219 1 95.56 38 ALA B O 1
ATOM 5561 N N . THR B 1 39 ? 12.984 26.891 31.609 1 95.25 39 THR B N 1
ATOM 5562 C CA . THR B 1 39 ? 14.43 26.828 31.406 1 95.25 39 THR B CA 1
ATOM 5563 C C . THR B 1 39 ? 14.82 25.578 30.625 1 95.25 39 THR B C 1
ATOM 5565 O O . THR B 1 39 ? 15.977 25.406 30.25 1 95.25 39 THR B O 1
ATOM 5568 N N . LEU B 1 40 ? 13.898 24.688 30.375 1 96.19 40 LEU B N 1
ATOM 5569 C CA . LEU B 1 40 ? 14.047 23.484 29.562 1 96.19 40 LEU B CA 1
ATOM 5570 C C . LEU B 1 40 ? 12.844 23.297 28.641 1 96.19 40 LEU B C 1
ATOM 5572 O O . LEU B 1 40 ? 11.695 23.359 29.109 1 96.19 40 LEU B O 1
ATOM 5576 N N . ARG B 1 41 ? 13.109 23.109 27.422 1 97.44 41 ARG B N 1
ATOM 5577 C CA . ARG B 1 41 ? 12.055 22.781 26.484 1 97.44 41 ARG B CA 1
ATOM 5578 C C . ARG B 1 41 ? 12.398 21.516 25.688 1 97.44 41 ARG B C 1
ATOM 5580 O O . ARG B 1 41 ? 13.469 21.438 25.094 1 97.44 41 ARG B O 1
ATOM 5587 N N . ILE B 1 42 ? 11.531 20.578 25.656 1 97.19 42 ILE B N 1
ATOM 5588 C CA . ILE B 1 42 ? 11.703 19.406 24.812 1 97.19 42 ILE B CA 1
ATOM 5589 C C . ILE B 1 42 ? 10.688 19.453 23.672 1 97.19 42 ILE B C 1
ATOM 5591 O O . ILE B 1 42 ? 9.539 19.859 23.859 1 97.19 42 ILE B O 1
ATOM 5595 N N . GLY B 1 43 ? 11.156 19.203 22.484 1 97.31 43 GLY B N 1
ATOM 5596 C CA . GLY B 1 43 ? 10.281 19.156 21.328 1 97.31 43 GLY B CA 1
ATOM 5597 C C . GLY B 1 43 ? 10.023 17.734 20.844 1 97.31 43 GLY B C 1
ATOM 5598 O O . GLY B 1 43 ? 10.547 16.766 21.406 1 97.31 43 GLY B O 1
ATOM 5599 N N . PRO B 1 44 ? 9.18 17.594 19.828 1 96.44 44 PRO B N 1
ATOM 5600 C CA . PRO B 1 44 ? 8.812 16.266 19.328 1 96.44 44 PRO B CA 1
ATOM 5601 C C . PRO B 1 44 ? 9.969 15.57 18.609 1 96.44 44 PRO B C 1
ATOM 5603 O O . PRO B 1 44 ? 10.922 16.219 18.172 1 96.44 44 PRO B O 1
ATOM 5606 N N . GLU B 1 45 ? 9.789 14.234 18.516 1 95.81 45 GLU B N 1
ATOM 5607 C CA . GLU B 1 45 ? 10.711 13.422 17.734 1 95.81 45 GLU B CA 1
ATOM 5608 C C . GLU B 1 45 ? 10.734 13.875 16.266 1 95.81 45 GLU B C 1
ATOM 5610 O O . GLU B 1 45 ? 9.688 14.055 15.648 1 95.81 45 GLU B O 1
ATOM 5615 N N . LEU B 1 46 ? 11.961 14.164 15.789 1 97.69 46 LEU B N 1
ATOM 5616 C CA . LEU B 1 46 ? 12.18 14.539 14.398 1 97.69 46 LEU B CA 1
ATOM 5617 C C . LEU B 1 46 ? 11.391 15.805 14.039 1 97.69 46 LEU B C 1
ATOM 5619 O O . LEU B 1 46 ? 10.867 15.922 12.93 1 97.69 46 LEU B O 1
ATOM 5623 N N . GLU B 1 47 ? 11.289 16.719 14.953 1 97.5 47 GLU B N 1
ATOM 5624 C CA . GLU B 1 47 ? 10.461 17.906 14.758 1 97.5 47 GLU B CA 1
ATOM 5625 C C . GLU B 1 47 ? 10.992 18.766 13.625 1 97.5 47 GLU B C 1
ATOM 5627 O O . GLU B 1 47 ? 10.25 19.547 13.016 1 97.5 47 GLU B O 1
ATOM 5632 N N . ILE B 1 48 ? 12.305 18.625 13.258 1 98.44 48 ILE B N 1
ATOM 5633 C CA . ILE B 1 48 ? 12.875 19.469 12.211 1 98.44 48 ILE B CA 1
ATOM 5634 C C . ILE B 1 48 ? 12.375 19.016 10.844 1 98.44 48 ILE B C 1
ATOM 5636 O O . ILE B 1 48 ? 12.016 19.844 10 1 98.44 48 ILE B O 1
ATOM 5640 N N . THR B 1 49 ? 12.289 17.734 10.602 1 97.88 49 THR B N 1
ATOM 5641 C CA . THR B 1 49 ? 11.898 17.219 9.297 1 97.88 49 THR B CA 1
ATOM 5642 C C . THR B 1 49 ? 10.422 16.844 9.281 1 97.88 49 THR B C 1
ATOM 5644 O O . THR B 1 49 ? 9.812 16.766 8.219 1 97.88 49 THR B O 1
ATOM 5647 N N . GLY B 1 50 ? 9.805 16.672 10.391 1 96.69 50 GLY B N 1
ATOM 5648 C CA . GLY B 1 50 ? 8.586 15.883 10.492 1 96.69 50 GLY B CA 1
ATOM 5649 C C . GLY B 1 50 ? 8.852 14.391 10.594 1 96.69 50 GLY B C 1
ATOM 5650 O O . GLY B 1 50 ? 9.805 13.883 10 1 96.69 50 GLY B O 1
ATOM 5651 N N . TYR B 1 51 ? 8.023 13.703 11.273 1 95.56 51 TYR B N 1
ATOM 5652 C CA . TYR B 1 51 ? 8.234 12.281 11.531 1 95.56 51 TYR B CA 1
ATOM 5653 C C . TYR B 1 51 ? 7.98 11.453 10.281 1 95.56 51 TYR B C 1
ATOM 5655 O O . TYR B 1 51 ? 8.672 10.469 10.023 1 95.56 51 TYR B O 1
ATOM 5663 N N . GLY B 1 52 ? 6.992 11.844 9.445 1 94.56 52 GLY B N 1
ATOM 5664 C CA . GLY B 1 52 ? 6.469 11.008 8.383 1 94.56 52 GLY B CA 1
ATOM 5665 C C . GLY B 1 52 ? 7.176 11.219 7.055 1 94.56 52 GLY B C 1
ATOM 5666 O O . GLY B 1 52 ? 6.539 11.234 6 1 94.56 52 GLY B O 1
ATOM 5667 N N . CYS B 1 53 ? 8.531 11.328 7.039 1 96.56 53 CYS B N 1
ATOM 5668 C CA . CYS B 1 53 ? 9.25 11.586 5.801 1 96.56 53 CYS B CA 1
ATOM 5669 C C . CYS B 1 53 ? 9.438 10.305 5 1 96.56 53 CYS B C 1
ATOM 5671 O O . CYS B 1 53 ? 9.719 10.352 3.801 1 96.56 53 CYS B O 1
ATOM 5673 N N . ALA B 1 54 ? 9.328 9.164 5.633 1 94.31 54 ALA B N 1
ATOM 5674 C CA . ALA B 1 54 ? 9.438 7.855 4.988 1 94.31 54 ALA B CA 1
ATOM 5675 C C . ALA B 1 54 ? 10.734 7.734 4.203 1 94.31 54 ALA B C 1
ATOM 5677 O O . ALA B 1 54 ? 11.812 8 4.73 1 94.31 54 ALA B O 1
ATOM 5678 N N . ASP B 1 55 ? 10.758 7.316 2.939 1 94.56 55 ASP B N 1
ATOM 5679 C CA . ASP B 1 55 ? 11.969 7.016 2.184 1 94.56 55 ASP B CA 1
ATOM 5680 C C . ASP B 1 55 ? 12.766 8.281 1.901 1 94.56 55 ASP B C 1
ATOM 5682 O O . ASP B 1 55 ? 13.914 8.211 1.459 1 94.56 55 ASP B O 1
ATOM 5686 N N . HIS B 1 56 ? 12.266 9.43 2.166 1 97.06 56 HIS B N 1
ATOM 5687 C CA . HIS B 1 56 ? 13.055 10.648 2.041 1 97.06 56 HIS B CA 1
ATOM 5688 C C . HIS B 1 56 ? 14.211 10.664 3.041 1 97.06 56 HIS B C 1
ATOM 5690 O O . HIS B 1 56 ? 15.172 11.414 2.873 1 97.06 56 HIS B O 1
ATOM 5696 N N . PHE B 1 57 ? 14.125 9.883 4.078 1 97.44 57 PHE B N 1
ATOM 5697 C CA . PHE B 1 57 ? 15.203 9.773 5.051 1 97.44 57 PHE B CA 1
ATOM 5698 C C . PHE B 1 57 ? 16.438 9.125 4.426 1 97.44 57 PHE B C 1
ATOM 5700 O O . PHE B 1 57 ? 17.531 9.164 5.004 1 97.44 57 PHE B O 1
ATOM 5707 N N . LEU B 1 58 ? 16.281 8.523 3.291 1 95.31 58 LEU B N 1
ATOM 5708 C CA . LEU B 1 58 ? 17.406 7.914 2.602 1 95.31 58 LEU B CA 1
ATOM 5709 C C . LEU B 1 58 ? 18.156 8.945 1.763 1 95.31 58 LEU B C 1
ATOM 5711 O O . LEU B 1 58 ? 19.25 8.672 1.262 1 95.31 58 LEU B O 1
ATOM 5715 N N . GLU B 1 59 ? 17.625 10.125 1.653 1 96.44 59 GLU B N 1
ATOM 5716 C CA . GLU B 1 59 ? 18.156 11.156 0.771 1 96.44 59 GLU B CA 1
ATOM 5717 C C . GLU B 1 59 ? 19.109 12.086 1.524 1 96.44 59 GLU B C 1
ATOM 5719 O O . GLU B 1 59 ? 18.797 12.539 2.625 1 96.44 59 GLU B O 1
ATOM 5724 N N . GLY B 1 60 ? 20.188 12.43 0.912 1 94.94 60 GLY B N 1
ATOM 5725 C CA . GLY B 1 60 ? 21.141 13.367 1.507 1 94.94 60 GLY B CA 1
ATOM 5726 C C . GLY B 1 60 ? 20.547 14.75 1.715 1 94.94 60 GLY B C 1
ATOM 5727 O O . GLY B 1 60 ? 20.906 15.445 2.664 1 94.94 60 GLY B O 1
ATOM 5728 N N . ASP B 1 61 ? 19.609 15.188 0.88 1 97.69 61 ASP B N 1
ATOM 5729 C CA . ASP B 1 61 ? 18.938 16.484 0.979 1 97.69 61 ASP B CA 1
ATOM 5730 C C . ASP B 1 61 ? 18.281 16.656 2.348 1 97.69 61 ASP B C 1
ATOM 5732 O O . ASP B 1 61 ? 18.344 17.734 2.934 1 97.69 61 ASP B O 1
ATOM 5736 N N . THR B 1 62 ? 17.672 15.594 2.801 1 98.19 62 THR B N 1
ATOM 5737 C CA . THR B 1 62 ? 16.938 15.672 4.062 1 98.19 62 THR B CA 1
ATOM 5738 C C . THR B 1 62 ? 17.891 16.016 5.211 1 98.19 62 THR B C 1
ATOM 5740 O O . THR B 1 62 ? 17.547 16.828 6.074 1 98.19 62 THR B O 1
ATOM 5743 N N . TYR B 1 63 ? 19.078 15.477 5.207 1 97.88 63 TYR B N 1
ATOM 5744 C CA . TYR B 1 63 ? 20.078 15.727 6.242 1 97.88 63 TYR B CA 1
ATOM 5745 C C . TYR B 1 63 ? 20.688 17.125 6.082 1 97.88 63 TYR B C 1
ATOM 5747 O O . TYR B 1 63 ? 20.859 17.844 7.07 1 97.88 63 TYR B O 1
ATOM 5755 N N . LEU B 1 64 ? 20.922 17.453 4.883 1 97.94 64 LEU B N 1
ATOM 5756 C CA . LEU B 1 64 ? 21.453 18.781 4.613 1 97.94 64 LEU B CA 1
ATOM 5757 C C . LEU B 1 64 ? 20.516 19.859 5.129 1 97.94 64 LEU B C 1
ATOM 5759 O O . LEU B 1 64 ? 20.922 20.766 5.871 1 97.94 64 LEU B O 1
ATOM 5763 N N . HIS B 1 65 ? 19.266 19.797 4.75 1 98.62 65 HIS B N 1
ATOM 5764 C CA . HIS B 1 65 ? 18.281 20.797 5.145 1 98.62 65 HIS B CA 1
ATOM 5765 C C . HIS B 1 65 ? 18.047 20.781 6.652 1 98.62 65 HIS B C 1
ATOM 5767 O O . HIS B 1 65 ? 17.781 21.828 7.254 1 98.62 65 HIS B O 1
ATOM 5773 N N . SER B 1 66 ? 18.141 19.594 7.258 1 98.75 66 SER B N 1
ATOM 5774 C CA . SER B 1 66 ? 18.016 19.484 8.703 1 98.75 66 SER B CA 1
ATOM 5775 C C . SER B 1 66 ? 19.094 20.297 9.414 1 98.75 66 SER B C 1
ATOM 5777 O O . SER B 1 66 ? 18.797 21.031 10.359 1 98.75 66 SER B O 1
ATOM 5779 N N . TRP B 1 67 ? 20.297 20.156 8.969 1 98.69 67 TRP B N 1
ATOM 5780 C CA . TRP B 1 67 ? 21.406 20.906 9.562 1 98.69 67 TRP B CA 1
ATOM 5781 C C . TRP B 1 67 ? 21.219 22.406 9.328 1 98.69 67 TRP B C 1
ATOM 5783 O O . TRP B 1 67 ? 21.531 23.219 10.203 1 98.69 67 TRP B O 1
ATOM 5793 N N . GLU B 1 68 ? 20.75 22.781 8.156 1 98.56 68 GLU B N 1
ATOM 5794 C CA . GLU B 1 68 ? 20.5 24.188 7.867 1 98.56 68 GLU B CA 1
ATOM 5795 C C . GLU B 1 68 ? 19.453 24.766 8.812 1 98.56 68 GLU B C 1
ATOM 5797 O O . GLU B 1 68 ? 19.609 25.875 9.32 1 98.56 68 GLU B O 1
ATOM 5802 N N . VAL B 1 69 ? 18.391 24.016 9.008 1 98.69 69 VAL B N 1
ATOM 5803 C CA . VAL B 1 69 ? 17.344 24.453 9.922 1 98.69 69 VAL B CA 1
ATOM 5804 C C . VAL B 1 69 ? 17.891 24.562 11.336 1 98.69 69 VAL B C 1
ATOM 5806 O O . VAL B 1 69 ? 17.625 25.531 12.047 1 98.69 69 VAL B O 1
ATOM 5809 N N . LEU B 1 70 ? 18.656 23.516 11.758 1 98.75 70 LEU B N 1
ATOM 5810 C CA . LEU B 1 70 ? 19.266 23.594 13.086 1 98.75 70 LEU B CA 1
ATOM 5811 C C . LEU B 1 70 ? 20.141 24.828 13.219 1 98.75 70 LEU B C 1
ATOM 5813 O O . LEU B 1 70 ? 20.172 25.469 14.273 1 98.75 70 LEU B O 1
ATOM 5817 N N . GLY B 1 71 ? 20.922 25.141 12.188 1 98.62 71 GLY B N 1
ATOM 5818 C CA . GLY B 1 71 ? 21.734 26.344 12.188 1 98.62 71 GLY B CA 1
ATOM 5819 C C . GLY B 1 71 ? 20.922 27.594 12.477 1 98.62 71 GLY B C 1
ATOM 5820 O O . GLY B 1 71 ? 21.375 28.469 13.227 1 98.62 71 GLY B O 1
ATOM 5821 N N . GLN B 1 72 ? 19.75 27.656 11.875 1 98.31 72 GLN B N 1
ATOM 5822 C CA . GLN B 1 72 ? 18.875 28.797 12.117 1 98.31 72 GLN B CA 1
ATOM 5823 C C . GLN B 1 72 ? 18.406 28.828 13.57 1 98.31 72 GLN B C 1
ATOM 5825 O O . GLN B 1 72 ? 18.297 29.906 14.172 1 98.31 72 GLN B O 1
ATOM 5830 N N . ILE B 1 73 ? 18.078 27.688 14.148 1 98.38 73 ILE B N 1
ATOM 5831 C CA . ILE B 1 73 ? 17.641 27.609 15.539 1 98.38 73 ILE B CA 1
ATOM 5832 C C . ILE B 1 73 ? 18.781 28.062 16.469 1 98.38 73 ILE B C 1
ATOM 5834 O O . ILE B 1 73 ? 18.578 28.875 17.359 1 98.38 73 ILE B O 1
ATOM 5838 N N . LEU B 1 74 ? 19.984 27.562 16.188 1 98.06 74 LEU B N 1
ATOM 5839 C CA . LEU B 1 74 ? 21.172 27.891 16.984 1 98.06 74 LEU B CA 1
ATOM 5840 C C . LEU B 1 74 ? 21.453 29.391 16.969 1 98.06 74 LEU B C 1
ATOM 5842 O O . LEU B 1 74 ? 21.922 29.953 17.953 1 98.06 74 LEU B O 1
ATOM 5846 N N . SER B 1 75 ? 21.125 30.016 15.875 1 97 75 SER B N 1
ATOM 5847 C CA . SER B 1 75 ? 21.453 31.422 15.68 1 97 75 SER B CA 1
ATOM 5848 C C . SER B 1 75 ? 20.328 32.312 16.172 1 97 75 SER B C 1
ATOM 5850 O O . SER B 1 75 ? 20.453 33.562 16.156 1 97 75 SER B O 1
ATOM 5852 N N . SER B 1 76 ? 19.281 31.766 16.594 1 96.25 76 SER B N 1
ATOM 5853 C CA . SER B 1 76 ? 18.125 32.562 16.984 1 96.25 76 SER B CA 1
ATOM 5854 C C . SER B 1 76 ? 18.266 33.094 18.406 1 96.25 76 SER B C 1
ATOM 5856 O O . SER B 1 76 ? 18.734 32.406 19.297 1 96.25 76 SER B O 1
ATOM 5858 N N . LYS B 1 77 ? 17.75 34.312 18.609 1 93.94 77 LYS B N 1
ATOM 5859 C CA . LYS B 1 77 ? 17.766 34.906 19.938 1 93.94 77 LYS B CA 1
ATOM 5860 C C . LYS B 1 77 ? 16.797 34.188 20.875 1 93.94 77 LYS B C 1
ATOM 5862 O O . LYS B 1 77 ? 17.031 34.125 22.078 1 93.94 77 LYS B O 1
ATOM 5867 N N . GLU B 1 78 ? 15.773 33.688 20.281 1 91.81 78 GLU B N 1
ATOM 5868 C CA . GLU B 1 78 ? 14.75 32.969 21.047 1 91.81 78 GLU B CA 1
ATOM 5869 C C . GLU B 1 78 ? 15.344 31.75 21.75 1 91.81 78 GLU B C 1
ATOM 5871 O O . GLU B 1 78 ? 14.867 31.359 22.812 1 91.81 78 GLU B O 1
ATOM 5876 N N . ALA B 1 79 ? 16.391 31.203 21.219 1 92.31 79 ALA B N 1
ATOM 5877 C CA . ALA B 1 79 ? 16.922 29.938 21.719 1 92.31 79 ALA B CA 1
ATOM 5878 C C . ALA B 1 79 ? 17.953 30.156 22.812 1 92.31 79 ALA B C 1
ATOM 5880 O O . ALA B 1 79 ? 18.469 29.203 23.406 1 92.31 79 ALA B O 1
ATOM 5881 N N . GLU B 1 80 ? 18.141 31.359 23.188 1 93.31 80 GLU B N 1
ATOM 5882 C CA . GLU B 1 80 ? 19.156 31.656 24.203 1 93.31 80 GLU B CA 1
ATOM 5883 C C . GLU B 1 80 ? 18.578 31.516 25.609 1 93.31 80 GLU B C 1
ATOM 5885 O O . GLU B 1 80 ? 17.375 31.719 25.812 1 93.31 80 GLU B O 1
ATOM 5890 N N . GLY B 1 81 ? 19.406 31.141 26.516 1 92.94 81 GLY B N 1
ATOM 5891 C CA . GLY B 1 81 ? 19.062 31.109 27.922 1 92.94 81 GLY B CA 1
ATOM 5892 C C . GLY B 1 81 ? 18.156 29.938 28.281 1 92.94 81 GLY B C 1
ATOM 5893 O O . GLY B 1 81 ? 17.453 30 29.297 1 92.94 81 GLY B O 1
ATOM 5894 N N . MET B 1 82 ? 18.094 29 27.547 1 95.06 82 MET B N 1
ATOM 5895 C CA . MET B 1 82 ? 17.25 27.828 27.766 1 95.06 82 MET B CA 1
ATOM 5896 C C . MET B 1 82 ? 17.906 26.562 27.203 1 95.06 82 MET B C 1
ATOM 5898 O O . MET B 1 82 ? 18.531 26.609 26.125 1 95.06 82 MET B O 1
ATOM 5902 N N . LEU B 1 83 ? 17.828 25.469 27.938 1 96.31 83 LEU B N 1
ATOM 5903 C CA . LEU B 1 83 ? 18.219 24.172 27.391 1 96.31 83 LEU B CA 1
ATOM 5904 C C . LEU B 1 83 ? 17.172 23.625 26.438 1 96.31 83 LEU B C 1
ATOM 5906 O O . LEU B 1 83 ? 15.992 23.547 26.781 1 96.31 83 LEU B O 1
ATOM 5910 N N . LEU B 1 84 ? 17.609 23.312 25.25 1 97.56 84 LEU B N 1
ATOM 5911 C CA . LEU B 1 84 ? 16.672 22.859 24.219 1 97.56 84 LEU B CA 1
ATOM 5912 C C . LEU B 1 84 ? 16.984 21.438 23.781 1 97.56 84 LEU B C 1
ATOM 5914 O O . LEU B 1 84 ? 18.141 21.078 23.594 1 97.56 84 LEU B O 1
ATOM 5918 N N . ASP B 1 85 ? 15.984 20.625 23.719 1 97.56 85 ASP B N 1
ATOM 5919 C CA . ASP B 1 85 ? 16 19.281 23.125 1 97.56 85 ASP B CA 1
ATOM 5920 C C . ASP B 1 85 ? 15.227 19.25 21.812 1 97.56 85 ASP B C 1
ATOM 5922 O O . ASP B 1 85 ? 14 19.344 21.797 1 97.56 85 ASP B O 1
ATOM 5926 N N . VAL B 1 86 ? 15.953 19.156 20.719 1 97.81 86 VAL B N 1
ATOM 5927 C CA . VAL B 1 86 ? 15.344 19.188 19.391 1 97.81 86 VAL B CA 1
ATOM 5928 C C . VAL B 1 86 ? 15.633 17.891 18.656 1 97.81 86 VAL B C 1
ATOM 5930 O O . VAL B 1 86 ? 16.656 17.25 18.891 1 97.81 86 VAL B O 1
ATOM 5933 N N . GLY B 1 87 ? 14.688 17.484 17.781 1 97.81 87 GLY B N 1
ATOM 5934 C CA . GLY B 1 87 ? 14.844 16.219 17.078 1 97.81 87 GLY B CA 1
ATOM 5935 C C . GLY B 1 87 ? 15.156 16.375 15.609 1 97.81 87 GLY B C 1
ATOM 5936 O O . GLY B 1 87 ? 14.539 17.203 14.93 1 97.81 87 GLY B O 1
ATOM 5937 N N . MET B 1 88 ? 16.094 15.547 15.109 1 98.44 88 MET B N 1
ATOM 5938 C CA . MET B 1 88 ? 16.406 15.523 13.688 1 98.44 88 MET B CA 1
ATOM 5939 C C . MET B 1 88 ? 17.188 14.266 13.328 1 98.44 88 MET B C 1
ATOM 5941 O O . MET B 1 88 ? 17.734 13.594 14.203 1 98.44 88 MET B O 1
ATOM 5945 N N . PRO B 1 89 ? 17.266 13.891 12 1 98.31 89 PRO B N 1
ATOM 5946 C CA . PRO B 1 89 ? 18.141 12.797 11.578 1 98.31 89 PRO B CA 1
ATOM 5947 C C . PRO B 1 89 ? 19.594 13.227 11.461 1 98.31 89 PRO B C 1
ATOM 5949 O O . PRO B 1 89 ? 19.875 14.367 11.078 1 98.31 89 PRO B O 1
ATOM 5952 N N . VAL B 1 90 ? 20.469 12.312 11.828 1 98.56 90 VAL B N 1
ATOM 5953 C CA . VAL B 1 90 ? 21.906 12.578 11.734 1 98.56 90 VAL B CA 1
ATOM 5954 C C . VAL B 1 90 ? 22.609 11.375 11.125 1 98.56 90 VAL B C 1
ATOM 5956 O O . VAL B 1 90 ? 22.297 10.234 11.438 1 98.56 90 VAL B O 1
ATOM 5959 N N . MET B 1 91 ? 23.438 11.68 10.203 1 97.06 91 MET B N 1
ATOM 5960 C CA . MET B 1 91 ? 24.312 10.648 9.656 1 97.06 91 MET B CA 1
ATOM 5961 C C . MET B 1 91 ? 25.672 10.664 10.336 1 97.06 91 MET B C 1
ATOM 5963 O O . MET B 1 91 ? 26.344 11.695 10.375 1 97.06 91 MET B O 1
ATOM 5967 N N . HIS B 1 92 ? 26.062 9.578 10.961 1 96.31 92 HIS B N 1
ATOM 5968 C CA . HIS B 1 92 ? 27.344 9.414 11.617 1 96.31 92 HIS B CA 1
ATOM 5969 C C . HIS B 1 92 ? 28.094 8.203 11.062 1 96.31 92 HIS B C 1
ATOM 5971 O O . HIS B 1 92 ? 27.609 7.078 11.141 1 96.31 92 HIS B O 1
ATOM 5977 N N . LYS B 1 93 ? 29.234 8.406 10.43 1 93.75 93 LYS B N 1
ATOM 5978 C CA . LYS B 1 93 ? 30.047 7.355 9.812 1 93.75 93 LYS B CA 1
ATOM 5979 C C . LYS B 1 93 ? 29.219 6.539 8.812 1 93.75 93 LYS B C 1
ATOM 5981 O O . LYS B 1 93 ? 29.203 5.309 8.875 1 93.75 93 LYS B O 1
ATOM 5986 N N . ASN B 1 94 ? 28.453 7.23 8.07 1 89.62 94 ASN B N 1
ATOM 5987 C CA . ASN B 1 94 ? 27.656 6.703 6.965 1 89.62 94 ASN B CA 1
ATOM 5988 C C . ASN B 1 94 ? 26.484 5.852 7.465 1 89.62 94 ASN B C 1
ATOM 5990 O O . ASN B 1 94 ? 25.953 5.039 6.715 1 89.62 94 ASN B O 1
ATOM 5994 N N . VAL B 1 95 ? 26.172 6.016 8.781 1 93.81 95 VAL B N 1
ATOM 5995 C CA . VAL B 1 95 ? 25.016 5.352 9.359 1 93.81 95 VAL B CA 1
ATOM 5996 C C . VAL B 1 95 ? 23.953 6.395 9.742 1 93.81 95 VAL B C 1
ATOM 5998 O O . VAL B 1 95 ? 24.297 7.441 10.305 1 93.81 95 VAL B O 1
ATOM 6001 N N . LYS B 1 96 ? 22.766 6.18 9.367 1 96.94 96 LYS B N 1
ATOM 6002 C CA . LYS B 1 96 ? 21.672 7.125 9.609 1 96.94 96 LYS B CA 1
ATOM 6003 C C . LYS B 1 96 ? 20.984 6.848 10.945 1 96.94 96 LYS B C 1
ATOM 6005 O O . LYS B 1 96 ? 20.594 5.715 11.219 1 96.94 96 LYS B O 1
ATOM 6010 N N . TYR B 1 97 ? 20.844 7.887 11.758 1 97.56 97 TYR B N 1
ATOM 6011 C CA . TYR B 1 97 ? 20.266 7.75 13.086 1 97.56 97 TYR B CA 1
ATOM 6012 C C . TYR B 1 97 ? 19.125 8.734 13.281 1 97.56 97 TYR B C 1
ATOM 6014 O O . TYR B 1 97 ? 19.141 9.836 12.711 1 97.56 97 TYR B O 1
ATOM 6022 N N . ASN B 1 98 ? 18.078 8.312 13.977 1 97.19 98 ASN B N 1
ATOM 6023 C CA . ASN B 1 98 ? 17.094 9.203 14.602 1 97.19 98 ASN B CA 1
ATOM 6024 C C . ASN B 1 98 ? 17.625 9.805 15.898 1 97.19 98 ASN B C 1
ATOM 6026 O O . ASN B 1 98 ? 17.828 9.094 16.875 1 97.19 98 ASN B O 1
ATOM 6030 N N . CYS B 1 99 ? 17.766 11.141 15.883 1 97.94 99 CYS B N 1
ATOM 6031 C CA . CYS B 1 99 ? 18.547 11.672 17 1 97.94 99 CYS B CA 1
ATOM 6032 C C . CYS B 1 99 ? 17.797 12.805 17.688 1 97.94 99 CYS B C 1
ATOM 6034 O O . CYS B 1 99 ? 16.922 13.438 17.094 1 97.94 99 CYS B O 1
ATOM 6036 N N . ARG B 1 100 ? 18.188 12.984 18.953 1 97.56 100 ARG B N 1
ATOM 6037 C CA . ARG B 1 100 ? 17.938 14.211 19.703 1 97.56 100 ARG B CA 1
ATOM 6038 C C . ARG B 1 100 ? 19.203 15.07 19.766 1 97.56 100 ARG B C 1
ATOM 6040 O O . ARG B 1 100 ? 20.312 14.555 19.953 1 97.56 100 ARG B O 1
ATOM 6047 N N . ILE B 1 101 ? 19.031 16.344 19.531 1 98.25 101 ILE B N 1
ATOM 6048 C CA . ILE B 1 101 ? 20.109 17.312 19.656 1 98.25 101 ILE B CA 1
ATOM 6049 C C . ILE B 1 101 ? 19.875 18.203 20.859 1 98.25 101 ILE B C 1
ATOM 6051 O O . ILE B 1 101 ? 18.922 18.969 20.906 1 98.25 101 ILE B O 1
ATOM 6055 N N . ILE B 1 102 ? 20.766 18.141 21.859 1 97.88 102 ILE B N 1
ATOM 6056 C CA . ILE B 1 102 ? 20.672 18.984 23.047 1 97.88 102 ILE B CA 1
ATOM 6057 C C . ILE B 1 102 ? 21.531 20.234 22.859 1 97.88 102 ILE B C 1
ATOM 6059 O O . ILE B 1 102 ? 22.734 20.141 22.656 1 97.88 102 ILE B O 1
ATOM 6063 N N . ILE B 1 103 ? 20.906 21.375 22.953 1 97.56 103 ILE B N 1
ATOM 6064 C CA . ILE B 1 103 ? 21.625 22.609 22.641 1 97.56 103 ILE B CA 1
ATOM 6065 C C . ILE B 1 103 ? 21.453 23.594 23.812 1 97.56 103 ILE B C 1
ATOM 6067 O O . ILE B 1 103 ? 20.469 23.547 24.531 1 97.56 103 ILE B O 1
ATOM 6071 N N . LEU B 1 104 ? 22.422 24.438 24.031 1 96.88 104 LEU B N 1
ATOM 6072 C CA . LEU B 1 104 ? 22.422 25.5 25.031 1 96.88 104 LEU B CA 1
ATOM 6073 C C . LEU B 1 104 ? 23.266 26.688 24.562 1 96.88 104 LEU B C 1
ATOM 6075 O O . LEU B 1 104 ? 24.453 26.531 24.297 1 96.88 104 LEU B O 1
ATOM 6079 N N . ASN B 1 105 ? 22.656 27.797 24.406 1 95 105 ASN B N 1
ATOM 6080 C CA . ASN B 1 105 ? 23.344 29.047 24.078 1 95 105 ASN B CA 1
ATOM 6081 C C . ASN B 1 105 ? 24.266 28.891 22.875 1 95 105 ASN B C 1
ATOM 6083 O O . ASN B 1 105 ? 25.453 29.188 22.953 1 95 105 ASN B O 1
ATOM 6087 N N . ALA B 1 106 ? 23.719 28.391 21.812 1 95.06 106 ALA B N 1
ATOM 6088 C CA . ALA B 1 106 ? 24.328 28.312 20.484 1 95.06 106 ALA B CA 1
ATOM 6089 C C . ALA B 1 106 ? 25.406 27.234 20.453 1 95.06 106 ALA B C 1
ATOM 6091 O O . ALA B 1 106 ? 26.25 27.219 19.562 1 95.06 106 ALA B O 1
ATOM 6092 N N . LYS B 1 107 ? 25.406 26.375 21.422 1 97.19 107 LYS B N 1
ATOM 6093 C CA . LYS B 1 107 ? 26.297 25.219 21.422 1 97.19 107 LYS B CA 1
ATOM 6094 C C . LYS B 1 107 ? 25.516 23.906 21.422 1 97.19 107 LYS B C 1
ATOM 6096 O O . LYS B 1 107 ? 24.438 23.828 22 1 97.19 107 LYS B O 1
ATOM 6101 N N . ILE B 1 108 ? 26.047 22.953 20.75 1 98.25 108 ILE B N 1
ATOM 6102 C CA . ILE B 1 108 ? 25.5 21.594 20.812 1 98.25 108 ILE B CA 1
ATOM 6103 C C . ILE B 1 108 ? 26.219 20.797 21.891 1 98.25 108 ILE B C 1
ATOM 6105 O O . ILE B 1 108 ? 27.438 20.625 21.828 1 98.25 108 ILE B O 1
ATOM 6109 N N . LEU B 1 109 ? 25.469 20.297 22.844 1 97.75 109 LEU B N 1
ATOM 6110 C CA . LEU B 1 109 ? 26.062 19.594 23.969 1 97.75 109 LEU B CA 1
ATOM 6111 C C . LEU B 1 109 ? 26.156 18.094 23.688 1 97.75 109 LEU B C 1
ATOM 6113 O O . LEU B 1 109 ? 27.109 17.438 24.109 1 97.75 109 LEU B O 1
ATOM 6117 N N . LEU B 1 110 ? 25.141 17.578 23.031 1 97.75 110 LEU B N 1
ATOM 6118 C CA . LEU B 1 110 ? 25.047 16.141 22.844 1 97.75 110 LEU B CA 1
ATOM 6119 C C . LEU B 1 110 ? 24.125 15.805 21.672 1 97.75 110 LEU B C 1
ATOM 6121 O O . LEU B 1 110 ? 23.078 16.406 21.516 1 97.75 110 LEU B O 1
ATOM 6125 N N . ILE B 1 111 ? 24.594 14.906 20.812 1 98.19 111 ILE B N 1
ATOM 6126 C CA . ILE B 1 111 ? 23.734 14.211 19.859 1 98.19 111 ILE B CA 1
ATOM 6127 C C . ILE B 1 111 ? 23.375 12.828 20.406 1 98.19 111 ILE B C 1
ATOM 6129 O O . ILE B 1 111 ? 24.234 11.969 20.578 1 98.19 111 ILE B O 1
ATOM 6133 N N . ARG B 1 112 ? 22.156 12.594 20.719 1 97.38 112 ARG B N 1
ATOM 6134 C CA . ARG B 1 112 ? 21.703 11.352 21.328 1 97.38 112 ARG B CA 1
ATOM 6135 C C . ARG B 1 112 ? 20.875 10.531 20.344 1 97.38 112 ARG B C 1
ATOM 6137 O O . ARG B 1 112 ? 19.672 10.758 20.188 1 97.38 112 ARG B O 1
ATOM 6144 N N . PRO B 1 113 ? 21.484 9.477 19.75 1 96.5 113 PRO B N 1
ATOM 6145 C CA . PRO B 1 113 ? 20.734 8.633 18.812 1 96.5 113 PRO B CA 1
ATOM 6146 C C . PRO B 1 113 ? 19.75 7.695 19.516 1 96.5 113 PRO B C 1
ATOM 6148 O O . PRO B 1 113 ? 20.016 7.246 20.625 1 96.5 113 PRO B O 1
ATOM 6151 N N . LYS B 1 114 ? 18.672 7.434 18.875 1 93.31 114 LYS B N 1
ATOM 6152 C CA . LYS B 1 114 ? 17.656 6.496 19.375 1 93.31 114 LYS B CA 1
ATOM 6153 C C . LYS B 1 114 ? 18.219 5.082 19.453 1 93.31 114 LYS B C 1
ATOM 6155 O O . LYS B 1 114 ? 18.938 4.641 18.547 1 93.31 114 LYS B O 1
ATOM 6160 N N . MET B 1 115 ? 17.812 4.316 20.422 1 91.12 115 MET B N 1
ATOM 6161 C CA . MET B 1 115 ? 18.391 2.998 20.656 1 91.12 115 MET B CA 1
ATOM 6162 C C . MET B 1 115 ? 17.391 1.895 20.375 1 91.12 115 MET B C 1
ATOM 6164 O O . MET B 1 115 ? 17.766 0.748 20.125 1 91.12 115 MET B O 1
ATOM 6168 N N . PHE B 1 116 ? 16.125 2.156 20.422 1 86.81 116 PHE B N 1
ATOM 6169 C CA . PHE B 1 116 ? 15.055 1.204 20.141 1 86.81 116 PHE B CA 1
ATOM 6170 C C . PHE B 1 116 ? 14.102 1.759 19.094 1 86.81 116 PHE B C 1
ATOM 6172 O O . PHE B 1 116 ? 13.422 2.756 19.328 1 86.81 116 PHE B O 1
ATOM 6179 N N . MET B 1 117 ? 14 1.049 18.016 1 89.25 117 MET B N 1
ATOM 6180 C CA . MET B 1 117 ? 13.266 1.565 16.875 1 89.25 117 MET B CA 1
ATOM 6181 C C . MET B 1 117 ? 11.836 1.02 16.844 1 89.25 117 MET B C 1
ATOM 6183 O O . MET B 1 117 ? 11.609 -0.146 17.172 1 89.25 117 MET B O 1
ATOM 6187 N N . ALA B 1 118 ? 10.883 1.888 16.562 1 87.62 118 ALA B N 1
ATOM 6188 C CA . ALA B 1 118 ? 9.523 1.437 16.297 1 87.62 118 ALA B CA 1
ATOM 6189 C C . ALA B 1 118 ? 9.422 0.767 14.93 1 87.62 118 ALA B C 1
ATOM 6191 O O . ALA B 1 118 ? 9.727 1.383 13.906 1 87.62 118 ALA B O 1
ATOM 6192 N N . ASN B 1 119 ? 9.008 -0.471 14.852 1 87.81 119 ASN B N 1
ATOM 6193 C CA . ASN B 1 119 ? 8.992 -1.195 13.586 1 87.81 119 ASN B CA 1
ATOM 6194 C C . ASN B 1 119 ? 7.785 -2.123 13.484 1 87.81 119 ASN B C 1
ATOM 6196 O O . ASN B 1 119 ? 7.836 -3.141 12.789 1 87.81 119 ASN B O 1
ATOM 6200 N N . ASP B 1 120 ? 6.695 -1.799 14.117 1 83.75 120 ASP B N 1
ATOM 6201 C CA . ASP B 1 120 ? 5.465 -2.584 14.047 1 83.75 120 ASP B CA 1
ATOM 6202 C C . ASP B 1 120 ? 4.289 -1.722 13.602 1 83.75 120 ASP B C 1
ATOM 6204 O O . ASP B 1 120 ? 4.383 -0.493 13.578 1 83.75 120 ASP B O 1
ATOM 6208 N N . GLY B 1 121 ? 3.27 -2.395 13.18 1 87 121 GLY B N 1
ATOM 6209 C CA . GLY B 1 121 ? 2.092 -1.664 12.742 1 87 121 GLY B CA 1
ATOM 6210 C C . GLY B 1 121 ? 2.371 -0.714 11.594 1 87 121 GLY B C 1
ATOM 6211 O O . GLY B 1 121 ? 2.836 -1.135 10.531 1 87 121 GLY B O 1
ATOM 6212 N N . ASN B 1 122 ? 2.225 0.587 11.906 1 88.12 122 ASN B N 1
ATOM 6213 C CA . ASN B 1 122 ? 2.398 1.604 10.875 1 88.12 122 ASN B CA 1
ATOM 6214 C C . ASN B 1 122 ? 3.834 2.121 10.828 1 88.12 122 ASN B C 1
ATOM 6216 O O . ASN B 1 122 ? 4.195 2.896 9.945 1 88.12 122 ASN B O 1
ATOM 6220 N N . TYR B 1 123 ? 4.691 1.671 11.727 1 88.81 123 TYR B N 1
ATOM 6221 C CA . TYR B 1 123 ? 6.027 2.238 11.883 1 88.81 123 TYR B CA 1
ATOM 6222 C C . TYR B 1 123 ? 7.078 1.355 11.219 1 88.81 123 TYR B C 1
ATOM 6224 O O . TYR B 1 123 ? 6.945 0.13 11.203 1 88.81 123 TYR B O 1
ATOM 6232 N N . ARG B 1 124 ? 8.078 1.936 10.633 1 91.31 124 ARG B N 1
ATOM 6233 C CA . ARG B 1 124 ? 9.125 1.241 9.891 1 91.31 124 ARG B CA 1
ATOM 6234 C C . ARG B 1 124 ? 10.469 1.95 10.047 1 91.31 124 ARG B C 1
ATOM 6236 O O . ARG B 1 124 ? 11.203 2.123 9.07 1 91.31 124 ARG B O 1
ATOM 6243 N N . GLU B 1 125 ? 10.805 2.328 11.195 1 93.25 125 GLU B N 1
ATOM 6244 C CA . GLU B 1 125 ? 12 3.131 11.422 1 93.25 125 GLU B CA 1
ATOM 6245 C C . GLU B 1 125 ? 13.258 2.375 11 1 93.25 125 GLU B C 1
ATOM 6247 O O . GLU B 1 125 ? 14.227 2.982 10.531 1 93.25 125 GLU B O 1
ATOM 6252 N N . LEU B 1 126 ? 13.227 1.006 11.078 1 92.5 126 LEU B N 1
ATOM 6253 C CA . LEU B 1 126 ? 14.406 0.216 10.75 1 92.5 126 LEU B CA 1
ATOM 6254 C C . LEU B 1 126 ? 14.672 0.241 9.25 1 92.5 126 LEU B C 1
ATOM 6256 O O . LEU B 1 126 ? 15.758 -0.136 8.797 1 92.5 126 LEU B O 1
ATOM 6260 N N . ARG B 1 127 ? 13.742 0.622 8.547 1 92.06 127 ARG B N 1
ATOM 6261 C CA . ARG B 1 127 ? 13.938 0.77 7.105 1 92.06 127 ARG B CA 1
ATOM 6262 C C . ARG B 1 127 ? 14.898 1.913 6.797 1 92.06 127 ARG B C 1
ATOM 6264 O O . ARG B 1 127 ? 15.648 1.855 5.82 1 92.06 127 ARG B O 1
ATOM 6271 N N . TRP B 1 128 ? 14.953 2.908 7.676 1 94.69 128 TRP B N 1
ATOM 6272 C CA . TRP B 1 128 ? 15.688 4.121 7.348 1 94.69 128 TRP B CA 1
ATOM 6273 C C . TRP B 1 128 ? 16.828 4.352 8.336 1 94.69 128 TRP B C 1
ATOM 6275 O O . TRP B 1 128 ? 17.859 4.938 7.984 1 94.69 128 TRP B O 1
ATOM 6285 N N . PHE B 1 129 ? 16.531 3.953 9.594 1 95.56 129 PHE B N 1
ATOM 6286 C CA . PHE B 1 129 ? 17.484 4.281 10.648 1 95.56 129 PHE B CA 1
ATOM 6287 C C . PHE B 1 129 ? 18.062 3.016 11.266 1 95.56 129 PHE B C 1
ATOM 6289 O O . PHE B 1 129 ? 17.484 1.934 11.141 1 95.56 129 PHE B O 1
ATOM 6296 N N . THR B 1 130 ? 19.172 3.166 11.852 1 92.94 130 THR B N 1
ATOM 6297 C CA . THR B 1 130 ? 19.828 2.115 12.617 1 92.94 130 THR B CA 1
ATOM 6298 C C . THR B 1 130 ? 19.859 2.469 14.102 1 92.94 130 THR B C 1
ATOM 6300 O O . THR B 1 130 ? 20.141 3.613 14.469 1 92.94 130 THR B O 1
ATOM 6303 N N . PRO B 1 131 ? 19.5 1.552 14.953 1 92.19 131 PRO B N 1
ATOM 6304 C CA . PRO B 1 131 ? 19.625 1.827 16.391 1 92.19 131 PRO B CA 1
ATOM 6305 C C . PRO B 1 131 ? 21.078 1.958 16.844 1 92.19 131 PRO B C 1
ATOM 6307 O O . PRO B 1 131 ? 21.953 1.233 16.359 1 92.19 131 PRO B O 1
ATOM 6310 N N . TRP B 1 132 ? 21.281 2.943 17.75 1 92.62 132 TRP B N 1
ATOM 6311 C CA . TRP B 1 132 ? 22.594 3.002 18.375 1 92.62 132 TRP B CA 1
ATOM 6312 C C . TRP B 1 132 ? 22.875 1.746 19.188 1 92.62 132 TRP B C 1
ATOM 6314 O O . TRP B 1 132 ? 22.188 1.485 20.188 1 92.62 132 TRP B O 1
ATOM 6324 N N . GLY B 1 133 ? 23.859 0.968 18.828 1 88.38 133 GLY B N 1
ATOM 6325 C CA . GLY B 1 133 ? 24.078 -0.348 19.406 1 88.38 133 GLY B CA 1
ATOM 6326 C C . GLY B 1 133 ? 25.125 -0.356 20.5 1 88.38 133 GLY B C 1
ATOM 6327 O O . GLY B 1 133 ? 25.516 -1.42 20.984 1 88.38 133 GLY B O 1
ATOM 6328 N N . LYS B 1 134 ? 25.562 0.855 20.922 1 90.88 134 LYS B N 1
ATOM 6329 C CA . LYS B 1 134 ? 26.625 0.938 21.938 1 90.88 134 LYS B CA 1
ATOM 6330 C C . LYS B 1 134 ? 26.109 1.606 23.203 1 90.88 134 LYS B C 1
ATOM 6332 O O . LYS B 1 134 ? 26.344 2.793 23.438 1 90.88 134 LYS B O 1
ATOM 6337 N N . PRO B 1 135 ? 25.547 0.779 24.109 1 88.19 135 PRO B N 1
ATOM 6338 C CA . PRO B 1 135 ? 25 1.358 25.344 1 88.19 135 PRO B CA 1
ATOM 6339 C C . PRO B 1 135 ? 26.078 2.043 26.188 1 88.19 135 PRO B C 1
ATOM 6341 O O . PRO B 1 135 ? 27.172 1.506 26.344 1 88.19 135 PRO B O 1
ATOM 6344 N N . ARG B 1 136 ? 25.891 3.219 26.625 1 90.88 136 ARG B N 1
ATOM 6345 C CA . ARG B 1 136 ? 26.703 4 27.562 1 90.88 136 ARG B CA 1
ATOM 6346 C C . ARG B 1 136 ? 28.016 4.414 26.906 1 90.88 136 ARG B C 1
ATOM 6348 O O . ARG B 1 136 ? 29 4.691 27.609 1 90.88 136 ARG B O 1
ATOM 6355 N N . VAL B 1 137 ? 28.047 4.422 25.594 1 93.62 137 VAL B N 1
ATOM 6356 C CA . VAL B 1 137 ? 29.25 4.793 24.859 1 93.62 137 VAL B CA 1
ATOM 6357 C C . VAL B 1 137 ? 28.969 6.012 23.984 1 93.62 137 VAL B C 1
ATOM 6359 O O . VAL B 1 137 ? 27.906 6.109 23.375 1 93.62 137 VAL B O 1
ATOM 6362 N N . THR B 1 138 ? 29.875 6.957 24.062 1 95.19 138 THR B N 1
ATOM 6363 C CA . THR B 1 138 ? 29.812 8.109 23.172 1 95.19 138 THR B CA 1
ATOM 6364 C C . THR B 1 138 ? 31 8.117 22.203 1 95.19 138 THR B C 1
ATOM 6366 O O . THR B 1 138 ? 32.031 7.5 22.484 1 95.19 138 THR B O 1
ATOM 6369 N N . GLU B 1 139 ? 30.797 8.625 21.078 1 96.5 139 GLU B N 1
ATOM 6370 C CA . GLU B 1 139 ? 31.812 8.898 20.078 1 96.5 139 GLU B CA 1
ATOM 6371 C C . GLU B 1 139 ? 31.844 10.383 19.719 1 96.5 139 GLU B C 1
ATOM 6373 O O . GLU B 1 139 ? 31.016 11.156 20.172 1 96.5 139 GLU B O 1
ATOM 6378 N N . GLU B 1 140 ? 32.844 10.727 18.984 1 96.75 140 GLU B N 1
ATOM 6379 C CA . GLU B 1 140 ? 32.906 12.102 18.5 1 96.75 140 GLU B CA 1
ATOM 6380 C C . GLU B 1 140 ? 32.281 12.234 17.125 1 96.75 140 GLU B C 1
ATOM 6382 O O . GLU B 1 140 ? 32.562 11.438 16.219 1 96.75 140 GLU B O 1
ATOM 6387 N N . HIS B 1 141 ? 31.469 13.133 17 1 97.5 141 HIS B N 1
ATOM 6388 C CA . HIS B 1 141 ? 30.844 13.445 15.711 1 97.5 141 HIS B CA 1
ATOM 6389 C C . HIS B 1 141 ? 31.359 14.766 15.156 1 97.5 141 HIS B C 1
ATOM 6391 O O . HIS B 1 141 ? 31.281 15.797 15.828 1 97.5 141 HIS B O 1
ATOM 6397 N N . TYR B 1 142 ? 31.875 14.758 13.984 1 97.56 142 TYR B N 1
ATOM 6398 C CA . TYR B 1 142 ? 32.344 15.977 13.32 1 97.56 142 TYR B CA 1
ATOM 6399 C C . TYR B 1 142 ? 31.156 16.766 12.766 1 97.56 142 TYR B C 1
ATOM 6401 O O . TYR B 1 142 ? 30.359 16.25 11.969 1 97.56 142 TYR B O 1
ATOM 6409 N N . LEU B 1 143 ? 31.078 17.969 13.164 1 98.12 143 LEU B N 1
ATOM 6410 C CA . LEU B 1 143 ? 29.969 18.828 12.727 1 98.12 143 LEU B CA 1
ATOM 6411 C C . LEU B 1 143 ? 30.219 19.375 11.32 1 98.12 143 LEU B C 1
ATOM 6413 O O . LEU B 1 143 ? 31.375 19.578 10.922 1 98.12 143 LEU B O 1
ATOM 6417 N N . PRO B 1 144 ? 29.109 19.578 10.539 1 96.62 144 PRO B N 1
ATOM 6418 C CA . PRO B 1 144 ? 29.281 20.25 9.25 1 96.62 144 PRO B CA 1
ATOM 6419 C C . PRO B 1 144 ? 29.891 21.641 9.391 1 96.62 144 PRO B C 1
ATOM 6421 O O . PRO B 1 144 ? 29.672 22.312 10.398 1 96.62 144 PRO B O 1
ATOM 6424 N N . ARG B 1 145 ? 30.516 22.156 8.336 1 96.94 145 ARG B N 1
ATOM 6425 C CA . ARG B 1 145 ? 31.203 23.438 8.352 1 96.94 145 ARG B CA 1
ATOM 6426 C C . ARG B 1 145 ? 30.266 24.578 8.719 1 96.94 145 ARG B C 1
ATOM 6428 O O . ARG B 1 145 ? 30.625 25.484 9.453 1 96.94 145 ARG B O 1
ATOM 6435 N N . MET B 1 146 ? 29.078 24.547 8.195 1 97 146 MET B N 1
ATOM 6436 C CA . MET B 1 146 ? 28.109 25.609 8.453 1 97 146 MET B CA 1
ATOM 6437 C C . MET B 1 146 ? 27.766 25.688 9.93 1 97 146 MET B C 1
ATOM 6439 O O . MET B 1 146 ? 27.547 26.781 10.469 1 97 146 MET B O 1
ATOM 6443 N N . ILE B 1 147 ? 27.75 24.562 10.617 1 98.19 147 ILE B N 1
ATOM 6444 C CA . ILE B 1 147 ? 27.438 24.531 12.039 1 98.19 147 ILE B CA 1
ATOM 6445 C C . ILE B 1 147 ? 28.656 24.938 12.859 1 98.19 147 ILE B C 1
ATOM 6447 O O . ILE B 1 147 ? 28.531 25.609 13.883 1 98.19 147 ILE B O 1
ATOM 6451 N N . GLN B 1 148 ? 29.828 24.5 12.398 1 98 148 GLN B N 1
ATOM 6452 C CA . GLN B 1 148 ? 31.062 24.906 13.055 1 98 148 GLN B CA 1
ATOM 6453 C C . GLN B 1 148 ? 31.203 26.422 13.102 1 98 148 GLN B C 1
ATOM 6455 O O . GLN B 1 148 ? 31.625 26.984 14.109 1 98 148 GLN B O 1
ATOM 6460 N N . LYS B 1 149 ? 30.828 27.031 12.047 1 97.62 149 LYS B N 1
ATOM 6461 C CA . LYS B 1 149 ? 30.922 28.484 11.953 1 97.62 149 LYS B CA 1
ATOM 6462 C C . LYS B 1 149 ? 30.016 29.156 12.984 1 97.62 149 LYS B C 1
ATOM 6464 O O . LYS B 1 149 ? 30.344 30.219 13.523 1 97.62 149 LYS B O 1
ATOM 6469 N N . ILE B 1 150 ? 28.906 28.562 13.25 1 97.62 150 ILE B N 1
ATOM 6470 C CA . ILE B 1 150 ? 27.922 29.125 14.156 1 97.62 150 ILE B CA 1
ATOM 6471 C C . ILE B 1 150 ? 28.328 28.844 15.602 1 97.62 150 ILE B C 1
ATOM 6473 O O . ILE B 1 150 ? 28.266 29.75 16.453 1 97.62 150 ILE B O 1
ATOM 6477 N N . THR B 1 151 ? 28.797 27.672 15.922 1 97.06 151 THR B N 1
ATOM 6478 C CA . THR B 1 151 ? 28.969 27.219 17.297 1 97.06 151 THR B CA 1
ATOM 6479 C C . THR B 1 151 ? 30.422 27.375 17.734 1 97.06 151 THR B C 1
ATOM 6481 O O . THR B 1 151 ? 30.703 27.406 18.938 1 97.06 151 THR B O 1
ATOM 6484 N N . GLY B 1 152 ? 31.344 27.391 16.797 1 97.31 152 GLY B N 1
ATOM 6485 C CA . GLY B 1 152 ? 32.781 27.344 17.125 1 97.31 152 GLY B CA 1
ATOM 6486 C C . GLY B 1 152 ? 33.25 25.969 17.531 1 97.31 152 GLY B C 1
ATOM 6487 O O . GLY B 1 152 ? 34.375 25.812 18 1 97.31 152 GLY B O 1
ATOM 6488 N N . GLN B 1 153 ? 32.375 24.969 17.438 1 97.5 153 GLN B N 1
ATOM 6489 C CA . GLN B 1 153 ? 32.719 23.594 17.781 1 97.5 153 GLN B CA 1
ATOM 6490 C C . GLN B 1 153 ? 33.094 22.781 16.547 1 97.5 153 GLN B C 1
ATOM 6492 O O . GLN B 1 153 ? 32.469 22.938 15.492 1 97.5 153 GLN B O 1
ATOM 6497 N N . THR B 1 154 ? 34.062 21.969 16.703 1 97.62 154 THR B N 1
ATOM 6498 C CA . THR B 1 154 ? 34.438 21.094 15.609 1 97.62 154 THR B CA 1
ATOM 6499 C C . THR B 1 154 ? 33.75 19.719 15.758 1 97.62 154 THR B C 1
ATOM 6501 O O . THR B 1 154 ? 33.281 19.156 14.773 1 97.62 154 THR B O 1
ATOM 6504 N N . THR B 1 155 ? 33.75 19.266 17.016 1 97.88 155 THR B N 1
ATOM 6505 C CA . THR B 1 155 ? 33.156 17.969 17.312 1 97.88 155 THR B CA 1
ATOM 6506 C C . THR B 1 155 ? 32.219 18.062 18.516 1 97.88 155 THR B C 1
ATOM 6508 O O . THR B 1 155 ? 32.312 19.016 19.312 1 97.88 155 THR B O 1
ATOM 6511 N N . VAL B 1 156 ? 31.359 17.203 18.578 1 98 156 VAL B N 1
ATOM 6512 C CA . VAL B 1 156 ? 30.469 17.047 19.719 1 98 156 VAL B CA 1
ATOM 6513 C C . VAL B 1 156 ? 30.266 15.562 20 1 98 156 VAL B C 1
ATOM 6515 O O . VAL B 1 156 ? 30.406 14.719 19.125 1 98 156 VAL B O 1
ATOM 6518 N N . PRO B 1 157 ? 29.938 15.234 21.234 1 97.38 157 PRO B N 1
ATOM 6519 C CA . PRO B 1 157 ? 29.688 13.82 21.531 1 97.38 157 PRO B CA 1
ATOM 6520 C C . PRO B 1 157 ? 28.375 13.32 20.922 1 97.38 157 PRO B C 1
ATOM 6522 O O . PRO B 1 157 ? 27.359 14.031 20.953 1 97.38 157 PRO B O 1
ATOM 6525 N N . ILE B 1 158 ? 28.438 12.148 20.344 1 97.5 158 ILE B N 1
ATOM 6526 C CA . ILE B 1 158 ? 27.25 11.43 19.891 1 97.5 158 ILE B CA 1
ATOM 6527 C C . ILE B 1 158 ? 27.172 10.078 20.609 1 97.5 158 ILE B C 1
ATOM 6529 O O . ILE B 1 158 ? 28.172 9.391 20.75 1 97.5 158 ILE B O 1
ATOM 6533 N N . GLY B 1 159 ? 26.094 9.789 21.109 1 96.44 159 GLY B N 1
ATOM 6534 C CA . GLY B 1 159 ? 25.938 8.492 21.766 1 96.44 159 GLY B CA 1
ATOM 6535 C C . GLY B 1 159 ? 25.016 8.531 22.953 1 96.44 159 GLY B C 1
ATOM 6536 O O . GLY B 1 159 ? 24.156 9.414 23.062 1 96.44 159 GLY B O 1
ATOM 6537 N N . ASP B 1 160 ? 25.141 7.504 23.781 1 93.56 160 ASP B N 1
ATOM 6538 C CA . ASP B 1 160 ? 24.297 7.309 24.953 1 93.56 160 ASP B CA 1
ATOM 6539 C C . ASP B 1 160 ? 24.906 7.973 26.188 1 93.56 160 ASP B C 1
ATOM 6541 O O . ASP B 1 160 ? 25.734 7.375 26.875 1 93.56 160 ASP B O 1
ATOM 6545 N N . ALA B 1 161 ? 24.391 9.203 26.406 1 93.06 161 ALA B N 1
ATOM 6546 C CA . ALA B 1 161 ? 24.875 10 27.531 1 93.06 161 ALA B CA 1
ATOM 6547 C C . ALA B 1 161 ? 23.766 10.852 28.125 1 93.06 161 ALA B C 1
ATOM 6549 O O . ALA B 1 161 ? 22.641 10.852 27.609 1 93.06 161 ALA B O 1
ATOM 6550 N N . VAL B 1 162 ? 24.047 11.469 29.297 1 92.19 162 VAL B N 1
ATOM 6551 C CA . VAL B 1 162 ? 23.094 12.344 29.969 1 92.19 162 VAL B CA 1
ATOM 6552 C C . VAL B 1 162 ? 23.688 13.742 30.109 1 92.19 162 VAL B C 1
ATOM 6554 O O . VAL B 1 162 ? 24.906 13.93 29.969 1 92.19 162 VAL B O 1
ATOM 6557 N N . ILE B 1 163 ? 22.812 14.672 30.281 1 92.88 163 ILE B N 1
ATOM 6558 C CA . ILE B 1 163 ? 23.234 16.062 30.484 1 92.88 163 ILE B CA 1
ATOM 6559 C C . ILE B 1 163 ? 23.188 16.406 31.969 1 92.88 163 ILE B C 1
ATOM 6561 O O . ILE B 1 163 ? 22.172 16.203 32.625 1 92.88 163 ILE B O 1
ATOM 6565 N N . SER B 1 164 ? 24.266 16.938 32.469 1 91.75 164 SER B N 1
ATOM 6566 C CA . SER B 1 164 ? 24.328 17.391 33.875 1 91.75 164 SER B CA 1
ATOM 6567 C C . SER B 1 164 ? 24.281 18.906 33.938 1 91.75 164 SER B C 1
ATOM 6569 O O . SER B 1 164 ? 25.109 19.594 33.344 1 91.75 164 SER B O 1
ATOM 6571 N N . THR B 1 165 ? 23.281 19.375 34.625 1 90.56 165 THR B N 1
ATOM 6572 C CA . THR B 1 165 ? 23.219 20.797 34.969 1 90.56 165 THR B CA 1
ATOM 6573 C C . THR B 1 165 ? 23.656 21.031 36.406 1 90.56 165 THR B C 1
ATOM 6575 O O . THR B 1 165 ? 23.984 20.078 37.125 1 90.56 165 THR B O 1
ATOM 6578 N N . HIS B 1 166 ? 23.594 22.266 36.875 1 87.19 166 HIS B N 1
ATOM 6579 C CA . HIS B 1 166 ? 24.031 22.562 38.25 1 87.19 166 HIS B CA 1
ATOM 6580 C C . HIS B 1 166 ? 23.094 21.953 39.281 1 87.19 166 HIS B C 1
ATOM 6582 O O . HIS B 1 166 ? 23.531 21.609 40.375 1 87.19 166 HIS B O 1
ATOM 6588 N N . ASP B 1 167 ? 21.984 21.703 38.844 1 84.31 167 ASP B N 1
ATOM 6589 C CA . ASP B 1 167 ? 20.984 21.328 39.844 1 84.31 167 ASP B CA 1
ATOM 6590 C C . ASP B 1 167 ? 20.25 20.047 39.438 1 84.31 167 ASP B C 1
ATOM 6592 O O . ASP B 1 167 ? 19.406 19.562 40.188 1 84.31 167 ASP B O 1
ATOM 6596 N N . SER B 1 168 ? 20.578 19.484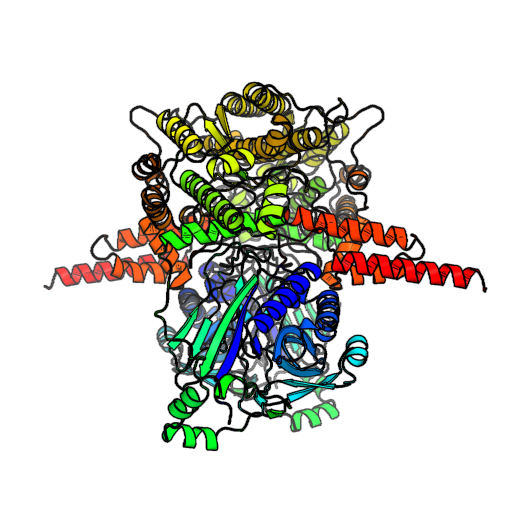 38.25 1 84.31 168 SER B N 1
ATOM 6597 C CA . SER B 1 168 ? 19.797 18.328 37.781 1 84.31 168 SER B CA 1
ATOM 6598 C C . SER B 1 168 ? 20.562 17.516 36.75 1 84.31 168 SER B C 1
ATOM 6600 O O . SER B 1 168 ? 21.703 17.859 36.406 1 84.31 168 SER B O 1
ATOM 6602 N N . CYS B 1 169 ? 19.984 16.375 36.438 1 84.56 169 CYS B N 1
ATOM 6603 C CA . CYS B 1 169 ? 20.453 15.508 35.375 1 84.56 169 CYS B CA 1
ATOM 6604 C C . CYS B 1 169 ? 19.328 15.133 34.406 1 84.56 169 CYS B C 1
ATOM 6606 O O . CYS B 1 169 ? 18.25 14.75 34.844 1 84.56 169 CYS B O 1
ATOM 6608 N N . ILE B 1 170 ? 19.578 15.273 33.156 1 84.38 170 ILE B N 1
ATOM 6609 C CA . ILE B 1 170 ? 18.531 15.078 32.156 1 84.38 170 ILE B CA 1
ATOM 6610 C C . ILE B 1 170 ? 18.906 13.914 31.234 1 84.38 170 ILE B C 1
ATOM 6612 O O . ILE B 1 170 ? 20 13.867 30.672 1 84.38 170 ILE B O 1
ATOM 6616 N N . GLY B 1 171 ? 18.047 12.891 31.188 1 81.62 171 GLY B N 1
ATOM 6617 C CA . GLY B 1 171 ? 18.156 11.805 30.234 1 81.62 171 GLY B CA 1
ATOM 6618 C C . GLY B 1 171 ? 17.078 11.859 29.156 1 81.62 171 GLY B C 1
ATOM 6619 O O . GLY B 1 171 ? 16.047 12.516 29.328 1 81.62 171 GLY B O 1
ATOM 6620 N N . VAL B 1 172 ? 17.359 11.273 28 1 80.81 172 VAL B N 1
ATOM 6621 C CA . VAL B 1 172 ? 16.438 11.305 26.875 1 80.81 172 VAL B CA 1
ATOM 6622 C C . VAL B 1 172 ? 15.984 9.883 26.531 1 80.81 172 VAL B C 1
ATOM 6624 O O . VAL B 1 172 ? 16.781 8.945 26.562 1 80.81 172 VAL B O 1
ATOM 6627 N N . GLU B 1 173 ? 14.727 9.719 26.547 1 73.38 173 GLU B N 1
ATOM 6628 C CA . GLU B 1 173 ? 14.117 8.5 26.016 1 73.38 173 GLU B CA 1
ATOM 6629 C C . GLU B 1 173 ? 13.203 8.812 24.828 1 73.38 173 GLU B C 1
ATOM 6631 O O . GLU B 1 173 ? 12.539 9.844 24.812 1 73.38 173 GLU B O 1
ATOM 6636 N N . MET B 1 174 ? 13.32 8.008 23.891 1 70 174 MET B N 1
ATOM 6637 C CA . MET B 1 174 ? 12.484 8.195 22.703 1 70 174 MET B CA 1
ATOM 6638 C C . MET B 1 174 ? 11.539 7.016 22.516 1 70 174 MET B C 1
ATOM 6640 O O . MET B 1 174 ? 11.977 5.867 22.438 1 70 174 MET B O 1
ATOM 6644 N N . CYS B 1 175 ? 10.227 7.289 22.516 1 65.31 175 CYS B N 1
ATOM 6645 C CA . CYS B 1 175 ? 9.164 6.371 22.141 1 65.31 175 CYS B CA 1
ATOM 6646 C C . CYS B 1 175 ? 9.32 5.027 22.844 1 65.31 175 CYS B C 1
ATOM 6648 O O . CYS B 1 175 ? 9.062 4.922 24.047 1 65.31 175 CYS B O 1
ATOM 6650 N N . GLU B 1 176 ? 9.805 4.102 22.109 1 47.47 176 GLU B N 1
ATOM 6651 C CA . GLU B 1 176 ? 9.867 2.707 22.547 1 47.47 176 GLU B CA 1
ATOM 6652 C C . GLU B 1 176 ? 10.781 2.547 23.75 1 47.47 176 GLU B C 1
ATOM 6654 O O . GLU B 1 176 ? 10.742 1.523 24.438 1 47.47 176 GLU B O 1
ATOM 6659 N N . GLU B 1 177 ? 11.438 3.666 24.25 1 48.84 177 GLU B N 1
ATOM 6660 C CA . GLU B 1 177 ? 12.383 3.611 25.344 1 48.84 177 GLU B CA 1
ATOM 6661 C C . GLU B 1 177 ? 11.703 3.912 26.688 1 48.84 177 GLU B C 1
ATOM 6663 O O . GLU B 1 177 ? 12.266 3.656 27.75 1 48.84 177 GLU B O 1
ATOM 6668 N N . LEU B 1 178 ? 10.398 4.52 26.672 1 52.44 178 LEU B N 1
ATOM 6669 C CA . LEU B 1 178 ? 9.734 5.105 27.828 1 52.44 178 LEU B CA 1
ATOM 6670 C C . LEU B 1 178 ? 9.258 4.023 28.797 1 52.44 178 LEU B C 1
ATOM 6672 O O . LEU B 1 178 ? 8.562 4.316 29.766 1 52.44 178 LEU B O 1
ATOM 6676 N N . PHE B 1 179 ? 9.531 2.754 28.891 1 43.44 179 PHE B N 1
ATOM 6677 C CA . PHE B 1 179 ? 8.695 1.854 29.688 1 43.44 179 PHE B CA 1
ATOM 6678 C C . PHE B 1 179 ? 8.781 2.203 31.172 1 43.44 179 PHE B C 1
ATOM 6680 O O . PHE B 1 179 ? 7.762 2.27 31.859 1 43.44 179 PHE B O 1
ATOM 6687 N N . THR B 1 180 ? 9.742 1.692 32.125 1 42.97 180 THR B N 1
ATOM 6688 C CA . THR B 1 180 ? 9.461 1.232 33.469 1 42.97 180 THR B CA 1
ATOM 6689 C C . THR B 1 180 ? 9.719 2.344 34.5 1 42.97 180 THR B C 1
ATOM 6691 O O . THR B 1 180 ? 10.867 2.592 34.875 1 42.97 180 THR B O 1
ATOM 6694 N N . PRO B 1 181 ? 8.844 3.322 34.594 1 44.25 181 PRO B N 1
ATOM 6695 C CA . PRO B 1 181 ? 8.953 4.402 35.594 1 44.25 181 PRO B CA 1
ATOM 6696 C C . PRO B 1 181 ? 9.133 3.893 37 1 44.25 181 PRO B C 1
ATOM 6698 O O . PRO B 1 181 ? 8.891 4.629 37.969 1 44.25 181 PRO B O 1
ATOM 6701 N N . ASN B 1 182 ? 9.227 2.785 37.281 1 46.06 182 ASN B N 1
ATOM 6702 C CA . ASN B 1 182 ? 8.969 2.6 38.719 1 46.06 182 ASN B CA 1
ATOM 6703 C C . ASN B 1 182 ? 9.945 3.406 39.562 1 46.06 182 ASN B C 1
ATOM 6705 O O . ASN B 1 182 ? 9.898 3.35 40.812 1 46.06 182 ASN B O 1
ATOM 6709 N N . SER B 1 183 ? 10.914 4.062 38.969 1 52.84 183 SER B N 1
ATOM 6710 C CA . SER B 1 183 ? 11.914 4.48 39.938 1 52.84 183 SER B CA 1
ATOM 6711 C C . SER B 1 183 ? 11.836 5.98 40.219 1 52.84 183 SER B C 1
ATOM 6713 O O . SER B 1 183 ? 12.758 6.566 40.781 1 52.84 183 SER B O 1
ATOM 6715 N N . GLY B 1 184 ? 10.688 6.859 40.094 1 65.88 184 GLY B N 1
ATOM 6716 C CA . GLY B 1 184 ? 10.617 8.266 40.438 1 65.88 184 GLY B CA 1
ATOM 6717 C C . GLY B 1 184 ? 11.336 9.172 39.469 1 65.88 184 GLY B C 1
ATOM 6718 O O . GLY B 1 184 ? 12.062 8.703 38.594 1 65.88 184 GLY B O 1
ATOM 6719 N N . GLY B 1 185 ? 10.898 10.602 39.344 1 80.81 185 GLY B N 1
ATOM 6720 C CA . GLY B 1 185 ? 11.508 11.578 38.469 1 80.81 185 GLY B CA 1
ATOM 6721 C C . GLY B 1 185 ? 10.484 12.43 37.719 1 80.81 185 GLY B C 1
ATOM 6722 O O . GLY B 1 185 ? 9.305 12.43 38.062 1 80.81 185 GLY B O 1
ATOM 6723 N N . ILE B 1 186 ? 11.055 13.336 36.906 1 86.19 186 ILE B N 1
ATOM 6724 C CA . ILE B 1 186 ? 10.234 14.211 36.094 1 86.19 186 ILE B CA 1
ATOM 6725 C C . ILE B 1 186 ? 10.25 13.703 34.656 1 86.19 186 ILE B C 1
ATOM 6727 O O . ILE B 1 186 ? 11.32 13.445 34.094 1 86.19 186 ILE B O 1
ATOM 6731 N N . TYR B 1 187 ? 9.078 13.461 34.156 1 89.06 187 TYR B N 1
ATOM 6732 C CA . TYR B 1 187 ? 8.961 13.023 32.781 1 89.06 187 TYR B CA 1
ATOM 6733 C C . TYR B 1 187 ? 8.281 14.086 31.922 1 89.06 187 TYR B C 1
ATOM 6735 O O . TYR B 1 187 ? 7.191 14.562 32.281 1 89.06 187 TYR B O 1
ATOM 6743 N N . LEU B 1 188 ? 8.961 14.5 30.953 1 92.75 188 LEU B N 1
ATOM 6744 C CA . LEU B 1 188 ? 8.398 15.383 29.938 1 92.75 188 LEU B CA 1
ATOM 6745 C C . LEU B 1 188 ? 8.109 14.617 28.641 1 92.75 188 LEU B C 1
ATOM 6747 O O . LEU B 1 188 ? 9.008 13.984 28.078 1 92.75 188 LEU B O 1
ATOM 6751 N N . TYR B 1 189 ? 6.859 14.625 28.234 1 92.69 189 TYR B N 1
ATOM 6752 C CA . TYR B 1 189 ? 6.445 13.961 27 1 92.69 189 TYR B CA 1
ATOM 6753 C C . TYR B 1 189 ? 6.066 14.984 25.922 1 92.69 189 TYR B C 1
ATOM 6755 O O . TYR B 1 189 ? 5.176 15.812 26.141 1 92.69 189 TYR B O 1
ATOM 6763 N N . ALA B 1 190 ? 6.805 15.008 24.859 1 95.19 190 ALA B N 1
ATOM 6764 C CA . ALA B 1 190 ? 6.469 15.812 23.688 1 95.19 190 ALA B CA 1
ATOM 6765 C C . ALA B 1 190 ? 5.961 14.938 22.547 1 95.19 190 ALA B C 1
ATOM 6767 O O . ALA B 1 190 ? 6.344 13.766 22.438 1 95.19 190 ALA B O 1
ATOM 6768 N N . ASN B 1 191 ? 5.102 15.477 21.719 1 93.31 191 ASN B N 1
ATOM 6769 C CA . ASN B 1 191 ? 4.527 14.719 20.609 1 93.31 191 ASN B CA 1
ATOM 6770 C C . ASN B 1 191 ? 4.254 15.609 19.406 1 93.31 191 ASN B C 1
ATOM 6772 O O . ASN B 1 191 ? 4.258 16.844 19.516 1 93.31 191 ASN B O 1
ATOM 6776 N N . GLN B 1 192 ? 4.16 14.953 18.312 1 94.44 192 GLN B N 1
ATOM 6777 C CA . GLN B 1 192 ? 3.611 15.633 17.141 1 94.44 192 GLN B CA 1
ATOM 6778 C C . GLN B 1 192 ? 2.094 15.758 17.234 1 94.44 192 GLN B C 1
ATOM 6780 O O . GLN B 1 192 ? 1.46 15.078 18.047 1 94.44 192 GLN B O 1
ATOM 6785 N N . GLN B 1 193 ? 1.628 16.688 16.484 1 94.62 193 GLN B N 1
ATOM 6786 C CA . GLN B 1 193 ? 0.188 16.859 16.328 1 94.62 193 GLN B CA 1
ATOM 6787 C C . GLN B 1 193 ? -0.188 17.031 14.852 1 94.62 193 GLN B C 1
ATOM 6789 O O . GLN B 1 193 ? 0.527 17.688 14.094 1 94.62 193 GLN B O 1
ATOM 6794 N N . GLY B 1 194 ? -1.342 16.359 14.508 1 94.94 194 GLY B N 1
ATOM 6795 C CA . GLY B 1 194 ? -1.863 16.609 13.18 1 94.94 194 GLY B CA 1
ATOM 6796 C C . GLY B 1 194 ? -1.503 15.531 12.18 1 94.94 194 GLY B C 1
ATOM 6797 O O . GLY B 1 194 ? -0.912 14.516 12.539 1 94.94 194 GLY B O 1
ATOM 6798 N N . CYS B 1 195 ? -1.973 15.773 10.914 1 92.69 195 CYS B N 1
ATOM 6799 C CA . CYS B 1 195 ? -1.633 14.953 9.758 1 92.69 195 CYS B CA 1
ATOM 6800 C C . CYS B 1 195 ? -0.259 15.32 9.211 1 92.69 195 CYS B C 1
ATOM 6802 O O . CYS B 1 195 ? -0.032 16.453 8.812 1 92.69 195 CYS B O 1
ATOM 6804 N N . ASP B 1 196 ? 0.645 14.461 9.266 1 83.19 196 ASP B N 1
ATOM 6805 C CA . ASP B 1 196 ? 1.997 14.828 8.859 1 83.19 196 ASP B CA 1
ATOM 6806 C C . ASP B 1 196 ? 2.252 14.453 7.398 1 83.19 196 ASP B C 1
ATOM 6808 O O . ASP B 1 196 ? 3.391 14.5 6.93 1 83.19 196 ASP B O 1
ATOM 6812 N N . GLY B 1 197 ? 1.121 14.008 6.688 1 89 197 GLY B N 1
ATOM 6813 C CA . GLY B 1 197 ? 1.297 13.758 5.266 1 89 197 GLY B CA 1
ATOM 6814 C C . GLY B 1 197 ? 0.734 12.422 4.82 1 89 197 GLY B C 1
ATOM 6815 O O . GLY B 1 197 ? 0.754 12.102 3.629 1 89 197 GLY B O 1
ATOM 6816 N N . ASP B 1 198 ? 0.198 11.648 5.727 1 91.5 198 ASP B N 1
ATOM 6817 C CA . ASP B 1 198 ? -0.262 10.305 5.383 1 91.5 198 ASP B CA 1
ATOM 6818 C C . ASP B 1 198 ? -1.533 9.953 6.152 1 91.5 198 ASP B C 1
ATOM 6820 O O . ASP B 1 198 ? -2.398 10.805 6.359 1 91.5 198 ASP B O 1
ATOM 6824 N N . ARG B 1 199 ? -1.744 8.656 6.43 1 92.5 199 ARG B N 1
ATOM 6825 C CA . ARG B 1 199 ? -2.963 8.125 7.031 1 92.5 199 ARG B CA 1
ATOM 6826 C C . ARG B 1 199 ? -2.977 8.352 8.539 1 92.5 199 ARG B C 1
ATOM 6828 O O . ARG B 1 199 ? -4.031 8.281 9.172 1 92.5 199 ARG B O 1
ATOM 6835 N N . LEU B 1 200 ? -1.886 8.734 9.125 1 91.56 200 LEU B N 1
ATOM 6836 C CA . LEU B 1 200 ? -1.77 8.859 10.578 1 91.56 200 LEU B CA 1
ATOM 6837 C C . LEU B 1 200 ? -2.078 10.281 11.031 1 91.56 200 LEU B C 1
ATOM 6839 O O . LEU B 1 200 ? -1.736 11.242 10.344 1 91.56 200 LEU B O 1
ATOM 6843 N N . TYR B 1 201 ? -2.75 10.352 12.109 1 94.12 201 TYR B N 1
ATOM 6844 C CA . TYR B 1 201 ? -2.938 11.594 12.852 1 94.12 201 TYR B CA 1
ATOM 6845 C C . TYR B 1 201 ? -2.35 11.484 14.258 1 94.12 201 TYR B C 1
ATOM 6847 O O . TYR B 1 201 ? -2.719 10.586 15.023 1 94.12 201 TYR B O 1
ATOM 6855 N N . TYR B 1 202 ? -1.402 12.352 14.609 1 94.19 202 TYR B N 1
ATOM 6856 C CA . TYR B 1 202 ? -0.858 12.414 15.961 1 94.19 202 TYR B CA 1
ATOM 6857 C C . TYR B 1 202 ? -1.743 13.258 16.859 1 94.19 202 TYR B C 1
ATOM 6859 O O . TYR B 1 202 ? -2.021 14.422 16.562 1 94.19 202 TYR B O 1
ATOM 6867 N N . ASP B 1 203 ? -2.072 12.766 17.984 1 93.31 203 ASP B N 1
ATOM 6868 C CA . ASP B 1 203 ? -3.129 13.375 18.781 1 93.31 203 ASP B CA 1
ATOM 6869 C C . ASP B 1 203 ? -2.566 14.461 19.703 1 93.31 203 ASP B C 1
ATOM 6871 O O . ASP B 1 203 ? -3.322 15.164 20.375 1 93.31 203 ASP B O 1
ATOM 6875 N N . GLY B 1 204 ? -1.219 14.641 19.719 1 94 204 GLY B N 1
ATOM 6876 C CA . GLY B 1 204 ? -0.617 15.586 20.641 1 94 204 GLY B CA 1
ATOM 6877 C C . GLY B 1 204 ? -0.612 15.086 22.078 1 94 204 GLY B C 1
ATOM 6878 O O . GLY B 1 204 ? -0.137 13.984 22.359 1 94 204 GLY B O 1
ATOM 6879 N N . CYS B 1 205 ? -1.195 15.828 22.922 1 93.38 205 CYS B N 1
ATOM 6880 C CA . CYS B 1 205 ? -1.357 15.43 24.312 1 93.38 205 CYS B CA 1
ATOM 6881 C C . CYS B 1 205 ? -0.013 15.398 25.031 1 93.38 205 CYS B C 1
ATOM 6883 O O . CYS B 1 205 ? 0.34 14.398 25.656 1 93.38 205 CYS B O 1
ATOM 6885 N N . ALA B 1 206 ? 0.775 16.453 24.906 1 93.75 206 ALA B N 1
ATOM 6886 C CA . ALA B 1 206 ? 2.01 16.594 25.672 1 93.75 206 ALA B CA 1
ATOM 6887 C C . ALA B 1 206 ? 1.731 16.531 27.172 1 93.75 206 ALA B C 1
ATOM 6889 O O . ALA B 1 206 ? 0.667 16.953 27.625 1 93.75 206 ALA B O 1
ATOM 6890 N N . LEU B 1 207 ? 2.742 15.938 27.922 1 94.19 207 LEU B N 1
ATOM 6891 C CA . LEU B 1 207 ? 2.484 15.641 29.312 1 94.19 207 LEU B CA 1
ATOM 6892 C C . LEU B 1 207 ? 3.721 15.914 30.172 1 94.19 207 LEU B C 1
ATOM 6894 O O . LEU B 1 207 ? 4.848 15.711 29.719 1 94.19 207 LEU B O 1
ATOM 6898 N N . ILE B 1 208 ? 3.498 16.406 31.406 1 93.75 208 ILE B N 1
ATOM 6899 C CA . ILE B 1 208 ? 4.531 16.531 32.406 1 93.75 208 ILE B CA 1
ATOM 6900 C C . ILE B 1 208 ? 4.117 15.75 33.656 1 93.75 208 ILE B C 1
ATOM 6902 O O . ILE B 1 208 ? 3.041 15.977 34.219 1 93.75 208 ILE B O 1
ATOM 6906 N N . LEU B 1 209 ? 4.949 14.789 34.031 1 91.56 209 LEU B N 1
ATOM 6907 C CA . LEU B 1 209 ? 4.699 13.961 35.219 1 91.56 209 LEU B CA 1
ATOM 6908 C C . LEU B 1 209 ? 5.793 14.148 36.25 1 91.56 209 LEU B C 1
ATOM 6910 O O . LEU B 1 209 ? 6.969 14.273 35.906 1 91.56 209 LEU B O 1
ATOM 6914 N N . VAL B 1 210 ? 5.383 14.211 37.5 1 88.94 210 VAL B N 1
ATOM 6915 C CA . VAL B 1 210 ? 6.305 14.25 38.625 1 88.94 210 VAL B CA 1
ATOM 6916 C C . VAL B 1 210 ? 6.031 13.07 39.562 1 88.94 210 VAL B C 1
ATOM 6918 O O . VAL B 1 210 ? 4.934 12.945 40.094 1 88.94 210 VAL B O 1
ATOM 6921 N N . ASN B 1 211 ? 7.027 12.234 39.594 1 85.19 211 ASN B N 1
ATOM 6922 C CA . ASN B 1 211 ? 6.934 11.055 40.438 1 85.19 211 ASN B CA 1
ATOM 6923 C C . ASN B 1 211 ? 5.672 10.25 40.156 1 85.19 211 ASN B C 1
ATOM 6925 O O . ASN B 1 211 ? 4.961 9.836 41.062 1 85.19 211 ASN B O 1
ATOM 6929 N N . GLY B 1 212 ? 5.332 10.156 38.844 1 82.69 212 GLY B N 1
ATOM 6930 C CA . GLY B 1 212 ? 4.234 9.305 38.406 1 82.69 212 GLY B CA 1
ATOM 6931 C C . GLY B 1 212 ? 2.906 10.039 38.344 1 82.69 212 GLY B C 1
ATOM 6932 O O . GLY B 1 212 ? 1.914 9.484 37.875 1 82.69 212 GLY B O 1
ATOM 6933 N N . GLU B 1 213 ? 2.871 11.25 38.812 1 88 213 GLU B N 1
ATOM 6934 C CA . GLU B 1 213 ? 1.632 12.023 38.781 1 88 213 GLU B CA 1
ATOM 6935 C C . GLU B 1 213 ? 1.664 13.094 37.719 1 88 213 GLU B C 1
ATOM 6937 O O . GLU B 1 213 ? 2.686 13.758 37.5 1 88 213 GLU B O 1
ATOM 6942 N N . ILE B 1 214 ? 0.541 13.273 37.094 1 92.94 214 ILE B N 1
ATOM 6943 C CA . ILE B 1 214 ? 0.445 14.281 36.031 1 92.94 214 ILE B CA 1
ATOM 6944 C C . ILE B 1 214 ? 0.316 15.672 36.688 1 92.94 214 ILE B C 1
ATOM 6946 O O . ILE B 1 214 ? -0.531 15.891 37.531 1 92.94 214 ILE B O 1
ATOM 6950 N N . VAL B 1 215 ? 1.122 16.594 36.25 1 94.56 215 VAL B N 1
ATOM 6951 C CA . VAL B 1 215 ? 1.025 17.953 36.781 1 94.56 215 VAL B CA 1
ATOM 6952 C C . VAL B 1 215 ? 0.595 18.906 35.656 1 94.56 215 VAL B C 1
ATOM 6954 O O . VAL B 1 215 ? 0.124 20.016 35.906 1 94.56 215 VAL B O 1
ATOM 6957 N N . ALA B 1 216 ? 0.699 18.484 34.406 1 95.19 216 ALA B N 1
ATOM 6958 C CA . ALA B 1 216 ? 0.239 19.25 33.25 1 95.19 216 ALA B CA 1
ATOM 6959 C C . ALA B 1 216 ? -0.042 18.328 32.062 1 95.19 216 ALA B C 1
ATOM 6961 O O . ALA B 1 216 ? 0.682 17.359 31.828 1 95.19 216 ALA B O 1
ATOM 6962 N N . GLN B 1 217 ? -1.1 18.594 31.328 1 94.62 217 GLN B N 1
ATOM 6963 C CA . GLN B 1 217 ? -1.508 17.797 30.172 1 94.62 217 GLN B CA 1
ATOM 6964 C C . GLN B 1 217 ? -2.039 18.688 29.047 1 94.62 217 GLN B C 1
ATOM 6966 O O . GLN B 1 217 ? -2.865 19.578 29.297 1 94.62 217 GLN B O 1
ATOM 6971 N N . GLY B 1 218 ? -1.499 18.516 27.891 1 94.06 218 GLY B N 1
ATOM 6972 C CA . GLY B 1 218 ? -1.969 19.25 26.734 1 94.06 218 GLY B CA 1
ATOM 6973 C C . GLY B 1 218 ? -3.244 18.688 26.141 1 94.06 218 GLY B C 1
ATOM 6974 O O . GLY B 1 218 ? -3.797 17.719 26.656 1 94.06 218 GLY B O 1
ATOM 6975 N N . SER B 1 219 ? -3.752 19.328 25.109 1 92.62 219 SER B N 1
ATOM 6976 C CA . SER B 1 219 ? -4.977 18.922 24.438 1 92.62 219 SER B CA 1
ATOM 6977 C C . SER B 1 219 ? -4.738 17.703 23.547 1 92.62 219 SER B C 1
ATOM 6979 O O . SER B 1 219 ? -3.623 17.5 23.062 1 92.62 219 SER B O 1
ATOM 6981 N N . GLN B 1 220 ? -5.859 16.906 23.406 1 92.88 220 GLN B N 1
ATOM 6982 C CA . GLN B 1 220 ? -5.895 15.844 22.406 1 92.88 220 GLN B CA 1
ATOM 6983 C C . GLN B 1 220 ? -6.715 16.266 21.203 1 92.88 220 GLN B C 1
ATOM 6985 O O . GLN B 1 220 ? -7.789 16.844 21.344 1 92.88 220 GLN B O 1
ATOM 6990 N N . PHE B 1 221 ? -6.227 16 19.984 1 92.44 221 PHE B N 1
ATOM 6991 C CA . PHE B 1 221 ? -6.941 16.25 18.75 1 92.44 221 PHE B CA 1
ATOM 6992 C C . PHE B 1 221 ? -7.277 17.734 18.609 1 92.44 221 PHE B C 1
ATOM 6994 O O . PHE B 1 221 ? -8.453 18.109 18.5 1 92.44 221 PHE B O 1
ATOM 7001 N N . SER B 1 222 ? -6.332 18.562 18.484 1 91.31 222 SER B N 1
ATOM 7002 C CA . SER B 1 222 ? -6.5 20 18.312 1 91.31 222 SER B CA 1
ATOM 7003 C C . SER B 1 222 ? -6.094 20.453 16.906 1 91.31 222 SER B C 1
ATOM 7005 O O . SER B 1 222 ? -5.25 19.812 16.281 1 91.31 222 SER B O 1
ATOM 7007 N N . ILE B 1 223 ? -6.777 21.469 16.406 1 93.38 223 ILE B N 1
ATOM 7008 C CA . ILE B 1 223 ? -6.418 21.938 15.078 1 93.38 223 ILE B CA 1
ATOM 7009 C C . ILE B 1 223 ? -5.348 23.031 15.188 1 93.38 223 ILE B C 1
ATOM 7011 O O . ILE B 1 223 ? -4.863 23.531 14.172 1 93.38 223 ILE B O 1
ATOM 7015 N N . GLY B 1 224 ? -4.93 23.391 16.453 1 92.5 224 GLY B N 1
ATOM 7016 C CA . GLY B 1 224 ? -3.852 24.359 16.641 1 92.5 224 GLY B CA 1
ATOM 7017 C C . GLY B 1 224 ? -2.496 23.812 16.219 1 92.5 224 GLY B C 1
ATOM 7018 O O . GLY B 1 224 ? -2.205 22.625 16.438 1 92.5 224 GLY B O 1
ATOM 7019 N N . ASP B 1 225 ? -1.636 24.719 15.766 1 95.44 225 ASP B N 1
ATOM 7020 C CA . ASP B 1 225 ? -0.363 24.266 15.219 1 95.44 225 ASP B CA 1
ATOM 7021 C C . ASP B 1 225 ? 0.702 24.156 16.312 1 95.44 225 ASP B C 1
ATOM 7023 O O . ASP B 1 225 ? 1.666 23.406 16.172 1 95.44 225 ASP B O 1
ATOM 7027 N N . VAL B 1 226 ? 0.639 25.016 17.359 1 97.12 226 VAL B N 1
ATOM 7028 C CA . VAL B 1 226 ? 1.64 25.062 18.422 1 97.12 226 VAL B CA 1
ATOM 7029 C C . VAL B 1 226 ? 0.951 25.031 19.781 1 97.12 226 VAL B C 1
ATOM 7031 O O . VAL B 1 226 ? 0.125 25.891 20.078 1 97.12 226 VAL B O 1
ATOM 7034 N N . GLU B 1 227 ? 1.202 24.016 20.5 1 96.88 227 GLU B N 1
ATOM 7035 C CA . GLU B 1 227 ? 0.747 23.953 21.891 1 96.88 227 GLU B CA 1
ATOM 7036 C C . GLU B 1 227 ? 1.913 23.719 22.844 1 96.88 227 GLU B C 1
ATOM 7038 O O . GLU B 1 227 ? 2.625 22.719 22.734 1 96.88 227 GLU B O 1
ATOM 7043 N N . VAL B 1 228 ? 2.148 24.641 23.766 1 97.88 228 VAL B N 1
ATOM 7044 C CA . VAL B 1 228 ? 3.211 24.531 24.766 1 97.88 228 VAL B CA 1
ATOM 7045 C C . VAL B 1 228 ? 2.605 24.297 26.141 1 97.88 228 VAL B C 1
ATOM 7047 O O . VAL B 1 228 ? 1.699 25.016 26.562 1 97.88 228 VAL B O 1
ATOM 7050 N N . VAL B 1 229 ? 3.037 23.234 26.766 1 97.06 229 VAL B N 1
ATOM 7051 C CA . VAL B 1 229 ? 2.621 22.906 28.125 1 97.06 229 VAL B CA 1
ATOM 7052 C C . VAL B 1 229 ? 3.771 23.156 29.094 1 97.06 229 VAL B C 1
ATOM 7054 O O . VAL B 1 229 ? 4.887 22.656 28.891 1 97.06 229 VAL B O 1
ATOM 7057 N N . THR B 1 230 ? 3.539 23.922 30.203 1 96.62 230 THR B N 1
ATOM 7058 C CA . THR B 1 230 ? 4.574 24.219 31.172 1 96.62 230 THR B CA 1
ATOM 7059 C C . THR B 1 230 ? 4.129 23.828 32.594 1 96.62 230 THR B C 1
ATOM 7061 O O . THR B 1 230 ? 2.932 23.688 32.844 1 96.62 230 THR B O 1
ATOM 7064 N N . ALA B 1 231 ? 5.062 23.562 33.406 1 95.38 231 ALA B N 1
ATOM 7065 C CA . ALA B 1 231 ? 4.805 23.328 34.812 1 95.38 231 ALA B CA 1
ATOM 7066 C C . ALA B 1 231 ? 5.988 23.766 35.688 1 95.38 231 ALA B C 1
ATOM 7068 O O . ALA B 1 231 ? 7.145 23.578 35.281 1 95.38 231 ALA B O 1
ATOM 7069 N N . THR B 1 232 ? 5.672 24.391 36.719 1 93.44 232 THR B N 1
ATOM 7070 C CA . THR B 1 232 ? 6.68 24.672 37.719 1 93.44 232 THR B CA 1
ATOM 7071 C C . THR B 1 232 ? 6.766 23.531 38.75 1 93.44 232 THR B C 1
ATOM 7073 O O . THR B 1 232 ? 5.754 23.141 39.344 1 93.44 232 THR B O 1
ATOM 7076 N N . ILE B 1 233 ? 7.949 23 38.844 1 91.31 233 ILE B N 1
ATOM 7077 C CA . ILE B 1 233 ? 8.141 21.797 39.656 1 91.31 233 ILE B CA 1
ATOM 7078 C C . ILE B 1 233 ? 9.211 22.047 40.719 1 91.31 233 ILE B C 1
ATOM 7080 O O . ILE B 1 233 ? 10.109 22.859 40.531 1 91.31 233 ILE B O 1
ATOM 7084 N N . ASP B 1 234 ? 9.039 21.312 41.781 1 86.62 234 ASP B N 1
ATOM 7085 C CA . ASP B 1 234 ? 10.016 21.344 42.875 1 86.62 234 ASP B CA 1
ATOM 7086 C C . ASP B 1 234 ? 10.977 20.172 42.781 1 86.62 234 ASP B C 1
ATOM 7088 O O . ASP B 1 234 ? 10.57 19.016 43 1 86.62 234 ASP B O 1
ATOM 7092 N N . LEU B 1 235 ? 12.211 20.469 42.594 1 86.81 235 LEU B N 1
ATOM 7093 C CA . LEU B 1 235 ? 13.219 19.422 42.469 1 86.81 235 LEU B CA 1
ATOM 7094 C C . LEU B 1 235 ? 13.352 18.641 43.75 1 86.81 235 LEU B C 1
ATOM 7096 O O . LEU B 1 235 ? 13.742 17.469 43.75 1 86.81 235 LEU B O 1
ATOM 7100 N N . GLU B 1 236 ? 13.031 19.25 44.812 1 81 236 GLU B N 1
ATOM 7101 C CA . GLU B 1 236 ? 13.141 18.594 46.094 1 81 236 GLU B CA 1
ATOM 7102 C C . GLU B 1 236 ? 12.125 17.469 46.25 1 81 236 GLU B C 1
ATOM 7104 O O . GLU B 1 236 ? 12.383 16.469 46.906 1 81 236 GLU B O 1
ATOM 7109 N N . ASP B 1 237 ? 11.055 17.688 45.625 1 80.44 237 ASP B N 1
ATOM 7110 C CA . ASP B 1 237 ? 10.055 16.625 45.625 1 80.44 237 ASP B CA 1
ATOM 7111 C C . ASP B 1 237 ? 10.594 15.352 45 1 80.44 237 ASP B C 1
ATOM 7113 O O . ASP B 1 237 ? 10.266 14.242 45.406 1 80.44 237 ASP B O 1
ATOM 7117 N N . VAL B 1 238 ? 11.398 15.523 44 1 80.44 238 VAL B N 1
ATOM 7118 C CA . VAL B 1 238 ? 11.969 14.391 43.281 1 80.44 238 VAL B CA 1
ATOM 7119 C C . VAL B 1 238 ? 13.055 13.734 44.125 1 80.44 238 VAL B C 1
ATOM 7121 O O . VAL B 1 238 ? 13.117 12.508 44.219 1 80.44 238 VAL B O 1
ATOM 7124 N N . ARG B 1 239 ? 13.828 14.57 44.688 1 75.19 239 ARG B N 1
ATOM 7125 C CA . ARG B 1 239 ? 14.93 14.062 45.531 1 75.19 239 ARG B CA 1
ATOM 7126 C C . ARG B 1 239 ? 14.398 13.289 46.719 1 75.19 239 ARG B C 1
ATOM 7128 O O . ARG B 1 239 ? 14.945 12.242 47.094 1 75.19 239 ARG B O 1
ATOM 7135 N N . SER B 1 240 ? 13.391 13.805 47.25 1 70.69 240 SER B N 1
ATOM 7136 C CA . SER B 1 240 ? 12.797 13.156 48.406 1 70.69 240 SER B CA 1
ATOM 7137 C C . SER B 1 240 ? 12.164 11.82 48.031 1 70.69 240 SER B C 1
ATOM 7139 O O . SER B 1 240 ? 12.234 10.852 48.812 1 70.69 240 SER B O 1
ATOM 7141 N N . PHE B 1 241 ? 11.602 11.805 46.938 1 70.62 241 PHE B N 1
ATOM 7142 C CA . PHE B 1 241 ? 10.938 10.594 46.469 1 70.62 241 PHE B CA 1
ATOM 7143 C C . PHE B 1 241 ? 11.961 9.508 46.156 1 70.62 241 PHE B C 1
ATOM 7145 O O . PHE B 1 241 ? 11.727 8.328 46.406 1 70.62 241 PHE B O 1
ATOM 7152 N N . ARG B 1 242 ? 13.039 9.797 45.562 1 64.88 242 ARG B N 1
ATOM 7153 C CA . ARG B 1 242 ? 14.055 8.852 45.125 1 64.88 242 ARG B CA 1
ATOM 7154 C C . ARG B 1 242 ? 14.922 8.398 46.281 1 64.88 242 ARG B C 1
ATOM 7156 O O . ARG B 1 242 ? 15.664 7.418 46.188 1 64.88 242 ARG B O 1
ATOM 7163 N N . SER B 1 243 ? 15 9.133 47.312 1 55.41 243 SER B N 1
ATOM 7164 C CA . SER B 1 243 ? 15.859 8.828 48.438 1 55.41 243 SER B CA 1
ATOM 7165 C C . SER B 1 243 ? 15.422 7.535 49.125 1 55.41 243 SER B C 1
ATOM 7167 O O . SER B 1 243 ? 15.953 7.188 50.188 1 55.41 243 SER B O 1
ATOM 7169 N N . ALA B 1 244 ? 14.656 6.77 48.312 1 49.38 244 ALA B N 1
ATOM 7170 C CA . ALA B 1 244 ? 14.414 5.48 48.969 1 49.38 244 ALA B CA 1
ATOM 7171 C C . ALA B 1 244 ? 15.68 4.625 48.969 1 49.38 244 ALA B C 1
ATOM 7173 O O . ALA B 1 244 ? 16.438 4.621 48 1 49.38 244 ALA B O 1
ATOM 7174 N N . CYS B 1 245 ? 16.156 4.039 50.031 1 46.5 245 CYS B N 1
ATOM 7175 C CA . CYS B 1 245 ? 17.406 3.363 50.375 1 46.5 245 CYS B CA 1
ATOM 7176 C C . CYS B 1 245 ? 17.781 2.348 49.312 1 46.5 245 CYS B C 1
ATOM 7178 O O . CYS B 1 245 ? 18.953 2.229 48.938 1 46.5 245 CYS B O 1
ATOM 7180 N N . SER B 1 246 ? 16.844 1.549 48.938 1 41.44 246 SER B N 1
ATOM 7181 C CA . SER B 1 246 ? 17.172 0.438 48.062 1 41.44 246 SER B CA 1
ATOM 7182 C C . SER B 1 246 ? 17.641 0.938 46.688 1 41.44 246 SER B C 1
ATOM 7184 O O . SER B 1 246 ? 18.547 0.354 46.094 1 41.44 246 SER B O 1
ATOM 7186 N N . ARG B 1 247 ? 17.156 2.033 46.25 1 45.75 247 ARG B N 1
ATOM 7187 C CA . ARG B 1 247 ? 17.516 2.59 44.969 1 45.75 247 ARG B CA 1
ATOM 7188 C C . ARG B 1 247 ? 18.938 3.152 45 1 45.75 247 ARG B C 1
ATOM 7190 O O . ARG B 1 247 ? 19.656 3.082 44 1 45.75 247 ARG B O 1
ATOM 7197 N N . GLY B 1 248 ? 19.312 3.693 46.094 1 42.22 248 GLY B N 1
ATOM 7198 C CA . GLY B 1 248 ? 20.656 4.195 46.25 1 42.22 248 GLY B CA 1
ATOM 7199 C C . GLY B 1 248 ? 21.719 3.135 46 1 42.22 248 GLY B C 1
ATOM 7200 O O . GLY B 1 248 ? 22.734 3.396 45.375 1 42.22 248 GLY B O 1
ATOM 7201 N N . VAL B 1 249 ? 21.391 2.021 46.5 1 42 249 VAL B N 1
ATOM 7202 C CA . VAL B 1 249 ? 22.359 0.933 46.375 1 42 249 VAL B CA 1
ATOM 7203 C C . VAL B 1 249 ? 22.438 0.513 44.906 1 42 249 VAL B C 1
ATOM 7205 O O . VAL B 1 249 ? 23.531 0.28 44.375 1 42 249 VAL B O 1
ATOM 7208 N N . GLN B 1 250 ? 21.359 0.43 44.25 1 42.78 250 GLN B N 1
ATOM 7209 C CA . GLN B 1 250 ? 21.344 0.014 42.844 1 42.78 250 GLN B CA 1
ATOM 7210 C C . GLN B 1 250 ? 22.031 1.049 41.938 1 42.78 250 GLN B C 1
ATOM 7212 O O . GLN B 1 250 ? 22.75 0.693 41.031 1 42.78 250 GLN B O 1
ATOM 7217 N N . ALA B 1 251 ? 21.891 2.262 42.281 1 48.34 251 ALA B N 1
ATOM 7218 C CA . ALA B 1 251 ? 22.5 3.361 41.531 1 48.34 251 ALA B CA 1
ATOM 7219 C C . ALA B 1 251 ? 24.016 3.35 41.688 1 48.34 251 ALA B C 1
ATOM 7221 O O . ALA B 1 251 ? 24.75 3.75 40.75 1 48.34 251 ALA B O 1
ATOM 7222 N N . SER B 1 252 ? 24.469 2.854 42.812 1 45.59 252 SER B N 1
ATOM 7223 C CA . SER B 1 252 ? 25.906 2.848 43.062 1 45.59 252 SER B CA 1
ATOM 7224 C C . SER B 1 252 ? 26.609 1.788 42.219 1 45.59 252 SER B C 1
ATOM 7226 O O . SER B 1 252 ? 27.812 1.884 41.969 1 45.59 252 SER B O 1
ATOM 7228 N N . THR B 1 253 ? 25.906 0.734 41.781 1 44.56 253 THR B N 1
ATOM 7229 C CA . THR B 1 253 ? 26.547 -0.356 41.062 1 44.56 253 THR B CA 1
ATOM 7230 C C . THR B 1 253 ? 26.281 -0.234 39.562 1 44.56 253 THR B C 1
ATOM 7232 O O . THR B 1 253 ? 26.859 -0.974 38.75 1 44.56 253 THR B O 1
ATOM 7235 N N . SER B 1 254 ? 25.438 0.606 39.188 1 51.31 254 SER B N 1
ATOM 7236 C CA . SER B 1 254 ? 25.125 0.692 37.781 1 51.31 254 SER B CA 1
ATOM 7237 C C . SER B 1 254 ? 26.188 1.468 37 1 51.31 254 SER B C 1
ATOM 7239 O O . SER B 1 254 ? 26.797 2.391 37.562 1 51.31 254 SER B O 1
ATOM 7241 N N . ALA B 1 255 ? 26.781 0.858 36.031 1 60.44 255 ALA B N 1
ATOM 7242 C CA . ALA B 1 255 ? 27.734 1.567 35.156 1 60.44 255 ALA B CA 1
ATOM 7243 C C . ALA B 1 255 ? 27.234 2.969 34.844 1 60.44 255 ALA B C 1
ATOM 7245 O O . ALA B 1 255 ? 26.062 3.154 34.531 1 60.44 255 ALA B O 1
ATOM 7246 N N . SER B 1 256 ? 28.062 3.846 35.219 1 67.31 256 SER B N 1
ATOM 7247 C CA . SER B 1 256 ? 27.703 5.254 35.125 1 67.31 256 SER B CA 1
ATOM 7248 C C . SER B 1 256 ? 27.625 5.707 33.656 1 67.31 256 SER B C 1
ATOM 7250 O O . SER B 1 256 ? 28.375 5.203 32.812 1 67.31 256 SER B O 1
ATOM 7252 N N . PHE B 1 257 ? 26.547 6.422 33.312 1 74.5 257 PHE B N 1
ATOM 7253 C CA . PHE B 1 257 ? 26.484 7.105 32.031 1 74.5 257 PHE B CA 1
ATOM 7254 C C . PHE B 1 257 ? 27.516 8.219 31.969 1 74.5 257 PHE B C 1
ATOM 7256 O O . PHE B 1 257 ? 27.859 8.828 32.969 1 74.5 257 PHE B O 1
ATOM 7263 N N . ARG B 1 258 ? 28.062 8.359 30.812 1 81.06 258 ARG B N 1
ATOM 7264 C CA . ARG B 1 258 ? 28.844 9.57 30.594 1 81.06 258 ARG B CA 1
ATOM 7265 C C . ARG B 1 258 ? 27.984 10.812 30.766 1 81.06 258 ARG B C 1
ATOM 7267 O O . ARG B 1 258 ? 26.875 10.891 30.219 1 81.06 258 ARG B O 1
ATOM 7274 N N . ARG B 1 259 ? 28.438 11.727 31.609 1 83.88 259 ARG B N 1
ATOM 7275 C CA . ARG B 1 259 ? 27.734 12.969 31.859 1 83.88 259 ARG B CA 1
ATOM 7276 C C . ARG B 1 259 ? 28.359 14.125 31.094 1 83.88 259 ARG B C 1
ATOM 7278 O O . ARG B 1 259 ? 29.562 14.375 31.203 1 83.88 259 ARG B O 1
ATOM 7285 N N . ILE B 1 260 ? 27.562 14.703 30.297 1 89.94 260 ILE B N 1
ATOM 7286 C CA . ILE B 1 260 ? 27.984 15.922 29.609 1 89.94 260 ILE B CA 1
ATOM 7287 C C . ILE B 1 260 ? 27.578 17.141 30.422 1 89.94 260 ILE B C 1
ATOM 7289 O O . ILE B 1 260 ? 26.406 17.328 30.734 1 89.94 260 ILE B O 1
ATOM 7293 N N . GLU B 1 261 ? 28.531 17.969 30.719 1 88.31 261 GLU B N 1
ATOM 7294 C CA . GLU B 1 261 ? 28.281 19.094 31.609 1 88.31 261 GLU B CA 1
ATOM 7295 C C . GLU B 1 261 ? 27.703 20.297 30.859 1 88.31 261 GLU B C 1
ATOM 7297 O O . GLU B 1 261 ? 28.266 20.719 29.844 1 88.31 261 GLU B O 1
ATOM 7302 N N . ALA B 1 262 ? 26.562 20.703 31.359 1 90.31 262 ALA B N 1
ATOM 7303 C CA . ALA B 1 262 ? 25.984 21.984 30.938 1 90.31 262 ALA B CA 1
ATOM 7304 C C . ALA B 1 262 ? 26.203 23.062 31.984 1 90.31 262 ALA B C 1
ATOM 7306 O O . ALA B 1 262 ? 25.766 22.922 33.125 1 90.31 262 ALA B O 1
ATOM 7307 N N . ASN B 1 263 ? 26.984 24 31.719 1 87.69 263 ASN B N 1
ATOM 7308 C CA . ASN B 1 263 ? 27.188 25.094 32.656 1 87.69 263 ASN B CA 1
ATOM 7309 C C . ASN B 1 263 ? 25.953 25.984 32.75 1 87.69 263 ASN B C 1
ATOM 7311 O O . ASN B 1 263 ? 25.984 27.156 32.406 1 87.69 263 ASN B O 1
ATOM 7315 N N . PHE B 1 264 ? 24.891 25.359 33.312 1 88.62 264 PHE B N 1
ATOM 7316 C CA . PHE B 1 264 ? 23.578 25.984 33.344 1 88.62 264 PHE B CA 1
ATOM 7317 C C . PHE B 1 264 ? 22.719 25.391 34.469 1 88.62 264 PHE B C 1
ATOM 7319 O O . PHE B 1 264 ? 22.797 24.188 34.719 1 88.62 264 PHE B O 1
ATOM 7326 N N . GLY B 1 265 ? 22.062 26.25 35.219 1 87.38 265 GLY B N 1
ATOM 7327 C CA . GLY B 1 265 ? 21.062 25.781 36.156 1 87.38 265 GLY B CA 1
ATOM 7328 C C . GLY B 1 265 ? 19.641 25.953 35.656 1 87.38 265 GLY B C 1
ATOM 7329 O O . GLY B 1 265 ? 19.281 26.984 35.094 1 87.38 265 GLY B O 1
ATOM 7330 N N . LEU B 1 266 ? 18.906 24.938 35.938 1 88.44 266 LEU B N 1
ATOM 7331 C CA . LEU B 1 266 ? 17.5 25.047 35.562 1 88.44 266 LEU B CA 1
ATOM 7332 C C . LEU B 1 266 ? 16.75 25.953 36.5 1 88.44 266 LEU B C 1
ATOM 7334 O O . LEU B 1 266 ? 15.719 26.531 36.125 1 88.44 266 LEU B O 1
ATOM 7338 N N . SER B 1 267 ? 17.281 26.031 37.688 1 84.94 267 SER B N 1
ATOM 7339 C CA . SER B 1 267 ? 16.688 26.938 38.688 1 84.94 267 SER B CA 1
ATOM 7340 C C . SER B 1 267 ? 17.328 28.312 38.625 1 84.94 267 SER B C 1
ATOM 7342 O O . SER B 1 267 ? 18.547 28.438 38.5 1 84.94 267 SER B O 1
ATOM 7344 N N . ASP B 1 268 ? 16.547 29.359 38.344 1 69.81 268 ASP B N 1
ATOM 7345 C CA . ASP B 1 268 ? 17.109 30.703 38.188 1 69.81 268 ASP B CA 1
ATOM 7346 C C . ASP B 1 268 ? 17.188 31.422 39.531 1 69.81 268 ASP B C 1
ATOM 7348 O O . ASP B 1 268 ? 17.547 32.594 39.594 1 69.81 268 ASP B O 1
ATOM 7352 N N . GLY B 1 269 ? 17.062 30.766 40.594 1 62.56 269 GLY B N 1
ATOM 7353 C CA . GLY B 1 269 ? 17.172 31.359 41.906 1 62.56 269 GLY B CA 1
ATOM 7354 C C . GLY B 1 269 ? 16.094 32.375 42.219 1 62.56 269 GLY B C 1
ATOM 7355 O O . GLY B 1 269 ? 15.883 32.781 43.344 1 62.56 269 GLY B O 1
ATOM 7356 N N . ARG B 1 270 ? 15.438 32.938 41.188 1 62.06 270 ARG B N 1
ATOM 7357 C CA . ARG B 1 270 ? 14.477 34 41.344 1 62.06 270 ARG B CA 1
ATOM 7358 C C . ARG B 1 270 ? 13.172 33.5 41.938 1 62.06 270 ARG B C 1
ATOM 7360 O O . ARG B 1 270 ? 12.445 34.219 42.625 1 62.06 270 ARG B O 1
ATOM 7367 N N . MET B 1 271 ? 12.93 32.188 41.688 1 67.69 271 MET B N 1
ATOM 7368 C CA . MET B 1 271 ? 11.633 31.672 42.094 1 67.69 271 MET B CA 1
ATOM 7369 C C . MET B 1 271 ? 11.633 31.312 43.562 1 67.69 271 MET B C 1
ATOM 7371 O O . MET B 1 271 ? 10.578 31.281 44.219 1 67.69 271 MET B O 1
ATOM 7375 N N . GLU B 1 272 ? 12.781 31.078 44.094 1 59.56 272 GLU B N 1
ATOM 7376 C CA . GLU B 1 272 ? 12.867 30.609 45.469 1 59.56 272 GLU B CA 1
ATOM 7377 C C . GLU B 1 272 ? 12.383 31.672 46.438 1 59.56 272 GLU B C 1
ATOM 7379 O O . GLU B 1 272 ? 11.82 31.344 47.5 1 59.56 272 GLU B O 1
ATOM 7384 N N . ASP B 1 273 ? 12.625 32.906 46.031 1 58.78 273 ASP B N 1
ATOM 7385 C CA . ASP B 1 273 ? 12.336 33.969 47 1 58.78 273 ASP B CA 1
ATOM 7386 C C . ASP B 1 273 ? 10.906 34.469 46.844 1 58.78 273 ASP B C 1
ATOM 7388 O O . ASP B 1 273 ? 10.5 35.406 47.531 1 58.78 273 ASP B O 1
ATOM 7392 N N . ASN B 1 274 ? 10.266 33.75 45.875 1 65.44 274 ASN B N 1
ATOM 7393 C CA . ASN B 1 274 ? 8.898 34.219 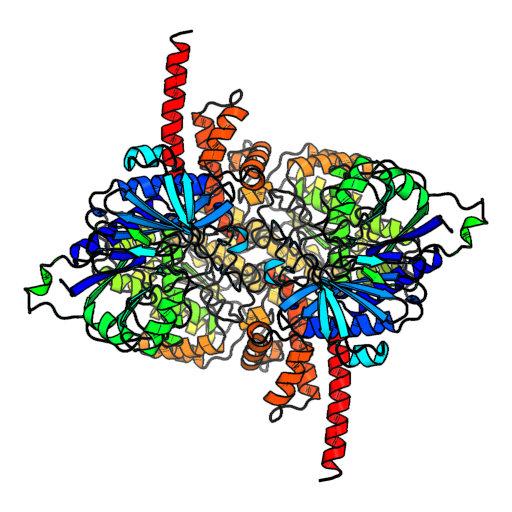45.688 1 65.44 274 ASN B CA 1
ATOM 7394 C C . ASN B 1 274 ? 7.879 33.188 46.156 1 65.44 274 ASN B C 1
ATOM 7396 O O . ASN B 1 274 ? 7.609 32.219 45.438 1 65.44 274 ASN B O 1
ATOM 7400 N N . PRO B 1 275 ? 7.453 33.375 47.344 1 63.38 275 PRO B N 1
ATOM 7401 C CA . PRO B 1 275 ? 6.5 32.406 47.875 1 63.38 275 PRO B CA 1
ATOM 7402 C C . PRO B 1 275 ? 5.238 32.281 47.031 1 63.38 275 PRO B C 1
ATOM 7404 O O . PRO B 1 275 ? 4.484 31.297 47.188 1 63.38 275 PRO B O 1
ATOM 7407 N N . ALA B 1 276 ? 5.066 33.219 46.156 1 68.06 276 ALA B N 1
ATOM 7408 C CA . ALA B 1 276 ? 3.861 33.188 45.312 1 68.06 276 ALA B CA 1
ATOM 7409 C C . ALA B 1 276 ? 3.955 32.125 44.25 1 68.06 276 ALA B C 1
ATOM 7411 O O . ALA B 1 276 ? 2.938 31.719 43.688 1 68.06 276 ALA B O 1
ATOM 7412 N N . ILE B 1 277 ? 5.184 31.625 44.125 1 74.5 277 ILE B N 1
ATOM 7413 C CA . ILE B 1 277 ? 5.34 30.625 43.094 1 74.5 277 ILE B CA 1
ATOM 7414 C C . ILE B 1 277 ? 5.184 29.219 43.688 1 74.5 277 ILE B C 1
ATOM 7416 O O . ILE B 1 277 ? 5.934 28.828 44.562 1 74.5 277 ILE B O 1
ATOM 7420 N N . ARG B 1 278 ? 4.074 28.516 43.375 1 76.62 278 ARG B N 1
ATOM 7421 C CA . ARG B 1 278 ? 3.789 27.188 43.875 1 76.62 278 ARG B CA 1
ATOM 7422 C C . ARG B 1 278 ? 3.973 26.141 42.781 1 76.62 278 ARG B C 1
ATOM 7424 O O . ARG B 1 278 ? 3.703 26.406 41.594 1 76.62 278 ARG B O 1
ATOM 7431 N N . PRO B 1 279 ? 4.5 24.969 43.219 1 83.19 279 PRO B N 1
ATOM 7432 C CA . PRO B 1 279 ? 4.559 23.875 42.25 1 83.19 279 PRO B CA 1
ATOM 7433 C C . PRO B 1 279 ? 3.189 23.5 41.688 1 83.19 279 PRO B C 1
ATOM 7435 O O . PRO B 1 279 ? 2.172 23.688 42.375 1 83.19 279 PRO B O 1
ATOM 7438 N N . ALA B 1 280 ? 3.285 23.094 40.531 1 85.44 280 ALA B N 1
ATOM 7439 C CA . ALA B 1 280 ? 2.049 22.688 39.875 1 85.44 280 ALA B CA 1
ATOM 7440 C C . ALA B 1 280 ? 1.353 21.562 40.625 1 85.44 280 ALA B C 1
ATOM 7442 O O . ALA B 1 280 ? 2.01 20.688 41.188 1 85.44 280 ALA B O 1
ATOM 7443 N N . ARG B 1 281 ? 0.037 21.625 40.656 1 84.81 281 ARG B N 1
ATOM 7444 C CA . ARG B 1 281 ? -0.751 20.609 41.375 1 84.81 281 ARG B CA 1
ATOM 7445 C C . ARG B 1 281 ? -0.989 19.391 40.5 1 84.81 281 ARG B C 1
ATOM 7447 O O . ARG B 1 281 ? -1.049 19.5 39.25 1 84.81 281 ARG B O 1
ATOM 7454 N N . THR B 1 282 ? -1.098 18.281 41.125 1 86.88 282 THR B N 1
ATOM 7455 C CA . THR B 1 282 ? -1.387 17.031 40.438 1 86.88 282 THR B CA 1
ATOM 7456 C C . THR B 1 282 ? -2.791 17.062 39.844 1 86.88 282 THR B C 1
ATOM 7458 O O . THR B 1 282 ? -3.701 17.672 40.406 1 86.88 282 THR B O 1
ATOM 7461 N N . LYS B 1 283 ? -2.912 16.562 38.688 1 90.12 283 LYS B N 1
ATOM 7462 C CA . LYS B 1 283 ? -4.195 16.469 38 1 90.12 283 LYS B CA 1
ATOM 7463 C C . LYS B 1 283 ? -4.492 15.023 37.594 1 90.12 283 LYS B C 1
ATOM 7465 O O . LYS B 1 283 ? -3.572 14.234 37.344 1 90.12 283 LYS B O 1
ATOM 7470 N N . ALA B 1 284 ? -5.805 14.648 37.625 1 88.19 284 ALA B N 1
ATOM 7471 C CA . ALA B 1 284 ? -6.211 13.352 37.094 1 88.19 284 ALA B CA 1
ATOM 7472 C C . ALA B 1 284 ? -6.027 13.305 35.562 1 88.19 284 ALA B C 1
ATOM 7474 O O . ALA B 1 284 ? -6.254 14.305 34.875 1 88.19 284 ALA B O 1
ATOM 7475 N N . PRO B 1 285 ? -5.629 12.125 35.062 1 88.06 285 PRO B N 1
ATOM 7476 C CA . PRO B 1 285 ? -5.52 12.008 33.625 1 88.06 285 PRO B CA 1
ATOM 7477 C C . PRO B 1 285 ? -6.859 12.203 32.906 1 88.06 285 PRO B C 1
ATOM 7479 O O . PRO B 1 285 ? -7.895 11.766 33.406 1 88.06 285 PRO B O 1
ATOM 7482 N N . PHE B 1 286 ? -6.832 12.82 31.812 1 88.88 286 PHE B N 1
ATOM 7483 C CA . PHE B 1 286 ? -8.031 13.008 31 1 88.88 286 PHE B CA 1
ATOM 7484 C C . PHE B 1 286 ? -7.934 12.219 29.703 1 88.88 286 PHE B C 1
ATOM 7486 O O . PHE B 1 286 ? -6.902 12.25 29.016 1 88.88 286 PHE B O 1
ATOM 7493 N N . TYR B 1 287 ? -9.078 11.453 29.422 1 86.81 287 TYR B N 1
ATOM 7494 C CA . TYR B 1 287 ? -9.18 10.734 28.156 1 86.81 287 TYR B CA 1
ATOM 7495 C C . TYR B 1 287 ? -10.539 10.977 27.5 1 86.81 287 TYR B C 1
ATOM 7497 O O . TYR B 1 287 ? -11.562 11.039 28.188 1 86.81 287 TYR B O 1
ATOM 7505 N N . HIS B 1 288 ? -10.523 11.117 26.219 1 92.81 288 HIS B N 1
ATOM 7506 C CA . HIS B 1 288 ? -11.773 11.148 25.469 1 92.81 288 HIS B CA 1
ATOM 7507 C C . HIS B 1 288 ? -12.398 9.758 25.391 1 92.81 288 HIS B C 1
ATOM 7509 O O . HIS B 1 288 ? -11.688 8.75 25.359 1 92.81 288 HIS B O 1
ATOM 7515 N N . THR B 1 289 ? -13.75 9.766 25.375 1 93.94 289 THR B N 1
ATOM 7516 C CA . THR B 1 289 ? -14.422 8.516 25.031 1 93.94 289 THR B CA 1
ATOM 7517 C C . THR B 1 289 ? -14.18 8.148 23.578 1 93.94 289 THR B C 1
ATOM 7519 O O . THR B 1 289 ? -13.789 9 22.766 1 93.94 289 THR B O 1
ATOM 7522 N N . PRO B 1 290 ? -14.414 6.895 23.188 1 93.19 290 PRO B N 1
ATOM 7523 C CA . PRO B 1 290 ? -14.227 6.504 21.797 1 93.19 290 PRO B CA 1
ATOM 7524 C C . PRO B 1 290 ? -15.086 7.332 20.828 1 93.19 290 PRO B C 1
ATOM 7526 O O . PRO B 1 290 ? -14.625 7.691 19.75 1 93.19 290 PRO B O 1
ATOM 7529 N N . GLU B 1 291 ? -16.328 7.613 21.25 1 96.69 291 GLU B N 1
ATOM 7530 C CA . GLU B 1 291 ? -17.219 8.406 20.406 1 96.69 291 GLU B CA 1
ATOM 7531 C C . GLU B 1 291 ? -16.688 9.82 20.219 1 96.69 291 GLU B C 1
ATOM 7533 O O . GLU B 1 291 ? -16.734 10.367 19.109 1 96.69 291 GLU B O 1
ATOM 7538 N N . GLU B 1 292 ? -16.125 10.328 21.281 1 96.5 292 GLU B N 1
ATOM 7539 C CA . GLU B 1 292 ? -15.516 11.648 21.203 1 96.5 292 GLU B CA 1
ATOM 7540 C C . GLU B 1 292 ? -14.289 11.641 20.281 1 96.5 292 GLU B C 1
ATOM 7542 O O . GLU B 1 292 ? -14.094 12.562 19.484 1 96.5 292 GLU B O 1
ATOM 7547 N N . GLU B 1 293 ? -13.516 10.633 20.453 1 95.56 293 GLU B N 1
ATOM 7548 C CA . GLU B 1 293 ? -12.328 10.516 19.625 1 95.56 293 GLU B CA 1
ATOM 7549 C C . GLU B 1 293 ? -12.688 10.445 18.141 1 95.56 293 GLU B C 1
ATOM 7551 O O . GLU B 1 293 ? -12.008 11.039 17.297 1 95.56 293 GLU B O 1
ATOM 7556 N N . ILE B 1 294 ? -13.75 9.719 17.812 1 96.69 294 ILE B N 1
ATOM 7557 C CA . ILE B 1 294 ? -14.195 9.602 16.422 1 96.69 294 ILE B CA 1
ATOM 7558 C C . ILE B 1 294 ? -14.68 10.961 15.922 1 96.69 294 ILE B C 1
ATOM 7560 O O . ILE B 1 294 ? -14.477 11.305 14.758 1 96.69 294 ILE B O 1
ATOM 7564 N N . SER B 1 295 ? -15.273 11.727 16.828 1 97.31 295 SER B N 1
ATOM 7565 C CA . SER B 1 295 ? -15.766 13.047 16.453 1 97.31 295 SER B CA 1
ATOM 7566 C C . SER B 1 295 ? -14.609 14.023 16.234 1 97.31 295 SER B C 1
ATOM 7568 O O . SER B 1 295 ? -14.75 15 15.484 1 97.31 295 SER B O 1
ATOM 7570 N N . LEU B 1 296 ? -13.453 13.781 16.844 1 97.44 296 LEU B N 1
ATOM 7571 C CA . LEU B 1 296 ? -12.375 14.766 16.844 1 97.44 296 LEU B CA 1
ATOM 7572 C C . LEU B 1 296 ? -11.258 14.344 15.898 1 97.44 296 LEU B C 1
ATOM 7574 O O . LEU B 1 296 ? -10.852 15.109 15.023 1 97.44 296 LEU B O 1
ATOM 7578 N N . GLY B 1 297 ? -10.734 13.078 16.031 1 96.31 297 GLY B N 1
ATOM 7579 C CA . GLY B 1 297 ? -9.578 12.609 15.289 1 96.31 297 GLY B CA 1
ATOM 7580 C C . GLY B 1 297 ? -9.734 12.773 13.789 1 96.31 297 GLY B C 1
ATOM 7581 O O . GLY B 1 297 ? -8.984 13.531 13.164 1 96.31 297 GLY B O 1
ATOM 7582 N N . PRO B 1 298 ? -10.727 12.102 13.211 1 97.19 298 PRO B N 1
ATOM 7583 C CA . PRO B 1 298 ? -10.898 12.211 11.758 1 97.19 298 PRO B CA 1
ATOM 7584 C C . PRO B 1 298 ? -11.219 13.633 11.312 1 97.19 298 PRO B C 1
ATOM 7586 O O . PRO B 1 298 ? -10.844 14.039 10.211 1 97.19 298 PRO B O 1
ATOM 7589 N N . ALA B 1 299 ? -11.883 14.414 12.133 1 98.31 299 ALA B N 1
ATOM 7590 C CA . ALA B 1 299 ? -12.203 15.797 11.812 1 98.31 299 ALA B CA 1
ATOM 7591 C C . ALA B 1 299 ? -10.938 16.641 11.703 1 98.31 299 ALA B C 1
ATOM 7593 O O . ALA B 1 299 ? -10.781 17.422 10.758 1 98.31 299 ALA B O 1
ATOM 7594 N N . CYS B 1 300 ? -10.086 16.484 12.664 1 97.88 300 CYS B N 1
ATOM 7595 C CA . CYS B 1 300 ? -8.82 17.219 12.648 1 97.88 300 CYS B CA 1
ATOM 7596 C C . CYS B 1 300 ? -7.957 16.766 11.469 1 97.88 300 CYS B C 1
ATOM 7598 O O . CYS B 1 300 ? -7.289 17.594 10.836 1 97.88 300 CYS B O 1
ATOM 7600 N N . TRP B 1 301 ? -7.996 15.469 11.18 1 97.56 301 TRP B N 1
ATOM 7601 C CA . TRP B 1 301 ? -7.246 14.914 10.055 1 97.56 301 TRP B CA 1
ATOM 7602 C C . TRP B 1 301 ? -7.734 15.492 8.734 1 97.56 301 TRP B C 1
ATOM 7604 O O . TRP B 1 301 ? -6.926 15.883 7.883 1 97.56 301 TRP B O 1
ATOM 7614 N N . LEU B 1 302 ? -9 15.625 8.57 1 98.06 302 LEU B N 1
ATOM 7615 C CA . LEU B 1 302 ? -9.602 16.188 7.375 1 98.06 302 LEU B CA 1
ATOM 7616 C C . LEU B 1 302 ? -9.219 17.656 7.219 1 98.06 302 LEU B C 1
ATOM 7618 O O . LEU B 1 302 ? -8.906 18.109 6.113 1 98.06 302 LEU B O 1
ATOM 7622 N N . TRP B 1 303 ? -9.25 18.375 8.297 1 98.06 303 TRP B N 1
ATOM 7623 C CA . TRP B 1 303 ? -8.898 19.797 8.234 1 98.06 303 TRP B CA 1
ATOM 7624 C C . TRP B 1 303 ? -7.461 19.984 7.77 1 98.06 303 TRP B C 1
ATOM 7626 O O . TRP B 1 303 ? -7.188 20.812 6.898 1 98.06 303 TRP B O 1
ATOM 7636 N N . ASP B 1 304 ? -6.586 19.219 8.406 1 97.19 304 ASP B N 1
ATOM 7637 C CA . ASP B 1 304 ? -5.184 19.297 8.016 1 97.19 304 ASP B CA 1
ATOM 7638 C C . ASP B 1 304 ? -5.004 18.984 6.527 1 97.19 304 ASP B C 1
ATOM 7640 O O . ASP B 1 304 ? -4.27 19.688 5.828 1 97.19 304 ASP B O 1
ATOM 7644 N N . TYR B 1 305 ? -5.68 17.969 6.066 1 96.88 305 TYR B N 1
ATOM 7645 C CA . TYR B 1 305 ? -5.555 17.594 4.66 1 96.88 305 TYR B CA 1
ATOM 7646 C C . TYR B 1 305 ? -6.07 18.719 3.758 1 96.88 305 TYR B C 1
ATOM 7648 O O . TYR B 1 305 ? -5.434 19.062 2.764 1 96.88 305 TYR B O 1
ATOM 7656 N N . LEU B 1 306 ? -7.191 19.234 4.121 1 97.25 306 LEU B N 1
ATOM 7657 C CA . LEU B 1 306 ? -7.836 20.266 3.314 1 97.25 306 LEU B CA 1
ATOM 7658 C C . LEU B 1 306 ? -6.949 21.5 3.193 1 97.25 306 LEU B C 1
ATOM 7660 O O . LEU B 1 306 ? -6.637 21.938 2.084 1 97.25 306 LEU B O 1
ATOM 7664 N N . ARG B 1 307 ? -6.523 22.031 4.289 1 96.06 307 ARG B N 1
ATOM 7665 C CA . ARG B 1 307 ? -5.758 23.281 4.285 1 96.06 307 ARG B CA 1
ATOM 7666 C C . ARG B 1 307 ? -4.395 23.078 3.635 1 96.06 307 ARG B C 1
ATOM 7668 O O . ARG B 1 307 ? -3.861 24 3.002 1 96.06 307 ARG B O 1
ATOM 7675 N N . ARG B 1 308 ? -3.863 21.906 3.768 1 94.69 308 ARG B N 1
ATOM 7676 C CA . ARG B 1 308 ? -2.52 21.641 3.258 1 94.69 308 ARG B CA 1
ATOM 7677 C C . ARG B 1 308 ? -2.553 21.312 1.77 1 94.69 308 ARG B C 1
ATOM 7679 O O . ARG B 1 308 ? -1.616 21.625 1.036 1 94.69 308 ARG B O 1
ATOM 7686 N N . SER B 1 309 ? -3.586 20.656 1.269 1 94.81 309 SER B N 1
ATOM 7687 C CA . SER B 1 309 ? -3.723 20.344 -0.149 1 94.81 309 SER B CA 1
ATOM 7688 C C . SER B 1 309 ? -4.094 21.578 -0.961 1 94.81 309 SER B C 1
ATOM 7690 O O . SER B 1 309 ? -3.99 21.578 -2.189 1 94.81 309 SER B O 1
ATOM 7692 N N . LYS B 1 310 ? -4.656 22.578 -0.302 1 92.19 310 LYS B N 1
ATOM 7693 C CA . LYS B 1 310 ? -5.066 23.859 -0.901 1 92.19 310 LYS B CA 1
ATOM 7694 C C . LYS B 1 310 ? -6.277 23.672 -1.809 1 92.19 310 LYS B C 1
ATOM 7696 O O . LYS B 1 310 ? -6.496 24.453 -2.732 1 92.19 310 LYS B O 1
ATOM 7701 N N . THR B 1 311 ? -6.996 22.578 -1.627 1 94.5 311 THR B N 1
ATOM 7702 C CA . THR B 1 311 ? -8.258 22.391 -2.338 1 94.5 311 THR B CA 1
ATOM 7703 C C . THR B 1 311 ? -9.359 23.234 -1.699 1 94.5 311 THR B C 1
ATOM 7705 O O . THR B 1 311 ? -9.156 23.844 -0.648 1 94.5 311 THR B O 1
ATOM 7708 N N . SER B 1 312 ? -10.523 23.281 -2.371 1 95.69 312 SER B N 1
ATOM 7709 C CA . SER B 1 312 ? -11.516 24.281 -2 1 95.69 312 SER B CA 1
ATOM 7710 C C . SER B 1 312 ? -12.617 23.688 -1.143 1 95.69 312 SER B C 1
ATOM 7712 O O . SER B 1 312 ? -13.602 24.344 -0.828 1 95.69 312 SER B O 1
ATOM 7714 N N . GLY B 1 313 ? -12.523 22.484 -0.781 1 98.06 313 GLY B N 1
ATOM 7715 C CA . GLY B 1 313 ? -13.539 21.875 0.056 1 98.06 313 GLY B CA 1
ATOM 7716 C C . GLY B 1 313 ? -13.695 20.375 -0.185 1 98.06 313 GLY B C 1
ATOM 7717 O O . GLY B 1 313 ? -12.75 19.719 -0.615 1 98.06 313 GLY B O 1
ATOM 7718 N N . PHE B 1 314 ? -14.914 19.891 0.213 1 98.69 314 PHE B N 1
ATOM 7719 C CA . PHE B 1 314 ? -15.18 18.453 0.144 1 98.69 314 PHE B CA 1
ATOM 7720 C C . PHE B 1 314 ? -16.406 18.172 -0.705 1 98.69 314 PHE B C 1
ATOM 7722 O O . PHE B 1 314 ? -17.312 19.016 -0.798 1 98.69 314 PHE B O 1
ATOM 7729 N N . PHE B 1 315 ? -16.406 17.016 -1.389 1 98.62 315 PHE B N 1
ATOM 7730 C CA . PHE B 1 315 ? -17.578 16.438 -2.049 1 98.62 315 PHE B CA 1
ATOM 7731 C C . PHE B 1 315 ? -17.875 15.055 -1.49 1 98.62 315 PHE B C 1
ATOM 7733 O O . PHE B 1 315 ? -16.984 14.219 -1.372 1 98.62 315 PHE B O 1
ATOM 7740 N N . LEU B 1 316 ? -19.109 14.797 -1.095 1 98.5 316 LEU B N 1
ATOM 7741 C CA . LEU B 1 316 ? -19.5 13.516 -0.528 1 98.5 316 LEU B CA 1
ATOM 7742 C C . LEU B 1 316 ? -20.766 12.984 -1.192 1 98.5 316 LEU B C 1
ATOM 7744 O O . LEU B 1 316 ? -21.812 13.641 -1.153 1 98.5 316 LEU B O 1
ATOM 7748 N N . PRO B 1 317 ? -20.688 11.805 -1.887 1 97.62 317 PRO B N 1
ATOM 7749 C CA . PRO B 1 317 ? -21.938 11.117 -2.189 1 97.62 317 PRO B CA 1
ATOM 7750 C C . PRO B 1 317 ? -22.719 10.734 -0.934 1 97.62 317 PRO B C 1
ATOM 7752 O O . PRO B 1 317 ? -22.266 9.906 -0.142 1 97.62 317 PRO B O 1
ATOM 7755 N N . LEU B 1 318 ? -23.812 11.352 -0.722 1 97.06 318 LEU B N 1
ATOM 7756 C CA . LEU B 1 318 ? -24.641 11.125 0.456 1 97.06 318 LEU B CA 1
ATOM 7757 C C . LEU B 1 318 ? -25.812 10.211 0.13 1 97.06 318 LEU B C 1
ATOM 7759 O O . LEU B 1 318 ? -26.844 10.656 -0.38 1 97.06 318 LEU B O 1
ATOM 7763 N N . SER B 1 319 ? -25.766 8.953 0.529 1 93.19 319 SER B N 1
ATOM 7764 C CA . SER B 1 319 ? -26.672 7.898 0.076 1 93.19 319 SER B CA 1
ATOM 7765 C C . SER B 1 319 ? -27.922 7.832 0.949 1 93.19 319 SER B C 1
ATOM 7767 O O . SER B 1 319 ? -28.938 7.25 0.552 1 93.19 319 SER B O 1
ATOM 7769 N N . GLY B 1 320 ? -27.844 8.359 2.152 1 93.12 320 GLY B N 1
ATOM 7770 C CA . GLY B 1 320 ? -28.922 8.188 3.107 1 93.12 320 GLY B CA 1
ATOM 7771 C C . GLY B 1 320 ? -28.703 7.027 4.055 1 93.12 320 GLY B C 1
ATOM 7772 O O . GLY B 1 320 ? -29.547 6.754 4.918 1 93.12 320 GLY B O 1
ATOM 7773 N N . GLY B 1 321 ? -27.578 6.395 3.885 1 93.88 321 GLY B N 1
ATOM 7774 C CA . GLY B 1 321 ? -27.203 5.336 4.805 1 93.88 321 GLY B CA 1
ATOM 7775 C C . GLY B 1 321 ? -26.281 5.82 5.918 1 93.88 321 GLY B C 1
ATOM 7776 O O . GLY B 1 321 ? -25.812 6.957 5.887 1 93.88 321 GLY B O 1
ATOM 7777 N N . ILE B 1 322 ? -26.016 4.938 6.809 1 95.56 322 ILE B N 1
ATOM 7778 C CA . ILE B 1 322 ? -25.359 5.32 8.055 1 95.56 322 ILE B CA 1
ATOM 7779 C C . ILE B 1 322 ? -23.891 5.648 7.781 1 95.56 322 ILE B C 1
ATOM 7781 O O . ILE B 1 322 ? -23.297 6.504 8.453 1 95.56 322 ILE B O 1
ATOM 7785 N N . ASP B 1 323 ? -23.281 5.027 6.824 1 95.81 323 ASP B N 1
ATOM 7786 C CA . ASP B 1 323 ? -21.859 5.246 6.574 1 95.81 323 ASP B CA 1
ATOM 7787 C C . ASP B 1 323 ? -21.609 6.648 6.023 1 95.81 323 ASP B C 1
ATOM 7789 O O . ASP B 1 323 ? -20.766 7.383 6.539 1 95.81 323 ASP B O 1
ATOM 7793 N N . SER B 1 324 ? -22.312 7.027 4.957 1 97.06 324 SER B N 1
ATOM 7794 C CA . SER B 1 324 ? -22.172 8.375 4.43 1 97.06 324 SER B CA 1
ATOM 7795 C C .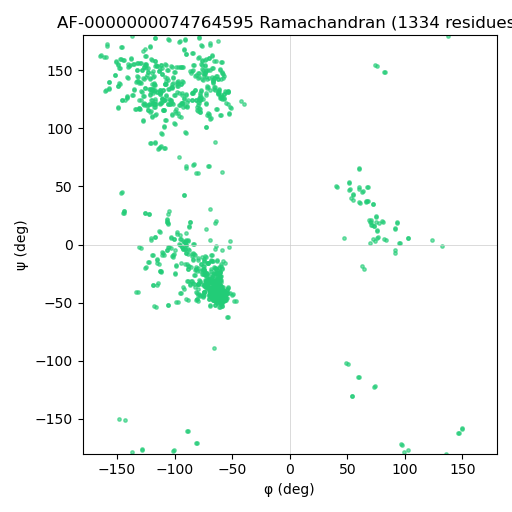 SER B 1 324 ? -22.625 9.422 5.445 1 97.06 324 SER B C 1
ATOM 7797 O O . SER B 1 324 ? -22.078 10.531 5.492 1 97.06 324 SER B O 1
ATOM 7799 N N . CYS B 1 325 ? -23.578 9.047 6.277 1 98 325 CYS B N 1
ATOM 7800 C CA . CYS B 1 325 ? -24 9.906 7.379 1 98 325 CYS B CA 1
ATOM 7801 C C . CYS B 1 325 ? -22.859 10.172 8.344 1 98 325 CYS B C 1
ATOM 7803 O O . CYS B 1 325 ? -22.641 11.312 8.75 1 98 325 CYS B O 1
ATOM 7805 N N . ALA B 1 326 ? -22.125 9.133 8.648 1 98.19 326 ALA B N 1
ATOM 7806 C CA . ALA B 1 326 ? -21 9.281 9.562 1 98.19 326 ALA B CA 1
ATOM 7807 C C . ALA B 1 326 ? -19.938 10.203 8.977 1 98.19 326 ALA B C 1
ATOM 7809 O O . ALA B 1 326 ? -19.406 11.078 9.672 1 98.19 326 ALA B O 1
ATOM 7810 N N . THR B 1 327 ? -19.625 10.055 7.758 1 98.44 327 THR B N 1
ATOM 7811 C CA . THR B 1 327 ? -18.656 10.914 7.086 1 98.44 327 THR B CA 1
ATOM 7812 C C . THR B 1 327 ? -19.125 12.367 7.102 1 98.44 327 THR B C 1
ATOM 7814 O O . THR B 1 327 ? -18.344 13.266 7.418 1 98.44 327 THR B O 1
ATOM 7817 N N . ALA B 1 328 ? -20.344 12.555 6.789 1 98.81 328 ALA B N 1
ATOM 7818 C CA . ALA B 1 328 ? -20.906 13.906 6.789 1 98.81 328 ALA B CA 1
ATOM 7819 C C . ALA B 1 328 ? -20.844 14.523 8.188 1 98.81 328 ALA B C 1
ATOM 7821 O O . ALA B 1 328 ? -20.531 15.711 8.336 1 98.81 328 ALA B O 1
ATOM 7822 N N . THR B 1 329 ? -21.156 13.742 9.148 1 98.81 329 THR B N 1
ATOM 7823 C CA . THR B 1 329 ? -21.172 14.211 10.531 1 98.81 329 THR B CA 1
ATOM 7824 C C . THR B 1 329 ? -19.766 14.57 10.992 1 98.81 329 THR B C 1
ATOM 7826 O O . THR B 1 329 ? -19.578 15.516 11.758 1 98.81 329 THR B O 1
ATOM 7829 N N . ILE B 1 330 ? -18.781 13.859 10.523 1 98.75 330 ILE B N 1
ATOM 7830 C CA . ILE B 1 330 ? -17.391 14.172 10.836 1 98.75 330 ILE B CA 1
ATOM 7831 C C . ILE B 1 330 ? -17.016 15.523 10.227 1 98.75 330 ILE B C 1
ATOM 7833 O O . ILE B 1 330 ? -16.328 16.328 10.859 1 98.75 330 ILE B O 1
ATOM 7837 N N . VAL B 1 331 ? -17.484 15.789 9.031 1 98.88 331 VAL B N 1
ATOM 7838 C CA . VAL B 1 331 ? -17.234 17.078 8.414 1 98.88 331 VAL B CA 1
ATOM 7839 C C . VAL B 1 331 ? -17.906 18.188 9.234 1 98.88 331 VAL B C 1
ATOM 7841 O O . VAL B 1 331 ? -17.344 19.266 9.406 1 98.88 331 VAL B O 1
ATOM 7844 N N . ALA B 1 332 ? -19.125 17.891 9.711 1 98.81 332 ALA B N 1
ATOM 7845 C CA . ALA B 1 332 ? -19.797 18.844 10.586 1 98.81 332 ALA B CA 1
ATOM 7846 C C . ALA B 1 332 ? -18.969 19.141 11.82 1 98.81 332 ALA B C 1
ATOM 7848 O O . ALA B 1 332 ? -18.859 20.297 12.242 1 98.81 332 ALA B O 1
ATOM 7849 N N . SER B 1 333 ? -18.453 18.125 12.398 1 98.75 333 SER B N 1
ATOM 7850 C CA . SER B 1 333 ? -17.562 18.281 13.555 1 98.75 333 SER B CA 1
ATOM 7851 C C . SER B 1 333 ? -16.375 19.172 13.203 1 98.75 333 SER B C 1
ATOM 7853 O O . SER B 1 333 ? -16 20.047 13.977 1 98.75 333 SER B O 1
ATOM 7855 N N . MET B 1 334 ? -15.766 18.922 12.086 1 98.69 334 MET B N 1
ATOM 7856 C CA . MET B 1 334 ? -14.617 19.703 11.625 1 98.69 334 MET B CA 1
ATOM 7857 C C . MET B 1 334 ? -14.969 21.188 11.547 1 98.69 334 MET B C 1
ATOM 7859 O O . MET B 1 334 ? -14.211 22.031 12.031 1 98.69 334 MET B O 1
ATOM 7863 N N . CYS B 1 335 ? -16.094 21.5 10.945 1 98.81 335 CYS B N 1
ATOM 7864 C CA . CYS B 1 335 ? -16.516 22.891 10.805 1 98.81 335 CYS B CA 1
ATOM 7865 C C . CYS B 1 335 ? -16.703 23.531 12.172 1 98.81 335 CYS B C 1
ATOM 7867 O O . CYS B 1 335 ? -16.344 24.703 12.359 1 98.81 335 CYS B O 1
ATOM 7869 N N . ARG B 1 336 ? -17.266 22.797 13.094 1 98.38 336 ARG B N 1
ATOM 7870 C CA . ARG B 1 336 ? -17.438 23.312 14.453 1 98.38 336 ARG B CA 1
ATOM 7871 C C . ARG B 1 336 ? -16.094 23.609 15.102 1 98.38 336 ARG B C 1
ATOM 7873 O O . ARG B 1 336 ? -15.93 24.625 15.773 1 98.38 336 ARG B O 1
ATOM 7880 N N . LEU B 1 337 ? -15.125 22.734 14.93 1 98.19 337 LEU B N 1
ATOM 7881 C CA . LEU B 1 337 ? -13.789 22.922 15.477 1 98.19 337 LEU B CA 1
ATOM 7882 C C . LEU B 1 337 ? -13.125 24.156 14.883 1 98.19 337 LEU B C 1
ATOM 7884 O O . LEU B 1 337 ? -12.477 24.922 15.602 1 98.19 337 LEU B O 1
ATOM 7888 N N . VAL B 1 338 ? -13.258 24.375 13.609 1 98.5 338 VAL B N 1
ATOM 7889 C CA . VAL B 1 338 ? -12.656 25.516 12.922 1 98.5 338 VAL B CA 1
ATOM 7890 C C . VAL B 1 338 ? -13.25 26.812 13.453 1 98.5 338 VAL B C 1
ATOM 7892 O O . VAL B 1 338 ? -12.523 27.75 13.781 1 98.5 338 VAL B O 1
ATOM 7895 N N . VAL B 1 339 ? -14.555 26.859 13.555 1 98.31 339 VAL B N 1
ATOM 7896 C CA . VAL B 1 339 ? -15.242 28.062 14.031 1 98.31 339 VAL B CA 1
ATOM 7897 C C . VAL B 1 339 ? -14.82 28.359 15.469 1 98.31 339 VAL B C 1
ATOM 7899 O O . VAL B 1 339 ? -14.578 29.516 15.82 1 98.31 339 VAL B O 1
ATOM 7902 N N . LYS B 1 340 ? -14.758 27.312 16.281 1 97.62 340 LYS B N 1
ATOM 7903 C CA . LYS B 1 340 ? -14.32 27.469 17.656 1 97.62 340 LYS B CA 1
ATOM 7904 C C . LYS B 1 340 ? -12.906 28.031 17.734 1 97.62 340 LYS B C 1
ATOM 7906 O O . LYS B 1 340 ? -12.625 28.922 18.547 1 97.62 340 LYS B O 1
ATOM 7911 N N . SER B 1 341 ? -11.992 27.547 16.938 1 97.25 341 SER B N 1
ATOM 7912 C CA . SER B 1 341 ? -10.617 28.031 16.906 1 97.25 341 SER B CA 1
ATOM 7913 C C . SER B 1 341 ? -10.547 29.469 16.422 1 97.25 341 SER B C 1
ATOM 7915 O O . SER B 1 341 ? -9.766 30.266 16.953 1 97.25 341 SER B O 1
ATOM 7917 N N . CYS B 1 342 ? -11.352 29.828 15.461 1 97.31 342 CYS B N 1
ATOM 7918 C CA . CYS B 1 342 ? -11.414 31.188 14.961 1 97.31 342 CYS B CA 1
ATOM 7919 C C . CYS B 1 342 ? -11.922 32.156 16.031 1 97.31 342 CYS B C 1
ATOM 7921 O O . CYS B 1 342 ? -11.43 33.281 16.156 1 97.31 342 CYS B O 1
ATOM 7923 N N . ALA B 1 343 ? -12.875 31.656 16.781 1 97.06 343 ALA B N 1
ATOM 7924 C CA . ALA B 1 343 ? -13.43 32.469 17.859 1 97.06 343 ALA B CA 1
ATOM 7925 C C . ALA B 1 343 ? -12.367 32.781 18.906 1 97.06 343 ALA B C 1
ATOM 7927 O O . ALA B 1 343 ? -12.438 33.812 19.578 1 97.06 343 ALA B O 1
ATOM 7928 N N . LYS B 1 344 ? -11.367 31.984 19.016 1 95.5 344 LYS B N 1
ATOM 7929 C CA . LYS B 1 344 ? -10.258 32.188 19.938 1 95.5 344 LYS B CA 1
ATOM 7930 C C . LYS B 1 344 ? -9.156 33.031 19.297 1 95.5 344 LYS B C 1
ATOM 7932 O O . LYS B 1 344 ? -8.055 33.125 19.828 1 95.5 344 LYS B O 1
ATOM 7937 N N . ASN B 1 345 ? -9.352 33.5 18.141 1 95.31 345 ASN B N 1
ATOM 7938 C CA . ASN B 1 345 ? -8.469 34.375 17.391 1 95.31 345 ASN B CA 1
ATOM 7939 C C . ASN B 1 345 ? -7.176 33.656 17 1 95.31 345 ASN B C 1
ATOM 7941 O O . ASN B 1 345 ? -6.094 34.25 17.078 1 95.31 345 ASN B O 1
ATOM 7945 N N . ASP B 1 346 ? -7.312 32.438 16.688 1 95.19 346 ASP B N 1
ATOM 7946 C CA . ASP B 1 346 ? -6.168 31.734 16.109 1 95.19 346 ASP B CA 1
ATOM 7947 C C . ASP B 1 346 ? -5.875 32.219 14.703 1 95.19 346 ASP B C 1
ATOM 7949 O O . ASP B 1 346 ? -6.59 31.875 13.758 1 95.19 346 ASP B O 1
ATOM 7953 N N . GLU B 1 347 ? -4.75 32.875 14.523 1 94.38 347 GLU B N 1
ATOM 7954 C CA . GLU B 1 347 ? -4.453 33.594 13.281 1 94.38 347 GLU B CA 1
ATOM 7955 C C . GLU B 1 347 ? -4.258 32.594 12.133 1 94.38 347 GLU B C 1
ATOM 7957 O O . GLU B 1 347 ? -4.688 32.844 11.008 1 94.38 347 GLU B O 1
ATOM 7962 N N . GLN B 1 348 ? -3.588 31.531 12.422 1 94.69 348 GLN B N 1
ATOM 7963 C CA . GLN B 1 348 ? -3.338 30.547 11.375 1 94.69 348 GLN B CA 1
ATOM 7964 C C . GLN B 1 348 ? -4.637 29.891 10.914 1 94.69 348 GLN B C 1
ATOM 7966 O O . GLN B 1 348 ? -4.855 29.719 9.711 1 94.69 348 GLN B O 1
ATOM 7971 N N . THR B 1 349 ? -5.508 29.5 11.82 1 96.69 349 THR B N 1
ATOM 7972 C CA . THR B 1 349 ? -6.789 28.906 11.469 1 96.69 349 THR B CA 1
ATOM 7973 C C . THR B 1 349 ? -7.633 29.859 10.641 1 96.69 349 THR B C 1
ATOM 7975 O O . THR B 1 349 ? -8.281 29.453 9.672 1 96.69 349 THR B O 1
ATOM 7978 N N . ILE B 1 350 ? -7.617 31.141 11.031 1 97.12 350 ILE B N 1
ATOM 7979 C CA . ILE B 1 350 ? -8.383 32.156 10.32 1 97.12 350 ILE B CA 1
ATOM 7980 C C . ILE B 1 350 ? -7.863 32.281 8.883 1 97.12 350 ILE B C 1
ATOM 7982 O O . ILE B 1 350 ? -8.648 32.312 7.938 1 97.12 350 ILE B O 1
ATOM 7986 N N . ALA B 1 351 ? -6.559 32.344 8.758 1 96 351 ALA B N 1
ATOM 7987 C CA . ALA B 1 351 ? -5.957 32.438 7.43 1 96 351 ALA B CA 1
ATOM 7988 C C . ALA B 1 351 ? -6.309 31.25 6.562 1 96 351 ALA B C 1
ATOM 7990 O O . ALA B 1 351 ? -6.629 31.391 5.379 1 96 351 ALA B O 1
ATOM 7991 N N . ASP B 1 352 ? -6.238 30.062 7.113 1 96.38 352 ASP B N 1
ATOM 7992 C CA . ASP B 1 352 ? -6.543 28.828 6.383 1 96.38 352 ASP B CA 1
ATOM 7993 C C . ASP B 1 352 ? -8.016 28.781 5.992 1 96.38 352 ASP B C 1
ATOM 7995 O O . ASP B 1 352 ? -8.359 28.359 4.883 1 96.38 352 ASP B O 1
ATOM 7999 N N . ALA B 1 353 ? -8.852 29.125 6.949 1 97.25 353 ALA B N 1
ATOM 8000 C CA . ALA B 1 353 ? -10.289 29.125 6.684 1 97.25 353 ALA B CA 1
ATOM 8001 C C . ALA B 1 353 ? -10.633 30.062 5.535 1 97.25 353 ALA B C 1
ATOM 8003 O O . ALA B 1 353 ? -11.477 29.75 4.695 1 97.25 353 ALA B O 1
ATOM 8004 N N . ARG B 1 354 ? -9.969 31.25 5.512 1 95.62 354 ARG B N 1
ATOM 8005 C CA . ARG B 1 354 ? -10.172 32.219 4.43 1 95.62 354 ARG B CA 1
ATOM 8006 C C . ARG B 1 354 ? -9.758 31.625 3.09 1 95.62 354 ARG B C 1
ATOM 8008 O O . ARG B 1 354 ? -10.484 31.734 2.1 1 95.62 354 ARG B O 1
ATOM 8015 N N . GLN B 1 355 ? -8.68 30.969 3.131 1 94 355 GLN B N 1
ATOM 8016 C CA . GLN B 1 355 ? -8.156 30.375 1.902 1 94 355 GLN B CA 1
ATOM 8017 C C . GLN B 1 355 ? -9.078 29.297 1.377 1 94 355 GLN B C 1
ATOM 8019 O O . GLN B 1 355 ? -9.414 29.266 0.189 1 94 355 GLN B O 1
ATOM 8024 N N . VAL B 1 356 ? -9.539 28.422 2.184 1 95.19 356 VAL B N 1
ATOM 8025 C CA . VAL B 1 356 ? -10.359 27.281 1.785 1 95.19 356 VAL B CA 1
ATOM 8026 C C . VAL B 1 356 ? -11.727 27.781 1.312 1 95.19 356 VAL B C 1
ATOM 8028 O O . VAL B 1 356 ? -12.32 27.203 0.402 1 95.19 356 VAL B O 1
ATOM 8031 N N . ALA B 1 357 ? -12.141 28.875 1.909 1 94.81 357 ALA B N 1
ATOM 8032 C CA . ALA B 1 357 ? -13.453 29.422 1.574 1 94.81 357 ALA B CA 1
ATOM 8033 C C . ALA B 1 357 ? -13.375 30.281 0.311 1 94.81 357 ALA B C 1
ATOM 8035 O O . ALA B 1 357 ? -14.383 30.844 -0.128 1 94.81 357 ALA B O 1
ATOM 8036 N N . GLY B 1 358 ? -12.258 30.422 -0.295 1 92 358 GLY B N 1
ATOM 8037 C CA . GLY B 1 358 ? -12.094 31.172 -1.533 1 92 358 GLY B CA 1
ATOM 8038 C C . GLY B 1 358 ? -12.016 32.656 -1.322 1 92 358 GLY B C 1
ATOM 8039 O O . GLY B 1 358 ? -12.281 33.438 -2.242 1 92 358 GLY B O 1
ATOM 8040 N N . GLU B 1 359 ? -11.688 33.062 -0.127 1 92.5 359 GLU B N 1
ATOM 8041 C CA . GLU B 1 359 ? -11.57 34.469 0.201 1 92.5 359 GLU B CA 1
ATOM 8042 C C . GLU B 1 359 ? -10.125 34.938 0.09 1 92.5 359 GLU B C 1
ATOM 8044 O O . GLU B 1 359 ? -9.195 34.156 0.258 1 92.5 359 GLU B O 1
ATOM 8049 N N . THR B 1 360 ? -10.016 36.219 -0.19 1 90.19 360 THR B N 1
ATOM 8050 C CA . THR B 1 360 ? -8.68 36.812 -0.229 1 90.19 360 THR B CA 1
ATOM 8051 C C . THR B 1 360 ? -8.18 37.094 1.182 1 90.19 360 THR B C 1
ATOM 8053 O O . THR B 1 360 ? -8.969 37.188 2.123 1 90.19 360 THR B O 1
ATOM 8056 N N . ALA B 1 361 ? -6.902 37.25 1.276 1 88.06 361 ALA B N 1
ATOM 8057 C CA . ALA B 1 361 ? -6.293 37.562 2.568 1 88.06 361 ALA B CA 1
ATOM 8058 C C . ALA B 1 361 ? -6.832 38.875 3.139 1 88.06 361 ALA B C 1
ATOM 8060 O O . ALA B 1 361 ? -6.91 39.031 4.355 1 88.06 361 ALA B O 1
ATOM 8061 N N . GLU B 1 362 ? -7.434 39.719 2.266 1 90.56 362 GLU B N 1
ATOM 8062 C CA . GLU B 1 362 ? -7.855 41.062 2.662 1 90.56 362 GLU B CA 1
ATOM 8063 C C . GLU B 1 362 ? -9.352 41.125 2.953 1 90.56 362 GLU B C 1
ATOM 8065 O O . GLU B 1 362 ? -9.867 42.125 3.438 1 90.56 362 GLU B O 1
ATOM 8070 N N . SER B 1 363 ? -10.117 40.062 2.674 1 90.5 363 SER B N 1
ATOM 8071 C CA . SER B 1 363 ? -11.578 40.062 2.734 1 90.5 363 SER B CA 1
ATOM 8072 C C . SER B 1 363 ? -12.07 40.25 4.168 1 90.5 363 SER B C 1
ATOM 8074 O O . SER B 1 363 ? -13.219 40.656 4.387 1 90.5 363 SER B O 1
ATOM 8076 N N . GLY B 1 364 ? -11.211 40 5.262 1 91.5 364 GLY B N 1
ATOM 8077 C CA . GLY B 1 364 ? -11.625 40.062 6.652 1 91.5 364 GLY B CA 1
ATOM 8078 C C . GLY B 1 364 ? -12.562 38.938 7.055 1 91.5 364 GLY B C 1
ATOM 8079 O O . GLY B 1 364 ? -13.062 38.906 8.18 1 91.5 364 GLY B O 1
ATOM 8080 N N . TYR B 1 365 ? -12.906 38.031 6.207 1 95.5 365 TYR B N 1
ATOM 8081 C CA . TYR B 1 365 ? -13.82 36.938 6.484 1 95.5 365 TYR B CA 1
ATOM 8082 C C . TYR B 1 365 ? -13.305 36.062 7.641 1 95.5 365 TYR B C 1
ATOM 8084 O O . TYR B 1 365 ? -12.141 35.688 7.652 1 95.5 365 TYR B O 1
ATOM 8092 N N . ILE B 1 366 ? -14.117 35.812 8.625 1 96.94 366 ILE B N 1
ATOM 8093 C CA . ILE B 1 366 ? -13.898 34.906 9.734 1 96.94 366 ILE B CA 1
ATOM 8094 C C . ILE B 1 366 ? -15.148 34.031 9.938 1 96.94 366 ILE B C 1
ATOM 8096 O O . ILE B 1 366 ? -16.234 34.562 10.219 1 96.94 366 ILE B O 1
ATOM 8100 N N . PRO B 1 367 ? -15.023 32.781 9.766 1 96.94 367 PRO B N 1
ATOM 8101 C CA . PRO B 1 367 ? -16.219 31.953 10.008 1 96.94 367 PRO B CA 1
ATOM 8102 C C . PRO B 1 367 ? -16.703 32.031 11.453 1 96.94 367 PRO B C 1
ATOM 8104 O O . PRO B 1 367 ? -15.914 31.859 12.383 1 96.94 367 PRO B O 1
ATOM 8107 N N . THR B 1 368 ? -18 32.25 11.656 1 97.5 368 THR B N 1
ATOM 8108 C CA . THR B 1 368 ? -18.578 32.375 12.992 1 97.5 368 THR B CA 1
ATOM 8109 C C . THR B 1 368 ? -19.688 31.359 13.203 1 97.5 368 THR B C 1
ATOM 8111 O O . THR B 1 368 ? -20.094 31.109 14.336 1 97.5 368 THR B O 1
ATOM 8114 N N . ASP B 1 369 ? -20.156 30.766 12.117 1 98.12 369 ASP B N 1
ATOM 8115 C CA . ASP B 1 369 ? -21.219 29.766 12.141 1 98.12 369 ASP B CA 1
ATOM 8116 C C . ASP B 1 369 ? -20.797 28.5 11.391 1 98.12 369 ASP B C 1
ATOM 8118 O O . ASP B 1 369 ? -20.547 28.547 10.188 1 98.12 369 ASP B O 1
ATOM 8122 N N . PRO B 1 370 ? -20.812 27.375 12.125 1 98.31 370 PRO B N 1
ATOM 8123 C CA . PRO B 1 370 ? -20.375 26.141 11.477 1 98.31 370 PRO B CA 1
ATOM 8124 C C . PRO B 1 370 ? -21.203 25.812 10.234 1 98.31 370 PRO B C 1
ATOM 8126 O O . PRO B 1 370 ? -20.672 25.281 9.258 1 98.31 370 PRO B O 1
ATOM 8129 N N . ARG B 1 371 ? -22.453 26.062 10.219 1 98.31 371 ARG B N 1
ATOM 8130 C CA . ARG B 1 371 ? -23.328 25.766 9.086 1 98.31 371 ARG B CA 1
ATOM 8131 C C . ARG B 1 371 ? -22.984 26.641 7.887 1 98.31 371 ARG B C 1
ATOM 8133 O O . ARG B 1 371 ? -22.984 26.172 6.75 1 98.31 371 ARG B O 1
ATOM 8140 N N . GLU B 1 372 ? -22.781 27.891 8.18 1 98.19 372 GLU B N 1
ATOM 8141 C CA . GLU B 1 372 ? -22.391 28.797 7.109 1 98.19 372 GLU B CA 1
ATOM 8142 C C . GLU B 1 372 ? -21.047 28.391 6.5 1 98.19 372 GLU B C 1
ATOM 8144 O O . GLU B 1 372 ? -20.891 28.406 5.277 1 98.19 372 GLU B O 1
ATOM 8149 N N . PHE B 1 373 ? -20.078 28.094 7.363 1 98.38 373 PHE B N 1
ATOM 8150 C CA . PHE B 1 373 ? -18.781 27.641 6.883 1 98.38 373 PHE B CA 1
ATOM 8151 C C . PHE B 1 373 ? -18.922 26.375 6.059 1 98.38 373 PHE B C 1
ATOM 8153 O O . PHE B 1 373 ? -18.312 26.234 5 1 98.38 373 PHE B O 1
ATOM 8160 N N . ALA B 1 374 ? -19.75 25.438 6.523 1 98.62 374 ALA B N 1
ATOM 8161 C CA . ALA B 1 374 ? -20.016 24.188 5.797 1 98.62 374 ALA B CA 1
ATOM 8162 C C . ALA B 1 374 ? -20.609 24.469 4.422 1 98.62 374 ALA B C 1
ATOM 8164 O O . ALA B 1 374 ? -20.266 23.812 3.441 1 98.62 374 ALA B O 1
ATOM 8165 N N . SER B 1 375 ? -21.469 25.422 4.316 1 97.94 375 SER B N 1
ATOM 8166 C CA . SER B 1 375 ? -22.125 25.75 3.051 1 97.94 375 SER B CA 1
ATOM 8167 C C . SER B 1 375 ? -21.109 26.172 2 1 97.94 375 SER B C 1
ATOM 8169 O O . SER B 1 375 ? -21.359 26.031 0.8 1 97.94 375 SER B O 1
ATOM 8171 N N . ARG B 1 376 ? -20.031 26.656 2.441 1 96.5 376 ARG B N 1
ATOM 8172 C CA . ARG B 1 376 ? -19 27.141 1.534 1 96.5 376 ARG B CA 1
ATOM 8173 C C . ARG B 1 376 ? -18.062 26.016 1.099 1 96.5 376 ARG B C 1
ATOM 8175 O O . ARG B 1 376 ? -17.625 25.984 -0.051 1 96.5 376 ARG B O 1
ATOM 8182 N N . ILE B 1 377 ? -17.812 25.078 1.973 1 98.06 377 ILE B N 1
ATOM 8183 C CA . ILE B 1 377 ? -16.688 24.219 1.678 1 98.06 377 ILE B CA 1
ATOM 8184 C C . ILE B 1 377 ? -17.156 22.766 1.558 1 98.06 377 ILE B C 1
ATOM 8186 O O . ILE B 1 377 ? -16.391 21.891 1.137 1 98.06 377 ILE B O 1
ATOM 8190 N N . PHE B 1 378 ? -18.422 22.422 1.896 1 98.75 378 PHE B N 1
ATOM 8191 C CA . PHE B 1 378 ? -18.922 21.062 1.911 1 98.75 378 PHE B CA 1
ATOM 8192 C C . PHE B 1 378 ? -20.047 20.875 0.909 1 98.75 378 PHE B C 1
ATOM 8194 O O . PHE B 1 378 ? -21.078 21.547 1.004 1 98.75 378 PHE B O 1
ATOM 8201 N N . HIS B 1 379 ? -19.844 19.984 -0.092 1 98.75 379 HIS B N 1
ATOM 8202 C CA . HIS B 1 379 ? -20.812 19.672 -1.128 1 98.75 379 HIS B CA 1
ATOM 8203 C C . HIS B 1 379 ? -21.266 18.219 -1.032 1 98.75 379 HIS B C 1
ATOM 8205 O O . HIS B 1 379 ? -20.438 17.328 -0.814 1 98.75 379 HIS B O 1
ATOM 8211 N N . THR B 1 380 ? -22.5 17.953 -1.052 1 98.44 380 THR B N 1
ATOM 8212 C CA . THR B 1 380 ? -23.047 16.594 -1.002 1 98.44 380 THR B CA 1
ATOM 8213 C C . THR B 1 380 ? -23.969 16.344 -2.186 1 98.44 380 THR B C 1
ATOM 8215 O O . THR B 1 380 ? -24.453 17.281 -2.814 1 98.44 380 THR B O 1
ATOM 8218 N N . CYS B 1 381 ? -24.125 15.086 -2.549 1 98.06 381 CYS B N 1
ATOM 8219 C CA . CYS B 1 381 ? -24.953 14.727 -3.693 1 98.06 381 CYS B CA 1
ATOM 8220 C C . CYS B 1 381 ? -25.656 13.391 -3.463 1 98.06 381 CYS B C 1
ATOM 8222 O O . CYS B 1 381 ? -25.016 12.406 -3.082 1 98.06 381 CYS B O 1
ATOM 8224 N N . TYR B 1 382 ? -26.984 13.391 -3.582 1 97.81 382 TYR B N 1
ATOM 8225 C CA . TYR B 1 382 ? -27.734 12.133 -3.664 1 97.81 382 TYR B CA 1
ATOM 8226 C C . TYR B 1 382 ? -27.859 11.672 -5.109 1 97.81 382 TYR B C 1
ATOM 8228 O O . TYR B 1 382 ? -28.422 12.383 -5.945 1 97.81 382 TYR B O 1
ATOM 8236 N N . MET B 1 383 ? -27.312 10.484 -5.426 1 96.44 383 MET B N 1
ATOM 8237 C CA . MET B 1 383 ? -27.312 9.953 -6.785 1 96.44 383 MET B CA 1
ATOM 8238 C C . MET B 1 383 ? -28.266 8.773 -6.922 1 96.44 383 MET B C 1
ATOM 8240 O O . MET B 1 383 ? -27.844 7.617 -6.953 1 96.44 383 MET B O 1
ATOM 8244 N N . GLY B 1 384 ? -29.516 9.109 -7.113 1 93.56 384 GLY B N 1
ATOM 8245 C CA . GLY B 1 384 ? -30.562 8.102 -7.102 1 93.56 384 GLY B CA 1
ATOM 8246 C C . GLY B 1 384 ? -30.734 7.391 -8.43 1 93.56 384 GLY B C 1
ATOM 8247 O O . GLY B 1 384 ? -30.234 7.867 -9.461 1 93.56 384 GLY B O 1
ATOM 8248 N N . THR B 1 385 ? -31.25 6.18 -8.375 1 92.69 385 THR B N 1
ATOM 8249 C CA . THR B 1 385 ? -31.75 5.406 -9.508 1 92.69 385 THR B CA 1
ATOM 8250 C C . THR B 1 385 ? -33.156 4.895 -9.234 1 92.69 385 THR B C 1
ATOM 8252 O O . THR B 1 385 ? -33.75 5.227 -8.203 1 92.69 385 THR B O 1
ATOM 8255 N N . SER B 1 386 ? -33.688 4.098 -10.195 1 89.5 386 SER B N 1
ATOM 8256 C CA . SER B 1 386 ? -35 3.451 -10.016 1 89.5 386 SER B CA 1
ATOM 8257 C C . SER B 1 386 ? -34.969 2.465 -8.852 1 89.5 386 SER B C 1
ATOM 8259 O O . SER B 1 386 ? -36 2.064 -8.336 1 89.5 386 SER B O 1
ATOM 8261 N N . ASN B 1 387 ? -33.812 2.146 -8.398 1 86.12 387 ASN B N 1
ATOM 8262 C CA . ASN B 1 387 ? -33.656 1.182 -7.312 1 86.12 387 ASN B CA 1
ATOM 8263 C C . ASN B 1 387 ? -33.531 1.873 -5.957 1 86.12 387 ASN B C 1
ATOM 8265 O O . ASN B 1 387 ? -33.438 1.211 -4.922 1 86.12 387 ASN B O 1
ATOM 8269 N N . SER B 1 388 ? -33.594 3.254 -5.926 1 88.19 388 SER B N 1
ATOM 8270 C CA . SER B 1 388 ? -33.469 4.016 -4.691 1 88.19 388 SER B CA 1
ATOM 8271 C C . SER B 1 388 ? -34.812 4.324 -4.066 1 88.19 388 SER B C 1
ATOM 8273 O O . SER B 1 388 ? -35.812 4.469 -4.777 1 88.19 388 SER B O 1
ATOM 8275 N N . SER B 1 389 ? -34.875 4.504 -2.738 1 88.5 389 SER B N 1
ATOM 8276 C CA . SER B 1 389 ? -36.125 4.73 -2.02 1 88.5 389 SER B CA 1
ATOM 8277 C C . SER B 1 389 ? -36.281 6.203 -1.662 1 88.5 389 SER B C 1
ATOM 8279 O O . SER B 1 389 ? -35.312 6.926 -1.502 1 88.5 389 SER B O 1
ATOM 8281 N N . PRO B 1 390 ? -37.562 6.602 -1.53 1 91.12 390 PRO B N 1
ATOM 8282 C CA . PRO B 1 390 ? -37.781 7.973 -1.071 1 91.12 390 PRO B CA 1
ATOM 8283 C C . PRO B 1 390 ? -37.25 8.227 0.337 1 91.12 390 PRO B C 1
ATOM 8285 O O . PRO B 1 390 ? -36.844 9.344 0.655 1 91.12 390 PRO B O 1
ATOM 8288 N N . GLU B 1 391 ? -37.219 7.211 1.098 1 91.44 391 GLU B N 1
ATOM 8289 C CA . GLU B 1 391 ? -36.75 7.348 2.475 1 91.44 391 GLU B CA 1
ATOM 8290 C C . GLU B 1 391 ? -35.281 7.742 2.527 1 91.44 391 GLU B C 1
ATOM 8292 O O . GLU B 1 391 ? -34.906 8.656 3.26 1 91.44 391 GLU B O 1
ATOM 8297 N N . THR B 1 392 ? -34.5 7.035 1.788 1 93.12 392 THR B N 1
ATOM 8298 C CA . THR B 1 392 ? -33.094 7.34 1.787 1 93.12 392 THR B CA 1
ATOM 8299 C C . THR B 1 392 ? -32.812 8.719 1.189 1 93.12 392 THR B C 1
ATOM 8301 O O . THR B 1 392 ? -31.953 9.461 1.662 1 93.12 392 THR B O 1
ATOM 8304 N N . ARG B 1 393 ? -33.562 9.07 0.155 1 95.69 393 ARG B N 1
ATOM 8305 C CA . ARG B 1 393 ? -33.438 10.383 -0.476 1 95.69 393 ARG B CA 1
ATOM 8306 C C . ARG B 1 393 ? -33.781 11.5 0.508 1 95.69 393 ARG B C 1
ATOM 8308 O O . ARG B 1 393 ? -33.062 12.5 0.596 1 95.69 393 ARG B O 1
ATOM 8315 N N . GLY B 1 394 ? -34.844 11.305 1.226 1 96.25 394 GLY B N 1
ATOM 8316 C CA . GLY B 1 394 ? -35.281 12.281 2.219 1 96.25 394 GLY B CA 1
ATOM 8317 C C . GLY B 1 394 ? -34.281 12.453 3.348 1 96.25 394 GLY B C 1
ATOM 8318 O O . GLY B 1 394 ? -34 13.578 3.775 1 96.25 394 GLY B O 1
ATOM 8319 N N . ARG B 1 395 ? -33.75 11.375 3.869 1 96.62 395 ARG B N 1
ATOM 8320 C CA . ARG B 1 395 ? -32.75 11.43 4.941 1 96.62 395 ARG B CA 1
ATOM 8321 C C . ARG B 1 395 ? -31.5 12.18 4.496 1 96.62 395 ARG B C 1
ATOM 8323 O O . ARG B 1 395 ? -30.938 12.977 5.258 1 96.62 395 ARG B O 1
ATOM 8330 N N . ALA B 1 396 ? -31.094 11.922 3.279 1 97.56 396 ALA B N 1
ATOM 8331 C CA . ALA B 1 396 ? -29.906 12.594 2.748 1 97.56 396 ALA B CA 1
ATOM 8332 C C . ALA B 1 396 ? -30.125 14.102 2.67 1 97.56 396 ALA B C 1
ATOM 8334 O O . ALA B 1 396 ? -29.266 14.875 3.076 1 97.56 396 ALA B O 1
ATOM 8335 N N . LYS B 1 397 ? -31.234 14.508 2.152 1 98.12 397 LYS B N 1
ATOM 8336 C CA . LYS B 1 397 ? -31.562 15.922 2.004 1 98.12 397 LYS B CA 1
ATOM 8337 C C . LYS B 1 397 ? -31.641 16.609 3.363 1 98.12 397 LYS B C 1
ATOM 8339 O O . LYS B 1 397 ? -31.062 17.688 3.553 1 98.12 397 LYS B O 1
ATOM 8344 N N . GLU B 1 398 ? -32.281 16 4.293 1 98.25 398 GLU B N 1
ATOM 8345 C CA . GLU B 1 398 ? -32.469 16.594 5.621 1 98.25 398 GLU B CA 1
ATOM 8346 C C . GLU B 1 398 ? -31.125 16.719 6.355 1 98.25 398 GLU B C 1
ATOM 8348 O O . GLU B 1 398 ? -30.891 17.703 7.062 1 98.25 398 GLU B O 1
ATOM 8353 N N . LEU B 1 399 ? -30.344 15.68 6.254 1 98.56 399 LEU B N 1
ATOM 8354 C CA . LEU B 1 399 ? -29.016 15.758 6.887 1 98.56 399 LEU B CA 1
ATOM 8355 C C . LEU B 1 399 ? -28.188 16.875 6.285 1 98.56 399 LEU B C 1
ATOM 8357 O O . LEU B 1 399 ? -27.531 17.625 7.012 1 98.56 399 LEU B O 1
ATOM 8361 N N . ALA B 1 400 ? -28.188 17 4.953 1 98.69 400 ALA B N 1
ATOM 8362 C CA . ALA B 1 400 ? -27.469 18.078 4.273 1 98.69 400 ALA B CA 1
ATOM 8363 C C . ALA B 1 400 ? -27.906 19.438 4.789 1 98.69 400 ALA B C 1
ATOM 8365 O O . ALA B 1 400 ? -27.078 20.328 5.023 1 98.69 400 ALA B O 1
ATOM 8366 N N . GLU B 1 401 ? -29.203 19.578 4.973 1 98.38 401 GLU B N 1
ATOM 8367 C CA . GLU B 1 401 ? -29.766 20.812 5.488 1 98.38 401 GLU B CA 1
ATOM 8368 C C . GLU B 1 401 ? -29.312 21.078 6.922 1 98.38 401 GLU B C 1
ATOM 8370 O O . GLU B 1 401 ? -28.953 22.203 7.273 1 98.38 401 GLU B O 1
ATOM 8375 N N . ALA B 1 402 ? -29.312 20.031 7.723 1 98.38 402 ALA B N 1
ATOM 8376 C CA . ALA B 1 402 ? -28.922 20.156 9.125 1 98.38 402 ALA B CA 1
ATOM 8377 C C . ALA B 1 402 ? -27.469 20.609 9.242 1 98.38 402 ALA B C 1
ATOM 8379 O O . ALA B 1 402 ? -27.109 21.391 10.125 1 98.38 402 ALA B O 1
ATOM 8380 N N . ILE B 1 403 ? -26.609 20.172 8.398 1 98.56 403 ILE B N 1
ATOM 8381 C CA . ILE B 1 403 ? -25.172 20.453 8.43 1 98.56 403 ILE B CA 1
ATOM 8382 C C . ILE B 1 403 ? -24.891 21.781 7.727 1 98.56 403 ILE B C 1
ATOM 8384 O O . ILE B 1 403 ? -23.969 22.5 8.102 1 98.56 403 ILE B O 1
ATOM 8388 N N . GLY B 1 404 ? -25.703 22.109 6.734 1 98.38 404 GLY B N 1
ATOM 8389 C CA . GLY B 1 404 ? -25.516 23.297 5.926 1 98.38 404 GLY B CA 1
ATOM 8390 C C . GLY B 1 404 ? -24.703 23.047 4.664 1 98.38 404 GLY B C 1
ATOM 8391 O O . GLY B 1 404 ? -24.125 23.984 4.102 1 98.38 404 GLY B O 1
ATOM 8392 N N . SER B 1 405 ? -24.562 21.828 4.188 1 98.31 405 SER B N 1
ATOM 8393 C CA . SER B 1 405 ? -23.812 21.531 2.975 1 98.31 405 SER B CA 1
ATOM 8394 C C . SER B 1 405 ? -24.562 21.984 1.729 1 98.31 405 SER B C 1
ATOM 8396 O O . SER B 1 405 ? -25.797 22.094 1.746 1 98.31 405 SER B O 1
ATOM 8398 N N . TYR B 1 406 ? -23.844 22.359 0.687 1 98.25 406 TYR B N 1
ATOM 8399 C CA . TYR B 1 406 ? -24.438 22.547 -0.628 1 98.25 406 TYR B CA 1
ATOM 8400 C C . TYR B 1 406 ? -24.844 21.203 -1.236 1 98.25 406 TYR B C 1
ATOM 8402 O O . TYR B 1 406 ? -23.984 20.422 -1.651 1 98.25 406 TYR B O 1
ATOM 8410 N N . HIS B 1 407 ? -26.172 20.953 -1.349 1 98.31 407 HIS B N 1
ATOM 8411 C CA . HIS B 1 407 ? -26.672 19.625 -1.667 1 98.31 407 HIS B CA 1
ATOM 8412 C C . HIS B 1 407 ? -27.281 19.578 -3.064 1 98.31 407 HIS B C 1
ATOM 8414 O O . HIS B 1 407 ? -28.109 20.422 -3.41 1 98.31 407 HIS B O 1
ATOM 8420 N N . VAL B 1 408 ? -26.75 18.625 -3.857 1 97.69 408 VAL B N 1
ATOM 8421 C CA . VAL B 1 408 ? -27.281 18.359 -5.188 1 97.69 408 VAL B CA 1
ATOM 8422 C C . VAL B 1 408 ? -28.031 17.016 -5.184 1 97.69 408 VAL B C 1
ATOM 8424 O O . VAL B 1 408 ? -27.609 16.062 -4.531 1 97.69 408 VAL B O 1
ATOM 8427 N N . ASP B 1 409 ? -29.141 17.016 -5.84 1 97.06 409 ASP B N 1
ATOM 8428 C CA . ASP B 1 409 ? -29.969 15.82 -5.969 1 97.06 409 ASP B CA 1
ATOM 8429 C C . ASP B 1 409 ? -30.156 15.43 -7.434 1 97.06 409 ASP B C 1
ATOM 8431 O O . ASP B 1 409 ? -30.594 16.25 -8.25 1 97.06 409 ASP B O 1
ATOM 8435 N N . LEU B 1 410 ? -29.797 14.172 -7.797 1 97 410 LEU B N 1
ATOM 8436 C CA . LEU B 1 410 ? -29.938 13.773 -9.195 1 97 410 LEU B CA 1
ATOM 8437 C C . LEU B 1 410 ? -30.359 12.312 -9.305 1 97 410 LEU B C 1
ATOM 8439 O O . LEU B 1 410 ? -30.281 11.562 -8.328 1 97 410 LEU B O 1
ATOM 8443 N N . ASN B 1 411 ? -30.938 11.938 -10.461 1 95.94 411 ASN B N 1
ATOM 8444 C CA . ASN B 1 411 ? -31.172 10.562 -10.898 1 95.94 411 ASN B CA 1
ATOM 8445 C C . ASN B 1 411 ? -30.312 10.203 -12.102 1 95.94 411 ASN B C 1
ATOM 8447 O O . ASN B 1 411 ? -30.312 10.922 -13.102 1 95.94 411 ASN B O 1
ATOM 8451 N N . MET B 1 412 ? -29.641 9.07 -11.961 1 96.06 412 MET B N 1
ATOM 8452 C CA . MET B 1 412 ? -28.688 8.781 -13.023 1 96.06 412 MET B CA 1
ATOM 8453 C C . MET B 1 412 ? -29.188 7.664 -13.922 1 96.06 412 MET B C 1
ATOM 8455 O O . MET B 1 412 ? -28.391 7.004 -14.609 1 96.06 412 MET B O 1
ATOM 8459 N N . ASP B 1 413 ? -30.469 7.375 -13.984 1 95.94 413 ASP B N 1
ATOM 8460 C CA . ASP B 1 413 ? -31.047 6.301 -14.781 1 95.94 413 ASP B CA 1
ATOM 8461 C C . ASP B 1 413 ? -30.688 6.449 -16.25 1 95.94 413 ASP B C 1
ATOM 8463 O O . ASP B 1 413 ? -30.453 5.453 -16.938 1 95.94 413 ASP B O 1
ATOM 8467 N N . THR B 1 414 ? -30.688 7.621 -16.75 1 95.81 414 THR B N 1
ATOM 8468 C CA . THR B 1 414 ? -30.406 7.855 -18.156 1 95.81 414 THR B CA 1
ATOM 8469 C C . THR B 1 414 ? -28.984 7.422 -18.516 1 95.81 414 THR B C 1
ATOM 8471 O O . THR B 1 414 ? -28.75 6.887 -19.594 1 95.81 414 THR B O 1
ATOM 8474 N N . VAL B 1 415 ? -28.078 7.703 -17.656 1 97 415 VAL B N 1
ATOM 8475 C CA . VAL B 1 415 ? -26.688 7.324 -17.891 1 97 415 VAL B CA 1
ATOM 8476 C C . VAL B 1 415 ? -26.547 5.805 -17.828 1 97 415 VAL B C 1
ATOM 8478 O O . VAL B 1 415 ? -25.859 5.203 -18.672 1 97 415 VAL B O 1
ATOM 8481 N N . VAL B 1 416 ? -27.203 5.191 -16.844 1 96.62 416 VAL B N 1
ATOM 8482 C CA . VAL B 1 416 ? -27.172 3.738 -16.719 1 96.62 416 VAL B CA 1
ATOM 8483 C C . VAL B 1 416 ? -27.75 3.092 -17.969 1 96.62 416 VAL B C 1
ATOM 8485 O O . VAL B 1 416 ? -27.172 2.156 -18.516 1 96.62 416 VAL B O 1
ATOM 8488 N N . SER B 1 417 ? -28.828 3.611 -18.406 1 96.44 417 SER B N 1
ATOM 8489 C CA . SER B 1 417 ? -29.5 3.086 -19.594 1 96.44 417 SER B CA 1
ATOM 8490 C C . SER B 1 417 ? -28.625 3.24 -20.828 1 96.44 417 SER B C 1
ATOM 8492 O O . SER B 1 417 ? -28.594 2.357 -21.688 1 96.44 417 SER B O 1
ATOM 8494 N N . ALA B 1 418 ? -27.969 4.352 -20.969 1 97.19 418 ALA B N 1
ATOM 8495 C CA . ALA B 1 418 ? -27.094 4.582 -22.109 1 97.19 418 ALA B CA 1
ATOM 8496 C C . ALA B 1 418 ? -25.984 3.537 -22.156 1 97.19 418 ALA B C 1
ATOM 8498 O O . ALA B 1 418 ? -25.625 3.057 -23.234 1 97.19 418 ALA B O 1
ATOM 8499 N N . LEU B 1 419 ? -25.453 3.227 -21.078 1 96.94 419 LEU B N 1
ATOM 8500 C CA . LEU B 1 419 ? -24.375 2.236 -21.016 1 96.94 419 LEU B CA 1
ATOM 8501 C C . LEU B 1 419 ? -24.906 0.849 -21.375 1 96.94 419 LEU B C 1
ATOM 8503 O O . LEU B 1 419 ? -24.234 0.103 -22.094 1 96.94 419 LEU B O 1
ATOM 8507 N N . GLN B 1 420 ? -26.031 0.498 -20.844 1 96.06 420 GLN B N 1
ATOM 8508 C CA . GLN B 1 420 ? -26.625 -0.8 -21.141 1 96.06 420 GLN B CA 1
ATOM 8509 C C . GLN B 1 420 ? -26.969 -0.925 -22.625 1 96.06 420 GLN B C 1
ATOM 8511 O O . GLN B 1 420 ? -26.781 -1.983 -23.219 1 96.06 420 GLN B O 1
ATOM 8516 N N . MET B 1 421 ? -27.469 0.135 -23.156 1 96.62 421 MET B N 1
ATOM 8517 C CA . MET B 1 421 ? -27.812 0.142 -24.578 1 96.62 421 MET B CA 1
ATOM 8518 C C . MET B 1 421 ? -26.562 -0.028 -25.438 1 96.62 421 MET B C 1
ATOM 8520 O O . MET B 1 421 ? -26.594 -0.743 -26.438 1 96.62 421 MET B O 1
ATOM 8524 N N . LEU B 1 422 ? -25.531 0.629 -25.062 1 97.19 422 LEU B N 1
ATOM 8525 C CA . LEU B 1 422 ? -24.281 0.488 -25.781 1 97.19 422 LEU B CA 1
ATOM 8526 C C . LEU B 1 422 ? -23.797 -0.957 -25.75 1 97.19 422 LEU B C 1
ATOM 8528 O O . LEU B 1 422 ? -23.375 -1.5 -26.781 1 97.19 422 LEU B O 1
ATOM 8532 N N . PHE B 1 423 ? -23.844 -1.574 -24.609 1 97.75 423 PHE B N 1
ATOM 8533 C CA . PHE B 1 423 ? -23.438 -2.963 -24.469 1 97.75 423 PHE B CA 1
ATOM 8534 C C . PHE B 1 423 ? -24.25 -3.877 -25.359 1 97.75 423 PHE B C 1
ATOM 8536 O O . PHE B 1 423 ? -23.703 -4.75 -26.031 1 97.75 423 PHE B O 1
ATOM 8543 N N . THR B 1 424 ? -25.547 -3.604 -25.344 1 97.31 424 THR B N 1
ATOM 8544 C CA . THR B 1 424 ? -26.469 -4.406 -26.141 1 97.31 424 THR B CA 1
ATOM 8545 C C . THR B 1 424 ? -26.188 -4.23 -27.641 1 97.31 424 THR B C 1
ATOM 8547 O O . THR B 1 424 ? -26.203 -5.199 -28.391 1 97.31 424 THR B O 1
ATOM 8550 N N . LEU B 1 425 ? -25.969 -3.037 -28.016 1 96.75 425 LEU B N 1
ATOM 8551 C CA . LEU B 1 425 ? -25.688 -2.742 -29.406 1 96.75 425 LEU B CA 1
ATOM 8552 C C . LEU B 1 425 ? -24.422 -3.447 -29.875 1 96.75 425 LEU B C 1
ATOM 8554 O O . LEU B 1 425 ? -24.375 -3.965 -31 1 96.75 425 LEU B O 1
ATOM 8558 N N . VAL B 1 426 ? -23.406 -3.523 -29.062 1 97.06 426 VAL B N 1
ATOM 8559 C CA . VAL B 1 426 ? -22.094 -4.031 -29.422 1 97.06 426 VAL B CA 1
ATOM 8560 C C . VAL B 1 426 ? -22.094 -5.559 -29.406 1 97.06 426 VAL B C 1
ATOM 8562 O O . VAL B 1 426 ? -21.469 -6.199 -30.234 1 97.06 426 VAL B O 1
ATOM 8565 N N . THR B 1 427 ? -22.859 -6.219 -28.516 1 97.25 427 THR B N 1
ATOM 8566 C CA . THR B 1 427 ? -22.719 -7.656 -28.281 1 97.25 427 THR B CA 1
ATOM 8567 C C . THR B 1 427 ? -23.953 -8.398 -28.781 1 97.25 427 THR B C 1
ATOM 8569 O O . THR B 1 427 ? -23.922 -9.617 -28.953 1 97.25 427 THR B O 1
ATOM 8572 N N . GLY B 1 428 ? -25.094 -7.688 -28.875 1 96.56 428 GLY B N 1
ATOM 8573 C CA . GLY B 1 428 ? -26.344 -8.312 -29.25 1 96.56 428 GLY B CA 1
ATOM 8574 C C . GLY B 1 428 ? -27.062 -8.961 -28.078 1 96.56 428 GLY B C 1
ATOM 8575 O O . GLY B 1 428 ? -28.125 -9.562 -28.234 1 96.56 428 GLY B O 1
ATOM 8576 N N . LYS B 1 429 ? -26.547 -8.836 -26.844 1 97.19 429 LYS B N 1
ATOM 8577 C CA . LYS B 1 429 ? -27.141 -9.406 -25.641 1 97.19 429 LYS B CA 1
ATOM 8578 C C . LYS B 1 429 ? -27.453 -8.32 -24.609 1 97.19 429 LYS B C 1
ATOM 8580 O O . LYS B 1 429 ? -26.688 -7.371 -24.453 1 97.19 429 LYS B O 1
ATOM 8585 N N . THR B 1 430 ? -28.578 -8.461 -23.906 1 97.38 430 THR B N 1
ATOM 8586 C CA . THR B 1 430 ? -28.984 -7.512 -22.875 1 97.38 430 THR B CA 1
ATOM 8587 C C . THR B 1 430 ? -29.016 -8.18 -21.5 1 97.38 430 THR B C 1
ATOM 8589 O O . THR B 1 430 ? -29.844 -9.055 -21.25 1 97.38 430 THR B O 1
ATOM 8592 N N . PRO B 1 431 ? -28.141 -7.785 -20.641 1 96.81 431 PRO B N 1
ATOM 8593 C CA . PRO B 1 431 ? -28.141 -8.375 -19.312 1 96.81 431 PRO B CA 1
ATOM 8594 C C . PRO B 1 431 ? -29.391 -7.996 -18.5 1 96.81 431 PRO B C 1
ATOM 8596 O O . PRO B 1 431 ? -29.938 -6.914 -18.703 1 96.81 431 PRO B O 1
ATOM 8599 N N . ALA B 1 432 ? -29.781 -8.867 -17.578 1 96.5 432 ALA B N 1
ATOM 8600 C CA . ALA B 1 432 ? -30.969 -8.648 -16.75 1 96.5 432 ALA B CA 1
ATOM 8601 C C . ALA B 1 432 ? -30.656 -8.922 -15.281 1 96.5 432 ALA B C 1
ATOM 8603 O O . ALA B 1 432 ? -29.766 -9.719 -14.969 1 96.5 432 ALA B O 1
ATOM 8604 N N . PHE B 1 433 ? -31.375 -8.203 -14.344 1 94.88 433 PHE B N 1
ATOM 8605 C CA . PHE B 1 433 ? -31.266 -8.484 -12.922 1 94.88 433 PHE B CA 1
ATOM 8606 C C . PHE B 1 433 ? -31.828 -9.867 -12.594 1 94.88 433 PHE B C 1
ATOM 8608 O O . PHE B 1 433 ? -32.656 -10.406 -13.352 1 94.88 433 PHE B O 1
ATOM 8615 N N . ARG B 1 434 ? -31.375 -10.328 -11.508 1 93.12 434 ARG B N 1
ATOM 8616 C CA . ARG B 1 434 ? -31.891 -11.609 -11.031 1 93.12 434 ARG B CA 1
ATOM 8617 C C . ARG B 1 434 ? -33.406 -11.57 -10.867 1 93.12 434 ARG B C 1
ATOM 8619 O O . ARG B 1 434 ? -34.094 -12.539 -11.195 1 93.12 434 ARG B O 1
ATOM 8626 N N . ALA B 1 435 ? -33.969 -10.484 -10.367 1 90.62 435 ALA B N 1
ATOM 8627 C CA . ALA B 1 435 ? -35.406 -10.289 -10.164 1 90.62 435 ALA B CA 1
ATOM 8628 C C . ALA B 1 435 ? -36.156 -10.414 -11.477 1 90.62 435 ALA B C 1
ATOM 8630 O O . ALA B 1 435 ? -37.375 -10.711 -11.484 1 90.62 435 ALA B O 1
ATOM 8631 N N . HIS B 1 436 ? -35.469 -10.25 -12.594 1 92.88 436 HIS B N 1
ATOM 8632 C CA . HIS B 1 436 ? -36.094 -10.289 -13.914 1 92.88 436 HIS B CA 1
ATOM 8633 C C . HIS B 1 436 ? -35.625 -11.5 -14.711 1 92.88 436 HIS B C 1
ATOM 8635 O O . HIS B 1 436 ? -35.688 -11.5 -15.945 1 92.88 436 HIS B O 1
ATOM 8641 N N . GLY B 1 437 ? -34.938 -12.43 -14.055 1 93.75 437 GLY B N 1
ATOM 8642 C CA . GLY B 1 437 ? -34.562 -13.688 -14.695 1 93.75 437 GLY B CA 1
ATOM 8643 C C . GLY B 1 437 ? -33.125 -13.75 -15.117 1 93.75 437 GLY B C 1
ATOM 8644 O O . GLY B 1 437 ? -32.688 -14.695 -15.789 1 93.75 437 GLY B O 1
ATOM 8645 N N . GLY B 1 438 ? -32.344 -12.789 -14.805 1 94.94 438 GLY B N 1
ATOM 8646 C CA . GLY B 1 438 ? -30.938 -12.789 -15.18 1 94.94 438 GLY B CA 1
ATOM 8647 C C . GLY B 1 438 ? -30.094 -13.711 -14.336 1 94.94 438 GLY B C 1
ATOM 8648 O O . GLY B 1 438 ? -30.5 -14.102 -13.234 1 94.94 438 GLY B O 1
ATOM 8649 N N . SER B 1 439 ? -28.984 -14.164 -14.891 1 95.44 439 SER B N 1
ATOM 8650 C CA . SER B 1 439 ? -28.016 -14.977 -14.164 1 95.44 439 SER B CA 1
ATOM 8651 C C . SER B 1 439 ? -27.297 -14.156 -13.094 1 95.44 439 SER B C 1
ATOM 8653 O O . SER B 1 439 ? -27.469 -12.938 -13.016 1 95.44 439 SER B O 1
ATOM 8655 N N . ASN B 1 440 ? -26.5 -14.844 -12.242 1 93.81 440 ASN B N 1
ATOM 8656 C CA . ASN B 1 440 ? -25.75 -14.18 -11.18 1 93.81 440 ASN B CA 1
ATOM 8657 C C . ASN B 1 440 ? -24.734 -13.195 -11.75 1 93.81 440 ASN B C 1
ATOM 8659 O O . ASN B 1 440 ? -24.531 -12.109 -11.195 1 93.81 440 ASN B O 1
ATOM 8663 N N . VAL B 1 441 ? -24.125 -13.578 -12.812 1 95.12 441 VAL B N 1
ATOM 8664 C CA . VAL B 1 441 ? -23.094 -12.727 -13.398 1 95.12 441 VAL B CA 1
ATOM 8665 C C . VAL B 1 441 ? -23.734 -11.469 -13.969 1 95.12 441 VAL B C 1
ATOM 8667 O O . VAL B 1 441 ? -23.188 -10.367 -13.836 1 95.12 441 VAL B O 1
ATOM 8670 N N . GLU B 1 442 ? -24.938 -11.594 -14.617 1 96.12 442 GLU B N 1
ATOM 8671 C CA . GLU B 1 442 ? -25.672 -10.438 -15.133 1 96.12 442 GLU B CA 1
ATOM 8672 C C . GLU B 1 442 ? -26.094 -9.508 -14 1 96.12 442 GLU B C 1
ATOM 8674 O O . GLU B 1 442 ? -25.906 -8.289 -14.094 1 96.12 442 GLU B O 1
ATOM 8679 N N . ASN B 1 443 ? -26.641 -10.156 -12.984 1 95.56 443 ASN B N 1
ATOM 8680 C CA . ASN B 1 443 ? -27.109 -9.391 -11.828 1 95.56 443 ASN B CA 1
ATOM 8681 C C . ASN B 1 443 ? -25.984 -8.57 -11.203 1 95.56 443 ASN B C 1
ATOM 8683 O O . ASN B 1 443 ? -26.156 -7.391 -10.914 1 95.56 443 ASN B O 1
ATOM 8687 N N . LEU B 1 444 ? -24.859 -9.195 -11.008 1 95.06 444 LEU B N 1
ATOM 8688 C CA . LEU B 1 444 ? -23.719 -8.539 -10.391 1 95.06 444 LEU B CA 1
ATOM 8689 C C . LEU B 1 444 ? -23.172 -7.43 -11.289 1 95.06 444 LEU B C 1
ATOM 8691 O O . LEU B 1 444 ? -22.781 -6.371 -10.805 1 95.06 444 LEU B O 1
ATOM 8695 N N . ALA B 1 445 ? -23.125 -7.66 -12.555 1 96.44 445 ALA B N 1
ATOM 8696 C CA . ALA B 1 445 ? -22.641 -6.664 -13.5 1 96.44 445 ALA B CA 1
ATOM 8697 C C . ALA B 1 445 ? -23.5 -5.402 -13.469 1 96.44 445 ALA B C 1
ATOM 8699 O O . ALA B 1 445 ? -22.969 -4.285 -13.492 1 96.44 445 ALA B O 1
ATOM 8700 N N . LEU B 1 446 ? -24.812 -5.59 -13.461 1 96 446 LEU B N 1
ATOM 8701 C CA . LEU B 1 446 ? -25.719 -4.457 -13.453 1 96 446 LEU B CA 1
ATOM 8702 C C . LEU B 1 446 ? -25.594 -3.656 -12.164 1 96 446 LEU B C 1
ATOM 8704 O O . LEU B 1 446 ? -25.703 -2.428 -12.172 1 96 446 LEU B O 1
ATOM 8708 N N . GLN B 1 447 ? -25.359 -4.355 -11.047 1 95.06 447 GLN B N 1
ATOM 8709 C CA . GLN B 1 447 ? -25.078 -3.672 -9.789 1 95.06 447 GLN B CA 1
ATOM 8710 C C . GLN B 1 447 ? -23.781 -2.877 -9.867 1 95.06 447 GLN B C 1
ATOM 8712 O O . GLN B 1 447 ? -23.734 -1.713 -9.461 1 95.06 447 GLN B O 1
ATOM 8717 N N . ASN B 1 448 ? -22.766 -3.475 -10.43 1 95.88 448 ASN B N 1
ATOM 8718 C CA . ASN B 1 448 ? -21.438 -2.867 -10.5 1 95.88 448 ASN B CA 1
ATOM 8719 C C . ASN B 1 448 ? -21.438 -1.633 -11.398 1 95.88 448 ASN B C 1
ATOM 8721 O O . ASN B 1 448 ? -20.703 -0.679 -11.148 1 95.88 448 ASN B O 1
ATOM 8725 N N . VAL B 1 449 ? -22.25 -1.647 -12.414 1 95.75 449 VAL B N 1
ATOM 8726 C CA . VAL B 1 449 ? -22.344 -0.51 -13.328 1 95.75 449 VAL B CA 1
ATOM 8727 C C . VAL B 1 449 ? -22.859 0.714 -12.57 1 95.75 449 VAL B C 1
ATOM 8729 O O . VAL B 1 449 ? -22.312 1.811 -12.711 1 95.75 449 VAL B O 1
ATOM 8732 N N . GLN B 1 450 ? -23.891 0.517 -11.797 1 95.5 450 GLN B N 1
ATOM 8733 C CA . GLN B 1 450 ? -24.453 1.61 -11.016 1 95.5 450 GLN B CA 1
ATOM 8734 C C . GLN B 1 450 ? -23.422 2.164 -10.031 1 95.5 450 GLN B C 1
ATOM 8736 O O . GLN B 1 450 ? -23.25 3.381 -9.93 1 95.5 450 GLN B O 1
ATOM 8741 N N . ALA B 1 451 ? -22.781 1.267 -9.352 1 95.81 451 ALA B N 1
ATOM 8742 C CA . ALA B 1 451 ? -21.797 1.656 -8.344 1 95.81 451 ALA B CA 1
ATOM 8743 C C . ALA B 1 451 ? -20.656 2.447 -8.969 1 95.81 451 ALA B C 1
ATOM 8745 O O . ALA B 1 451 ? -20.219 3.469 -8.422 1 95.81 451 ALA B O 1
ATOM 8746 N N . ARG B 1 452 ? -20.141 2.047 -10.094 1 97.25 452 ARG B N 1
ATOM 8747 C CA . ARG B 1 452 ? -19 2.689 -10.734 1 97.25 452 ARG B CA 1
ATOM 8748 C C . ARG B 1 452 ? -19.406 4.016 -11.375 1 97.25 452 ARG B C 1
ATOM 8750 O O . ARG B 1 452 ? -18.625 4.965 -11.391 1 97.25 452 ARG B O 1
ATOM 8757 N N . LEU B 1 453 ? -20.609 4.102 -11.906 1 97.56 453 LEU B N 1
ATOM 8758 C CA . LEU B 1 453 ? -21.078 5.359 -12.469 1 97.56 453 LEU B CA 1
ATOM 8759 C C . LEU B 1 453 ? -21.203 6.434 -11.398 1 97.56 453 LEU B C 1
ATOM 8761 O O . LEU B 1 453 ? -20.969 7.613 -11.664 1 97.56 453 LEU B O 1
ATOM 8765 N N . ARG B 1 454 ? -21.578 6.031 -10.18 1 97.25 454 ARG B N 1
ATOM 8766 C CA . ARG B 1 454 ? -21.625 6.988 -9.086 1 97.25 454 ARG B CA 1
ATOM 8767 C C . ARG B 1 454 ? -20.25 7.582 -8.812 1 97.25 454 ARG B C 1
ATOM 8769 O O . ARG B 1 454 ? -20.141 8.75 -8.438 1 97.25 454 ARG B O 1
ATOM 8776 N N . MET B 1 455 ? -19.219 6.77 -8.953 1 97.19 455 MET B N 1
ATOM 8777 C CA . MET B 1 455 ? -17.859 7.277 -8.805 1 97.19 455 MET B CA 1
ATOM 8778 C C . MET B 1 455 ? -17.531 8.297 -9.891 1 97.19 455 MET B C 1
ATOM 8780 O O . MET B 1 455 ? -16.969 9.359 -9.609 1 97.19 455 MET B O 1
ATOM 8784 N N . VAL B 1 456 ? -17.906 8.031 -11.125 1 97.69 456 VAL B N 1
ATOM 8785 C CA . VAL B 1 456 ? -17.656 8.945 -12.234 1 97.69 456 VAL B CA 1
ATOM 8786 C C . VAL B 1 456 ? -18.375 10.273 -11.984 1 97.69 456 VAL B C 1
ATOM 8788 O O . VAL B 1 456 ? -17.781 11.344 -12.133 1 97.69 456 VAL B O 1
ATOM 8791 N N . LEU B 1 457 ? -19.578 10.156 -11.57 1 97.75 457 LEU B N 1
ATOM 8792 C CA . LEU B 1 457 ? -20.391 11.344 -11.305 1 97.75 457 LEU B CA 1
ATOM 8793 C C . LEU B 1 457 ? -19.812 12.133 -10.133 1 97.75 457 LEU B C 1
ATOM 8795 O O . LEU B 1 457 ? -19.781 13.367 -10.156 1 97.75 457 LEU B O 1
ATOM 8799 N N . ALA B 1 458 ? -19.375 11.422 -9.109 1 97.75 458 ALA B N 1
ATOM 8800 C CA . ALA B 1 458 ? -18.781 12.094 -7.953 1 97.75 458 ALA B CA 1
ATOM 8801 C C . ALA B 1 458 ? -17.609 12.969 -8.375 1 97.75 458 ALA B C 1
ATOM 8803 O O . ALA B 1 458 ? -17.516 14.125 -7.957 1 97.75 458 ALA B O 1
ATOM 8804 N N . TYR B 1 459 ? -16.812 12.531 -9.227 1 97.5 459 TYR B N 1
ATOM 8805 C CA . TYR B 1 459 ? -15.609 13.266 -9.602 1 97.5 459 TYR B CA 1
ATOM 8806 C C . TYR B 1 459 ? -15.938 14.406 -10.555 1 97.5 459 TYR B C 1
ATOM 8808 O O . TYR B 1 459 ? -15.289 15.453 -10.523 1 97.5 459 TYR B O 1
ATOM 8816 N N . ILE B 1 460 ? -16.969 14.25 -11.43 1 96.94 460 ILE B N 1
ATOM 8817 C CA . ILE B 1 460 ? -17.344 15.344 -12.32 1 96.94 460 ILE B CA 1
ATOM 8818 C C . ILE B 1 460 ? -17.922 16.5 -11.5 1 96.94 460 ILE B C 1
ATOM 8820 O O . ILE B 1 460 ? -17.562 17.656 -11.711 1 96.94 460 ILE B O 1
ATOM 8824 N N . PHE B 1 461 ? -18.766 16.156 -10.578 1 97.81 461 PHE B N 1
ATOM 8825 C CA . PHE B 1 461 ? -19.359 17.188 -9.742 1 97.81 461 PHE B CA 1
ATOM 8826 C C . PHE B 1 461 ? -18.312 17.812 -8.828 1 97.81 461 PHE B C 1
ATOM 8828 O O . PHE B 1 461 ? -18.312 19.031 -8.617 1 97.81 461 PHE B O 1
ATOM 8835 N N . ALA B 1 462 ? -17.438 17.016 -8.25 1 97.62 462 ALA B N 1
ATOM 8836 C CA . ALA B 1 462 ? -16.391 17.547 -7.387 1 97.62 462 ALA B CA 1
ATOM 8837 C C . ALA B 1 462 ? -15.5 18.531 -8.148 1 97.62 462 ALA B C 1
ATOM 8839 O O . ALA B 1 462 ? -15.016 19.516 -7.574 1 97.62 462 ALA B O 1
ATOM 8840 N N . GLN B 1 463 ? -15.289 18.234 -9.359 1 96.75 463 GLN B N 1
ATOM 8841 C CA . GLN B 1 463 ? -14.391 19.047 -10.18 1 96.75 463 GLN B CA 1
ATOM 8842 C C . GLN B 1 463 ? -15.07 20.328 -10.641 1 96.75 463 GLN B C 1
ATOM 8844 O O . GLN B 1 463 ? -14.414 21.359 -10.812 1 96.75 463 GLN B O 1
ATOM 8849 N N . LEU B 1 464 ? -16.422 20.312 -10.852 1 97.69 464 LEU B N 1
ATOM 8850 C CA . LEU B 1 464 ? -17.031 21.406 -11.602 1 97.69 464 LEU B CA 1
ATOM 8851 C C . LEU B 1 464 ? -17.984 22.203 -10.719 1 97.69 464 LEU B C 1
ATOM 8853 O O . LEU B 1 464 ? -18.406 23.297 -11.086 1 97.69 464 LEU B O 1
ATOM 8857 N N . LEU B 1 465 ? -18.344 21.703 -9.539 1 97.5 465 LEU B N 1
ATOM 8858 C CA . LEU B 1 465 ? -19.297 22.438 -8.711 1 97.5 465 LEU B CA 1
ATOM 8859 C C . LEU B 1 465 ? -18.75 23.797 -8.305 1 97.5 465 LEU B C 1
ATOM 8861 O O . LEU B 1 465 ? -19.469 24.797 -8.281 1 97.5 465 LEU B O 1
ATOM 8865 N N . PRO B 1 466 ? -17.422 23.875 -7.875 1 96.31 466 PRO B N 1
ATOM 8866 C CA . PRO B 1 466 ? -16.891 25.219 -7.617 1 96.31 466 PRO B CA 1
ATOM 8867 C C . PRO B 1 466 ? -17.047 26.141 -8.812 1 96.31 466 PRO B C 1
ATOM 8869 O O . PRO B 1 466 ? -17.422 27.312 -8.656 1 96.31 466 PRO B O 1
ATOM 8872 N N . TRP B 1 467 ? -16.781 25.625 -10.047 1 96.38 467 TRP B N 1
ATOM 8873 C CA . TRP B 1 467 ? -16.969 26.391 -11.273 1 96.38 467 TRP B CA 1
ATOM 8874 C C . TRP B 1 467 ? -18.422 26.812 -11.438 1 96.38 467 TRP B C 1
ATOM 8876 O O . TRP B 1 467 ? -18.703 27.969 -11.805 1 96.38 467 TRP B O 1
ATOM 8886 N N . VAL B 1 468 ? -19.406 25.984 -11.141 1 97.12 468 VAL B N 1
ATOM 8887 C CA . VAL B 1 468 ? -20.828 26.266 -11.211 1 97.12 468 VAL B CA 1
ATOM 8888 C C . VAL B 1 468 ? -21.188 27.391 -10.234 1 97.12 468 VAL B C 1
ATOM 8890 O O . VAL B 1 468 ? -22.016 28.234 -10.539 1 97.12 468 VAL B O 1
ATOM 8893 N N . ARG B 1 469 ? -20.469 27.438 -9.133 1 95.81 469 ARG B N 1
ATOM 8894 C CA . ARG B 1 469 ? -20.75 28.406 -8.078 1 95.81 469 ARG B CA 1
ATOM 8895 C C . ARG B 1 469 ? -19.891 29.641 -8.219 1 95.81 469 ARG B C 1
ATOM 8897 O O . ARG B 1 469 ? -19.875 30.5 -7.336 1 95.81 469 ARG B O 1
ATOM 8904 N N . GLY B 1 470 ? -19.109 29.75 -9.266 1 93.81 470 GLY B N 1
ATOM 8905 C CA . GLY B 1 470 ? -18.281 30.922 -9.547 1 93.81 470 GLY B CA 1
ATOM 8906 C C . GLY B 1 470 ? -17.062 31.016 -8.664 1 93.81 470 GLY B C 1
ATOM 8907 O O . GLY B 1 470 ? -16.578 32.094 -8.352 1 93.81 470 GLY B O 1
ATOM 8908 N N . ARG B 1 471 ? -16.625 29.953 -8.164 1 92.31 471 ARG B N 1
ATOM 8909 C CA . ARG B 1 471 ? -15.453 29.875 -7.297 1 92.31 471 ARG B CA 1
ATOM 8910 C C . ARG B 1 471 ? -14.336 29.078 -7.949 1 92.31 471 ARG B C 1
ATOM 8912 O O . ARG B 1 471 ? -14.594 28.203 -8.789 1 92.31 471 ARG B O 1
ATOM 8919 N N . PRO B 1 472 ? -13.125 29.359 -7.582 1 90.12 472 PRO B N 1
ATOM 8920 C CA . PRO B 1 472 ? -12 28.578 -8.109 1 90.12 472 PRO B CA 1
ATOM 8921 C C . PRO B 1 472 ? -11.75 27.297 -7.332 1 90.12 472 PRO B C 1
ATOM 8923 O O . PRO B 1 472 ? -12.289 27.125 -6.234 1 90.12 472 PRO B O 1
ATOM 8926 N N . GLY B 1 473 ? -10.961 26.453 -7.996 1 91.25 473 GLY B N 1
ATOM 8927 C CA . GLY B 1 473 ? -10.477 25.281 -7.301 1 91.25 473 GLY B CA 1
ATOM 8928 C C . GLY B 1 473 ? -11.297 24.031 -7.586 1 91.25 473 GLY B C 1
ATOM 8929 O O . GLY B 1 473 ? -12.094 24.016 -8.531 1 91.25 473 GLY B O 1
ATOM 8930 N N . SER B 1 474 ? -10.984 22.906 -6.824 1 94.19 474 SER B N 1
ATOM 8931 C CA . SER B 1 474 ? -11.656 21.609 -6.906 1 94.19 474 SER B CA 1
ATOM 8932 C C . SER B 1 474 ? -11.898 21.031 -5.52 1 94.19 474 SER B C 1
ATOM 8934 O O . SER B 1 474 ? -11.344 21.5 -4.531 1 94.19 474 SER B O 1
ATOM 8936 N N . LEU B 1 475 ? -12.805 20.125 -5.477 1 97.94 475 LEU B N 1
ATOM 8937 C CA . LEU B 1 475 ? -13.188 19.547 -4.195 1 97.94 475 LEU B CA 1
ATOM 8938 C C . LEU B 1 475 ? -12.531 18.188 -4 1 97.94 475 LEU B C 1
ATOM 8940 O O . LEU B 1 475 ? -12.266 17.469 -4.973 1 97.94 475 LEU B O 1
ATOM 8944 N N . LEU B 1 476 ? -12.242 17.844 -2.771 1 97.81 476 LEU B N 1
ATOM 8945 C CA . LEU B 1 476 ? -11.805 16.5 -2.396 1 97.81 476 LEU B CA 1
ATOM 8946 C C . LEU B 1 476 ? -12.992 15.555 -2.258 1 97.81 476 LEU B C 1
ATOM 8948 O O . LEU B 1 476 ? -13.914 15.828 -1.485 1 97.81 476 LEU B O 1
ATOM 8952 N N . VAL B 1 477 ? -12.953 14.469 -2.984 1 98.25 477 VAL B N 1
ATOM 8953 C CA . VAL B 1 477 ? -14.008 13.469 -2.859 1 98.25 477 VAL B CA 1
ATOM 8954 C C . VAL B 1 477 ? -13.773 12.625 -1.61 1 98.25 477 VAL B C 1
ATOM 8956 O O . VAL B 1 477 ? -12.688 12.07 -1.418 1 98.25 477 VAL B O 1
ATOM 8959 N N . LEU B 1 478 ? -14.797 12.539 -0.746 1 98.44 478 LEU B N 1
ATOM 8960 C CA . LEU B 1 478 ? -14.703 11.773 0.49 1 98.44 478 LEU B CA 1
ATOM 8961 C C . LEU B 1 478 ? -15.328 10.391 0.316 1 98.44 478 LEU B C 1
ATOM 8963 O O . LEU B 1 478 ? -16.359 10.25 -0.348 1 98.44 478 LEU B O 1
ATOM 8967 N N . GLY B 1 479 ? -14.656 9.383 0.873 1 96.62 479 GLY B N 1
ATOM 8968 C CA . GLY B 1 479 ? -15.211 8.039 0.891 1 96.62 479 GLY B CA 1
ATOM 8969 C C . GLY B 1 479 ? -16.016 7.746 2.141 1 96.62 479 GLY B C 1
ATOM 8970 O O . GLY B 1 479 ? -15.984 8.516 3.104 1 96.62 479 GLY B O 1
ATOM 8971 N N . SER B 1 480 ? -16.766 6.617 2.111 1 94.94 480 SER B N 1
ATOM 8972 C CA . SER B 1 480 ? -17.609 6.25 3.236 1 94.94 480 SER B CA 1
ATOM 8973 C C . SER B 1 480 ? -17.656 4.738 3.428 1 94.94 480 SER B C 1
ATOM 8975 O O . SER B 1 480 ? -18.656 4.191 3.887 1 94.94 480 SER B O 1
ATOM 8977 N N . ALA B 1 481 ? -16.609 4.074 3.002 1 93.88 481 ALA B N 1
ATOM 8978 C CA . ALA B 1 481 ? -16.5 2.643 3.273 1 93.88 481 ALA B CA 1
ATOM 8979 C C . ALA B 1 481 ? -15.906 2.387 4.656 1 93.88 481 ALA B C 1
ATOM 8981 O O . ALA B 1 481 ? -14.875 2.963 5.008 1 93.88 481 ALA B O 1
ATOM 8982 N N . ASN B 1 482 ? -16.562 1.53 5.461 1 93.81 482 ASN B N 1
ATOM 8983 C CA . ASN B 1 482 ? -16.062 1.241 6.797 1 93.81 482 ASN B CA 1
ATOM 8984 C C . ASN B 1 482 ? -15.117 0.036 6.793 1 93.81 482 ASN B C 1
ATOM 8986 O O . ASN B 1 482 ? -14.938 -0.609 5.758 1 93.81 482 ASN B O 1
ATOM 8990 N N . VAL B 1 483 ? -14.57 -0.236 7.926 1 94.12 483 VAL B N 1
ATOM 8991 C CA . VAL B 1 483 ? -13.492 -1.213 8.023 1 94.12 483 VAL B CA 1
ATOM 8992 C C . VAL B 1 483 ? -14.047 -2.619 7.816 1 94.12 483 VAL B C 1
ATOM 8994 O O . VAL B 1 483 ? -13.383 -3.473 7.219 1 94.12 483 VAL B O 1
ATOM 8997 N N . ASP B 1 484 ? -15.242 -2.904 8.25 1 93.88 484 ASP B N 1
ATOM 8998 C CA . ASP B 1 484 ? -15.82 -4.238 8.164 1 93.88 484 ASP B CA 1
ATOM 8999 C C . ASP B 1 484 ? -16.125 -4.617 6.715 1 93.88 484 ASP B C 1
ATOM 9001 O O . ASP B 1 484 ? -15.898 -5.762 6.309 1 93.88 484 ASP B O 1
ATOM 9005 N N . GLU B 1 485 ? -16.578 -3.656 5.973 1 91.94 485 GLU B N 1
ATOM 9006 C CA . GLU B 1 485 ? -16.828 -3.875 4.551 1 91.94 485 GLU B CA 1
ATOM 9007 C C . GLU B 1 485 ? -15.539 -4.172 3.801 1 91.94 485 GLU B C 1
ATOM 9009 O O . GLU B 1 485 ? -15.523 -5 2.889 1 91.94 485 GLU B O 1
ATOM 9014 N N . CYS B 1 486 ? -14.547 -3.541 4.195 1 92 486 CYS B N 1
ATOM 9015 C CA . CYS B 1 486 ? -13.242 -3.758 3.572 1 92 486 CYS B CA 1
ATOM 9016 C C . CYS B 1 486 ? -12.695 -5.137 3.924 1 92 486 CYS B C 1
ATOM 9018 O O . CYS B 1 486 ? -12.094 -5.805 3.08 1 92 486 CYS B O 1
ATOM 9020 N N . LEU B 1 487 ? -12.906 -5.57 5.145 1 92.81 487 LEU B N 1
ATOM 9021 C CA . LEU B 1 487 ? -12.43 -6.879 5.582 1 92.81 487 LEU B CA 1
ATOM 9022 C C . LEU B 1 487 ? -13.062 -7.988 4.746 1 92.81 487 LEU B C 1
ATOM 9024 O O . LEU B 1 487 ? -12.367 -8.914 4.316 1 92.81 487 LEU B O 1
ATOM 9028 N N . ARG B 1 488 ? -14.344 -7.84 4.543 1 93 488 ARG B N 1
ATOM 9029 C CA . ARG B 1 488 ? -15.094 -8.828 3.777 1 93 488 ARG B CA 1
ATOM 9030 C C . ARG B 1 488 ? -14.93 -8.602 2.279 1 93 488 ARG B C 1
ATOM 9032 O O . ARG B 1 488 ? -15.141 -9.516 1.48 1 93 488 ARG B O 1
ATOM 9039 N N . GLY B 1 489 ? -14.57 -7.473 1.908 1 91.94 489 GLY B N 1
ATOM 9040 C CA . GLY B 1 489 ? -14.555 -7.082 0.507 1 91.94 489 GLY B CA 1
ATOM 9041 C C . GLY B 1 489 ? -15.938 -6.879 -0.077 1 91.94 489 GLY B C 1
ATOM 9042 O O . GLY B 1 489 ? -16.172 -7.203 -1.241 1 91.94 489 GLY B O 1
ATOM 9043 N N . TYR B 1 490 ? -16.812 -6.379 0.752 1 91.81 490 TYR B N 1
ATOM 9044 C CA . TYR B 1 490 ? -18.203 -6.188 0.331 1 91.81 490 TYR B CA 1
ATOM 9045 C C . TYR B 1 490 ? -18.406 -4.809 -0.282 1 91.81 490 TYR B C 1
ATOM 9047 O O . TYR B 1 490 ? -19.094 -3.965 0.287 1 91.81 490 TYR B O 1
ATOM 9055 N N . PHE B 1 491 ? -17.812 -4.574 -1.416 1 91.19 491 PHE B N 1
ATOM 9056 C CA . PHE B 1 491 ? -17.953 -3.393 -2.26 1 91.19 491 PHE B CA 1
ATOM 9057 C C . PHE B 1 491 ? -17.469 -3.678 -3.678 1 91.19 491 PHE B C 1
ATOM 9059 O O . PHE B 1 491 ? -16.828 -4.703 -3.928 1 91.19 491 PHE B O 1
ATOM 9066 N N . THR B 1 492 ? -17.875 -2.854 -4.594 1 93.81 492 THR B N 1
ATOM 9067 C CA . THR B 1 492 ? -17.391 -2.951 -5.961 1 93.81 492 THR B CA 1
ATOM 9068 C C . THR B 1 492 ? -16.031 -2.25 -6.098 1 93.81 492 THR B C 1
ATOM 9070 O O . THR B 1 492 ? -15.844 -1.149 -5.578 1 93.81 492 THR B O 1
ATOM 9073 N N . LYS B 1 493 ? -15.117 -2.918 -6.734 1 94.62 493 LYS B N 1
ATOM 9074 C CA . LYS B 1 493 ? -13.844 -2.258 -7.016 1 94.62 493 LYS B CA 1
ATOM 9075 C C . LYS B 1 493 ? -14.039 -1.019 -7.879 1 94.62 493 LYS B C 1
ATOM 9077 O O . LYS B 1 493 ? -14.703 -1.079 -8.914 1 94.62 493 LYS B O 1
ATOM 9082 N N . TYR B 1 494 ? -13.539 0.133 -7.504 1 95.06 494 TYR B N 1
ATOM 9083 C CA . TYR B 1 494 ? -13.656 1.426 -8.164 1 95.06 494 TYR B CA 1
ATOM 9084 C C . TYR B 1 494 ? -15.094 1.927 -8.141 1 95.06 494 TYR B C 1
ATOM 9086 O O . TYR B 1 494 ? -15.594 2.459 -9.133 1 95.06 494 TYR B O 1
ATOM 9094 N N . ASP B 1 495 ? -15.781 1.651 -7.027 1 93.44 495 ASP B N 1
ATOM 9095 C CA . ASP B 1 495 ? -17.156 2.121 -6.863 1 93.44 495 ASP B CA 1
ATOM 9096 C C . ASP B 1 495 ? -17.188 3.502 -6.215 1 93.44 495 ASP B C 1
ATOM 9098 O O . ASP B 1 495 ? -16.219 4.254 -6.293 1 93.44 495 ASP B O 1
ATOM 9102 N N . CYS B 1 496 ? -18.312 3.83 -5.668 1 87.81 496 CYS B N 1
ATOM 9103 C CA . CYS B 1 496 ? -18.562 5.152 -5.109 1 87.81 496 CYS B CA 1
ATOM 9104 C C . CYS B 1 496 ? -17.719 5.383 -3.861 1 87.81 496 CYS B C 1
ATOM 9106 O O . CYS B 1 496 ? -17.562 6.52 -3.412 1 87.81 496 CYS B O 1
ATOM 9108 N N . SER B 1 497 ? -17.156 4.336 -3.371 1 86 497 SER B N 1
ATOM 9109 C CA . SER B 1 497 ? -16.266 4.48 -2.215 1 86 497 SER B CA 1
ATOM 9110 C C . SER B 1 497 ? -14.852 4.832 -2.643 1 86 497 SER B C 1
ATOM 9112 O O . SER B 1 497 ? -14.008 5.156 -1.803 1 86 497 SER B O 1
ATOM 9114 N N . SER B 1 498 ? -14.562 4.758 -3.951 1 94.69 498 SER B N 1
ATOM 9115 C CA . SER B 1 498 ? -13.289 5.25 -4.477 1 94.69 498 SER B CA 1
ATOM 9116 C C . SER B 1 498 ? -13.219 6.77 -4.406 1 94.69 498 SER B C 1
ATOM 9118 O O . SER B 1 498 ? -13.93 7.465 -5.137 1 94.69 498 SER B O 1
ATOM 9120 N N . ALA B 1 499 ? -12.414 7.258 -3.518 1 97.06 499 ALA B N 1
ATOM 9121 C CA . ALA B 1 499 ? -12.359 8.672 -3.16 1 97.06 499 ALA B CA 1
ATOM 9122 C C . ALA B 1 499 ? -10.914 9.148 -3.018 1 97.06 499 ALA B C 1
ATOM 9124 O O . ALA B 1 499 ? -9.984 8.43 -3.381 1 97.06 499 ALA B O 1
ATOM 9125 N N . ASP B 1 500 ? -10.812 10.398 -2.709 1 96.75 500 ASP B N 1
ATOM 9126 C CA . ASP B 1 500 ? -9.492 10.945 -2.426 1 96.75 500 ASP B CA 1
ATOM 9127 C C . ASP B 1 500 ? -9.023 10.57 -1.023 1 96.75 500 ASP B C 1
ATOM 9129 O O . ASP B 1 500 ? -7.875 10.164 -0.835 1 96.75 500 ASP B O 1
ATOM 9133 N N . ILE B 1 501 ? -9.859 10.648 -0.061 1 96.69 501 ILE B N 1
ATOM 9134 C CA . ILE B 1 501 ? -9.57 10.25 1.313 1 96.69 501 ILE B CA 1
ATOM 9135 C C . ILE B 1 501 ? -10.844 9.734 1.979 1 96.69 501 ILE B C 1
ATOM 9137 O O . ILE B 1 501 ? -11.953 10.078 1.556 1 96.69 501 ILE B O 1
ATOM 9141 N N . ASN B 1 502 ? -10.734 8.844 2.943 1 97.25 502 ASN B N 1
ATOM 9142 C CA . ASN B 1 502 ? -11.836 8.211 3.65 1 97.25 502 ASN B CA 1
ATOM 9143 C C . ASN B 1 502 ? -11.688 8.352 5.164 1 97.25 502 ASN B C 1
ATOM 9145 O O . ASN B 1 502 ? -10.891 7.641 5.781 1 97.25 502 ASN B O 1
ATOM 9149 N N . PRO B 1 503 ? -12.5 9.219 5.844 1 97.06 503 PRO B N 1
ATOM 9150 C CA . PRO B 1 503 ? -12.32 9.461 7.277 1 97.06 503 PRO B CA 1
ATOM 9151 C C . PRO B 1 503 ? -12.82 8.297 8.133 1 97.06 503 PRO B C 1
ATOM 9153 O O . PRO B 1 503 ? -12.461 8.203 9.312 1 97.06 503 PRO B O 1
ATOM 9156 N N . ILE B 1 504 ? -13.602 7.359 7.551 1 96.81 504 ILE B N 1
ATOM 9157 C CA . ILE B 1 504 ? -14.188 6.34 8.414 1 96.81 504 ILE B CA 1
ATOM 9158 C C . ILE B 1 504 ? -13.648 4.965 8.023 1 96.81 504 ILE B C 1
ATOM 9160 O O . ILE B 1 504 ? -14.156 3.941 8.484 1 96.81 504 ILE B O 1
ATOM 9164 N N . GLY B 1 505 ? -12.703 4.918 7.137 1 94.56 505 GLY B N 1
ATOM 9165 C CA . GLY B 1 505 ? -12.188 3.656 6.629 1 94.56 505 GLY B CA 1
ATOM 9166 C C . GLY B 1 505 ? -11.555 2.791 7.703 1 94.56 505 GLY B C 1
ATOM 9167 O O . GLY B 1 505 ? -11.391 1.583 7.516 1 94.56 505 GLY B O 1
ATOM 9168 N N . GLY B 1 506 ? -11.18 3.342 8.797 1 93.88 506 GLY B N 1
ATOM 9169 C CA . GLY B 1 506 ? -10.594 2.596 9.898 1 93.88 506 GLY B CA 1
ATOM 9170 C C . GLY B 1 506 ? -11.539 2.414 11.07 1 93.88 506 GLY B C 1
ATOM 9171 O O . GLY B 1 506 ? -11.109 2.104 12.18 1 93.88 506 GLY B O 1
ATOM 9172 N N . ILE B 1 507 ? -12.812 2.594 10.852 1 95.69 507 ILE B N 1
ATOM 9173 C CA . ILE B 1 507 ? -13.789 2.551 11.938 1 95.69 507 ILE B CA 1
ATOM 9174 C C . ILE B 1 507 ? -14.82 1.458 11.664 1 95.69 507 ILE B C 1
ATOM 9176 O O . ILE B 1 507 ? -15.352 1.363 10.555 1 95.69 507 ILE B O 1
ATOM 9180 N N . SER B 1 508 ? -15.117 0.658 12.672 1 94.56 508 SER B N 1
ATOM 9181 C CA . SER B 1 508 ? -16.078 -0.423 12.523 1 94.56 508 SER B CA 1
ATOM 9182 C C . SER B 1 508 ? -17.516 0.117 12.438 1 94.56 508 SER B C 1
ATOM 9184 O O . SER B 1 508 ? -17.781 1.232 12.891 1 94.56 508 SER B O 1
ATOM 9186 N N . LYS B 1 509 ? -18.406 -0.724 11.875 1 94.31 509 LYS B N 1
ATOM 9187 C CA . LYS B 1 509 ? -19.812 -0.351 11.781 1 94.31 509 LYS B CA 1
ATOM 9188 C C . LYS B 1 509 ? -20.406 -0.119 13.164 1 94.31 509 LYS B C 1
ATOM 9190 O O . LYS B 1 509 ? -21.203 0.804 13.352 1 94.31 509 LYS B O 1
ATOM 9195 N N . THR B 1 510 ? -20 -0.885 14.117 1 93.38 510 THR B N 1
ATOM 9196 C CA . THR B 1 510 ? -20.5 -0.766 15.484 1 93.38 510 THR B CA 1
ATOM 9197 C C . THR B 1 510 ? -20.078 0.57 16.094 1 93.38 510 THR B C 1
ATOM 9199 O O . THR B 1 510 ? -20.891 1.263 16.703 1 93.38 510 THR B O 1
ATOM 9202 N N . ASP B 1 511 ? -18.891 0.936 15.945 1 94.88 511 ASP B N 1
ATOM 9203 C CA . ASP B 1 511 ? -18.391 2.191 16.5 1 94.88 511 ASP B CA 1
ATOM 9204 C C . ASP B 1 511 ? -19 3.391 15.766 1 94.88 511 ASP B C 1
ATOM 9206 O O . ASP B 1 511 ? -19.219 4.441 16.375 1 94.88 511 ASP B O 1
ATOM 9210 N N . LEU B 1 512 ? -19.281 3.244 14.492 1 96.31 512 LEU B N 1
ATOM 9211 C CA . LEU B 1 512 ? -19.906 4.32 13.734 1 96.31 512 LEU B CA 1
ATOM 9212 C C . LEU B 1 512 ? -21.312 4.598 14.266 1 96.31 512 LEU B C 1
ATOM 9214 O O . LEU B 1 512 ? -21.734 5.754 14.375 1 96.31 512 LEU B O 1
ATOM 9218 N N . ARG B 1 513 ? -22.016 3.51 14.578 1 96.56 513 ARG B N 1
ATOM 9219 C CA . ARG B 1 513 ? -23.359 3.67 15.141 1 96.56 513 ARG B CA 1
ATOM 9220 C C . ARG B 1 513 ? -23.297 4.371 16.5 1 96.56 513 ARG B C 1
ATOM 9222 O O . ARG B 1 513 ? -24.109 5.266 16.766 1 96.56 513 ARG B O 1
ATOM 9229 N N . ARG B 1 514 ? -22.328 3.998 17.281 1 97.19 514 ARG B N 1
ATOM 9230 C CA . ARG B 1 514 ? -22.141 4.645 18.578 1 97.19 514 ARG B CA 1
ATOM 9231 C C . ARG B 1 514 ? -21.812 6.125 18.406 1 97.19 514 ARG B C 1
ATOM 9233 O O . ARG B 1 514 ? -22.312 6.965 19.156 1 97.19 514 ARG B O 1
ATOM 9240 N N . PHE B 1 515 ? -21.031 6.402 17.5 1 97.94 515 PHE B N 1
ATOM 9241 C CA . PHE B 1 515 ? -20.656 7.777 17.203 1 97.94 515 PHE B CA 1
ATOM 9242 C C . PHE B 1 515 ? -21.859 8.602 16.797 1 97.94 515 PHE B C 1
ATOM 9244 O O . PHE B 1 515 ? -22.047 9.727 17.266 1 97.94 515 PHE B O 1
ATOM 9251 N N . ILE B 1 516 ? -22.672 8.062 15.898 1 98.31 516 ILE B N 1
ATOM 9252 C CA . ILE B 1 516 ? -23.844 8.789 15.414 1 98.31 516 ILE B CA 1
ATOM 9253 C C . ILE B 1 516 ? -24.812 9.031 16.562 1 98.31 516 ILE B C 1
ATOM 9255 O O . ILE B 1 516 ? -25.406 10.109 16.672 1 98.31 516 ILE B O 1
ATOM 9259 N N . ALA B 1 517 ? -24.953 8.047 17.422 1 98.19 517 ALA B N 1
ATOM 9260 C CA . ALA B 1 517 ? -25.797 8.219 18.609 1 98.19 517 ALA B CA 1
ATOM 9261 C C . ALA B 1 517 ? -25.266 9.336 19.5 1 98.19 517 ALA B C 1
ATOM 9263 O O . ALA B 1 517 ? -26.031 10.148 20.016 1 98.19 517 ALA B O 1
ATOM 9264 N N . TYR B 1 518 ? -24 9.359 19.672 1 98.25 518 TYR B N 1
ATOM 9265 C CA . TYR B 1 518 ? -23.359 10.406 20.453 1 98.25 518 TYR B CA 1
ATOM 9266 C C . TYR B 1 518 ? -23.562 11.773 19.797 1 98.25 518 TYR B C 1
ATOM 9268 O O . TYR B 1 518 ? -23.938 12.734 20.484 1 98.25 518 TYR B O 1
ATOM 9276 N N . ALA B 1 519 ? -23.328 11.891 18.562 1 98.31 519 ALA B N 1
ATOM 9277 C CA . ALA B 1 519 ? -23.375 13.148 17.828 1 98.31 519 ALA B CA 1
ATOM 9278 C C . ALA B 1 519 ? -24.781 13.727 17.797 1 98.31 519 ALA B C 1
ATOM 9280 O O . ALA B 1 519 ? -24.969 14.945 17.797 1 98.31 519 ALA B O 1
ATOM 9281 N N . GLN B 1 520 ? -25.75 12.789 17.766 1 97.94 520 GLN B N 1
ATOM 9282 C CA . GLN B 1 520 ? -27.141 13.219 17.797 1 97.94 520 GLN B CA 1
ATOM 9283 C C . GLN B 1 520 ? -27.375 14.203 18.953 1 97.94 520 GLN B C 1
ATOM 9285 O O . GLN B 1 520 ? -28 15.25 18.75 1 97.94 520 GLN B O 1
ATOM 9290 N N . LEU B 1 521 ? -26.828 13.883 20.031 1 97.44 521 LEU B N 1
ATOM 9291 C CA . LEU B 1 521 ? -27.016 14.688 21.234 1 97.44 521 LEU B CA 1
ATOM 9292 C C . LEU B 1 521 ? -25.984 15.797 21.328 1 97.44 521 LEU B C 1
ATOM 9294 O O . LEU B 1 521 ? -26.328 16.969 21.516 1 97.44 521 LEU B O 1
ATOM 9298 N N . ALA B 1 522 ? -24.75 15.438 21.125 1 97.44 522 ALA B N 1
ATOM 9299 C CA . ALA B 1 522 ? -23.641 16.359 21.328 1 97.44 522 ALA B CA 1
ATOM 9300 C C . ALA B 1 522 ? -23.688 17.516 20.328 1 97.44 522 ALA B C 1
ATOM 9302 O O . ALA B 1 522 ? -23.297 18.641 20.656 1 97.44 522 ALA B O 1
ATOM 9303 N N . PHE B 1 523 ? -24.203 17.234 19.094 1 97.56 523 PHE B N 1
ATOM 9304 C CA . PHE B 1 523 ? -24.219 18.266 18.062 1 97.56 523 PHE B CA 1
ATOM 9305 C C . PHE B 1 523 ? -25.609 18.859 17.906 1 97.56 523 PHE B C 1
ATOM 9307 O O . PHE B 1 523 ? -25.812 19.797 17.141 1 97.56 523 PHE B O 1
ATOM 9314 N N . GLY B 1 524 ? -26.594 18.344 18.656 1 96.88 524 GLY B N 1
ATOM 9315 C CA . GLY B 1 524 ? -27.953 18.812 18.516 1 96.88 524 GLY B CA 1
ATOM 9316 C C . GLY B 1 524 ? -28.547 18.547 17.141 1 96.88 524 GLY B C 1
ATOM 9317 O O . GLY B 1 524 ? -29.094 19.453 16.5 1 96.88 524 GLY B O 1
ATOM 9318 N N . MET B 1 525 ? -28.375 17.359 16.609 1 97.69 525 MET B N 1
ATOM 9319 C CA . MET B 1 525 ? -28.875 16.984 15.281 1 97.69 525 MET B CA 1
ATOM 9320 C C . MET B 1 525 ? -29.844 15.805 15.383 1 97.69 525 MET B C 1
ATOM 9322 O O . MET B 1 525 ? -29.484 14.672 15.086 1 97.69 525 MET B O 1
ATOM 9326 N N . PRO B 1 526 ? -31.078 16.031 15.594 1 97.19 526 PRO B N 1
ATOM 9327 C CA . PRO B 1 526 ? -32.062 14.977 15.805 1 97.19 526 PRO B CA 1
ATOM 9328 C C . PRO B 1 526 ? -32.25 14.078 14.578 1 97.19 526 PRO B C 1
ATOM 9330 O O . PRO B 1 526 ? -32.594 12.898 14.719 1 97.19 526 PRO B O 1
ATOM 9333 N N . ILE B 1 527 ? -31.969 14.547 13.414 1 97.5 527 ILE B N 1
ATOM 9334 C CA . ILE B 1 527 ? -32.156 13.797 12.18 1 97.5 527 ILE B CA 1
ATOM 9335 C C . ILE B 1 527 ? -31.281 12.539 12.211 1 97.5 527 ILE B C 1
ATOM 9337 O O . ILE B 1 527 ? -31.609 11.539 11.555 1 97.5 527 ILE B O 1
ATOM 9341 N N . LEU B 1 528 ? -30.219 12.508 13 1 98.12 528 LEU B N 1
ATOM 9342 C CA . LEU B 1 528 ? -29.281 11.391 13.039 1 98.12 528 LEU B CA 1
ATOM 9343 C C . LEU B 1 528 ? -29.938 10.133 13.578 1 98.12 528 LEU B C 1
ATOM 9345 O O . LEU B 1 528 ? -29.516 9.016 13.273 1 98.12 528 LEU B O 1
ATOM 9349 N N . GLU B 1 529 ? -30.984 10.266 14.359 1 97.12 529 GLU B N 1
ATOM 9350 C CA . GLU B 1 529 ? -31.719 9.125 14.898 1 97.12 529 GLU B CA 1
ATOM 9351 C C . GLU B 1 529 ? -32.312 8.258 13.781 1 97.12 529 GLU B C 1
ATOM 9353 O O . GLU B 1 529 ? -32.344 7.031 13.898 1 97.12 529 GLU B O 1
ATOM 9358 N N . ARG B 1 530 ? -32.719 8.875 12.711 1 96.25 530 ARG B N 1
ATOM 9359 C CA . ARG B 1 530 ? -33.344 8.156 11.602 1 96.25 530 ARG B CA 1
ATOM 9360 C C . ARG B 1 530 ? -32.344 7.266 10.891 1 96.25 530 ARG B C 1
ATOM 9362 O O . ARG B 1 530 ? -32.688 6.254 10.289 1 96.25 530 ARG B O 1
ATOM 9369 N N . PHE B 1 531 ? -31.141 7.668 10.914 1 96.56 531 PHE B N 1
ATOM 9370 C CA . PHE B 1 531 ? -30.094 6.852 10.312 1 96.56 531 PHE B CA 1
ATOM 9371 C C . PHE B 1 531 ? -29.797 5.625 11.172 1 96.56 531 PHE B C 1
ATOM 9373 O O . PHE B 1 531 ? -29.438 4.566 10.648 1 96.56 531 PHE B O 1
ATOM 9380 N N . LEU B 1 532 ? -29.891 5.742 12.477 1 95.56 532 LEU B N 1
ATOM 9381 C CA . LEU B 1 532 ? -29.641 4.648 13.406 1 95.56 532 LEU B CA 1
ATOM 9382 C C . LEU B 1 532 ? -30.688 3.551 13.258 1 95.56 532 LEU B C 1
ATOM 9384 O O . LEU B 1 532 ? -30.375 2.365 13.391 1 95.56 532 LEU B O 1
ATOM 9388 N N . ASP B 1 533 ? -31.828 3.902 12.93 1 91.19 533 ASP B N 1
ATOM 9389 C CA . ASP B 1 533 ? -32.969 2.969 12.883 1 91.19 533 ASP B CA 1
ATOM 9390 C C . ASP B 1 533 ? -33.062 2.299 11.516 1 91.19 533 ASP B C 1
ATOM 9392 O O . ASP B 1 533 ? -33.688 1.257 11.375 1 91.19 533 ASP B O 1
ATOM 9396 N N . ALA B 1 534 ? -32.438 2.865 10.547 1 89.38 534 ALA B N 1
ATOM 9397 C CA . ALA B 1 534 ? -32.531 2.379 9.172 1 89.38 534 ALA B CA 1
ATOM 9398 C C . ALA B 1 534 ? -31.719 1.116 8.969 1 89.38 534 ALA B C 1
ATOM 9400 O O . ALA B 1 534 ? -30.609 0.999 9.5 1 89.38 534 ALA B O 1
ATOM 9401 N N . THR B 1 535 ? -32.25 0.181 8.172 1 85.12 535 THR B N 1
ATOM 9402 C CA . THR B 1 535 ? -31.5 -1.022 7.797 1 85.12 535 THR B CA 1
ATOM 9403 C C . THR B 1 535 ? -30.469 -0.713 6.719 1 85.12 535 THR B C 1
ATOM 9405 O O . THR B 1 535 ? -30.797 -0.112 5.691 1 85.12 535 THR B O 1
ATOM 9408 N N . PRO B 1 536 ? -29.266 -1.183 6.902 1 84.69 536 PRO B N 1
ATOM 9409 C CA . PRO B 1 536 ? -28.234 -0.941 5.883 1 84.69 536 PRO B CA 1
ATOM 9410 C C . PRO B 1 536 ? -28.547 -1.647 4.562 1 84.69 536 PRO B C 1
ATOM 9412 O O . PRO B 1 536 ? -28.922 -2.82 4.559 1 84.69 536 PRO B O 1
ATOM 9415 N N . THR B 1 537 ? -28.406 -0.927 3.447 1 83.56 537 THR B N 1
ATOM 9416 C CA . THR B 1 537 ? -28.688 -1.453 2.117 1 83.56 537 THR B CA 1
ATOM 9417 C C . THR B 1 537 ? -27.828 -0.752 1.066 1 83.56 537 THR B C 1
ATOM 9419 O O . THR B 1 537 ? -27.578 0.452 1.163 1 83.56 537 THR B O 1
ATOM 9422 N N . ALA B 1 538 ? -27.438 -1.514 0.05 1 79.38 538 ALA B N 1
ATOM 9423 C CA . ALA B 1 538 ? -26.703 -0.922 -1.058 1 79.38 538 ALA B CA 1
ATOM 9424 C C . ALA B 1 538 ? -27.641 -0.345 -2.107 1 79.38 538 ALA B C 1
ATOM 9426 O O . ALA B 1 538 ? -27.234 0.487 -2.924 1 79.38 538 ALA B O 1
ATOM 9427 N N . GLU B 1 539 ? -28.812 -0.672 -2.193 1 83.62 539 GLU B N 1
ATOM 9428 C CA . GLU B 1 539 ? -29.859 -0.222 -3.109 1 83.62 539 GLU B CA 1
ATOM 9429 C C . GLU B 1 539 ? -29.406 -0.336 -4.562 1 83.62 539 GLU B C 1
ATOM 9431 O O . GLU B 1 539 ? -29.516 0.624 -5.328 1 83.62 539 GLU B O 1
ATOM 9436 N N . LEU B 1 540 ? -28.844 -1.516 -4.891 1 86.25 540 LEU B N 1
ATOM 9437 C CA . LEU B 1 540 ? -28.344 -1.715 -6.246 1 86.25 540 LEU B CA 1
ATOM 9438 C C . LEU B 1 540 ? -29.203 -2.717 -7.004 1 86.25 540 LEU B C 1
ATOM 9440 O O . LEU B 1 540 ? -29.031 -2.908 -8.211 1 86.25 540 LEU B O 1
ATOM 9444 N N . GLU B 1 541 ? -30.109 -3.357 -6.297 1 88.44 541 GLU B N 1
ATOM 9445 C CA . GLU B 1 541 ? -31.062 -4.277 -6.914 1 88.44 541 GLU B CA 1
ATOM 9446 C C . GLU B 1 541 ? -32.469 -3.729 -6.848 1 88.44 541 GLU B C 1
ATOM 9448 O O . GLU B 1 541 ? -32.812 -2.971 -5.934 1 88.44 541 GLU B O 1
ATOM 9453 N N . PRO B 1 542 ? -33.344 -4.156 -7.793 1 88.25 542 PRO B N 1
ATOM 9454 C CA . PRO B 1 542 ? -34.719 -3.674 -7.781 1 88.25 542 PRO B CA 1
ATOM 9455 C C . PRO B 1 542 ? -35.469 -4.055 -6.5 1 88.25 542 PRO B C 1
ATOM 9457 O O . PRO B 1 542 ? -35.344 -5.18 -6.016 1 88.25 542 PRO B O 1
ATOM 9460 N N . ILE B 1 543 ? -36.125 -3.039 -5.977 1 84.12 543 ILE B N 1
ATOM 9461 C CA . ILE B 1 543 ? -37 -3.287 -4.84 1 84.12 543 ILE B CA 1
ATOM 9462 C C . ILE B 1 543 ? -38.312 -3.928 -5.32 1 84.12 543 ILE B C 1
ATOM 9464 O O . ILE B 1 543 ? -38.906 -3.473 -6.297 1 84.12 543 ILE B O 1
ATOM 9468 N N . THR B 1 544 ? -38.688 -5.031 -4.758 1 82.62 544 TH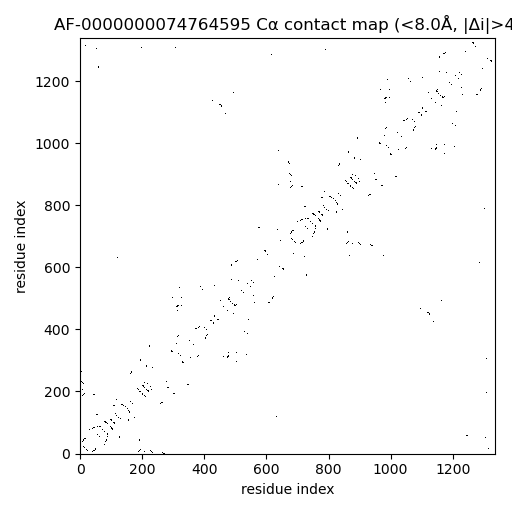R B N 1
ATOM 9469 C CA . THR B 1 544 ? -39.969 -5.66 -5.055 1 82.62 544 THR B CA 1
ATOM 9470 C C . THR B 1 544 ? -40.844 -5.711 -3.807 1 82.62 544 THR B C 1
ATOM 9472 O O . THR B 1 544 ? -40.438 -5.242 -2.74 1 82.62 544 THR B O 1
ATOM 9475 N N . GLU B 1 545 ? -42 -6.195 -3.973 1 76.81 545 GLU B N 1
ATOM 9476 C CA . GLU B 1 545 ? -42.938 -6.285 -2.855 1 76.81 545 GLU B CA 1
ATOM 9477 C C . GLU B 1 545 ? -42.375 -7.152 -1.732 1 76.81 545 GLU B C 1
ATOM 9479 O O . GLU B 1 545 ? -42.656 -6.898 -0.555 1 76.81 545 GLU B O 1
ATOM 9484 N N . THR B 1 546 ? -41.562 -8.008 -2.098 1 78.62 546 THR B N 1
ATOM 9485 C CA . THR B 1 546 ? -41.125 -8.992 -1.104 1 78.62 546 THR B CA 1
ATOM 9486 C C . THR B 1 546 ? -39.625 -8.938 -0.904 1 78.62 546 THR B C 1
ATOM 9488 O O . THR B 1 546 ? -39.062 -9.758 -0.188 1 78.62 546 THR B O 1
ATOM 9491 N N . TYR B 1 547 ? -39.031 -7.93 -1.59 1 81.75 547 TYR B N 1
ATOM 9492 C CA . TYR B 1 547 ? -37.562 -8.016 -1.517 1 81.75 547 TYR B CA 1
ATOM 9493 C C . TYR B 1 547 ? -36.938 -6.633 -1.418 1 81.75 547 TYR B C 1
ATOM 9495 O O . TYR B 1 547 ? -37.25 -5.746 -2.215 1 81.75 547 TYR B O 1
ATOM 9503 N N . VAL B 1 548 ? -36.156 -6.52 -0.338 1 80.44 548 VAL B N 1
ATOM 9504 C CA . VAL B 1 548 ? -35.25 -5.371 -0.19 1 80.44 548 VAL B CA 1
ATOM 9505 C C . VAL B 1 548 ? -33.844 -5.848 0.127 1 80.44 548 VAL B C 1
ATOM 9507 O O . VAL B 1 548 ? -33.656 -6.672 1.021 1 80.44 548 VAL B O 1
ATOM 9510 N N . GLN B 1 549 ? -32.969 -5.445 -0.657 1 83.81 549 GLN B N 1
ATOM 9511 C CA . GLN B 1 549 ? -31.578 -5.859 -0.473 1 83.81 549 GLN B CA 1
ATOM 9512 C C . GLN B 1 549 ? -31.062 -5.488 0.918 1 83.81 549 GLN B C 1
ATOM 9514 O O . GLN B 1 549 ? -31.281 -4.367 1.384 1 83.81 549 GLN B O 1
ATOM 9519 N N . ALA B 1 550 ? -30.469 -6.48 1.622 1 83.94 550 ALA B N 1
ATOM 9520 C CA . ALA B 1 550 ? -29.844 -6.266 2.93 1 83.94 550 ALA B CA 1
ATOM 9521 C C . ALA B 1 550 ? -28.406 -6.75 2.943 1 83.94 550 ALA B C 1
ATOM 9523 O O . ALA B 1 550 ? -28.109 -7.887 2.561 1 83.94 550 ALA B O 1
ATOM 9524 N N . ASP B 1 551 ? -27.516 -5.961 3.494 1 87.06 551 ASP B N 1
ATOM 9525 C CA . ASP B 1 551 ? -26.078 -6.223 3.43 1 87.06 551 ASP B CA 1
ATOM 9526 C C . ASP B 1 551 ? -25.734 -7.527 4.137 1 87.06 551 ASP B C 1
ATOM 9528 O O . ASP B 1 551 ? -25.016 -8.367 3.584 1 87.06 551 ASP B O 1
ATOM 9532 N N . GLU B 1 552 ? -26.188 -7.715 5.34 1 88.81 552 GLU B N 1
ATOM 9533 C CA . GLU B 1 552 ? -25.797 -8.859 6.164 1 88.81 552 GLU B CA 1
ATOM 9534 C C . GLU B 1 552 ? -26.281 -10.172 5.551 1 88.81 552 GLU B C 1
ATOM 9536 O O . GLU B 1 552 ? -25.609 -11.203 5.672 1 88.81 552 GLU B O 1
ATOM 9541 N N . VAL B 1 553 ? -27.422 -10.133 4.863 1 86.38 553 VAL B N 1
ATOM 9542 C CA . VAL B 1 553 ? -27.953 -11.305 4.164 1 86.38 553 VAL B CA 1
ATOM 9543 C C . VAL B 1 553 ? -27.062 -11.617 2.959 1 86.38 553 VAL B C 1
ATOM 9545 O O . VAL B 1 553 ? -26.688 -12.773 2.742 1 86.38 553 VAL B O 1
ATOM 9548 N N . ASP B 1 554 ? -26.703 -10.641 2.268 1 87.06 554 ASP B N 1
ATOM 9549 C CA . ASP B 1 554 ? -25.828 -10.805 1.113 1 87.06 554 ASP B CA 1
ATOM 9550 C C . ASP B 1 554 ? -24.484 -11.391 1.527 1 87.06 554 ASP B C 1
ATOM 9552 O O . ASP B 1 554 ? -23.938 -12.258 0.838 1 87.06 554 ASP B O 1
ATOM 9556 N N . MET B 1 555 ? -23.984 -10.977 2.668 1 88.88 555 MET B N 1
ATOM 9557 C CA . MET B 1 555 ? -22.656 -11.367 3.113 1 88.88 555 MET B CA 1
ATOM 9558 C C . MET B 1 555 ? -22.688 -12.742 3.781 1 88.88 555 MET B C 1
ATOM 9560 O O . MET B 1 555 ? -21.672 -13.445 3.814 1 88.88 555 MET B O 1
ATOM 9564 N N . GLY B 1 556 ? -23.859 -13.102 4.344 1 88.75 556 GLY B N 1
ATOM 9565 C CA . GLY B 1 556 ? -23.984 -14.336 5.105 1 88.75 556 GLY B CA 1
ATOM 9566 C C . GLY B 1 556 ? -23.359 -14.242 6.488 1 88.75 556 GLY B C 1
ATOM 9567 O O . GLY B 1 556 ? -23 -15.258 7.082 1 88.75 556 GLY B O 1
ATOM 9568 N N . MET B 1 557 ? -23.031 -13.047 6.914 1 92.12 557 MET B N 1
ATOM 9569 C CA . MET B 1 557 ? -22.484 -12.766 8.242 1 92.12 557 MET B CA 1
ATOM 9570 C C . MET B 1 557 ? -22.891 -11.375 8.711 1 92.12 557 MET B C 1
ATOM 9572 O O . MET B 1 557 ? -23.188 -10.5 7.895 1 92.12 557 MET B O 1
ATOM 9576 N N . THR B 1 558 ? -22.906 -11.211 10.023 1 93.62 558 THR B N 1
ATOM 9577 C CA . THR B 1 558 ? -23.297 -9.93 10.594 1 93.62 558 THR B CA 1
ATOM 9578 C C . THR B 1 558 ? -22.078 -9.023 10.773 1 93.62 558 THR B C 1
ATOM 9580 O O . THR B 1 558 ? -20.938 -9.5 10.766 1 93.62 558 THR B O 1
ATOM 9583 N N . TYR B 1 559 ? -22.359 -7.754 10.969 1 93.5 559 TYR B N 1
ATOM 9584 C CA . TYR B 1 559 ? -21.281 -6.805 11.234 1 93.5 559 TYR B CA 1
ATOM 9585 C C . TYR B 1 559 ? -20.609 -7.105 12.562 1 93.5 559 TYR B C 1
ATOM 9587 O O . TYR B 1 559 ? -19.406 -6.906 12.711 1 93.5 559 TYR B O 1
ATOM 9595 N N . ASP B 1 560 ? -21.328 -7.586 13.508 1 93.62 560 ASP B N 1
ATOM 9596 C CA . ASP B 1 560 ? -20.734 -7.992 14.781 1 93.62 560 ASP B CA 1
ATOM 9597 C C . ASP B 1 560 ? -19.75 -9.141 14.594 1 93.62 560 ASP B C 1
ATOM 9599 O O . ASP B 1 560 ? -18.688 -9.156 15.203 1 93.62 560 ASP B O 1
ATOM 9603 N N . GLU B 1 561 ? -20.188 -10.117 13.844 1 95.06 561 GLU B N 1
ATOM 9604 C CA . GLU B 1 561 ? -19.297 -11.227 13.539 1 95.06 561 GLU B CA 1
ATOM 9605 C C . GLU B 1 561 ? -18.031 -10.75 12.828 1 95.06 561 GLU B C 1
ATOM 9607 O O . GLU B 1 561 ? -16.938 -11.219 13.117 1 95.06 561 GLU B O 1
ATOM 9612 N N . LEU B 1 562 ? -18.188 -9.82 11.891 1 95.19 562 LEU B N 1
ATOM 9613 C CA . LEU B 1 562 ? -17.047 -9.297 11.156 1 95.19 562 LEU B CA 1
ATOM 9614 C C . LEU B 1 562 ? -16.062 -8.602 12.094 1 95.19 562 LEU B C 1
ATOM 9616 O O . LEU B 1 562 ? -14.852 -8.711 11.914 1 95.19 562 LEU B O 1
ATOM 9620 N N . THR B 1 563 ? -16.594 -7.875 13.039 1 93.94 563 THR B N 1
ATOM 9621 C CA . THR B 1 563 ? -15.742 -7.238 14.039 1 93.94 563 THR B CA 1
ATOM 9622 C C . THR B 1 563 ? -14.93 -8.281 14.805 1 93.94 563 THR B C 1
ATOM 9624 O O . THR B 1 563 ? -13.734 -8.102 15.031 1 93.94 563 THR B O 1
ATOM 9627 N N . GLU B 1 564 ? -15.586 -9.32 15.156 1 94.75 564 GLU B N 1
ATOM 9628 C CA . GLU B 1 564 ? -14.898 -10.391 15.875 1 94.75 564 GLU B CA 1
ATOM 9629 C C . GLU B 1 564 ? -13.844 -11.055 15 1 94.75 564 GLU B C 1
ATOM 9631 O O . GLU B 1 564 ? -12.734 -11.32 15.453 1 94.75 564 GLU B O 1
ATOM 9636 N N . PHE B 1 565 ? -14.219 -11.359 13.773 1 96.81 565 PHE B N 1
ATOM 9637 C CA . PHE B 1 565 ? -13.258 -11.938 12.836 1 96.81 565 PHE B CA 1
ATOM 9638 C C . PHE B 1 565 ? -12.055 -11.016 12.672 1 96.81 565 PHE B C 1
ATOM 9640 O O . PHE B 1 565 ? -10.914 -11.484 12.664 1 96.81 565 PHE B O 1
ATOM 9647 N N . GLY B 1 566 ? -12.32 -9.719 12.523 1 95.19 566 GLY B N 1
ATOM 9648 C CA . GLY B 1 566 ? -11.25 -8.75 12.359 1 95.19 566 GLY B CA 1
ATOM 9649 C C . GLY B 1 566 ? -10.289 -8.719 13.531 1 95.19 566 GLY B C 1
ATOM 9650 O O . GLY B 1 566 ? -9.07 -8.695 13.344 1 95.19 566 GLY B O 1
ATOM 9651 N N . ARG B 1 567 ? -10.797 -8.758 14.719 1 94.81 567 ARG B N 1
ATOM 9652 C CA . ARG B 1 567 ? -9.984 -8.711 15.93 1 94.81 567 ARG B CA 1
ATOM 9653 C C . ARG B 1 567 ? -9.156 -9.984 16.078 1 94.81 567 ARG B C 1
ATOM 9655 O O . ARG B 1 567 ? -7.957 -9.922 16.359 1 94.81 567 ARG B O 1
ATOM 9662 N N . LEU B 1 568 ? -9.781 -11.094 15.875 1 96 568 LEU B N 1
ATOM 9663 C CA . LEU B 1 568 ? -9.078 -12.367 16 1 96 568 LEU B CA 1
ATOM 9664 C C . LEU B 1 568 ? -7.969 -12.484 14.969 1 96 568 LEU B C 1
ATOM 9666 O O . LEU B 1 568 ? -6.863 -12.93 15.289 1 96 568 LEU B O 1
ATOM 9670 N N . ARG B 1 569 ? -8.25 -12.07 13.789 1 95.75 569 ARG B N 1
ATOM 9671 C CA . ARG B 1 569 ? -7.293 -12.18 12.688 1 95.75 569 ARG B CA 1
ATOM 9672 C C . ARG B 1 569 ? -6.082 -11.281 12.922 1 95.75 569 ARG B C 1
ATOM 9674 O O . ARG B 1 569 ? -4.941 -11.727 12.781 1 95.75 569 ARG B O 1
ATOM 9681 N N . LYS B 1 570 ? -6.32 -10.039 13.281 1 94.75 570 LYS B N 1
ATOM 9682 C CA . LYS B 1 570 ? -5.242 -9.055 13.281 1 94.75 570 LYS B CA 1
ATOM 9683 C C . LYS B 1 570 ? -4.648 -8.883 14.672 1 94.75 570 LYS B C 1
ATOM 9685 O O . LYS B 1 570 ? -3.43 -8.938 14.844 1 94.75 570 LYS B O 1
ATOM 9690 N N . VAL B 1 571 ? -5.473 -8.688 15.664 1 92.12 571 VAL B N 1
ATOM 9691 C CA . VAL B 1 571 ? -5.008 -8.398 17.016 1 92.12 571 VAL B CA 1
ATOM 9692 C C . VAL B 1 571 ? -4.48 -9.672 17.672 1 92.12 571 VAL B C 1
ATOM 9694 O O . VAL B 1 571 ? -3.377 -9.688 18.219 1 92.12 571 VAL B O 1
ATOM 9697 N N . TYR B 1 572 ? -5.234 -10.703 17.5 1 93.38 572 TYR B N 1
ATOM 9698 C CA . TYR B 1 572 ? -4.84 -11.945 18.156 1 93.38 572 TYR B CA 1
ATOM 9699 C C . TYR B 1 572 ? -4.008 -12.812 17.219 1 93.38 572 TYR B C 1
ATOM 9701 O O . TYR B 1 572 ? -3.58 -13.906 17.594 1 93.38 572 TYR B O 1
ATOM 9709 N N . LYS B 1 573 ? -3.799 -12.375 15.977 1 95.06 573 LYS B N 1
ATOM 9710 C CA . LYS B 1 573 ? -2.895 -13 15.016 1 95.06 573 LYS B CA 1
ATOM 9711 C C . LYS B 1 573 ? -3.303 -14.438 14.727 1 95.06 573 LYS B C 1
ATOM 9713 O O . LYS B 1 573 ? -2.459 -15.336 14.727 1 95.06 573 LYS B O 1
ATOM 9718 N N . CYS B 1 574 ? -4.543 -14.586 14.445 1 96.44 574 CYS B N 1
ATOM 9719 C CA . CYS B 1 574 ? -5.07 -15.914 14.156 1 96.44 574 CYS B CA 1
ATOM 9720 C C . CYS B 1 574 ? -5.16 -16.141 12.648 1 96.44 574 CYS B C 1
ATOM 9722 O O . CYS B 1 574 ? -5.656 -15.289 11.914 1 96.44 574 CYS B O 1
ATOM 9724 N N . GLY B 1 575 ? -4.621 -17.312 12.242 1 97.19 575 GLY B N 1
ATOM 9725 C CA . GLY B 1 575 ? -5.043 -17.844 10.953 1 97.19 575 GLY B CA 1
ATOM 9726 C C . GLY B 1 575 ? -6.371 -18.578 11.008 1 97.19 575 GLY B C 1
ATOM 9727 O O . GLY B 1 575 ? -7.066 -18.531 12.031 1 97.19 575 GLY B O 1
ATOM 9728 N N . PRO B 1 576 ? -6.758 -19.25 9.945 1 98.31 576 PRO B N 1
ATOM 9729 C CA . PRO B 1 576 ? -8.07 -19.891 9.906 1 98.31 576 PRO B CA 1
ATOM 9730 C C . PRO B 1 576 ? -8.273 -20.891 11.039 1 98.31 576 PRO B C 1
ATOM 9732 O O . PRO B 1 576 ? -9.328 -20.891 11.688 1 98.31 576 PRO B O 1
ATOM 9735 N N . TYR B 1 577 ? -7.328 -21.719 11.32 1 98.44 577 TYR B N 1
ATOM 9736 C CA . TYR B 1 577 ? -7.492 -22.781 12.305 1 98.44 577 TYR B CA 1
ATOM 9737 C C . TYR B 1 577 ? -7.578 -22.203 13.711 1 98.44 577 TYR B C 1
ATOM 9739 O O . TYR B 1 577 ? -8.453 -22.578 14.492 1 98.44 577 TYR B O 1
ATOM 9747 N N . SER B 1 578 ? -6.684 -21.297 14.023 1 97.69 578 SER B N 1
ATOM 9748 C CA . SER B 1 578 ? -6.691 -20.688 15.352 1 97.69 578 SER B CA 1
ATOM 9749 C C . SER B 1 578 ? -7.973 -19.891 15.586 1 97.69 578 SER B C 1
ATOM 9751 O O . SER B 1 578 ? -8.516 -19.891 16.688 1 97.69 578 SER B O 1
ATOM 9753 N N . MET B 1 579 ? -8.398 -19.172 14.539 1 97.94 579 MET B N 1
ATOM 9754 C CA . MET B 1 579 ? -9.656 -18.438 14.672 1 97.94 579 MET B CA 1
ATOM 9755 C C . MET B 1 579 ? -10.805 -19.391 14.977 1 97.94 579 MET B C 1
ATOM 9757 O O . MET B 1 579 ? -11.609 -19.141 15.867 1 97.94 579 MET B O 1
ATOM 9761 N N . PHE B 1 580 ? -10.961 -20.578 14.281 1 98.25 580 PHE B N 1
ATOM 9762 C CA . PHE B 1 580 ? -12 -21.594 14.484 1 98.25 580 PHE B CA 1
ATOM 9763 C C . PHE B 1 580 ? -11.961 -22.125 15.914 1 98.25 580 PHE B C 1
ATOM 9765 O O . PHE B 1 580 ? -12.984 -22.141 16.609 1 98.25 580 PHE B O 1
ATOM 9772 N N . THR B 1 581 ? -10.766 -22.406 16.375 1 97.5 581 THR B N 1
ATOM 9773 C CA . THR B 1 581 ? -10.648 -23 17.703 1 97.5 581 THR B CA 1
ATOM 9774 C C . THR B 1 581 ? -11.023 -22 18.781 1 97.5 581 THR B C 1
ATOM 9776 O O . THR B 1 581 ? -11.664 -22.359 19.781 1 97.5 581 THR B O 1
ATOM 9779 N N . LYS B 1 582 ? -10.625 -20.781 18.609 1 97 582 LYS B N 1
ATOM 9780 C CA . LYS B 1 582 ? -10.977 -19.766 19.578 1 97 582 LYS B CA 1
ATOM 9781 C C . LYS B 1 582 ? -12.477 -19.5 19.578 1 97 582 LYS B C 1
ATOM 9783 O O . LYS B 1 582 ? -13.078 -19.297 20.641 1 97 582 LYS B O 1
ATOM 9788 N N . LEU B 1 583 ? -13.055 -19.484 18.422 1 97.19 583 LEU B N 1
ATOM 9789 C CA . LEU B 1 583 ? -14.477 -19.172 18.312 1 97.19 583 LEU B CA 1
ATOM 9790 C C . LEU B 1 583 ? -15.328 -20.328 18.844 1 97.19 583 LEU B C 1
ATOM 9792 O O . LEU B 1 583 ? -16.438 -20.109 19.312 1 97.19 583 LEU B O 1
ATOM 9796 N N . VAL B 1 584 ? -14.867 -21.547 18.719 1 96.31 584 VAL B N 1
ATOM 9797 C CA . VAL B 1 584 ? -15.57 -22.688 19.297 1 96.31 584 VAL B CA 1
ATOM 9798 C C . VAL B 1 584 ? -15.82 -22.438 20.781 1 96.31 584 VAL B C 1
ATOM 9800 O O . VAL B 1 584 ? -16.891 -22.781 21.297 1 96.31 584 VAL B O 1
ATOM 9803 N N . HIS B 1 585 ? -14.883 -21.828 21.422 1 94.56 585 HIS B N 1
ATOM 9804 C CA . HIS B 1 585 ? -15.031 -21.531 22.844 1 94.56 585 HIS B CA 1
ATOM 9805 C C . HIS B 1 585 ? -15.914 -20.297 23.062 1 94.56 585 HIS B C 1
ATOM 9807 O O . HIS B 1 585 ? -16.797 -20.312 23.922 1 94.56 585 HIS B O 1
ATOM 9813 N N . LEU B 1 586 ? -15.703 -19.281 22.266 1 93.88 586 LEU B N 1
ATOM 9814 C CA . LEU B 1 586 ? -16.375 -18 22.453 1 93.88 586 LEU B CA 1
ATOM 9815 C C . LEU B 1 586 ? -17.844 -18.094 22.078 1 93.88 586 LEU B C 1
ATOM 9817 O O . LEU B 1 586 ? -18.688 -17.406 22.656 1 93.88 586 LEU B O 1
ATOM 9821 N N . TRP B 1 587 ? -18.078 -18.938 21.031 1 94.94 587 TRP B N 1
ATOM 9822 C CA . TRP B 1 587 ? -19.438 -18.984 20.484 1 94.94 587 TRP B CA 1
ATOM 9823 C C . TRP B 1 587 ? -20.125 -20.281 20.891 1 94.94 587 TRP B C 1
ATOM 9825 O O . TRP B 1 587 ? -21.125 -20.672 20.266 1 94.94 587 TRP B O 1
ATOM 9835 N N . SER B 1 588 ? -19.688 -20.984 21.891 1 90.38 588 SER B N 1
ATOM 9836 C CA . SER B 1 588 ? -20.156 -22.312 22.281 1 90.38 588 SER B CA 1
ATOM 9837 C C . SER B 1 588 ? -21.641 -22.281 22.641 1 90.38 588 SER B C 1
ATOM 9839 O O . SER B 1 588 ? -22.344 -23.266 22.469 1 90.38 588 SER B O 1
ATOM 9841 N N . ASP B 1 589 ? -22.094 -21.203 23.125 1 91.19 589 ASP B N 1
ATOM 9842 C CA . ASP B 1 589 ? -23.484 -21.094 23.594 1 91.19 589 ASP B CA 1
ATOM 9843 C C . ASP B 1 589 ? -24.391 -20.641 22.453 1 91.19 589 ASP B C 1
ATOM 9845 O O . ASP B 1 589 ? -25.625 -20.703 22.578 1 91.19 589 ASP B O 1
ATOM 9849 N N . LYS B 1 590 ? -23.859 -20.281 21.344 1 91.81 590 LYS B N 1
ATOM 9850 C CA . LYS B 1 590 ? -24.656 -19.641 20.297 1 91.81 590 LYS B CA 1
ATOM 9851 C C . LYS B 1 590 ? -24.75 -20.516 19.047 1 91.81 590 LYS B C 1
ATOM 9853 O O . LYS B 1 590 ? -25.75 -20.484 18.344 1 91.81 590 LYS B O 1
ATOM 9858 N N . LEU B 1 591 ? -23.672 -21.281 18.766 1 94.5 591 LEU B N 1
ATOM 9859 C CA . LEU B 1 591 ? -23.609 -22.016 17.5 1 94.5 591 LEU B CA 1
ATOM 9860 C C . LEU B 1 591 ? -23 -23.391 17.703 1 94.5 591 LEU B C 1
ATOM 9862 O O . LEU B 1 591 ? -22.172 -23.594 18.609 1 94.5 591 LEU B O 1
ATOM 9866 N N . GLU B 1 592 ? -23.422 -24.281 16.812 1 95.69 592 GLU B N 1
ATOM 9867 C CA . GLU B 1 592 ? -22.766 -25.578 16.75 1 95.69 592 GLU B CA 1
ATOM 9868 C C . GLU B 1 592 ? -21.375 -25.484 16.109 1 95.69 592 GLU B C 1
ATOM 9870 O O . GLU B 1 592 ? -21.125 -24.578 15.32 1 95.69 592 GLU B O 1
ATOM 9875 N N . VAL B 1 593 ? -20.594 -26.406 16.5 1 96.75 593 VAL B N 1
ATOM 9876 C CA . VAL B 1 593 ? -19.203 -26.391 16.062 1 96.75 593 VAL B CA 1
ATOM 9877 C C . VAL B 1 593 ? -19.125 -26.422 14.547 1 96.75 593 VAL B C 1
ATOM 9879 O O . VAL B 1 593 ? -18.312 -25.719 13.945 1 96.75 593 VAL B O 1
ATOM 9882 N N . ALA B 1 594 ? -19.953 -27.219 13.914 1 97.25 594 ALA B N 1
ATOM 9883 C CA . ALA B 1 594 ? -19.953 -27.312 12.461 1 97.25 594 ALA B CA 1
ATOM 9884 C C . ALA B 1 594 ? -20.328 -25.984 11.82 1 97.25 594 ALA B C 1
ATOM 9886 O O . ALA B 1 594 ? -19.781 -25.609 10.773 1 97.25 594 ALA B O 1
ATOM 9887 N N . ASP B 1 595 ? -21.25 -25.281 12.445 1 96.94 595 ASP B N 1
ATOM 9888 C CA . ASP B 1 595 ? -21.688 -23.984 11.922 1 96.94 595 ASP B CA 1
ATOM 9889 C C . ASP B 1 595 ? -20.594 -22.938 12.07 1 96.94 595 ASP B C 1
ATOM 9891 O O . ASP B 1 595 ? -20.438 -22.062 11.211 1 96.94 595 ASP B O 1
ATOM 9895 N N . ILE B 1 596 ? -19.859 -23 13.172 1 97.56 596 ILE B N 1
ATOM 9896 C CA . ILE B 1 596 ? -18.75 -22.094 13.391 1 97.56 596 ILE B CA 1
ATOM 9897 C C . ILE B 1 596 ? -17.688 -22.312 12.305 1 97.56 596 ILE B C 1
ATOM 9899 O O . ILE B 1 596 ? -17.156 -21.344 11.742 1 97.56 596 ILE B O 1
ATOM 9903 N N . ALA B 1 597 ? -17.438 -23.594 12.016 1 98.38 597 ALA B N 1
ATOM 9904 C CA . ALA B 1 597 ? -16.469 -23.922 10.969 1 98.38 597 ALA B CA 1
ATOM 9905 C C . ALA B 1 597 ? -16.906 -23.328 9.625 1 98.38 597 ALA B C 1
ATOM 9907 O O . ALA B 1 597 ? -16.078 -22.781 8.898 1 98.38 597 ALA B O 1
ATOM 9908 N N . ILE B 1 598 ? -18.156 -23.469 9.32 1 97.81 598 ILE B N 1
ATOM 9909 C CA . ILE B 1 598 ? -18.688 -22.969 8.062 1 97.81 598 ILE B CA 1
ATOM 9910 C C . ILE B 1 598 ? -18.5 -21.453 7.988 1 97.81 598 ILE B C 1
ATOM 9912 O O . ILE B 1 598 ? -18.078 -20.922 6.957 1 97.81 598 ILE B O 1
ATOM 9916 N N . LYS B 1 599 ? -18.734 -20.734 9.039 1 97.44 599 LYS B N 1
ATOM 9917 C CA . LYS B 1 599 ? -18.625 -19.281 9.07 1 97.44 599 LYS B CA 1
ATOM 9918 C C . LYS B 1 599 ? -17.172 -18.844 8.93 1 97.44 599 LYS B C 1
ATOM 9920 O O . LYS B 1 599 ? -16.875 -17.875 8.227 1 97.44 599 LYS B O 1
ATOM 9925 N N . VAL B 1 600 ? -16.281 -19.531 9.617 1 98.31 600 VAL B N 1
ATOM 9926 C CA . VAL B 1 600 ? -14.859 -19.188 9.555 1 98.31 600 VAL B CA 1
ATOM 9927 C C . VAL B 1 600 ? -14.336 -19.406 8.141 1 98.31 600 VAL B C 1
ATOM 9929 O O . VAL B 1 600 ? -13.648 -18.547 7.586 1 98.31 600 VAL B O 1
ATOM 9932 N N . LYS B 1 601 ? -14.672 -20.578 7.59 1 98.44 601 LYS B N 1
ATOM 9933 C CA . LYS B 1 601 ? -14.227 -20.875 6.234 1 98.44 601 LYS B CA 1
ATOM 9934 C C . LYS B 1 601 ? -14.797 -19.891 5.23 1 98.44 601 LYS B C 1
ATOM 9936 O O . LYS B 1 601 ? -14.094 -19.453 4.312 1 98.44 601 LYS B O 1
ATOM 9941 N N . ARG B 1 602 ? -16 -19.531 5.438 1 97.44 602 ARG B N 1
ATOM 9942 C CA . ARG B 1 602 ? -16.641 -18.547 4.562 1 97.44 602 ARG B CA 1
ATOM 9943 C C . ARG B 1 602 ? -15.945 -17.188 4.664 1 97.44 602 ARG B C 1
ATOM 9945 O O . ARG B 1 602 ? -15.727 -16.531 3.65 1 97.44 602 ARG B O 1
ATOM 9952 N N . PHE B 1 603 ? -15.648 -16.781 5.887 1 97.12 603 PHE B N 1
ATOM 9953 C CA . PHE B 1 603 ? -14.953 -15.516 6.082 1 97.12 603 PHE B CA 1
ATOM 9954 C C . PHE B 1 603 ? -13.633 -15.5 5.328 1 97.12 603 PHE B C 1
ATOM 9956 O O . PHE B 1 603 ? -13.359 -14.578 4.559 1 97.12 603 PHE B O 1
ATOM 9963 N N . PHE B 1 604 ? -12.812 -16.547 5.449 1 98.12 604 PHE B N 1
ATOM 9964 C CA . PHE B 1 604 ? -11.477 -16.562 4.848 1 98.12 604 PHE B CA 1
ATOM 9965 C C . PHE B 1 604 ? -11.57 -16.734 3.336 1 98.12 604 PHE B C 1
ATOM 9967 O O . PHE B 1 604 ? -10.719 -16.234 2.598 1 98.12 604 PHE B O 1
ATOM 9974 N N . PHE B 1 605 ? -12.609 -17.438 2.893 1 97.5 605 PHE B N 1
ATOM 9975 C CA . PHE B 1 605 ? -12.82 -17.547 1.455 1 97.5 605 PHE B CA 1
ATOM 9976 C C . PHE B 1 605 ? -13.023 -16.172 0.823 1 97.5 605 PHE B C 1
ATOM 9978 O O . PHE B 1 605 ? -12.312 -15.805 -0.11 1 97.5 605 PHE B O 1
ATOM 9985 N N . TYR B 1 606 ? -13.922 -15.391 1.363 1 96.62 606 TYR B N 1
ATOM 9986 C CA . TYR B 1 606 ? -14.219 -14.086 0.784 1 96.62 606 TYR B CA 1
ATOM 9987 C C . TYR B 1 606 ? -13.102 -13.094 1.064 1 96.62 606 TYR B C 1
ATOM 9989 O O . TYR B 1 606 ? -12.82 -12.219 0.244 1 96.62 606 TYR B O 1
ATOM 9997 N N . TYR B 1 607 ? -12.492 -13.281 2.289 1 95.56 607 TYR B N 1
ATOM 9998 C CA . TYR B 1 607 ? -11.312 -12.484 2.58 1 95.56 607 TYR B CA 1
ATOM 9999 C C . TYR B 1 607 ? -10.258 -12.648 1.492 1 95.56 607 TYR B C 1
ATOM 10001 O O . TYR B 1 607 ? -9.656 -11.672 1.043 1 95.56 607 TYR B O 1
ATOM 10009 N N . SER B 1 608 ? -10.109 -13.852 0.99 1 96.12 608 SER B N 1
ATOM 10010 C CA . SER B 1 608 ? -9.047 -14.188 0.045 1 96.12 608 SER B CA 1
ATOM 10011 C C . SER B 1 608 ? -9.414 -13.75 -1.37 1 96.12 608 SER B C 1
ATOM 10013 O O . SER B 1 608 ? -8.617 -13.078 -2.039 1 96.12 608 SER B O 1
ATOM 10015 N N . ILE B 1 609 ? -10.594 -14.008 -1.875 1 95.44 609 ILE B N 1
ATOM 10016 C CA . ILE B 1 609 ? -10.93 -13.766 -3.273 1 95.44 609 ILE B CA 1
ATOM 10017 C C . ILE B 1 609 ? -11.133 -12.273 -3.504 1 95.44 609 ILE B C 1
ATOM 10019 O O . ILE B 1 609 ? -11.078 -11.797 -4.645 1 95.44 609 ILE B O 1
ATOM 10023 N N . ASN B 1 610 ? -11.367 -11.523 -2.396 1 94.88 610 ASN B N 1
ATOM 10024 C CA . ASN B 1 610 ? -11.625 -10.094 -2.543 1 94.88 610 ASN B CA 1
ATOM 10025 C C . ASN B 1 610 ? -10.398 -9.258 -2.166 1 94.88 610 ASN B C 1
ATOM 10027 O O . ASN B 1 610 ? -10.461 -8.031 -2.164 1 94.88 610 ASN B O 1
ATOM 10031 N N . ARG B 1 611 ? -9.273 -9.891 -1.889 1 93.38 611 ARG B N 1
ATOM 10032 C CA . ARG B 1 611 ? -8.086 -9.18 -1.436 1 93.38 611 ARG B CA 1
ATOM 10033 C C . ARG B 1 611 ? -7.602 -8.195 -2.492 1 93.38 611 ARG B C 1
ATOM 10035 O O . ARG B 1 611 ? -7.039 -7.148 -2.162 1 93.38 611 ARG B O 1
ATOM 10042 N N . HIS B 1 612 ? -7.84 -8.5 -3.742 1 92.38 612 HIS B N 1
ATOM 10043 C CA . HIS B 1 612 ? -7.41 -7.637 -4.836 1 92.38 612 HIS B CA 1
ATOM 10044 C C . HIS B 1 612 ? -8.055 -6.258 -4.734 1 92.38 612 HIS B C 1
ATOM 10046 O O . HIS B 1 612 ? -7.48 -5.266 -5.191 1 92.38 612 HIS B O 1
ATOM 10052 N N . LYS B 1 613 ? -9.203 -6.168 -4.059 1 93.62 613 LYS B N 1
ATOM 10053 C CA . LYS B 1 613 ? -9.891 -4.895 -3.883 1 93.62 613 LYS B CA 1
ATOM 10054 C C . LYS B 1 613 ? -9.148 -3.998 -2.893 1 93.62 613 LYS B C 1
ATOM 10056 O O . LYS B 1 613 ? -9.219 -2.771 -2.988 1 93.62 613 LYS B O 1
ATOM 10061 N N . MET B 1 614 ? -8.406 -4.574 -1.968 1 92.62 614 MET B N 1
ATOM 10062 C CA . MET B 1 614 ? -7.719 -3.826 -0.919 1 92.62 614 MET B CA 1
ATOM 10063 C C . MET B 1 614 ? -6.465 -3.152 -1.465 1 92.62 614 MET B C 1
ATOM 10065 O O . MET B 1 614 ? -5.934 -2.225 -0.849 1 92.62 614 MET B O 1
ATOM 10069 N N . THR B 1 615 ? -5.996 -3.578 -2.627 1 91.44 615 THR B N 1
ATOM 10070 C CA . THR B 1 615 ? -4.785 -3.006 -3.207 1 91.44 615 THR B CA 1
ATOM 10071 C C . THR B 1 615 ? -5.043 -1.586 -3.705 1 91.44 615 THR B C 1
ATOM 10073 O O . THR B 1 615 ? -4.102 -0.825 -3.943 1 91.44 615 THR B O 1
ATOM 10076 N N . THR B 1 616 ? -6.305 -1.214 -3.854 1 91.94 616 THR B N 1
ATOM 10077 C CA . THR B 1 616 ? -6.66 0.11 -4.352 1 91.94 616 THR B CA 1
ATOM 10078 C C . THR B 1 616 ? -7.605 0.815 -3.381 1 91.94 616 THR B C 1
ATOM 10080 O O . THR B 1 616 ? -8.43 1.634 -3.793 1 91.94 616 THR B O 1
ATOM 10083 N N . LEU B 1 617 ? -7.504 0.461 -2.158 1 91.94 617 LEU B N 1
ATOM 10084 C CA . LEU B 1 617 ? -8.352 1.066 -1.139 1 91.94 617 LEU B CA 1
ATOM 10085 C C . LEU B 1 617 ? -8.031 2.549 -0.973 1 91.94 617 LEU B C 1
ATOM 10087 O O . LEU B 1 617 ? -6.863 2.934 -0.942 1 91.94 617 LEU B O 1
ATOM 10091 N N . THR B 1 618 ? -9.078 3.402 -0.89 1 94.69 618 THR B N 1
ATOM 10092 C CA . THR B 1 618 ? -8.906 4.824 -0.6 1 94.69 618 THR B CA 1
ATOM 10093 C C . THR B 1 618 ? -8.148 5.02 0.709 1 94.69 618 THR B C 1
ATOM 10095 O O . THR B 1 618 ? -8.453 4.371 1.713 1 94.69 618 THR B O 1
ATOM 10098 N N . PRO B 1 619 ? -7.098 5.918 0.713 1 94.19 619 PRO B N 1
ATOM 10099 C CA . PRO B 1 619 ? -6.438 6.203 1.989 1 94.19 619 PRO B CA 1
ATOM 10100 C C . PRO B 1 619 ? -7.414 6.641 3.076 1 94.19 619 PRO B C 1
ATOM 10102 O O . PRO B 1 619 ? -8.258 7.512 2.84 1 94.19 619 PRO B O 1
ATOM 10105 N N . ALA B 1 620 ? -7.273 6.012 4.211 1 95 620 ALA B N 1
ATOM 10106 C CA . ALA B 1 620 ? -8.242 6.258 5.277 1 95 620 ALA B CA 1
ATOM 10107 C C . ALA B 1 620 ? -7.543 6.652 6.574 1 95 620 ALA B C 1
ATOM 10109 O O . ALA B 1 620 ? -6.387 6.285 6.801 1 95 620 ALA B O 1
ATOM 10110 N N . TYR B 1 621 ? -8.289 7.43 7.402 1 94.69 621 TYR B N 1
ATOM 10111 C CA . TYR B 1 621 ? -7.848 7.719 8.766 1 94.69 621 TYR B CA 1
ATOM 10112 C C . TYR B 1 621 ? -7.617 6.434 9.547 1 94.69 621 TYR B C 1
ATOM 10114 O O . TYR B 1 621 ? -8.492 5.57 9.609 1 94.69 621 TYR B O 1
ATOM 10122 N N . HIS B 1 622 ? -6.453 6.34 10.086 1 90.81 622 HIS B N 1
ATOM 10123 C CA . HIS B 1 622 ? -6.148 5.129 10.844 1 90.81 622 HIS B CA 1
ATOM 10124 C C . HIS B 1 622 ? -6.746 5.195 12.242 1 90.81 622 HIS B C 1
ATOM 10126 O O . HIS B 1 622 ? -6.375 6.059 13.039 1 90.81 622 HIS B O 1
ATOM 10132 N N . ALA B 1 623 ? -7.633 4.332 12.656 1 84.56 623 ALA B N 1
ATOM 10133 C CA . ALA B 1 623 ? -8.273 4.348 13.969 1 84.56 623 ALA B CA 1
ATOM 10134 C C . ALA B 1 623 ? -8.234 2.967 14.617 1 84.56 623 ALA B C 1
ATOM 10136 O O . ALA B 1 623 ? -8.055 2.852 15.828 1 84.56 623 ALA B O 1
ATOM 10137 N N . GLU B 1 624 ? -8.477 1.937 13.812 1 74.56 624 GLU B N 1
ATOM 10138 C CA . GLU B 1 624 ? -8.711 0.608 14.375 1 74.56 624 GLU B CA 1
ATOM 10139 C C . GLU B 1 624 ? -7.445 -0.243 14.328 1 74.56 624 GLU B C 1
ATOM 10141 O O . GLU B 1 624 ? -6.645 -0.123 13.398 1 74.56 624 GLU B O 1
ATOM 10146 N N . SER B 1 625 ? -7.516 -1.137 15.336 1 81.5 625 SER B N 1
ATOM 10147 C CA . SER B 1 625 ? -6.352 -2.002 15.492 1 81.5 625 SER B CA 1
ATOM 10148 C C . SER B 1 625 ? -6.402 -3.18 14.523 1 81.5 625 SER B C 1
ATOM 10150 O O . SER B 1 625 ? -5.41 -3.887 14.344 1 81.5 625 SER B O 1
ATOM 10152 N N . TYR B 1 626 ? -7.543 -3.33 13.852 1 87.56 626 TYR B N 1
ATOM 10153 C CA . TYR B 1 626 ? -7.586 -4.441 12.906 1 87.56 626 TYR B CA 1
ATOM 10154 C C . TYR B 1 626 ? -7.891 -3.953 11.492 1 87.56 626 TYR B C 1
ATOM 10156 O O . TYR B 1 626 ? -8.484 -4.68 10.695 1 87.56 626 TYR B O 1
ATOM 10164 N N . SER B 1 627 ? -7.539 -2.705 11.234 1 87.12 627 SER B N 1
ATOM 10165 C CA . SER B 1 627 ? -7.684 -2.131 9.906 1 87.12 627 SER B CA 1
ATOM 10166 C C . SER B 1 627 ? -7.004 -3 8.852 1 87.12 627 SER B C 1
ATOM 10168 O O . SER B 1 627 ? -5.902 -3.508 9.07 1 87.12 627 SER B O 1
ATOM 10170 N N . PRO B 1 628 ? -7.699 -3.277 7.75 1 86.31 628 PRO B N 1
ATOM 10171 C CA . PRO B 1 628 ? -7.105 -4.094 6.688 1 86.31 628 PRO B CA 1
ATOM 10172 C C . PRO B 1 628 ? -6.293 -3.268 5.695 1 86.31 628 PRO B C 1
ATOM 10174 O O . PRO B 1 628 ? -6.086 -3.695 4.555 1 86.31 628 PRO B O 1
ATOM 10177 N N . ASP B 1 629 ? -5.895 -2.059 6.086 1 87.19 629 ASP B N 1
ATOM 10178 C CA . ASP B 1 629 ? -5.062 -1.24 5.211 1 87.19 629 ASP B CA 1
ATOM 10179 C C . ASP B 1 629 ? -3.828 -2.014 4.746 1 87.19 629 ASP B C 1
ATOM 10181 O O . ASP B 1 629 ? -2.881 -2.201 5.516 1 87.19 629 ASP B O 1
ATOM 10185 N N . ASP B 1 630 ? -3.805 -2.291 3.486 1 86.19 630 ASP B N 1
ATOM 10186 C CA . ASP B 1 630 ? -2.775 -3.143 2.898 1 86.19 630 ASP B CA 1
ATOM 10187 C C . ASP B 1 630 ? -1.521 -2.338 2.566 1 86.19 630 ASP B C 1
ATOM 10189 O O . ASP B 1 630 ? -0.465 -2.91 2.287 1 86.19 630 ASP B O 1
ATOM 10193 N N . ASN B 1 631 ? -1.628 -1.108 2.586 1 86.69 631 ASN B N 1
ATOM 10194 C CA . ASN B 1 631 ? -0.531 -0.256 2.141 1 86.69 631 ASN B CA 1
ATOM 10195 C C . ASN B 1 631 ? 0.538 -0.108 3.221 1 86.69 631 ASN B C 1
ATOM 10197 O O . ASN B 1 631 ? 1.727 -0.294 2.953 1 86.69 631 ASN B O 1
ATOM 10201 N N . ARG B 1 632 ? 0.053 0.206 4.453 1 86.69 632 ARG B N 1
ATOM 10202 C CA . ARG B 1 632 ? 1.044 0.545 5.469 1 86.69 632 ARG B CA 1
ATOM 10203 C C . ARG B 1 632 ? 0.88 -0.331 6.707 1 86.69 632 ARG B C 1
ATOM 10205 O O . ARG B 1 632 ? 1.828 -0.515 7.473 1 86.69 632 ARG B O 1
ATOM 10212 N N . PHE B 1 633 ? -0.23 -0.957 6.949 1 91.06 633 PHE B N 1
ATOM 10213 C CA . PHE B 1 633 ? -0.537 -1.474 8.281 1 91.06 633 PHE B CA 1
ATOM 10214 C C . PHE B 1 633 ? -0.646 -2.994 8.258 1 91.06 633 PHE B C 1
ATOM 10216 O O . PHE B 1 633 ? 0.022 -3.68 9.031 1 91.06 633 PHE B O 1
ATOM 10223 N N . ASP B 1 634 ? -1.424 -3.549 7.438 1 92.06 634 ASP B N 1
ATOM 10224 C CA . ASP B 1 634 ? -1.688 -4.984 7.348 1 92.06 634 ASP B CA 1
ATOM 10225 C C . ASP B 1 634 ? -1.17 -5.555 6.027 1 92.06 634 ASP B C 1
ATOM 10227 O O . ASP B 1 634 ? -1.947 -5.801 5.105 1 92.06 634 ASP B O 1
ATOM 10231 N N . LEU B 1 635 ? 0.065 -5.867 5.961 1 91.88 635 LEU B N 1
ATOM 10232 C CA . LEU B 1 635 ? 0.699 -6.32 4.727 1 91.88 635 LEU B CA 1
ATOM 10233 C C . LEU B 1 635 ? 0.369 -7.781 4.449 1 91.88 635 LEU B C 1
ATOM 10235 O O . LEU B 1 635 ? 0.743 -8.664 5.227 1 91.88 635 LEU B O 1
ATOM 10239 N N . ARG B 1 636 ? -0.352 -8.016 3.393 1 94.5 636 ARG B N 1
ATOM 10240 C CA . ARG B 1 636 ? -0.812 -9.352 3.012 1 94.5 636 ARG B CA 1
ATOM 10241 C C . ARG B 1 636 ? -0.625 -9.586 1.517 1 94.5 636 ARG B C 1
ATOM 10243 O O . ARG B 1 636 ? -0.538 -8.633 0.738 1 94.5 636 ARG B O 1
ATOM 10250 N N . PRO B 1 637 ? -0.512 -10.875 1.094 1 94.38 637 PRO B N 1
ATOM 10251 C CA . PRO B 1 637 ? -0.633 -11.141 -0.342 1 94.38 637 PRO B CA 1
ATOM 10252 C C . PRO B 1 637 ? -1.987 -10.719 -0.908 1 94.38 637 PRO B C 1
ATOM 10254 O O . PRO B 1 637 ? -2.973 -10.648 -0.169 1 94.38 637 PRO B O 1
ATOM 10257 N N . PHE B 1 638 ? -2.02 -10.344 -2.172 1 94.06 638 PHE B N 1
ATOM 10258 C CA . PHE B 1 638 ? -3.332 -10.047 -2.73 1 94.06 638 PHE B CA 1
ATOM 10259 C C . PHE B 1 638 ? -3.801 -11.164 -3.646 1 94.06 638 PHE B C 1
ATOM 10261 O O . PHE B 1 638 ? -4.891 -11.094 -4.219 1 94.06 638 PHE B O 1
ATOM 10268 N N . LEU B 1 639 ? -2.963 -12.188 -3.844 1 96 639 LEU B N 1
ATOM 10269 C CA . LEU B 1 639 ? -3.33 -13.422 -4.523 1 96 639 LEU B CA 1
ATOM 10270 C C . LEU B 1 639 ? -3.17 -14.625 -3.598 1 96 639 LEU B C 1
ATOM 10272 O O . LEU B 1 639 ? -2.049 -14.984 -3.232 1 96 639 LEU B O 1
ATOM 10276 N N . TYR B 1 640 ? -4.285 -15.25 -3.184 1 95.62 640 TYR B N 1
ATOM 10277 C CA . TYR B 1 640 ? -4.324 -16.391 -2.266 1 95.62 640 TYR B CA 1
ATOM 10278 C C . TYR B 1 640 ? -4.797 -17.641 -2.975 1 95.62 640 TYR B C 1
ATOM 10280 O O . TYR B 1 640 ? -5.496 -17.578 -3.986 1 95.62 640 TYR B O 1
ATOM 10288 N N . ASN B 1 641 ? -4.332 -18.75 -2.479 1 95.31 641 ASN B N 1
ATOM 10289 C CA . ASN B 1 641 ? -5.113 -19.953 -2.719 1 95.31 641 ASN B CA 1
ATOM 10290 C C . ASN B 1 641 ? -6.391 -19.984 -1.882 1 95.31 641 ASN B C 1
ATOM 10292 O O . ASN B 1 641 ? -6.363 -20.359 -0.712 1 95.31 641 ASN B O 1
ATOM 10296 N N . ALA B 1 642 ? -7.477 -19.656 -2.498 1 95.69 642 ALA B N 1
ATOM 10297 C CA . ALA B 1 642 ? -8.719 -19.406 -1.766 1 95.69 642 ALA B CA 1
ATOM 10298 C C . ALA B 1 642 ? -9.32 -20.703 -1.247 1 95.69 642 ALA B C 1
ATOM 10300 O O . ALA B 1 642 ? -10.234 -20.688 -0.42 1 95.69 642 ALA B O 1
ATOM 10301 N N . SER B 1 643 ? -8.805 -21.812 -1.692 1 96 643 SER B N 1
ATOM 10302 C CA . SER B 1 643 ? -9.297 -23.094 -1.185 1 96 643 SER B CA 1
ATOM 10303 C C . SER B 1 643 ? -8.789 -23.359 0.227 1 96 643 SER B C 1
ATOM 10305 O O . SER B 1 643 ? -9.367 -24.156 0.961 1 96 643 SER B O 1
ATOM 10307 N N . TRP B 1 644 ? -7.723 -22.719 0.6 1 97.5 644 TRP B N 1
ATOM 10308 C CA . TRP B 1 644 ? -7.109 -22.938 1.903 1 97.5 644 TRP B CA 1
ATOM 10309 C C . TRP B 1 644 ? -7.109 -24.422 2.252 1 97.5 644 TRP B C 1
ATOM 10311 O O . TRP B 1 644 ? -7.492 -24.812 3.359 1 97.5 644 TRP B O 1
ATOM 10321 N N . SER B 1 645 ? -6.652 -25.25 1.34 1 96.88 645 SER B N 1
ATOM 10322 C CA . SER B 1 645 ? -6.898 -26.688 1.395 1 96.88 645 SER B CA 1
ATOM 10323 C C . SER B 1 645 ? -6.316 -27.297 2.664 1 96.88 645 SER B C 1
ATOM 10325 O O . SER B 1 645 ? -6.984 -28.094 3.342 1 96.88 645 SER B O 1
ATOM 10327 N N . TRP B 1 646 ? -5.121 -26.969 3.055 1 98.25 646 TRP B N 1
ATOM 10328 C CA . TRP B 1 646 ? -4.48 -27.531 4.242 1 98.25 646 TRP B CA 1
ATOM 10329 C C . TRP B 1 646 ? -5.203 -27.078 5.508 1 98.25 646 TRP B C 1
ATOM 10331 O O . TRP B 1 646 ? -5.508 -27.906 6.379 1 98.25 646 TRP B O 1
ATOM 10341 N N . GLN B 1 647 ? -5.5 -25.812 5.668 1 98.19 647 GLN B N 1
ATOM 10342 C CA . GLN B 1 647 ? -6.078 -25.203 6.852 1 98.19 647 GLN B CA 1
ATOM 10343 C C . GLN B 1 647 ? -7.523 -25.641 7.059 1 98.19 647 GLN B C 1
ATOM 10345 O O . GLN B 1 647 ? -7.918 -25.984 8.172 1 98.19 647 GLN B O 1
ATOM 10350 N N . PHE B 1 648 ? -8.336 -25.672 5.957 1 98.44 648 PHE B N 1
ATOM 10351 C CA . PHE B 1 648 ? -9.742 -26.047 6.051 1 98.44 648 PHE B CA 1
ATOM 10352 C C . PHE B 1 648 ? -9.891 -27.531 6.324 1 98.44 648 PHE B C 1
ATOM 10354 O O . PHE B 1 648 ? -10.797 -27.953 7.039 1 98.44 648 PHE B O 1
ATOM 10361 N N . ASP B 1 649 ? -8.992 -28.359 5.703 1 98.25 649 ASP B N 1
ATOM 10362 C CA . ASP B 1 649 ? -9 -29.781 6.004 1 98.25 649 ASP B CA 1
ATOM 10363 C C . ASP B 1 649 ? -8.758 -30.031 7.492 1 98.25 649 ASP B C 1
ATOM 10365 O O . ASP B 1 649 ? -9.391 -30.906 8.094 1 98.25 649 ASP B O 1
ATOM 10369 N N . LYS B 1 650 ? -7.836 -29.328 8.039 1 97.81 650 LYS B N 1
ATOM 10370 C CA . LYS B 1 650 ? -7.566 -29.469 9.469 1 97.81 650 LYS B CA 1
ATOM 10371 C C . LYS B 1 650 ? -8.789 -29.094 10.297 1 97.81 650 LYS B C 1
ATOM 10373 O O . LYS B 1 650 ? -9.109 -29.75 11.289 1 97.81 650 LYS B O 1
ATOM 10378 N N . ILE B 1 651 ? -9.422 -27.969 9.945 1 98.38 651 ILE B N 1
ATOM 10379 C CA . ILE B 1 651 ? -10.641 -27.531 10.625 1 98.38 651 ILE B CA 1
ATOM 10380 C C . ILE B 1 651 ? -11.68 -28.656 10.562 1 98.38 651 ILE B C 1
ATOM 10382 O O . ILE B 1 651 ? -12.273 -29.016 11.578 1 98.38 651 ILE B O 1
ATOM 10386 N N . ASP B 1 652 ? -11.906 -29.266 9.391 1 98.19 652 ASP B N 1
ATOM 10387 C CA . ASP B 1 652 ? -12.906 -30.312 9.203 1 98.19 652 ASP B CA 1
ATOM 10388 C C . ASP B 1 652 ? -12.602 -31.516 10.078 1 98.19 652 ASP B C 1
ATOM 10390 O O . ASP B 1 652 ? -13.508 -32.094 10.68 1 98.19 652 ASP B O 1
ATOM 10394 N N . ARG B 1 653 ? -11.359 -31.922 10.148 1 97.69 653 ARG B N 1
ATOM 10395 C CA . ARG B 1 653 ? -10.969 -33.062 10.984 1 97.69 653 ARG B CA 1
ATOM 10396 C C . ARG B 1 653 ? -11.227 -32.75 12.453 1 97.69 653 ARG B C 1
ATOM 10398 O O . ARG B 1 653 ? -11.664 -33.656 13.203 1 97.69 653 ARG B O 1
ATOM 10405 N N . THR B 1 654 ? -10.93 -31.547 12.844 1 96.94 654 THR B N 1
ATOM 10406 C CA . THR B 1 654 ? -11.117 -31.156 14.242 1 96.94 654 THR B CA 1
ATOM 10407 C C . THR B 1 654 ? -12.602 -31.156 14.594 1 96.94 654 THR B C 1
ATOM 10409 O O . THR B 1 654 ? -12.984 -31.5 15.711 1 96.94 654 THR B O 1
ATOM 10412 N N . VAL B 1 655 ? -13.453 -30.688 13.641 1 97.5 655 VAL B N 1
ATOM 10413 C CA . VAL B 1 655 ? -14.898 -30.703 13.852 1 97.5 655 VAL B CA 1
ATOM 10414 C C . VAL B 1 655 ? -15.367 -32.125 14.148 1 97.5 655 VAL B C 1
ATOM 10416 O O . VAL B 1 655 ? -16.141 -32.344 15.078 1 97.5 655 VAL B O 1
ATOM 10419 N N . LEU B 1 656 ? -14.891 -33.094 13.359 1 96.94 656 LEU B N 1
ATOM 10420 C CA . LEU B 1 656 ? -15.273 -34.5 13.523 1 96.94 656 LEU B CA 1
ATOM 10421 C C . LEU B 1 656 ? -14.859 -35 14.898 1 96.94 656 LEU B C 1
ATOM 10423 O O . LEU B 1 656 ? -15.617 -35.75 15.547 1 96.94 656 LEU B O 1
ATOM 10427 N N . VAL B 1 657 ? -13.742 -34.656 15.367 1 96 657 VAL B N 1
ATOM 10428 C CA . VAL B 1 657 ? -13.227 -35.094 16.656 1 96 657 VAL B CA 1
ATOM 10429 C C . VAL B 1 657 ? -14.086 -34.5 17.781 1 96 657 VAL B C 1
ATOM 10431 O O . VAL B 1 657 ? -14.461 -35.219 18.719 1 96 657 VAL B O 1
ATOM 10434 N N . ILE B 1 658 ? -14.375 -33.219 17.703 1 94.19 658 ILE B N 1
ATOM 10435 C CA . ILE B 1 658 ? -15.148 -32.531 18.734 1 94.19 658 ILE B CA 1
ATOM 10436 C C . ILE B 1 658 ? -16.562 -33.125 18.781 1 94.19 658 ILE B C 1
ATOM 10438 O O . ILE B 1 658 ? -17.094 -33.375 19.859 1 94.19 658 ILE B O 1
ATOM 10442 N N . GLU B 1 659 ? -17.141 -33.344 17.609 1 93.56 659 GLU B N 1
ATOM 10443 C CA . GLU B 1 659 ? -18.484 -33.875 17.562 1 93.56 659 GLU B CA 1
ATOM 10444 C C . GLU B 1 659 ? -18.531 -35.281 18.141 1 93.56 659 GLU B C 1
ATOM 10446 O O . GLU B 1 659 ? -19.5 -35.656 18.797 1 93.56 659 GLU B O 1
ATOM 10451 N N . LYS B 1 660 ? -17.547 -36.031 17.859 1 93.25 660 LYS B N 1
ATOM 10452 C CA . LYS B 1 660 ? -17.469 -37.375 18.422 1 93.25 660 LYS B CA 1
ATOM 10453 C C . LYS B 1 660 ? -17.359 -37.344 19.938 1 93.25 660 LYS B C 1
ATOM 10455 O O . LYS B 1 660 ? -18.031 -38.125 20.625 1 93.25 660 LYS B O 1
ATOM 10460 N N . GLU B 1 661 ? -16.594 -36.469 20.406 1 91.19 661 GLU B N 1
ATOM 10461 C CA . GLU B 1 661 ? -16.438 -36.344 21.844 1 91.19 661 GLU B CA 1
ATOM 10462 C C . GLU B 1 661 ? -17.734 -35.875 22.5 1 91.19 661 GLU B C 1
ATOM 10464 O O . GLU B 1 661 ? -18.078 -36.312 23.594 1 91.19 661 GLU B O 1
ATOM 10469 N N . GLN B 1 662 ? -18.375 -35 21.891 1 88.62 662 GLN B N 1
ATOM 10470 C CA . GLN B 1 662 ? -19.641 -34.469 22.422 1 88.62 662 GLN B CA 1
ATOM 10471 C C . GLN B 1 662 ? -20.703 -35.562 22.438 1 88.62 662 GLN B C 1
ATOM 10473 O O . GLN B 1 662 ? -21.5 -35.625 23.375 1 88.62 662 GLN B O 1
ATOM 10478 N N . ARG B 1 663 ? -20.703 -36.375 21.453 1 88.19 663 ARG B N 1
ATOM 10479 C CA . ARG B 1 663 ? -21.641 -37.469 21.406 1 88.19 663 ARG B CA 1
ATOM 10480 C C . ARG B 1 663 ? -21.344 -38.5 22.484 1 88.19 663 ARG B C 1
ATOM 10482 O O . ARG B 1 663 ? -22.266 -39.062 23.094 1 88.19 663 ARG B O 1
ATOM 10489 N N . GLU B 1 664 ? -20.203 -38.688 22.688 1 89.12 664 GLU B N 1
ATOM 10490 C CA . GLU B 1 664 ? -19.797 -39.656 23.719 1 89.12 664 GLU B CA 1
ATOM 10491 C C . GLU B 1 664 ? -20.094 -39.094 25.109 1 89.12 664 GLU B C 1
ATOM 10493 O O . GLU B 1 664 ? -20.469 -39.844 26.016 1 89.12 664 GLU B O 1
ATOM 10498 N N . SER B 1 665 ? -19.891 -37.844 25.328 1 83.38 665 SER B N 1
ATOM 10499 C CA . SER B 1 665 ? -20.156 -37.219 26.625 1 83.38 665 SER B CA 1
ATOM 10500 C C . SER B 1 665 ? -21.656 -37.188 26.922 1 83.38 665 SER B C 1
ATOM 10502 O O . SER B 1 665 ? -22.047 -37.125 28.094 1 83.38 665 SER B O 1
ATOM 10504 N N . LYS B 1 666 ? -22.391 -36.969 25.969 1 76.19 666 LYS B N 1
ATOM 10505 C CA . LYS B 1 666 ? -23.844 -36.969 26.172 1 76.19 666 LYS B CA 1
ATOM 10506 C C . LYS B 1 666 ? -24.344 -38.375 26.531 1 76.19 666 LYS B C 1
ATOM 10508 O O . LYS B 1 666 ? -25.359 -38.5 27.219 1 76.19 666 LYS B O 1
ATOM 10513 N N . LYS B 1 667 ? -23.609 -39.438 26.094 1 71.75 667 LYS B N 1
ATOM 10514 C CA . LYS B 1 667 ? -24.016 -40.812 26.344 1 71.75 667 LYS B CA 1
ATOM 10515 C C . LYS B 1 667 ? -23.656 -41.25 27.766 1 71.75 667 LYS B C 1
ATOM 10517 O O . LYS B 1 667 ? -24.281 -42.125 28.328 1 71.75 667 LYS B O 1
ATOM 10522 N N . HIS B 1 668 ? -22.562 -40.719 28.203 1 75.12 668 HIS B N 1
ATOM 10523 C CA . HIS B 1 668 ? -22.219 -41.031 29.578 1 75.12 668 HIS B CA 1
ATOM 10524 C C . HIS B 1 668 ? -22.328 -39.812 30.469 1 75.12 668 HIS B C 1
ATOM 10526 O O . HIS B 1 668 ? -21.328 -39.125 30.703 1 75.12 668 HIS B O 1
ATOM 10532 N N . PRO B 1 669 ? -23.453 -39.469 30.984 1 54.62 669 PRO B N 1
ATOM 10533 C CA . PRO B 1 669 ? -23.562 -38.219 31.781 1 54.62 669 PRO B CA 1
ATOM 10534 C C . PRO B 1 669 ? -22.922 -38.375 33.156 1 54.62 669 PRO B C 1
ATOM 10536 O O . PRO B 1 669 ? -22.906 -39.469 33.719 1 54.62 669 PRO B O 1
#

InterPro domains:
  IPR003010 Carbon-nitrogen hydrolase [PF00795] (6-183)
  IPR003010 Carbon-nitrogen hydrolase [PF00795] (185-242)
  IPR003010 Carbon-nitrogen hydrolase [PS50263] (5-235)
  IPR003694 NAD(+) synthetase [PTHR23090] (183-660)
  IPR003694 NAD(+) synthetase [TIGR00552] (379-565)
  IPR003694 NAD(+) synthetase [cd00553] (290-614)
  IPR014445 Glutamine-dependent NAD(+) synthetase [MF_02090] (5-645)
  IPR014445 Glutamine-dependent NAD(+) synthetase [PIRSF006630] (5-643)
  IPR014729 Rossmann-like alpha/beta/alpha sandwich fold [G3DSA:3.40.50.620] (290-660)
  IPR022310 NAD/GMP synthase [PF02540] (301-564)
  IPR036526 Carbon-nitrogen hydrolase superfamily [G3DSA:3.60.110.10] (2-273)
  IPR036526 Carbon-nitrogen hydrolase superfamily [SSF56317] (5-244)

Secondary structure (DSSP, 8-state):
---EEEEEEEEE---TT-HHHHHHHHHHHHHHHHHTT-SEEE--TTTTT-GGGGGGGGSHHHHHHHHHHHHHHHT-GGGTTSEEEEEEEEEETTEEEEEEEEEETTEEEEEEE-SS---STT--HHHH------TT-EEEEEPPHHHHHHH--SEEEEESEEEE-SS-EE----GGG----TT--EEEE-EEEEE-SSS-EEEB--EEEETTEEEEE--BS---SEEEEEEEEEHHHHHHHHT-HHHHHHHHHS-PPEEEE-S--S--STTTT-TT--PPPPB------HHHHHHHHHHHHHHHHHHHHT---EEEE--SSHHHHHHHHHHHHHHHHHHHHHHTT-HHHHHHHHHHTT--TTS------HHHHHHHHEEEEEEE-TT--HHHHHHHHHHHHHHT-EEEEEE-HHHHHHHHHHHHHHHS-----GGGT--HHHHHHHHHHHHHHHHHHHHHHHHHHHHHTT--S-PEEBP---HHHHHHT-S-TTSTT--SBBTTTTS-HHHHHHHHHHHHHHTT-TTHHHHHHSPP----S--BTTB---HHHHHTS-HHHHHHHHIIIIIS---HHHHHHHHHHHTTTTS-HHHHHHHHHHHHHHHHHTHHHHTTPPPB----TT---TTTT----SS--TT-HHHHHHHHHHHHHHHHHHHHHHH--/---EEEEEEEEE---TT-HHHHHHHHHHHHHHHHHTT-SEEE--TTTTT-GGGGGGGGSHHHHHHHHHHHHHHHT-GGGTTSEEEEEEEEEETTEEEEEEEEEETTEEEEEEE-SS---STT--HHHH------TT-EEEEEPPHHHHHHH--SEEEEESEEEE-SS-EE----GGG----TT--EEEE-EEEEE-SSS-EEEB--EEEETTEEEEE--BS---SEEEEEEEEEHHHHHHHHT-HHHHHHHHHS-PPEEEE-S--S--STTTT-TT--PPPPB------HHHHHHHHHHHHHHHHHHHHT---EEEE--SSHHHHHHHHHHHHHHHHHHHHHHTT-HHHHHHHHHHTT--TTS------HHHHHHHHEEEEEEE-TT--HHHHHHHHHHHHHHT-EEEEEE-HHHHHHHHHHHHHHHS-----GGGT--HHHHHHHHHHHHHHHHHHHHHHHHHHHHHTT--S-PEEBP---HHHHHHT-S-TTSTT--SBBTTTTS-HHHHHHHHHHHHHHTT-TTHHHHHHSPP----S--BTTB---HHHHHTS-HHHHHHHHIIIIIS---HHHHHHHHHHHTTTTS-HHHHHHHHHHHHHHHHHTHHHHTTPPPB----TT---TTTTS---SS--TT-HHHHHHHHHHHHHHHHHHHHHHH--

Radius of gyration: 33.15 Å; Cα contacts (8 Å, |Δi|>4): 2816; chains: 2; bounding box: 92×88×89 Å